Protein AF-A0A402CQ49-F1 (afdb_monomer_lite)

pLDDT: mean 82.31, std 13.9, range [22.12, 97.94]

InterPro domains:
  IPR001478 PDZ domain [PF00595] (1044-1106)
  IPR001478 PDZ domain [PS50106] (1025-1101)
  IPR021109 Aspartic peptidase domain superfamily [G3DSA:2.40.70.10] (259-385)
  IPR021109 Aspartic peptidase domain superfamily [G3DSA:2.40.70.10] (395-518)
  IPR021109 Aspartic peptidase domain superfamily [G3DSA:2.40.70.10] (766-894)
  IPR021109 Aspartic peptidase domain superfamily [G3DSA:2.40.70.10] (908-1029)
  IPR021109 Aspartic peptidase domain superfamily [SSF50630] (256-367)
  IPR021109 Aspartic peptidase domain superfamily [SSF50630] (773-873)
  IPR034122 Retropepsin-like domain, bacterial [cd05483] (776-872)
  IPR036034 PDZ superfamily [G3DSA:2.30.42.10] (1038-1128)
  IPR036034 PDZ superfamily [SSF50156] (1042-1124)

Sequence (1133 aa):
MLLFVSLAAPAAQAASSPSSETLTSVLAKHAKAVLVPGVKQPDGDQETVYTISAGGLFGTLQETNAKPRKFRVDMILGPLHEITADNGVTGWSQDSTGNVRVVRGAELTENRASASFSLESYDPIKDAKKGKVKLRAGRETGTGAFILDVAPTGGTAQTIYVNSKTYMIDKIVAHTGAVSGTVAIRSYKAVEGERLPAVLDISYAGLPFTVRAELKSSQHIAKADPALFQVPDSAKDYEFLAAAADKSVDVPFTFDQGEIVVAATINDHPVRLIVDSGAGTSFITGKASDAIGLKPQGDIAAVGYGGAAATGIATKATIDLPGLARIHGQLIYVIKDSKVAQALNDRAQVDGALGYDLFARFRVHIDYDKHILRLTDHSVPVSASAGATHWPIRLINKTPVAAAIIDGKHAGNFLVDTGDTGSVHLYTRFARKNGLLPTAATPGATSRTGVGIGGAISETQTDGHTLTIGKIGIRNISVSTIAGAGVSDLSELAGGIGGDVLKRFDVTFDYPNLTILLEPKIFDTGSSTSNPAPALTLDDILKRHLRAMGGEDALRAIRSTRIRGTIDTGGVIGQLTTAFAEPGKEYEEDQIGILNVKQGYDGASAWRRDSNGNTRLLSGDEIKDLRNQVFFDTNSYVFTDKVPGKRALRAAREPGTGNYIVDVTPDGGKPSTIYFDPISFLLVKEQHNDDDVVSTTTFSDFVRIGGVLYPRKQHITNGNERYDVNITAMKIENNVDLAGALFALPAVSKNYTFLKPGAHSATIPFVFDDGAIGFKARINGKPVVLLLDSGASGIAISQKAAKSLGLKQGGFLEARGYGGSTDLRPIEMDSLEIPGAVKLTKITAVAVNLPEELDSFLGHPVAGFVGYDLLSRFVVRVDFPNRTMTFTEPAAFHPSPSDGSPVPIALEDDIPNTTAQVDTLPPARFLIDTGDVAAVRLYGPYVQDKGLAKKYPKGMITSGGGIGGISEARQVRVKTVTLGGIALTGVPTDFSLDAKGGASQLNAGSIGSGLLSRFTVTFDYANNRIFLGRNTGSLKPFDTRTTGAGLSASTDVDGNSHYFIDSAMPSAPIAKADISPADELLKIDGQPVSKLGLAQARQVLSKYQGKSAAVLVFRTPHGRFKTVRAEFFDPLQ

Foldseek 3Di:
DDDFAADDDDPQDFDQDFDPDDPVRLLVLLVVLFFDPPFDFDDFWKKWKWWKAKQQWTDIWIWTGGPPQKIKIWDDTHLWTKIWIALPPWTWIATSLQAIATQDDLRVLQVSQVCVCDDPANDLSVQAPPPQKDWDRGARPPQRWTWIWGDGDSHFIKIWTAHPPSSYTQWIWGGGFFWIKIKGQDAWDDDSGGTHRAWIWIDIPQWPMTMIIGTPDMDGDNGDDSVSRDRDDGDPQKDWQDPVCPWKWKFFFDQALLWTWAWKDKVNHIFIATAKLPDLAWAFEPVLCVVVVFDFAGWGWDFDWQGIFTKGKGWQIWMGRPNTMIGTTDIYIYGHDVQVVVVCCVRPHHGIYGYLVQLSQFWWWADLVRRITMTGGPVDDDDDDPAKDKFFWDQRSSHTWGWKAKQNHQTFIATEIARDSFAWEFFPVSCVVVVNDDDPPRPQWDWDWDADSSGIWIKIKHWFMWMGGPPDIRTTGIYIYTPPTTRRHRGPGGTYGYSVNQNQFRWIRNVSVRIIMGHGDPDDPPPDDDDDDDDDDPVRLLQLQCVLQFHPVQLVPFFKKWFWWWKAWLNFIWIKIWIDGFLQKIKIWTGGPQWIKIWIALPDWIKIATSLQQIDTADDQRVQVSQVVSCVVSVCVSVCVSFNKDKDWDPDADGSQRWTWMWIGTDSHFIKIWTARPPSSHTAKIWGDDFPFIKIKGFDDWDADSSGIDGQWIWIDRPDPSGIMIIGTPDMDTPDDDPSVSRDGDDGDDQKDWPDPPDQKWKDFWDQFLLWTWAWKDFLNHIFIATEKLQDLFWEFELVLCVVVVWDWARWHWDFFAQGIDTKTKTWTQWIGRPRTMIGGGDIDIYAHFDLCVCWRALHDHGTYGHLHQLSQFWWWQDLVVRMIMGGGLVRDDDDVQLPDKFFWRQDSSWTKGWKDFDPDPTAIATETSPDSFQWEFEQVLCVVVVVCVVFVAFDWDWDTDHNGIWIWGWAFTQWMAGPNDIDGRGTYTYTPDPAGTSHRRGRTYRYSLNLSQFGWIRNVVRRIITGGHDPSVPDHRDQLCQQWDKIWHADPVSQIWIFRQDGHPPFQQVVKPGDRQWTWQDKQNHGCSVQDPRSVSVVSSVQAPHFWIWTWTAHPVRDIDIITGGTHRSHD

Radius of gyration: 38.43 Å; chains: 1; bounding box: 113×64×84 Å

Organism: NCBI:txid2219043

Structure (mmCIF, N/CA/C/O backbone):
data_AF-A0A402CQ49-F1
#
_entry.id   AF-A0A402CQ49-F1
#
loop_
_atom_site.group_PDB
_atom_site.id
_atom_site.type_symbol
_atom_site.label_atom_id
_atom_site.label_alt_id
_atom_site.label_comp_id
_atom_site.label_asym_id
_atom_site.label_entity_id
_atom_site.label_seq_id
_atom_site.pdbx_PDB_ins_code
_atom_site.Cartn_x
_atom_site.Cartn_y
_atom_site.Cartn_z
_atom_site.occupancy
_atom_site.B_iso_or_equiv
_atom_site.auth_seq_id
_atom_site.auth_comp_id
_atom_site.auth_asym_id
_atom_site.auth_atom_id
_atom_site.pdbx_PDB_model_num
ATOM 1 N N . MET A 1 1 ? 38.227 -18.025 15.694 1.00 26.89 1 MET A N 1
ATOM 2 C CA . MET A 1 1 ? 37.934 -16.818 14.875 1.00 26.89 1 MET A CA 1
ATOM 3 C C . MET A 1 1 ? 36.449 -16.473 14.912 1.00 26.89 1 MET A C 1
ATOM 5 O O . MET A 1 1 ? 35.660 -17.117 14.241 1.00 26.89 1 MET A O 1
ATOM 9 N N . LEU A 1 2 ? 36.066 -15.478 15.717 1.00 25.84 2 LEU A N 1
ATOM 10 C CA . LEU A 1 2 ? 34.693 -14.964 15.771 1.00 25.84 2 LEU A CA 1
ATOM 11 C C . LEU A 1 2 ? 34.597 -13.618 15.038 1.00 25.84 2 LEU A C 1
ATOM 13 O O . LEU A 1 2 ? 35.616 -12.963 14.827 1.00 25.84 2 LEU A O 1
ATOM 17 N N . LEU A 1 3 ? 33.376 -13.224 14.662 1.00 30.33 3 LEU A N 1
ATOM 18 C CA . LEU A 1 3 ? 33.059 -11.987 13.938 1.00 30.33 3 LEU A CA 1
ATOM 19 C C . LEU A 1 3 ? 33.800 -10.767 14.507 1.00 30.33 3 LEU A C 1
ATOM 21 O O . LEU A 1 3 ? 33.670 -10.451 15.690 1.00 30.33 3 LEU A O 1
ATOM 25 N N . PHE A 1 4 ? 34.511 -10.032 13.656 1.00 29.20 4 PHE A N 1
ATOM 26 C CA . PHE A 1 4 ? 35.116 -8.754 14.019 1.00 29.20 4 PHE A CA 1
ATOM 27 C C . PHE A 1 4 ? 34.484 -7.638 13.185 1.00 29.20 4 PHE A C 1
ATOM 29 O O . PHE A 1 4 ? 34.650 -7.556 11.975 1.00 29.20 4 PHE A O 1
ATOM 36 N N . VAL A 1 5 ? 33.677 -6.831 13.882 1.00 26.45 5 VAL A N 1
ATOM 37 C CA . VAL A 1 5 ? 32.754 -5.784 13.403 1.00 26.45 5 VAL A CA 1
ATOM 38 C C . VAL A 1 5 ? 32.944 -4.582 14.419 1.00 26.45 5 VAL A C 1
ATOM 40 O O . VAL A 1 5 ? 33.620 -4.777 15.429 1.00 26.45 5 VAL A O 1
ATOM 43 N N . SER A 1 6 ? 32.549 -3.309 14.191 1.00 22.12 6 SER A N 1
ATOM 44 C CA . SER A 1 6 ? 32.914 -2.088 14.997 1.00 22.12 6 SER A CA 1
ATOM 45 C C . SER A 1 6 ? 31.720 -1.212 15.301 1.00 22.12 6 SER A C 1
ATOM 47 O O . SER A 1 6 ? 30.851 -1.152 14.466 1.00 22.12 6 SER A O 1
ATOM 49 N N . LEU A 1 7 ? 31.782 -0.379 16.336 1.00 23.12 7 LEU A N 1
ATOM 50 C CA . LEU A 1 7 ? 32.302 0.994 16.184 1.00 23.12 7 LEU A CA 1
ATOM 51 C C . LEU A 1 7 ? 32.956 1.417 17.488 1.00 23.12 7 LEU A C 1
ATOM 53 O O . LEU A 1 7 ? 32.949 0.655 18.459 1.00 23.12 7 LEU A O 1
ATOM 57 N N . ALA A 1 8 ? 33.529 2.618 17.504 1.00 24.30 8 ALA A N 1
ATOM 58 C CA . ALA A 1 8 ? 33.978 3.257 18.729 1.00 24.30 8 ALA A CA 1
ATOM 59 C C . ALA A 1 8 ? 32.878 3.178 19.802 1.00 24.30 8 ALA A C 1
ATOM 61 O O . ALA A 1 8 ? 31.792 3.756 19.654 1.00 24.30 8 ALA A O 1
ATOM 62 N N . ALA A 1 9 ? 33.183 2.445 20.873 1.00 26.28 9 ALA A N 1
ATOM 63 C CA . ALA A 1 9 ? 32.341 2.352 22.056 1.00 26.28 9 ALA A CA 1
ATOM 64 C C . ALA A 1 9 ? 32.096 3.749 22.667 1.00 26.28 9 ALA A C 1
ATOM 66 O O . ALA A 1 9 ? 32.947 4.638 22.527 1.00 26.28 9 ALA A O 1
ATOM 67 N N . PRO A 1 10 ? 30.988 3.949 23.410 1.00 26.55 10 PRO A N 1
ATOM 68 C CA . PRO A 1 10 ? 30.863 5.101 24.294 1.00 26.55 10 PRO A CA 1
ATOM 69 C C . PRO A 1 10 ? 32.094 5.173 25.198 1.00 26.55 10 PRO A C 1
ATOM 71 O O . PRO A 1 10 ? 32.624 4.138 25.612 1.00 26.55 10 PRO A O 1
ATOM 74 N N . ALA A 1 11 ? 32.551 6.382 25.525 1.00 32.94 11 ALA A N 1
ATOM 75 C CA . ALA A 1 11 ? 33.621 6.537 26.496 1.00 32.94 11 ALA A CA 1
ATOM 76 C C . ALA A 1 11 ? 33.166 5.927 27.830 1.00 32.94 11 ALA A C 1
ATOM 78 O O . ALA A 1 11 ? 32.358 6.524 28.542 1.00 32.94 11 ALA A O 1
ATOM 79 N N . ALA A 1 12 ? 33.682 4.737 28.161 1.00 39.38 12 ALA A N 1
ATOM 80 C CA . ALA A 1 12 ? 33.571 4.182 29.500 1.00 39.38 12 ALA A CA 1
ATOM 81 C C . ALA A 1 12 ? 34.064 5.269 30.456 1.00 39.38 12 ALA A C 1
ATOM 83 O O . ALA A 1 12 ? 35.206 5.719 30.321 1.00 39.38 12 ALA A O 1
ATOM 84 N N . GLN A 1 13 ? 33.182 5.747 31.339 1.00 40.22 13 GLN A N 1
ATOM 85 C CA . GLN A 1 13 ? 33.497 6.857 32.231 1.00 40.22 13 GLN A CA 1
ATOM 86 C C . GLN A 1 13 ? 34.712 6.459 33.061 1.00 40.22 13 GLN A C 1
ATOM 88 O O . GLN A 1 13 ? 34.634 5.582 33.921 1.00 40.22 13 GLN A O 1
ATOM 93 N N . ALA A 1 14 ? 35.849 7.070 32.749 1.00 46.91 14 ALA A N 1
ATOM 94 C CA . ALA A 1 14 ? 37.074 6.858 33.483 1.00 46.91 14 ALA A CA 1
ATOM 95 C C . ALA A 1 14 ? 37.009 7.720 34.741 1.00 46.91 14 ALA A C 1
ATOM 97 O O . ALA A 1 14 ? 36.808 8.934 34.649 1.00 46.91 14 ALA A O 1
ATOM 98 N N . ALA A 1 15 ? 37.184 7.110 35.912 1.00 50.47 15 ALA A N 1
ATOM 99 C CA . ALA A 1 15 ? 37.315 7.876 37.143 1.00 50.47 15 ALA A CA 1
ATOM 100 C C . ALA A 1 15 ? 38.537 8.806 37.029 1.00 50.47 15 ALA A C 1
ATOM 102 O O . ALA A 1 15 ? 39.608 8.380 36.588 1.00 50.47 15 ALA A O 1
ATOM 103 N N . SER A 1 16 ? 38.386 10.072 37.426 1.00 44.84 16 SER A N 1
ATOM 104 C CA . SER A 1 16 ? 39.372 11.146 37.220 1.00 44.84 16 SER A CA 1
ATOM 105 C C . SER A 1 16 ? 40.587 11.082 38.163 1.00 44.84 16 SER A C 1
ATOM 107 O O . SER A 1 16 ? 41.139 12.111 38.548 1.00 44.84 16 SER A O 1
ATOM 109 N N . SER A 1 17 ? 40.999 9.880 38.566 1.00 50.50 17 SER A N 1
ATOM 110 C CA . SER A 1 17 ? 42.193 9.642 39.376 1.00 50.50 17 SER A CA 1
ATOM 111 C C . SER A 1 17 ? 43.375 9.312 38.455 1.00 50.50 17 SER A C 1
ATOM 113 O O . SER A 1 17 ? 43.353 8.249 37.827 1.00 50.50 17 SER A O 1
ATOM 115 N N . PRO A 1 18 ? 44.407 10.174 38.357 1.00 53.12 18 PRO A N 1
ATOM 116 C CA . PRO A 1 18 ? 45.545 9.930 37.475 1.00 53.12 18 PRO A CA 1
ATOM 117 C C . PRO A 1 18 ? 46.313 8.671 37.897 1.00 53.12 18 PRO A C 1
ATOM 119 O O . PRO A 1 18 ? 46.601 8.464 39.079 1.00 53.12 18 PRO A O 1
ATOM 122 N N . SER A 1 19 ? 46.671 7.818 36.935 1.00 57.72 19 SER A N 1
ATOM 123 C CA . SER A 1 19 ? 47.488 6.635 37.214 1.00 57.72 19 SER A CA 1
ATOM 124 C C . SER A 1 19 ? 48.929 7.021 37.564 1.00 57.72 19 SER A C 1
ATOM 126 O O . SER A 1 19 ? 49.643 7.577 36.734 1.00 57.72 19 SER A O 1
ATOM 128 N N . SER A 1 20 ? 49.396 6.640 38.755 1.00 65.75 20 SER A N 1
ATOM 129 C CA . SER A 1 20 ? 50.806 6.770 39.160 1.00 65.75 20 SER A CA 1
ATOM 130 C C . SER A 1 20 ? 51.763 5.829 38.412 1.00 65.75 20 SER A C 1
ATOM 132 O O . SER A 1 20 ? 52.978 5.975 38.524 1.00 65.75 20 SER A O 1
ATOM 134 N N . GLU A 1 21 ? 51.242 4.866 37.645 1.00 78.38 21 GLU A N 1
ATOM 135 C CA . GLU A 1 21 ? 52.045 3.963 36.819 1.00 78.38 21 GLU A CA 1
ATOM 136 C C . GLU A 1 21 ? 52.178 4.462 35.381 1.00 78.38 21 GLU A C 1
ATOM 138 O O . GLU A 1 21 ? 51.212 4.911 34.766 1.00 78.38 21 GLU A O 1
ATOM 143 N N . THR A 1 22 ? 53.380 4.325 34.824 1.00 87.81 22 THR A N 1
ATOM 144 C CA . THR A 1 22 ? 53.659 4.614 33.414 1.00 87.81 22 THR A CA 1
ATOM 145 C C . THR A 1 22 ? 53.314 3.417 32.529 1.00 87.81 22 THR A C 1
ATOM 147 O O . THR A 1 22 ? 53.341 2.271 32.981 1.00 87.81 22 THR A O 1
ATOM 150 N N . LEU A 1 23 ? 53.084 3.659 31.232 1.00 86.81 23 LEU A N 1
ATOM 151 C CA . LEU A 1 23 ? 52.886 2.588 30.246 1.00 86.81 23 LEU A CA 1
ATOM 152 C C . LEU A 1 23 ? 54.003 1.529 30.322 1.00 86.81 23 LEU A C 1
ATOM 154 O O . LEU A 1 23 ? 53.717 0.339 30.364 1.00 86.81 23 LEU A O 1
ATOM 158 N N . THR A 1 24 ? 55.267 1.950 30.422 1.00 85.31 24 THR A N 1
ATOM 159 C CA . THR A 1 24 ? 56.420 1.043 30.549 1.00 85.31 24 THR A CA 1
ATOM 160 C C . THR A 1 24 ? 56.331 0.138 31.786 1.00 85.31 24 THR A C 1
ATOM 162 O O . THR A 1 24 ? 56.670 -1.038 31.689 1.00 85.31 24 THR A O 1
ATOM 165 N N . SER A 1 25 ? 55.849 0.655 32.927 1.00 88.00 25 SER A N 1
ATOM 166 C CA . SER A 1 25 ? 55.623 -0.138 34.150 1.00 88.00 25 SER A CA 1
ATOM 167 C C . SER A 1 25 ? 54.551 -1.203 33.929 1.00 88.00 25 SER A C 1
ATOM 169 O O . SER A 1 25 ? 54.790 -2.381 34.194 1.00 88.00 25 SER A O 1
ATOM 171 N N . VAL A 1 26 ? 53.393 -0.804 33.391 1.00 88.25 26 VAL A N 1
ATOM 172 C CA . VAL A 1 26 ? 52.260 -1.712 33.151 1.00 88.25 26 VAL A CA 1
ATOM 173 C C . VAL A 1 26 ? 52.656 -2.828 32.179 1.00 88.25 26 VAL A C 1
ATOM 175 O O . VAL A 1 26 ? 52.423 -3.997 32.475 1.00 88.25 26 VAL A O 1
ATOM 178 N N . LEU A 1 27 ? 53.335 -2.492 31.075 1.00 87.50 27 LEU A N 1
ATOM 179 C CA . LEU A 1 27 ? 53.816 -3.461 30.083 1.00 87.50 27 LEU A CA 1
ATOM 180 C C . LEU A 1 27 ? 54.830 -4.458 30.668 1.00 87.50 27 LEU A C 1
ATOM 182 O O . LEU A 1 27 ? 54.705 -5.661 30.451 1.00 87.50 27 LEU A O 1
ATOM 186 N N . ALA A 1 28 ? 55.814 -3.984 31.439 1.00 85.50 28 ALA A N 1
ATOM 187 C CA . ALA A 1 28 ? 56.827 -4.855 32.038 1.00 85.50 28 ALA A CA 1
ATOM 188 C C . ALA A 1 28 ? 56.231 -5.812 33.087 1.00 85.50 28 ALA A C 1
ATOM 190 O O . ALA A 1 28 ? 56.638 -6.972 33.183 1.00 85.50 28 ALA A O 1
ATOM 191 N N . LYS A 1 29 ? 55.247 -5.343 33.865 1.00 91.00 29 LYS A N 1
ATOM 192 C CA . LYS A 1 29 ? 54.534 -6.176 34.840 1.00 91.00 29 LYS A CA 1
ATOM 193 C C . LYS A 1 29 ? 53.598 -7.178 34.164 1.00 91.00 29 LYS A C 1
ATOM 195 O O . LYS A 1 29 ? 53.574 -8.324 34.600 1.00 91.00 29 LYS A O 1
ATOM 200 N N . HIS A 1 30 ? 52.913 -6.788 33.086 1.00 89.81 30 HIS A N 1
ATOM 201 C CA . HIS A 1 30 ? 52.105 -7.696 32.267 1.00 89.81 30 HIS A CA 1
ATOM 202 C C . HIS A 1 30 ? 52.954 -8.833 31.681 1.00 89.81 30 HIS A C 1
ATOM 204 O O . HIS A 1 30 ? 52.671 -10.000 31.938 1.00 89.81 30 HIS A O 1
ATOM 210 N N . ALA A 1 31 ? 54.070 -8.506 31.018 1.00 84.31 31 ALA A N 1
ATOM 211 C CA . ALA A 1 31 ? 54.987 -9.502 30.459 1.00 84.31 31 ALA A CA 1
ATOM 212 C C . ALA A 1 31 ? 55.511 -10.493 31.520 1.00 84.31 31 ALA A C 1
ATOM 214 O O . ALA A 1 31 ? 55.663 -11.681 31.248 1.00 84.31 31 ALA A O 1
ATOM 215 N N . LYS A 1 32 ? 55.737 -10.039 32.762 1.00 86.38 32 LYS A N 1
ATOM 216 C CA . LYS A 1 32 ? 56.091 -10.924 33.885 1.00 86.38 32 LYS A CA 1
ATOM 217 C C . LYS A 1 32 ? 54.905 -11.758 34.395 1.00 86.38 32 LYS A C 1
ATOM 219 O O . LYS A 1 32 ? 55.117 -12.870 34.871 1.00 86.38 32 LYS A O 1
ATOM 224 N N . ALA A 1 33 ? 53.683 -11.231 34.337 1.00 87.75 33 ALA A N 1
ATOM 225 C CA . ALA A 1 33 ? 52.471 -11.896 34.814 1.00 87.75 33 ALA A CA 1
ATOM 226 C C . ALA A 1 33 ? 51.985 -13.014 33.876 1.00 87.75 33 ALA A C 1
ATOM 228 O O . ALA A 1 33 ? 51.452 -14.012 34.360 1.00 87.75 33 ALA A O 1
ATOM 229 N N . VAL A 1 34 ? 52.221 -12.908 32.565 1.00 85.31 34 VAL A N 1
ATOM 230 C CA . VAL A 1 34 ? 51.892 -13.975 31.600 1.00 85.31 34 VAL A CA 1
ATOM 231 C C . VAL A 1 34 ? 52.790 -15.210 31.785 1.00 85.31 34 VAL A C 1
ATOM 233 O O . VAL A 1 34 ? 52.330 -16.334 31.608 1.00 85.31 34 VAL A O 1
ATOM 236 N N . LEU A 1 35 ? 54.038 -15.040 32.236 1.00 85.00 35 LEU A N 1
ATOM 237 C CA . LEU A 1 35 ? 55.011 -16.132 32.389 1.00 85.00 35 LEU A CA 1
ATOM 238 C C . LEU A 1 35 ? 54.905 -16.881 33.730 1.00 85.00 35 LEU A C 1
ATOM 240 O O . LEU A 1 35 ? 54.739 -16.287 34.801 1.00 85.00 35 LEU A O 1
ATOM 244 N N . VAL A 1 36 ? 55.085 -18.203 33.702 1.00 80.44 36 VAL A N 1
ATOM 245 C CA . VAL A 1 36 ? 55.257 -19.043 34.897 1.00 80.44 36 VAL A CA 1
ATOM 246 C C . VAL A 1 36 ? 56.740 -19.031 35.307 1.00 80.44 36 VAL A C 1
ATOM 248 O O . VAL A 1 36 ? 57.586 -19.494 34.542 1.00 80.44 36 VAL A O 1
ATOM 251 N N . PRO A 1 37 ? 57.101 -18.518 36.502 1.00 76.00 37 PRO A N 1
ATOM 252 C CA . PRO A 1 37 ? 58.501 -18.414 36.909 1.00 76.00 37 PRO A CA 1
ATOM 253 C C . PRO A 1 37 ? 59.218 -19.770 36.934 1.00 76.00 37 PRO A C 1
ATOM 255 O O . PRO A 1 37 ? 58.718 -20.727 37.518 1.00 76.00 37 PRO A O 1
ATOM 258 N N . GLY A 1 38 ? 60.414 -19.829 36.343 1.00 69.81 38 GLY A N 1
ATOM 259 C CA . GLY A 1 38 ? 61.279 -21.016 36.359 1.00 69.81 38 GLY A CA 1
ATOM 260 C C . GLY A 1 38 ? 60.993 -22.062 35.275 1.00 69.81 38 GLY A C 1
ATOM 261 O O . GLY A 1 38 ? 61.770 -23.005 35.151 1.00 69.81 38 GLY A O 1
ATOM 262 N N . VAL A 1 39 ? 59.944 -21.895 34.464 1.00 74.75 39 VAL A N 1
ATOM 263 C CA . VAL A 1 39 ? 59.655 -22.777 33.322 1.00 74.75 39 VAL A CA 1
ATOM 264 C C . VAL A 1 39 ? 60.199 -22.141 32.042 1.00 74.75 39 VAL A C 1
ATOM 266 O O . VAL A 1 39 ? 59.918 -20.979 31.752 1.00 74.75 39 VAL A O 1
ATOM 269 N N . LYS A 1 40 ? 61.001 -22.888 31.276 1.00 70.81 40 LYS A N 1
ATOM 270 C CA . LYS A 1 40 ? 61.481 -22.451 29.959 1.00 70.81 40 LYS A CA 1
ATOM 271 C C . LYS A 1 40 ? 60.405 -22.757 28.917 1.00 70.81 40 LYS A C 1
ATOM 273 O O . LYS A 1 40 ? 59.974 -23.902 28.831 1.00 70.81 40 LYS A O 1
ATOM 278 N N . GLN A 1 41 ? 60.019 -21.757 28.127 1.00 65.88 41 GLN A N 1
ATOM 279 C CA . GLN A 1 41 ? 59.089 -21.948 27.011 1.00 65.88 41 GLN A CA 1
ATOM 280 C C . GLN A 1 41 ? 59.664 -22.948 25.991 1.00 65.88 41 GLN A C 1
ATOM 282 O O . GLN A 1 41 ? 60.866 -22.869 25.692 1.00 65.88 41 GLN A O 1
ATOM 287 N N . PRO A 1 42 ? 58.852 -23.883 25.466 1.00 68.69 42 PRO A N 1
ATOM 288 C CA . PRO A 1 42 ? 59.247 -24.714 24.337 1.00 68.69 42 PRO A CA 1
ATOM 289 C C . PRO A 1 42 ? 59.507 -23.862 23.086 1.00 68.69 42 PRO A C 1
ATOM 291 O O . PRO A 1 42 ? 59.011 -22.745 22.962 1.00 68.69 42 PRO A O 1
ATOM 294 N N . ASP A 1 43 ? 60.270 -24.404 22.140 1.00 68.12 43 ASP A N 1
ATOM 295 C CA . ASP A 1 43 ? 60.351 -23.861 20.783 1.00 68.12 43 ASP A CA 1
ATOM 296 C C . ASP A 1 43 ? 59.774 -24.896 19.816 1.00 68.12 43 ASP A C 1
ATOM 298 O O . ASP A 1 43 ? 60.097 -26.082 19.907 1.00 68.12 43 ASP A O 1
ATOM 302 N N . GLY A 1 44 ? 58.887 -24.452 18.931 1.00 75.69 44 GLY A N 1
ATOM 303 C CA . GLY A 1 44 ? 58.119 -25.302 18.032 1.00 75.69 44 GLY A CA 1
ATOM 304 C C . GLY A 1 44 ? 56.950 -24.554 17.400 1.00 75.69 44 GLY A C 1
ATOM 305 O O . GLY A 1 44 ? 56.838 -23.331 17.522 1.00 75.69 44 GLY A O 1
ATOM 306 N N . ASP A 1 45 ? 56.095 -25.321 16.737 1.00 87.00 45 ASP A N 1
ATOM 307 C CA . ASP A 1 45 ? 54.754 -24.913 16.322 1.00 87.00 45 ASP A CA 1
ATOM 308 C C . ASP A 1 45 ? 53.782 -25.159 17.500 1.00 87.00 45 ASP A C 1
ATOM 310 O O . ASP A 1 45 ? 54.146 -25.823 18.471 1.00 87.00 45 ASP A O 1
ATOM 314 N N . GLN A 1 46 ? 52.552 -24.646 17.459 1.00 84.94 46 GLN A N 1
ATOM 315 C CA . GLN A 1 46 ? 51.613 -24.756 18.588 1.00 84.94 46 GLN A CA 1
ATOM 316 C C . GLN A 1 46 ? 50.203 -25.127 18.126 1.00 84.94 46 GLN A C 1
ATOM 318 O O . GLN A 1 46 ? 49.701 -24.593 17.136 1.00 84.94 46 GLN A O 1
ATOM 323 N N . GLU A 1 47 ? 49.546 -25.998 18.888 1.00 88.50 47 GLU A N 1
ATOM 324 C CA . GLU A 1 47 ? 48.140 -26.354 18.719 1.00 88.50 47 GLU A CA 1
ATOM 325 C C . GLU A 1 47 ? 47.354 -26.065 20.002 1.00 88.50 47 GLU A C 1
ATOM 327 O O . GLU A 1 47 ? 47.705 -26.549 21.081 1.00 88.50 47 GLU A O 1
ATOM 332 N N . THR A 1 48 ? 46.270 -25.300 19.868 1.00 86.88 48 THR A N 1
ATOM 333 C CA . THR A 1 48 ? 45.354 -24.917 20.947 1.00 86.88 48 THR A CA 1
ATOM 334 C C . THR A 1 48 ? 43.933 -25.337 20.585 1.00 86.88 48 THR A C 1
ATOM 336 O O . THR A 1 48 ? 43.492 -25.151 19.455 1.00 86.88 48 THR A O 1
ATOM 339 N N . VAL A 1 49 ? 43.197 -25.906 21.542 1.00 90.44 49 VAL A N 1
ATOM 340 C CA . VAL A 1 49 ? 41.813 -26.361 21.359 1.00 90.44 49 VAL A CA 1
ATOM 341 C C . VAL A 1 49 ? 40.940 -25.840 22.494 1.00 90.44 49 VAL A C 1
ATOM 343 O O . VAL A 1 49 ? 41.171 -26.144 23.669 1.00 90.44 49 VAL A O 1
ATOM 346 N N . TYR A 1 50 ? 39.881 -25.123 22.132 1.00 89.75 50 TYR A N 1
ATOM 347 C CA . TYR A 1 50 ? 38.784 -24.751 23.018 1.00 89.75 50 TYR A CA 1
ATOM 348 C C . TYR A 1 50 ? 37.550 -25.606 22.717 1.00 89.75 50 TYR A C 1
ATOM 350 O O . TYR A 1 50 ? 37.246 -25.886 21.557 1.00 89.75 50 TYR A O 1
ATOM 358 N N . THR A 1 51 ? 36.784 -25.976 23.741 1.00 94.81 51 THR A N 1
ATOM 359 C CA . THR A 1 51 ? 35.362 -26.298 23.548 1.00 94.81 51 THR A CA 1
ATOM 360 C C . THR A 1 51 ? 34.580 -24.998 23.484 1.00 94.81 51 THR A C 1
ATOM 362 O O . THR A 1 51 ? 34.818 -24.114 24.306 1.00 94.81 51 THR A O 1
ATOM 365 N N . ILE A 1 52 ? 33.647 -24.878 22.542 1.00 90.44 52 ILE A N 1
ATOM 366 C CA . ILE A 1 52 ? 32.829 -23.675 22.361 1.00 90.44 52 ILE A CA 1
ATOM 367 C C . ILE A 1 52 ? 31.339 -23.989 22.474 1.00 90.44 52 ILE A C 1
ATOM 369 O O . ILE A 1 52 ? 30.891 -25.068 22.086 1.00 90.44 52 ILE A O 1
ATOM 373 N N . SER A 1 53 ? 30.566 -23.040 23.000 1.00 89.81 53 SER A N 1
ATOM 374 C CA . SER A 1 53 ? 29.104 -23.103 23.013 1.00 89.81 53 SER A CA 1
ATOM 375 C C . SER A 1 53 ? 28.467 -21.730 22.820 1.00 89.81 53 SER A C 1
ATOM 377 O O . SER A 1 53 ? 28.970 -20.723 23.322 1.00 89.81 53 SER A O 1
ATOM 379 N N . ALA A 1 54 ? 27.363 -21.689 22.076 1.00 85.25 54 ALA A N 1
ATOM 380 C CA . ALA A 1 54 ? 26.564 -20.490 21.837 1.00 85.25 54 ALA A CA 1
ATOM 381 C C . ALA A 1 54 ? 25.168 -20.887 21.355 1.00 85.25 54 ALA A C 1
ATOM 383 O O . ALA A 1 54 ? 25.047 -21.788 20.530 1.00 85.25 54 ALA A O 1
ATOM 384 N N . GLY A 1 55 ? 24.114 -20.224 21.840 1.00 81.81 55 GLY A N 1
ATOM 385 C CA . GLY A 1 55 ? 22.759 -20.449 21.322 1.00 81.81 55 GLY A CA 1
ATOM 386 C C . GLY A 1 55 ? 22.283 -21.905 21.405 1.00 81.81 55 GLY A C 1
ATOM 387 O O . GLY A 1 55 ? 21.654 -22.395 20.476 1.00 81.81 55 GLY A O 1
ATOM 388 N N . GLY A 1 56 ? 22.675 -22.651 22.442 1.00 86.81 56 GLY A N 1
ATOM 389 C CA . GLY A 1 56 ? 22.378 -24.088 22.559 1.00 86.81 56 GLY A CA 1
ATOM 390 C C . GLY A 1 56 ? 23.165 -25.010 21.612 1.00 86.81 56 GLY A C 1
ATOM 391 O O . GLY A 1 56 ? 23.009 -26.226 21.696 1.00 86.81 56 GLY A O 1
ATOM 392 N N . LEU A 1 57 ? 24.028 -24.469 20.746 1.00 89.00 57 LEU A N 1
ATOM 393 C CA . LEU A 1 57 ? 24.994 -25.231 19.955 1.00 89.00 57 LEU A CA 1
ATOM 394 C C . LEU A 1 57 ? 26.292 -25.434 20.743 1.00 89.00 57 LEU A C 1
ATOM 396 O O . LEU A 1 57 ? 26.692 -24.584 21.541 1.00 89.00 57 LEU A O 1
ATOM 400 N N . PHE A 1 58 ? 26.970 -26.547 20.466 1.00 93.31 58 PHE A N 1
ATOM 401 C CA . PHE A 1 58 ? 28.231 -26.948 21.089 1.00 93.31 58 PHE A CA 1
ATOM 402 C C . PHE A 1 58 ? 29.218 -27.426 20.022 1.00 93.31 58 PHE A C 1
ATOM 404 O O . PHE A 1 58 ? 28.812 -27.936 18.977 1.00 93.31 58 PHE A O 1
ATOM 411 N N . GLY A 1 59 ? 30.513 -27.300 20.295 1.00 94.44 59 GLY A N 1
ATOM 412 C CA . GLY A 1 59 ? 31.559 -27.844 19.438 1.00 94.44 59 GLY A CA 1
ATOM 413 C C . GLY A 1 59 ? 32.960 -27.449 19.892 1.00 94.44 59 GLY A C 1
ATOM 414 O O . GLY A 1 59 ? 33.233 -27.357 21.092 1.00 94.44 59 GLY A O 1
ATOM 415 N N . THR A 1 60 ? 33.859 -27.237 18.937 1.00 93.50 60 THR A N 1
ATOM 416 C CA . THR A 1 60 ? 35.284 -26.987 19.175 1.00 93.50 60 THR A CA 1
ATOM 417 C C . THR A 1 60 ? 35.824 -25.879 18.289 1.00 93.50 60 THR A C 1
ATOM 419 O O . THR A 1 60 ? 35.458 -25.769 17.124 1.00 93.50 60 THR A O 1
ATOM 422 N N . LEU A 1 61 ? 36.754 -25.104 18.834 1.00 90.06 61 LEU A N 1
ATOM 423 C CA . LEU A 1 61 ? 37.613 -24.196 18.089 1.00 90.06 61 LEU A CA 1
ATOM 424 C C . LEU A 1 61 ? 39.044 -24.724 18.218 1.00 90.06 61 LEU A C 1
ATOM 426 O O . LEU A 1 61 ? 39.583 -24.742 19.325 1.00 90.06 61 LEU A O 1
ATOM 430 N N . GLN A 1 62 ? 39.621 -25.199 17.118 1.00 90.75 62 GLN A N 1
ATOM 431 C CA . GLN A 1 62 ? 41.005 -25.663 17.044 1.00 90.75 62 GLN A CA 1
ATOM 432 C C . GLN A 1 62 ? 41.842 -24.654 16.266 1.00 90.75 62 GLN A C 1
ATOM 434 O O . GLN A 1 62 ? 41.431 -24.154 15.223 1.00 90.75 62 GLN A O 1
ATOM 439 N N . GLU A 1 63 ? 43.008 -24.326 16.806 1.00 87.44 63 GLU A N 1
ATOM 440 C CA . GLU A 1 63 ? 43.842 -23.222 16.358 1.00 87.44 63 GLU A CA 1
ATOM 441 C C . GLU A 1 63 ? 45.302 -23.704 16.304 1.00 87.44 63 GLU A C 1
ATOM 443 O O . GLU A 1 63 ? 45.918 -23.996 17.330 1.00 87.44 63 GLU A O 1
ATOM 448 N N . THR A 1 64 ? 45.849 -23.827 15.091 1.00 89.00 64 THR A N 1
ATOM 449 C CA . THR A 1 64 ? 47.193 -24.359 14.814 1.00 89.00 64 THR A CA 1
ATOM 450 C C . THR A 1 64 ? 48.072 -23.269 14.210 1.00 89.00 64 THR A C 1
ATOM 452 O O . THR A 1 64 ? 47.758 -22.711 13.159 1.00 89.00 64 THR A O 1
ATOM 455 N N . ASN A 1 65 ? 49.208 -22.986 14.844 1.00 84.00 65 ASN A N 1
ATOM 456 C CA . ASN A 1 65 ? 50.159 -21.952 14.438 1.00 84.00 65 ASN A CA 1
ATOM 457 C C . ASN A 1 65 ? 51.486 -22.604 14.078 1.00 84.00 65 ASN A C 1
ATOM 459 O O . ASN A 1 65 ? 51.994 -23.414 14.853 1.00 84.00 65 ASN A O 1
ATOM 463 N N . ALA A 1 66 ? 52.060 -22.236 12.933 1.00 85.62 66 ALA A N 1
ATOM 464 C CA . ALA A 1 66 ? 53.338 -22.779 12.494 1.00 85.62 66 ALA A CA 1
ATOM 465 C C . ALA A 1 66 ? 54.315 -21.706 12.000 1.00 85.62 66 ALA A C 1
ATOM 467 O O . ALA A 1 66 ? 53.949 -20.732 11.330 1.00 85.62 66 ALA A O 1
ATOM 468 N N . LYS A 1 67 ? 55.594 -21.876 12.334 1.00 79.00 67 LYS A N 1
ATOM 469 C CA . LYS A 1 67 ? 56.642 -20.901 12.026 1.00 79.00 67 LYS A CA 1
ATOM 470 C C . LYS A 1 67 ? 57.185 -21.107 10.594 1.00 79.00 67 LYS A C 1
ATOM 472 O O . LYS A 1 67 ? 57.395 -22.241 10.165 1.00 79.00 67 LYS A O 1
ATOM 477 N N . PRO A 1 68 ? 57.480 -20.031 9.837 1.00 77.50 68 PRO A N 1
ATOM 478 C CA . PRO A 1 68 ? 57.143 -18.633 10.097 1.00 77.50 68 PRO A CA 1
ATOM 479 C C . PRO A 1 68 ? 55.752 -18.260 9.543 1.00 77.50 68 PRO A C 1
ATOM 481 O O . PRO A 1 68 ? 55.482 -18.460 8.361 1.00 77.50 68 PRO A O 1
ATOM 484 N N . ARG A 1 69 ? 54.926 -17.593 10.365 1.00 75.38 69 ARG A N 1
ATOM 485 C CA . ARG A 1 69 ? 53.691 -16.884 9.952 1.00 75.38 69 ARG A CA 1
ATOM 486 C C . ARG A 1 69 ? 52.645 -17.728 9.205 1.00 75.38 69 ARG A C 1
ATOM 488 O O . ARG A 1 69 ? 51.991 -17.219 8.296 1.00 75.38 69 ARG A O 1
ATOM 495 N N . LYS A 1 70 ? 52.463 -18.985 9.598 1.00 86.06 70 LYS A N 1
ATOM 496 C CA . LYS A 1 70 ? 51.330 -19.807 9.164 1.00 86.06 70 LYS A CA 1
ATOM 497 C C . LYS A 1 70 ? 50.340 -19.961 10.304 1.00 86.06 70 LYS A C 1
ATOM 499 O O . LYS A 1 70 ? 50.752 -20.129 11.451 1.00 86.06 70 LYS A O 1
ATOM 504 N N . PHE A 1 71 ? 49.057 -19.955 9.983 1.00 86.62 71 PHE A N 1
ATOM 505 C CA . PHE A 1 71 ? 48.006 -20.265 10.945 1.00 86.62 71 PHE A CA 1
ATOM 506 C C . PHE A 1 71 ? 46.871 -21.021 10.261 1.00 86.62 71 PHE A C 1
ATOM 508 O O . PHE A 1 71 ? 46.689 -20.918 9.047 1.00 86.62 71 PHE A O 1
ATOM 515 N N . ARG A 1 72 ? 46.115 -21.773 11.051 1.00 89.81 72 ARG A N 1
ATOM 516 C CA . ARG A 1 72 ? 44.851 -22.399 10.681 1.00 89.81 72 ARG A CA 1
ATOM 517 C C . ARG A 1 72 ? 43.926 -22.350 11.888 1.00 89.81 72 ARG A C 1
ATOM 519 O O . ARG A 1 72 ? 44.369 -22.565 13.014 1.00 89.81 72 ARG A O 1
ATOM 526 N N . VAL A 1 73 ? 42.661 -22.054 11.638 1.00 88.75 73 VAL A N 1
ATOM 527 C CA . VAL A 1 73 ? 41.593 -22.034 12.629 1.00 88.75 73 VAL A CA 1
ATOM 528 C C . VAL A 1 73 ? 40.425 -22.837 12.081 1.00 88.75 73 VAL A C 1
ATOM 530 O O . VAL A 1 73 ? 39.848 -22.445 11.071 1.00 88.75 73 VAL A O 1
ATOM 533 N N . ASP A 1 74 ? 40.082 -23.929 12.753 1.00 91.94 74 ASP A N 1
ATOM 534 C CA . ASP A 1 74 ? 38.938 -24.790 12.466 1.00 91.94 74 ASP A CA 1
ATOM 535 C C . ASP A 1 74 ? 37.875 -24.554 13.547 1.00 91.94 74 ASP A C 1
ATOM 537 O O . ASP A 1 74 ? 38.081 -24.860 14.725 1.00 91.94 74 ASP A O 1
ATOM 541 N N . MET A 1 75 ? 36.732 -23.985 13.168 1.00 90.75 75 MET A N 1
ATOM 542 C CA . MET A 1 75 ? 35.592 -23.779 14.058 1.00 90.75 75 MET A CA 1
ATOM 543 C C . MET A 1 75 ? 34.472 -24.754 13.707 1.00 90.75 75 MET A C 1
ATOM 545 O O . MET A 1 75 ? 33.918 -24.692 12.614 1.00 90.75 75 MET A O 1
ATOM 549 N N . ILE A 1 76 ? 34.091 -25.598 14.663 1.00 92.38 76 ILE A N 1
ATOM 550 C CA . ILE A 1 76 ? 32.906 -26.456 14.605 1.00 92.38 76 ILE A CA 1
ATOM 551 C C . ILE A 1 76 ? 31.944 -26.000 15.704 1.00 92.38 76 ILE A C 1
ATOM 553 O O . ILE A 1 76 ? 32.312 -25.996 16.878 1.00 92.38 76 ILE A O 1
ATOM 557 N N . LEU A 1 77 ? 30.711 -25.634 15.353 1.00 88.81 77 LEU A N 1
ATOM 558 C CA . LEU A 1 77 ? 29.673 -25.219 16.301 1.00 88.81 77 LEU A CA 1
ATOM 559 C C . LEU A 1 77 ? 28.313 -25.770 15.858 1.00 88.81 77 LEU A C 1
ATOM 561 O O . LEU A 1 77 ? 27.616 -25.176 15.034 1.00 88.81 77 LEU A O 1
ATOM 565 N N . GLY A 1 78 ? 27.937 -26.930 16.401 1.00 90.69 78 GLY A N 1
ATOM 566 C CA . GLY A 1 78 ? 26.786 -27.694 15.925 1.00 90.69 78 GLY A CA 1
ATOM 567 C C . GLY A 1 78 ? 26.913 -28.004 14.424 1.00 90.69 78 GLY A C 1
ATOM 568 O O . GLY A 1 78 ? 27.878 -28.663 14.041 1.00 90.69 78 GLY A O 1
ATOM 569 N N . PRO A 1 79 ? 25.976 -27.550 13.569 1.00 89.56 79 PRO A N 1
ATOM 570 C CA . PRO A 1 79 ? 26.057 -27.733 12.119 1.00 89.56 79 PRO A CA 1
ATOM 571 C C . PRO A 1 79 ? 27.062 -26.813 11.405 1.00 89.56 79 PRO A C 1
ATOM 573 O O . PRO A 1 79 ? 27.352 -27.057 10.237 1.00 89.56 79 PRO A O 1
ATOM 576 N N . LEU A 1 80 ? 27.566 -25.755 12.055 1.00 88.50 80 LEU A N 1
ATOM 577 C CA . LEU A 1 80 ? 28.552 -24.861 11.447 1.00 88.50 80 LEU A CA 1
ATOM 578 C C . LEU A 1 80 ? 29.932 -25.508 11.458 1.00 88.50 80 LEU A C 1
ATOM 580 O O . LEU A 1 80 ? 30.405 -25.948 12.505 1.00 88.50 80 LEU A O 1
ATOM 584 N N . HIS A 1 81 ? 30.592 -25.465 10.309 1.00 90.25 81 HIS A N 1
ATOM 585 C CA . HIS A 1 81 ? 32.011 -25.734 10.137 1.00 90.25 81 HIS A CA 1
ATOM 586 C C . HIS A 1 81 ? 32.615 -24.588 9.316 1.00 90.25 81 HIS A C 1
ATOM 588 O O . HIS A 1 81 ? 32.172 -24.335 8.203 1.00 90.25 81 HIS A O 1
ATOM 594 N N . GLU A 1 82 ? 33.566 -23.845 9.864 1.00 88.94 82 GLU A N 1
ATOM 595 C CA . GLU A 1 82 ? 34.237 -22.737 9.173 1.00 88.94 82 GLU A CA 1
ATOM 596 C C . GLU A 1 82 ? 35.738 -22.857 9.433 1.00 88.94 82 GLU A C 1
ATOM 598 O O . GLU A 1 82 ? 36.172 -22.948 10.584 1.00 88.94 82 GLU A O 1
ATOM 603 N N . ILE A 1 83 ? 36.528 -22.854 8.364 1.00 90.94 83 ILE A N 1
ATOM 604 C CA . ILE A 1 83 ? 37.986 -22.953 8.409 1.00 90.94 83 ILE A CA 1
ATOM 605 C C . ILE A 1 83 ? 38.562 -21.651 7.864 1.00 90.94 83 ILE A C 1
ATOM 607 O O . ILE A 1 83 ? 38.108 -21.136 6.844 1.00 90.94 83 ILE A O 1
ATOM 611 N N . THR A 1 84 ? 39.589 -21.102 8.504 1.00 88.44 84 THR A N 1
ATOM 612 C CA . THR A 1 84 ? 40.401 -20.025 7.921 1.00 88.44 84 THR A CA 1
ATOM 613 C C . THR A 1 84 ? 41.873 -20.286 8.173 1.00 88.44 84 THR A C 1
ATOM 615 O O . THR A 1 84 ? 42.266 -20.593 9.296 1.00 88.44 84 THR A O 1
ATOM 618 N N . ALA A 1 85 ? 42.701 -20.155 7.141 1.00 89.62 85 ALA A N 1
ATOM 619 C CA . ALA A 1 85 ? 44.125 -20.436 7.229 1.00 89.62 85 ALA A CA 1
ATOM 620 C C . ALA A 1 85 ? 44.965 -19.508 6.346 1.00 89.62 85 ALA A C 1
ATOM 622 O O . ALA A 1 85 ? 44.470 -18.851 5.431 1.00 89.62 85 ALA A O 1
ATOM 623 N N . ASP A 1 86 ? 46.267 -19.485 6.613 1.00 87.31 86 ASP A N 1
ATOM 624 C CA . ASP A 1 86 ? 47.278 -18.806 5.812 1.00 87.31 86 ASP A CA 1
ATOM 625 C C . ASP A 1 86 ? 48.560 -19.635 5.798 1.00 87.31 86 ASP A C 1
ATOM 627 O O . ASP A 1 86 ? 49.058 -20.068 6.840 1.00 87.31 86 ASP A O 1
ATOM 631 N N . ASN A 1 87 ? 49.112 -19.852 4.606 1.00 88.44 87 ASN A N 1
ATOM 632 C CA . ASN A 1 87 ? 50.357 -20.597 4.421 1.00 88.44 87 ASN A CA 1
ATOM 633 C C . ASN A 1 87 ? 51.621 -19.717 4.455 1.00 88.44 87 ASN A C 1
ATOM 635 O O . ASN A 1 87 ? 52.717 -20.209 4.174 1.00 88.44 87 ASN A O 1
ATOM 639 N N . GLY A 1 88 ? 51.476 -18.437 4.804 1.00 82.19 88 GLY A N 1
ATOM 640 C CA . GLY A 1 88 ? 52.526 -17.418 4.822 1.00 82.19 88 GLY A CA 1
ATOM 641 C C . GLY A 1 88 ? 52.623 -16.619 3.516 1.00 82.19 88 GLY A C 1
ATOM 642 O O . GLY A 1 88 ? 53.281 -15.578 3.484 1.00 82.19 88 GLY A O 1
ATOM 643 N N . VAL A 1 89 ? 51.949 -17.071 2.452 1.00 83.25 89 VAL A N 1
ATOM 644 C CA . VAL A 1 89 ? 51.859 -16.396 1.145 1.00 83.25 89 VAL A CA 1
ATOM 645 C C . VAL A 1 89 ? 50.405 -16.051 0.836 1.00 83.25 89 VAL A C 1
ATOM 647 O O . VAL A 1 89 ? 50.085 -14.875 0.640 1.00 83.25 89 VAL A O 1
ATOM 650 N N . THR A 1 90 ? 49.521 -17.044 0.905 1.00 86.19 90 THR A N 1
ATOM 651 C CA . THR A 1 90 ? 48.103 -16.968 0.545 1.00 86.19 90 THR A CA 1
ATOM 652 C C . THR A 1 90 ? 47.236 -17.360 1.737 1.00 86.19 90 THR A C 1
ATOM 654 O O . THR A 1 90 ? 47.388 -18.459 2.272 1.00 86.19 90 THR A O 1
ATOM 657 N N . GLY A 1 91 ? 46.296 -16.485 2.102 1.00 88.12 91 GLY A N 1
ATOM 658 C CA . GLY A 1 91 ? 45.208 -16.821 3.017 1.00 88.12 91 GLY A CA 1
ATOM 659 C C . GLY A 1 91 ? 43.999 -17.381 2.273 1.00 88.12 91 GLY A C 1
ATOM 660 O O . GLY A 1 91 ? 43.752 -17.029 1.117 1.00 88.12 91 GLY A O 1
ATOM 661 N N . TRP A 1 92 ? 43.240 -18.245 2.931 1.00 90.31 92 TRP A N 1
ATOM 662 C CA . TRP A 1 92 ? 42.024 -18.852 2.402 1.00 90.31 92 TRP A CA 1
ATOM 663 C C . TRP A 1 92 ? 41.031 -19.164 3.525 1.00 90.31 92 TRP A C 1
ATOM 665 O O . TRP A 1 92 ? 41.410 -19.287 4.690 1.00 90.31 92 TRP A O 1
ATOM 675 N N . SER A 1 93 ? 39.758 -19.285 3.167 1.00 89.19 93 SER A N 1
ATOM 676 C CA . SER A 1 93 ? 38.679 -19.714 4.057 1.00 89.19 93 SER A CA 1
ATOM 677 C C . SER A 1 93 ? 37.836 -20.792 3.386 1.00 89.19 93 SER A C 1
ATOM 679 O O . SER A 1 93 ? 37.646 -20.732 2.171 1.00 89.19 93 SER A O 1
ATOM 681 N N . GLN A 1 94 ? 37.307 -21.733 4.162 1.00 89.75 94 GLN A N 1
ATOM 682 C CA . GLN A 1 94 ? 36.357 -22.745 3.704 1.00 89.75 94 GLN A CA 1
ATOM 683 C C . GLN A 1 94 ? 35.122 -22.727 4.605 1.00 89.75 94 GLN A C 1
ATOM 685 O O . GLN A 1 94 ? 35.262 -22.801 5.824 1.00 89.75 94 GLN A O 1
ATOM 690 N N . ASP A 1 95 ? 33.936 -22.622 4.009 1.00 87.00 95 ASP A N 1
ATOM 691 C CA . ASP A 1 95 ? 32.672 -22.595 4.752 1.00 87.00 95 ASP A CA 1
ATOM 692 C C . ASP A 1 95 ? 32.083 -23.999 4.994 1.00 87.00 95 ASP A C 1
ATOM 694 O O . ASP A 1 95 ? 32.652 -25.026 4.611 1.00 87.00 95 ASP A O 1
ATOM 698 N N . SER A 1 96 ? 30.903 -24.046 5.620 1.00 86.88 96 SER A N 1
ATOM 699 C CA . SER A 1 96 ? 30.257 -25.293 6.063 1.00 86.88 96 SER A CA 1
ATOM 700 C C . SER A 1 96 ? 29.774 -26.195 4.929 1.00 86.88 96 SER A C 1
ATOM 702 O O . SER A 1 96 ? 29.463 -27.360 5.172 1.00 86.88 96 SER A O 1
ATOM 704 N N . THR A 1 97 ? 29.725 -25.677 3.702 1.00 83.44 97 THR A N 1
ATOM 705 C CA . THR A 1 97 ? 29.399 -26.440 2.489 1.00 83.44 97 THR A CA 1
ATOM 706 C C . THR A 1 97 ? 30.649 -26.971 1.781 1.00 83.44 97 THR A C 1
ATOM 708 O O . THR A 1 97 ? 30.552 -27.727 0.819 1.00 83.44 97 THR A O 1
ATOM 711 N N . GLY A 1 98 ? 31.842 -26.612 2.271 1.00 86.00 98 GLY A N 1
ATOM 712 C CA . GLY A 1 98 ? 33.118 -26.965 1.659 1.00 86.00 98 GLY A CA 1
ATOM 713 C C . GLY A 1 98 ? 33.559 -26.005 0.553 1.00 86.00 98 GLY A C 1
ATOM 714 O O . GLY A 1 98 ? 34.571 -26.275 -0.099 1.00 86.00 98 GLY A O 1
ATOM 715 N N . ASN A 1 99 ? 32.856 -24.888 0.344 1.00 85.81 99 ASN A N 1
ATOM 716 C CA . ASN A 1 99 ? 33.232 -23.883 -0.644 1.00 85.81 99 ASN A CA 1
ATOM 717 C C . ASN A 1 99 ? 34.460 -23.090 -0.160 1.00 85.81 99 ASN A C 1
ATOM 719 O O . ASN A 1 99 ? 34.480 -22.577 0.961 1.00 85.81 99 ASN A O 1
ATOM 723 N N . VAL A 1 100 ? 35.499 -23.009 -0.995 1.00 88.69 100 VAL A N 1
ATOM 724 C CA . VAL A 1 100 ? 36.808 -22.427 -0.662 1.00 88.69 100 VAL A CA 1
ATOM 725 C C . VAL A 1 100 ? 36.994 -21.081 -1.354 1.00 88.69 100 VAL A C 1
ATOM 727 O O . VAL A 1 100 ? 36.954 -20.984 -2.581 1.00 88.69 100 VAL A O 1
ATOM 730 N N . ARG A 1 101 ? 37.301 -20.041 -0.571 1.00 86.50 101 ARG A N 1
ATOM 731 C CA . ARG A 1 101 ? 37.639 -18.701 -1.067 1.00 86.50 101 ARG A CA 1
ATOM 732 C C . ARG A 1 101 ? 39.084 -18.339 -0.744 1.00 86.50 101 ARG A C 1
ATOM 734 O O . ARG A 1 101 ? 39.529 -18.456 0.394 1.00 86.50 101 ARG A O 1
ATOM 741 N N . VAL A 1 102 ? 39.806 -17.813 -1.733 1.00 87.19 102 VAL A N 1
ATOM 742 C CA . VAL A 1 102 ? 41.124 -17.198 -1.518 1.00 87.19 102 VAL A CA 1
ATOM 743 C C . VAL A 1 102 ? 40.945 -15.775 -0.983 1.00 87.19 102 VAL A C 1
ATOM 745 O O . VAL A 1 102 ? 40.271 -14.951 -1.600 1.00 87.19 102 VAL A O 1
ATOM 748 N N . VAL A 1 103 ? 41.588 -15.465 0.141 1.00 81.38 103 VAL A N 1
ATOM 749 C CA . VAL A 1 103 ? 41.552 -14.149 0.793 1.00 81.38 103 VAL A CA 1
ATOM 750 C C . VAL A 1 103 ? 42.740 -13.308 0.315 1.00 81.38 103 VAL A C 1
ATOM 752 O O . VAL A 1 103 ? 43.875 -13.786 0.269 1.00 81.38 103 VAL A O 1
ATOM 755 N N . ARG A 1 104 ? 42.503 -12.045 -0.070 1.00 76.06 104 ARG A N 1
ATOM 756 C CA . ARG A 1 104 ? 43.510 -11.180 -0.722 1.00 76.06 104 ARG A CA 1
ATOM 757 C C . ARG A 1 104 ? 43.501 -9.740 -0.187 1.00 76.06 104 ARG A C 1
ATOM 759 O O . ARG A 1 104 ? 42.570 -9.300 0.480 1.00 76.06 104 ARG A O 1
ATOM 766 N N . GLY A 1 105 ? 44.559 -8.988 -0.499 1.00 71.50 105 GLY A N 1
ATOM 767 C CA . GLY A 1 105 ? 44.627 -7.536 -0.295 1.00 71.50 105 GLY A CA 1
ATOM 768 C C . GLY A 1 105 ? 44.486 -7.078 1.163 1.00 71.50 105 GLY A C 1
ATOM 769 O O . GLY A 1 105 ? 45.154 -7.593 2.063 1.00 71.50 105 GLY A O 1
ATOM 770 N N . ALA A 1 106 ? 43.636 -6.073 1.387 1.00 66.75 106 ALA A N 1
ATOM 771 C CA . ALA A 1 106 ? 43.400 -5.503 2.713 1.00 66.75 106 ALA A CA 1
ATOM 772 C C . ALA A 1 106 ? 42.740 -6.507 3.674 1.00 66.75 106 ALA A C 1
ATOM 774 O O . ALA A 1 106 ? 43.160 -6.585 4.821 1.00 66.75 106 ALA A O 1
ATOM 775 N N . GLU A 1 107 ? 41.818 -7.349 3.196 1.00 71.06 107 GLU A N 1
ATOM 776 C CA . GLU A 1 107 ? 41.214 -8.417 4.008 1.00 71.06 107 GLU A CA 1
ATOM 777 C C . GLU A 1 107 ? 42.260 -9.460 4.431 1.00 71.06 107 GLU A C 1
ATOM 779 O O . GLU A 1 107 ? 42.294 -9.866 5.584 1.00 71.06 107 GLU A O 1
ATOM 784 N N . LEU A 1 108 ? 43.196 -9.835 3.549 1.00 74.31 108 LEU A N 1
ATOM 785 C CA . LEU A 1 108 ? 44.316 -10.708 3.932 1.00 74.31 108 LEU A CA 1
ATOM 786 C C . LEU A 1 108 ? 45.226 -10.047 4.976 1.00 74.31 108 LEU A C 1
ATOM 788 O O . LEU A 1 108 ? 45.780 -10.723 5.838 1.00 74.31 108 LEU A O 1
ATOM 792 N N . THR A 1 109 ? 45.384 -8.726 4.912 1.00 70.75 109 THR A N 1
ATOM 793 C CA . THR A 1 109 ? 46.175 -7.960 5.886 1.00 70.75 109 THR A CA 1
ATOM 794 C C . THR A 1 109 ? 45.469 -7.903 7.244 1.00 70.75 109 THR A C 1
ATOM 796 O O . THR A 1 109 ? 46.102 -8.144 8.271 1.00 70.75 109 THR A O 1
ATOM 799 N N . GLU A 1 110 ? 44.155 -7.677 7.241 1.00 66.81 110 GLU A N 1
ATOM 800 C CA . GLU A 1 110 ? 43.284 -7.689 8.418 1.00 66.81 110 GLU A CA 1
ATOM 801 C C . GLU A 1 110 ? 43.190 -9.096 9.034 1.00 66.81 110 GLU A C 1
ATOM 803 O O . GLU A 1 110 ? 43.325 -9.226 10.248 1.00 66.81 110 GLU A O 1
ATOM 808 N N . ASN A 1 111 ? 43.067 -10.158 8.230 1.00 69.50 111 ASN A N 1
ATOM 809 C CA . ASN A 1 111 ? 43.097 -11.549 8.695 1.00 69.50 111 ASN A CA 1
ATOM 810 C C . ASN A 1 111 ? 44.465 -11.924 9.265 1.00 69.50 111 ASN A C 1
ATOM 812 O O . ASN A 1 111 ? 44.518 -12.532 10.325 1.00 69.50 111 ASN A O 1
ATOM 816 N N . ARG A 1 112 ? 45.574 -11.507 8.641 1.00 72.19 112 ARG A N 1
ATOM 817 C CA . ARG A 1 112 ? 46.928 -11.690 9.197 1.00 72.19 112 ARG A CA 1
ATOM 818 C C . ARG A 1 112 ? 47.135 -10.944 10.505 1.00 72.19 112 ARG A C 1
ATOM 820 O O . ARG A 1 112 ? 47.880 -11.421 11.352 1.00 72.19 112 ARG A O 1
ATOM 827 N N . ALA A 1 113 ? 46.500 -9.791 10.681 1.00 62.06 113 ALA A N 1
ATOM 828 C CA . ALA A 1 113 ? 46.609 -9.032 11.915 1.00 62.06 113 ALA A CA 1
ATOM 829 C C . ALA A 1 113 ? 45.668 -9.559 13.013 1.00 62.06 113 ALA A C 1
ATOM 831 O O . ALA A 1 113 ? 46.069 -9.623 14.172 1.00 62.06 113 ALA A O 1
ATOM 832 N N . SER A 1 114 ? 44.474 -10.028 12.650 1.00 57.53 114 SER A N 1
ATOM 833 C CA . SER A 1 114 ? 43.566 -10.762 13.539 1.00 57.53 114 SER A CA 1
ATOM 834 C C . SER A 1 114 ? 44.141 -12.121 13.948 1.00 57.53 114 SER A C 1
ATOM 836 O O . SER A 1 114 ? 43.999 -12.534 15.091 1.00 57.53 114 SER A O 1
ATOM 838 N N . ALA A 1 115 ? 44.866 -12.790 13.053 1.00 55.53 115 ALA A N 1
ATOM 839 C CA . ALA A 1 115 ? 45.642 -13.984 13.365 1.00 55.53 115 ALA A CA 1
ATOM 840 C C . ALA A 1 115 ? 46.971 -13.667 14.066 1.00 55.53 115 ALA A C 1
ATOM 842 O O . ALA A 1 115 ? 47.508 -14.543 14.724 1.00 55.53 115 ALA A O 1
ATOM 843 N N . SER A 1 116 ? 47.476 -12.424 14.008 1.00 44.94 116 SER A N 1
ATOM 844 C CA . SER A 1 116 ? 48.550 -11.949 14.900 1.00 44.94 116 SER A CA 1
ATOM 845 C C . SER A 1 116 ? 48.072 -11.660 16.326 1.00 44.94 116 SER A C 1
ATOM 847 O O . SER A 1 116 ? 48.881 -11.321 17.176 1.00 44.94 116 SER A O 1
ATOM 849 N N . PHE A 1 117 ? 46.795 -11.910 16.636 1.00 51.75 117 PHE A N 1
ATOM 850 C CA . PHE A 1 117 ? 46.394 -12.330 17.982 1.00 51.75 117 PHE A CA 1
ATOM 851 C C . PHE A 1 117 ? 46.716 -13.822 18.195 1.00 51.75 117 PHE A C 1
ATOM 853 O O . PHE A 1 117 ? 45.929 -14.545 18.807 1.00 51.75 117 PHE A O 1
ATOM 860 N N . SER A 1 118 ? 47.853 -14.302 17.668 1.00 43.62 118 SER A N 1
ATOM 861 C CA . SER A 1 118 ? 48.252 -15.709 17.672 1.00 43.62 118 SER A CA 1
ATOM 862 C C . SER A 1 118 ? 48.534 -16.162 19.100 1.00 43.62 118 SER A C 1
ATOM 864 O O . SER A 1 118 ? 49.652 -16.032 19.593 1.00 43.62 118 SER A O 1
ATOM 866 N N . LEU A 1 119 ? 47.484 -16.643 19.770 1.00 45.56 119 LEU A N 1
ATOM 867 C CA . LEU A 1 119 ? 47.256 -18.065 20.075 1.00 45.56 119 LEU A CA 1
ATOM 868 C C . LEU A 1 119 ? 48.290 -18.813 20.941 1.00 45.56 119 LEU A C 1
ATOM 870 O O . LEU A 1 119 ? 47.898 -19.753 21.633 1.00 45.56 119 LEU A O 1
ATOM 874 N N . GLU A 1 120 ? 49.524 -18.320 21.038 1.00 46.56 120 GLU A N 1
ATOM 875 C CA . GLU A 1 120 ? 50.442 -18.604 22.144 1.00 46.56 120 GLU A CA 1
ATOM 876 C C . GLU A 1 120 ? 49.884 -18.029 23.452 1.00 46.56 120 GLU A C 1
ATOM 878 O O . GLU A 1 120 ? 50.046 -18.645 24.487 1.00 46.56 120 GLU A O 1
ATOM 883 N N . SER A 1 121 ? 49.174 -16.887 23.444 1.00 50.00 121 SER A N 1
ATOM 884 C CA . SER A 1 121 ? 48.704 -16.266 24.707 1.00 50.00 121 SER A CA 1
ATOM 885 C C . SER A 1 121 ? 47.428 -15.415 24.655 1.00 50.00 121 SER A C 1
ATOM 887 O O . SER A 1 121 ? 46.960 -14.982 25.710 1.00 50.00 121 SER A O 1
ATOM 889 N N . TYR A 1 122 ? 46.835 -15.174 23.474 1.00 58.47 122 TYR A N 1
ATOM 890 C CA . TYR A 1 122 ? 45.714 -14.224 23.310 1.00 58.47 122 TYR A CA 1
ATOM 891 C C . TYR A 1 122 ? 46.066 -12.779 23.758 1.00 58.47 122 TYR A C 1
ATOM 893 O O . TYR A 1 122 ? 45.182 -12.003 24.128 1.00 58.47 122 TYR A O 1
ATOM 901 N N . ASP A 1 123 ? 47.356 -12.413 23.729 1.00 69.94 123 ASP A N 1
ATOM 902 C CA . ASP A 1 123 ? 47.865 -11.104 24.155 1.00 69.94 123 ASP A CA 1
ATOM 903 C C . ASP A 1 123 ? 48.110 -10.133 22.971 1.00 69.94 123 ASP A C 1
ATOM 905 O O . ASP A 1 123 ? 49.185 -10.152 22.367 1.00 69.94 123 ASP A O 1
ATOM 909 N N . PRO A 1 124 ? 47.174 -9.213 22.657 1.00 68.56 124 PRO A N 1
ATOM 910 C CA . PRO A 1 124 ? 47.379 -8.157 21.655 1.00 68.56 124 PRO A CA 1
ATOM 911 C C . PRO A 1 124 ? 48.490 -7.140 21.994 1.00 68.56 124 PRO A C 1
ATOM 913 O O . PRO A 1 124 ? 48.801 -6.280 21.166 1.00 68.56 124 PRO A O 1
ATOM 916 N N . ILE A 1 125 ? 49.079 -7.185 23.194 1.00 75.44 125 ILE A N 1
ATOM 917 C CA . ILE A 1 125 ? 50.175 -6.304 23.615 1.00 75.44 125 ILE A CA 1
ATOM 918 C C . ILE A 1 125 ? 51.528 -6.820 23.092 1.00 75.44 125 ILE A C 1
ATOM 920 O O . ILE A 1 125 ? 52.343 -6.001 22.655 1.00 75.44 125 ILE A O 1
ATOM 924 N N . LYS A 1 126 ? 51.752 -8.146 23.085 1.00 67.00 126 LYS A N 1
ATOM 925 C CA . LYS A 1 126 ? 52.988 -8.831 22.636 1.00 67.00 126 LYS A CA 1
ATOM 926 C C . LYS A 1 126 ? 53.433 -8.396 21.230 1.00 67.00 126 LYS A C 1
ATOM 928 O O . LYS A 1 126 ? 54.606 -8.084 21.024 1.00 67.00 126 LYS A O 1
ATOM 933 N N . ASP A 1 127 ? 52.488 -8.282 20.295 1.00 57.78 127 ASP A N 1
ATOM 934 C CA . ASP A 1 127 ? 52.742 -8.014 18.867 1.00 57.78 127 ASP A CA 1
ATOM 935 C C . ASP A 1 127 ? 52.600 -6.533 18.449 1.00 57.78 127 ASP A C 1
ATOM 937 O O . ASP A 1 127 ? 52.827 -6.144 17.292 1.00 57.78 127 ASP A O 1
ATOM 941 N N . ALA A 1 128 ? 52.262 -5.649 19.390 1.00 61.84 128 ALA A N 1
ATOM 942 C CA . ALA A 1 128 ? 52.116 -4.225 19.121 1.00 61.84 128 ALA A CA 1
ATOM 943 C C . ALA A 1 128 ? 53.480 -3.512 19.029 1.00 61.84 128 ALA A C 1
ATOM 945 O O . ALA A 1 128 ? 54.250 -3.435 19.988 1.00 61.84 128 ALA A O 1
ATOM 946 N N . LYS A 1 129 ? 53.777 -2.887 17.877 1.00 60.91 129 LYS A N 1
ATOM 947 C CA . LYS A 1 129 ? 55.005 -2.083 17.711 1.00 60.91 129 LYS A CA 1
ATOM 948 C C . LYS A 1 129 ? 55.087 -0.975 18.770 1.00 60.91 129 LYS A C 1
ATOM 950 O O . LYS A 1 129 ? 54.133 -0.221 18.966 1.00 60.91 129 LYS A O 1
ATOM 955 N N . LYS A 1 130 ? 56.269 -0.811 19.376 1.00 56.59 130 LYS A N 1
ATOM 956 C CA . LYS A 1 130 ? 56.587 0.265 20.332 1.00 56.59 130 LYS A CA 1
ATOM 957 C C . LYS A 1 130 ? 56.134 1.629 19.782 1.00 56.59 130 LYS A C 1
ATOM 959 O O . LYS A 1 130 ? 56.558 2.030 18.702 1.00 56.59 130 LYS A O 1
ATOM 964 N N . GLY A 1 131 ? 55.249 2.313 20.514 1.00 59.12 131 GLY A N 1
ATOM 965 C CA . GLY A 1 131 ? 54.603 3.570 20.094 1.00 59.12 131 GLY A CA 1
ATOM 966 C C . GLY A 1 131 ? 53.165 3.436 19.561 1.00 59.12 131 GLY A C 1
ATOM 967 O O . GLY A 1 131 ? 52.475 4.447 19.453 1.00 59.12 131 GLY A O 1
ATOM 968 N N . LYS A 1 132 ? 52.678 2.216 19.285 1.00 73.50 132 LYS A N 1
ATOM 969 C CA . LYS A 1 132 ? 51.273 1.938 18.918 1.00 73.50 132 LYS A CA 1
ATOM 970 C C . LYS A 1 132 ? 50.384 1.462 20.077 1.00 73.50 132 LYS A C 1
ATOM 972 O O . LYS A 1 132 ? 49.200 1.208 19.872 1.00 73.50 132 LYS A O 1
ATOM 977 N N . VAL A 1 133 ? 50.950 1.369 21.278 1.00 84.75 133 VAL A N 1
ATOM 978 C CA . VAL A 1 133 ? 50.232 1.156 22.541 1.00 84.75 133 VAL A CA 1
ATOM 979 C C . VAL A 1 133 ? 50.190 2.485 23.291 1.00 84.75 133 VAL A C 1
ATOM 981 O O . VAL A 1 133 ? 51.226 3.144 23.414 1.00 84.75 133 VAL A O 1
ATOM 984 N N . LYS A 1 134 ? 49.023 2.880 23.803 1.00 87.94 134 LYS A N 1
ATOM 985 C CA . LYS A 1 134 ? 48.837 4.091 24.616 1.00 87.94 134 LYS A CA 1
ATOM 986 C C . LYS A 1 134 ? 48.061 3.758 25.886 1.00 87.94 134 LYS A C 1
ATOM 988 O O . LYS A 1 134 ? 46.982 3.187 25.811 1.00 87.94 134 LYS A O 1
ATOM 993 N N . LEU A 1 135 ? 48.589 4.144 27.045 1.00 89.00 135 LEU A N 1
ATOM 994 C CA . LEU A 1 135 ? 47.869 4.079 28.320 1.00 89.00 135 LEU A CA 1
ATOM 995 C C . LEU A 1 135 ? 46.952 5.307 28.441 1.00 89.00 135 LEU A C 1
ATOM 997 O O . LEU A 1 135 ? 47.424 6.433 28.267 1.00 89.00 135 LEU A O 1
ATOM 1001 N N . ARG A 1 136 ? 45.662 5.113 28.742 1.00 91.19 136 ARG A N 1
ATOM 1002 C CA . ARG A 1 136 ? 44.752 6.221 29.077 1.00 91.19 136 ARG A CA 1
ATOM 1003 C C . ARG A 1 136 ? 45.025 6.722 30.499 1.00 91.19 136 ARG A C 1
ATOM 1005 O O . ARG A 1 136 ? 45.392 5.949 31.375 1.00 91.19 136 ARG A O 1
ATOM 1012 N N . ALA A 1 137 ? 44.811 8.018 30.735 1.00 79.81 137 ALA A N 1
ATOM 1013 C CA . ALA A 1 137 ? 45.134 8.663 32.014 1.00 79.81 137 ALA A CA 1
ATOM 1014 C C . ALA A 1 137 ? 44.249 8.223 33.201 1.00 79.81 137 ALA A C 1
ATOM 1016 O O . ALA A 1 137 ? 44.670 8.347 34.351 1.00 79.81 137 ALA A O 1
ATOM 1017 N N . GLY A 1 138 ? 43.034 7.738 32.924 1.00 80.62 138 GLY A N 1
ATOM 1018 C CA . GLY A 1 138 ? 42.087 7.234 33.921 1.00 80.62 138 GLY A CA 1
ATOM 1019 C C . GLY A 1 138 ? 41.897 5.716 33.844 1.00 80.62 138 GLY A C 1
ATOM 1020 O O . GLY A 1 138 ? 42.273 5.070 32.864 1.00 80.62 138 GLY A O 1
ATOM 1021 N N . ARG A 1 139 ? 41.296 5.153 34.895 1.00 84.38 139 ARG A N 1
ATOM 1022 C CA . ARG A 1 139 ? 41.040 3.711 35.058 1.00 84.38 139 ARG A CA 1
ATOM 1023 C C . ARG A 1 139 ? 39.594 3.350 34.732 1.00 84.38 139 ARG A C 1
ATOM 1025 O O . ARG A 1 139 ? 38.717 4.212 34.762 1.00 84.38 139 ARG A O 1
ATOM 1032 N N . GLU A 1 140 ? 39.338 2.069 34.483 1.00 88.31 140 GLU A N 1
ATOM 1033 C CA . GLU A 1 140 ? 37.970 1.563 34.360 1.00 88.31 140 GLU A CA 1
ATOM 1034 C C . GLU A 1 140 ? 37.204 1.696 35.686 1.00 88.31 140 GLU A C 1
ATOM 1036 O O . GLU A 1 140 ? 37.674 1.275 36.747 1.00 88.31 140 GLU A O 1
ATOM 1041 N N . THR A 1 141 ? 36.002 2.268 35.614 1.00 77.56 141 THR A N 1
ATOM 1042 C CA . THR A 1 141 ? 35.092 2.386 36.756 1.00 77.56 141 THR A CA 1
ATOM 1043 C C . THR A 1 141 ? 34.584 1.007 37.189 1.00 77.56 141 THR A C 1
ATOM 1045 O O . THR A 1 141 ? 34.176 0.191 36.368 1.00 77.56 141 THR A O 1
ATOM 1048 N N . GLY A 1 142 ? 34.623 0.740 38.496 1.00 82.00 142 GLY A N 1
ATOM 1049 C CA . GLY A 1 142 ? 34.261 -0.549 39.096 1.00 82.00 142 GLY A CA 1
ATOM 1050 C C . GLY A 1 142 ? 35.452 -1.497 39.276 1.00 82.00 142 GLY A C 1
ATOM 1051 O O . GLY A 1 142 ? 35.737 -1.898 40.401 1.00 82.00 142 GLY A O 1
ATOM 1052 N N . THR A 1 143 ? 36.182 -1.828 38.205 1.00 83.06 143 THR A N 1
ATOM 1053 C CA . THR A 1 143 ? 37.316 -2.782 38.259 1.00 83.06 143 THR A CA 1
ATOM 1054 C C . THR A 1 143 ? 38.641 -2.131 38.677 1.00 83.06 143 THR A C 1
ATOM 1056 O O . THR A 1 143 ? 39.517 -2.788 39.243 1.00 83.06 143 THR A O 1
ATOM 1059 N N . GLY A 1 144 ? 38.822 -0.839 38.382 1.00 87.12 144 GLY A N 1
ATOM 1060 C CA . GLY A 1 144 ? 40.095 -0.133 38.541 1.00 87.12 144 GLY A CA 1
ATOM 1061 C C . GLY A 1 144 ? 41.174 -0.543 37.528 1.00 87.12 144 GLY A C 1
ATOM 1062 O O . GLY A 1 144 ? 42.340 -0.173 37.715 1.00 87.12 144 GLY A O 1
ATOM 1063 N N . ALA A 1 145 ? 40.819 -1.307 36.487 1.00 90.81 145 ALA A N 1
ATOM 1064 C CA . ALA A 1 145 ? 41.739 -1.780 35.455 1.00 90.81 145 ALA A CA 1
ATOM 1065 C C . ALA A 1 145 ? 42.414 -0.621 34.696 1.00 90.81 145 ALA A C 1
ATOM 1067 O O . ALA A 1 145 ? 41.846 0.462 34.522 1.00 90.81 145 ALA A O 1
ATOM 1068 N N . PHE A 1 146 ? 43.647 -0.854 34.246 1.00 92.38 146 PHE A N 1
ATOM 1069 C CA . PHE A 1 146 ? 44.350 0.032 33.323 1.00 92.38 146 PHE A CA 1
ATOM 1070 C C . PHE A 1 146 ? 43.737 -0.105 31.927 1.00 92.38 146 PHE A C 1
ATOM 1072 O O . PHE A 1 146 ? 43.538 -1.222 31.456 1.00 92.38 146 PHE A O 1
ATOM 1079 N N . ILE A 1 147 ? 43.469 1.018 31.258 1.00 92.69 147 ILE A N 1
ATOM 1080 C CA . ILE A 1 147 ? 42.883 1.028 29.914 1.00 92.69 147 ILE A CA 1
ATOM 1081 C C . ILE A 1 147 ? 43.980 1.353 28.897 1.00 92.69 147 ILE A C 1
ATOM 1083 O O . ILE A 1 147 ? 44.561 2.442 28.938 1.00 92.69 147 ILE A O 1
ATOM 1087 N N . LEU A 1 148 ? 44.266 0.418 27.993 1.00 90.00 148 LEU A N 1
ATOM 1088 C CA . LEU A 1 148 ? 45.266 0.565 26.939 1.00 90.00 148 LEU A CA 1
ATOM 1089 C C . LEU A 1 148 ? 44.577 0.593 25.573 1.00 90.00 148 LEU A C 1
ATOM 1091 O O . LEU A 1 148 ? 43.826 -0.319 25.239 1.00 90.00 148 LEU A O 1
ATOM 1095 N N . ASP A 1 149 ? 44.868 1.606 24.762 1.00 86.44 149 ASP A N 1
ATOM 1096 C CA . ASP A 1 149 ? 44.514 1.616 23.343 1.00 86.44 149 ASP A CA 1
ATOM 1097 C C . ASP A 1 149 ? 45.669 1.040 22.528 1.00 86.44 149 ASP A C 1
ATOM 1099 O O . ASP A 1 149 ? 46.808 1.514 22.626 1.00 86.44 149 ASP A O 1
ATOM 1103 N N . VAL A 1 150 ? 45.376 0.023 21.721 1.00 80.69 150 VAL A N 1
ATOM 1104 C CA . VAL A 1 150 ? 46.364 -0.705 20.920 1.00 80.69 150 VAL A CA 1
ATOM 1105 C C . VAL A 1 150 ? 45.957 -0.708 19.459 1.00 80.69 150 VAL A C 1
ATOM 1107 O O . VAL A 1 150 ? 44.852 -1.111 19.109 1.00 80.69 150 VAL A O 1
ATOM 1110 N N . ALA A 1 151 ? 46.877 -0.274 18.601 1.00 73.06 151 ALA A N 1
ATOM 1111 C CA . ALA A 1 151 ? 46.757 -0.375 17.153 1.00 73.06 151 ALA A CA 1
ATOM 1112 C C . ALA A 1 151 ? 47.756 -1.430 16.629 1.00 73.06 151 ALA A C 1
ATOM 1114 O O . ALA A 1 151 ? 48.937 -1.110 16.454 1.00 73.06 151 ALA A O 1
ATOM 1115 N N . PRO A 1 152 ? 47.340 -2.687 16.386 1.00 61.06 152 PRO A N 1
ATOM 1116 C CA . PRO A 1 152 ? 48.224 -3.709 15.829 1.00 61.06 152 PRO A CA 1
ATOM 1117 C C . PRO A 1 152 ? 48.730 -3.321 14.426 1.00 61.06 152 PRO A C 1
ATOM 1119 O O . PRO A 1 152 ? 48.282 -2.361 13.789 1.00 61.06 152 PRO A O 1
ATOM 1122 N N . THR A 1 153 ? 49.756 -4.011 13.924 1.00 59.50 153 THR A N 1
ATOM 1123 C CA . THR A 1 153 ? 50.330 -3.672 12.610 1.00 59.50 153 THR A CA 1
ATOM 1124 C C . THR A 1 153 ? 49.575 -4.378 11.492 1.00 59.50 153 THR A C 1
ATOM 1126 O O . THR A 1 153 ? 49.792 -5.557 11.263 1.00 59.50 153 THR A O 1
ATOM 1129 N N . GLY A 1 154 ? 48.729 -3.625 10.782 1.00 55.69 154 GLY A N 1
ATOM 1130 C CA . GLY A 1 154 ? 47.885 -4.144 9.697 1.00 55.69 154 GLY A CA 1
ATOM 1131 C C . GLY A 1 154 ? 46.479 -4.554 10.141 1.00 55.69 154 GLY A C 1
ATOM 1132 O O . GLY A 1 154 ? 45.690 -4.970 9.305 1.00 55.69 154 GLY A O 1
ATOM 1133 N N . GLY A 1 155 ? 46.162 -4.412 11.430 1.00 61.47 155 GLY A N 1
ATOM 1134 C CA . GLY A 1 155 ? 44.856 -4.739 11.995 1.00 61.47 155 GLY A CA 1
ATOM 1135 C C . GLY A 1 155 ? 44.233 -3.568 12.730 1.00 61.47 155 GLY A C 1
ATOM 1136 O O . GLY A 1 155 ? 44.815 -2.486 12.849 1.00 61.47 155 GLY A O 1
ATOM 1137 N N . THR A 1 156 ? 43.039 -3.813 13.243 1.00 64.38 156 THR A N 1
ATOM 1138 C CA . THR A 1 156 ? 42.175 -2.756 13.752 1.00 64.38 156 THR A CA 1
ATOM 1139 C C . THR A 1 156 ? 42.439 -2.427 15.215 1.00 64.38 156 THR A C 1
ATOM 1141 O O . THR A 1 156 ? 42.864 -3.274 15.998 1.00 64.38 156 THR A O 1
ATOM 1144 N N . ALA A 1 157 ? 42.182 -1.171 15.582 1.00 72.44 157 ALA A N 1
ATOM 1145 C CA . ALA A 1 157 ? 42.360 -0.686 16.939 1.00 72.44 157 ALA A CA 1
ATOM 1146 C C . ALA A 1 157 ? 41.466 -1.430 17.947 1.00 72.44 157 ALA A C 1
ATOM 1148 O O . ALA A 1 157 ? 40.300 -1.731 17.681 1.00 72.44 157 ALA A O 1
ATOM 1149 N N . GLN A 1 158 ? 42.021 -1.674 19.130 1.00 77.69 158 GLN A N 1
ATOM 1150 C CA . GLN A 1 158 ? 41.361 -2.326 20.255 1.00 77.69 158 GLN A CA 1
ATOM 1151 C C . GLN A 1 158 ? 41.587 -1.529 21.539 1.00 77.69 158 GLN A C 1
ATOM 1153 O O . GLN A 1 158 ? 42.589 -0.824 21.683 1.00 77.69 158 GLN A O 1
ATOM 1158 N N . THR A 1 159 ? 40.671 -1.680 22.492 1.00 87.00 159 THR A N 1
ATOM 1159 C CA . THR A 1 159 ? 40.847 -1.200 23.864 1.00 87.00 159 THR A CA 1
ATOM 1160 C C . THR A 1 159 ? 40.951 -2.402 24.799 1.00 87.00 159 THR A C 1
ATOM 1162 O O . THR A 1 159 ? 40.019 -3.199 24.905 1.00 87.00 159 THR A O 1
ATOM 1165 N N . ILE A 1 160 ? 42.090 -2.529 25.474 1.00 87.88 160 ILE A N 1
ATOM 1166 C CA . ILE A 1 160 ? 42.427 -3.632 26.377 1.00 87.88 160 ILE A CA 1
ATOM 1167 C C . ILE A 1 160 ? 42.324 -3.136 27.815 1.00 87.88 160 ILE A C 1
ATOM 1169 O O . ILE A 1 160 ? 42.782 -2.039 28.141 1.00 87.88 160 ILE A O 1
ATOM 1173 N N . TYR A 1 161 ? 41.755 -3.967 28.679 1.00 92.06 161 TYR A N 1
ATOM 1174 C CA . TYR A 1 161 ? 41.591 -3.696 30.098 1.00 92.06 161 TYR A CA 1
ATOM 1175 C C . TYR A 1 161 ? 42.511 -4.641 30.871 1.00 92.06 161 TYR A C 1
ATOM 1177 O O . TYR A 1 161 ? 42.291 -5.851 30.878 1.00 92.06 161 TYR A O 1
ATOM 1185 N N . VAL A 1 162 ? 43.569 -4.098 31.477 1.00 92.25 162 VAL A N 1
ATOM 1186 C CA . VAL A 1 162 ? 44.576 -4.861 32.231 1.00 92.25 162 VAL A CA 1
ATOM 1187 C C . VAL A 1 162 ? 44.326 -4.707 33.727 1.00 92.25 162 VAL A C 1
ATOM 1189 O O . VAL A 1 162 ? 44.323 -3.595 34.264 1.00 92.25 162 VAL A O 1
ATOM 1192 N N . ASN A 1 163 ? 44.150 -5.832 34.407 1.00 93.00 163 ASN A N 1
ATOM 1193 C CA . ASN A 1 163 ? 43.849 -5.919 35.825 1.00 93.00 163 ASN A CA 1
ATOM 1194 C C . ASN A 1 163 ? 44.902 -5.194 36.669 1.00 93.00 163 ASN A C 1
ATOM 1196 O O . ASN A 1 163 ? 46.100 -5.467 36.574 1.00 93.00 163 ASN A O 1
ATOM 1200 N N . SER A 1 164 ? 44.470 -4.299 37.555 1.00 89.75 164 SER A N 1
ATOM 1201 C CA . SER A 1 164 ? 45.395 -3.463 38.331 1.00 89.75 164 SER A CA 1
ATOM 1202 C C . SER A 1 164 ? 46.165 -4.191 39.438 1.00 89.75 164 SER A C 1
ATOM 1204 O O . SER A 1 164 ? 47.104 -3.618 39.993 1.00 89.75 164 SER A O 1
ATOM 1206 N N . LYS A 1 165 ? 45.785 -5.434 39.766 1.00 90.56 165 LYS A N 1
ATOM 1207 C CA . LYS A 1 165 ? 46.419 -6.258 40.807 1.00 90.56 165 LYS A CA 1
ATOM 1208 C C . LYS A 1 165 ? 47.231 -7.407 40.218 1.00 90.56 165 LYS A C 1
ATOM 1210 O O . LYS A 1 165 ? 48.361 -7.627 40.644 1.00 90.56 165 LYS A O 1
ATOM 1215 N N . THR A 1 166 ? 46.662 -8.142 39.261 1.00 92.25 166 THR A N 1
ATOM 1216 C CA . THR A 1 166 ? 47.316 -9.315 38.652 1.00 92.25 166 THR A CA 1
ATOM 1217 C C . THR A 1 166 ? 48.150 -8.966 37.424 1.00 92.25 166 THR A C 1
ATOM 1219 O O . THR A 1 166 ? 49.001 -9.762 37.044 1.00 92.25 166 THR A O 1
ATOM 1222 N N . TYR A 1 167 ? 47.925 -7.796 36.813 1.00 92.00 167 TYR A N 1
ATOM 1223 C CA . TYR A 1 167 ? 48.483 -7.392 35.518 1.00 92.00 167 TYR A CA 1
ATOM 1224 C C . TYR A 1 167 ? 48.152 -8.354 34.366 1.00 92.00 167 TYR A C 1
ATOM 1226 O O . TYR A 1 167 ? 48.797 -8.289 33.329 1.00 92.00 167 TYR A O 1
ATOM 1234 N N . MET A 1 168 ? 47.136 -9.211 34.509 1.00 90.81 168 MET A N 1
ATOM 1235 C CA . MET A 1 168 ? 46.560 -9.996 33.408 1.00 90.81 168 MET A CA 1
ATOM 1236 C C . MET A 1 168 ? 45.491 -9.179 32.664 1.00 90.81 168 MET A C 1
ATOM 1238 O O . MET A 1 168 ? 45.045 -8.149 33.167 1.00 90.81 168 MET A O 1
ATOM 1242 N N . ILE A 1 169 ? 45.068 -9.612 31.477 1.00 90.56 169 ILE A N 1
ATOM 1243 C CA . ILE A 1 169 ? 43.987 -8.950 30.734 1.00 90.56 169 ILE A CA 1
ATOM 1244 C C . ILE A 1 169 ? 42.637 -9.421 31.304 1.00 90.56 169 ILE A C 1
ATOM 1246 O O . ILE A 1 169 ? 42.379 -10.615 31.384 1.00 90.56 169 ILE A O 1
ATOM 1250 N N . ASP A 1 170 ? 41.771 -8.487 31.699 1.00 88.62 170 ASP A N 1
ATOM 1251 C CA . ASP A 1 170 ? 40.400 -8.787 32.141 1.00 88.62 170 ASP A CA 1
ATOM 1252 C C . ASP A 1 170 ? 39.444 -8.878 30.935 1.00 88.62 170 ASP A C 1
ATOM 1254 O O . ASP A 1 170 ? 38.560 -9.735 30.881 1.00 88.62 170 ASP A O 1
ATOM 1258 N N . LYS A 1 171 ? 39.607 -7.989 29.943 1.00 89.06 171 LYS A N 1
ATOM 1259 C CA . LYS A 1 171 ? 38.839 -8.013 28.686 1.00 89.06 171 LYS A CA 1
ATOM 1260 C C . LYS A 1 171 ? 39.507 -7.237 27.550 1.00 89.06 171 LYS A C 1
ATOM 1262 O O . LYS A 1 171 ? 40.282 -6.306 27.778 1.00 89.06 171 LYS A O 1
ATOM 1267 N N . ILE A 1 172 ? 39.119 -7.579 26.327 1.00 85.50 172 ILE A N 1
ATOM 1268 C CA . ILE A 1 172 ? 39.493 -6.908 25.078 1.00 85.50 172 ILE A CA 1
ATOM 1269 C C . ILE A 1 172 ? 38.205 -6.436 24.396 1.00 85.50 172 ILE A C 1
ATOM 1271 O O . ILE A 1 172 ? 37.261 -7.211 24.247 1.00 85.50 172 ILE A O 1
ATOM 1275 N N . VAL A 1 173 ? 38.158 -5.170 23.980 1.00 82.12 173 VAL A N 1
ATOM 1276 C CA . VAL A 1 173 ? 37.058 -4.594 23.193 1.00 82.12 173 VAL A CA 1
ATOM 1277 C C . VAL A 1 173 ? 37.588 -4.234 21.809 1.00 82.12 173 VAL A C 1
ATOM 1279 O O . VAL A 1 173 ? 38.511 -3.424 21.692 1.00 82.12 173 VAL A O 1
ATOM 1282 N N . ALA A 1 174 ? 37.015 -4.842 20.771 1.00 69.94 174 ALA A N 1
ATOM 1283 C CA . ALA A 1 174 ? 37.414 -4.644 19.382 1.00 69.94 174 ALA A CA 1
ATOM 1284 C C . ALA A 1 174 ? 36.475 -3.675 18.649 1.00 69.94 174 ALA A C 1
ATOM 1286 O O . ALA A 1 174 ? 35.256 -3.697 18.837 1.00 69.94 174 ALA A O 1
ATOM 1287 N N . HIS A 1 175 ? 37.059 -2.841 17.784 1.00 60.28 175 HIS A N 1
ATOM 1288 C CA . HIS A 1 175 ? 36.363 -1.778 17.057 1.00 60.28 175 HIS A CA 1
ATOM 1289 C C . HIS A 1 175 ? 36.510 -1.987 15.520 1.00 60.28 175 HIS A C 1
ATOM 1291 O O . HIS A 1 175 ? 37.121 -1.164 14.854 1.00 60.28 175 HIS A O 1
ATOM 1297 N N . THR A 1 176 ? 35.937 -3.071 14.946 1.00 47.41 176 THR A N 1
ATOM 1298 C CA . THR A 1 176 ? 36.190 -3.689 13.588 1.00 47.41 176 THR A CA 1
ATOM 1299 C C . THR A 1 176 ? 35.173 -3.696 12.345 1.00 47.41 176 THR A C 1
ATOM 1301 O O . THR A 1 176 ? 35.218 -4.653 11.594 1.00 47.41 176 THR A O 1
ATOM 1304 N N . GLY A 1 177 ? 34.250 -2.749 12.021 1.00 49.19 177 GLY A N 1
ATOM 1305 C CA . GLY A 1 177 ? 33.086 -2.895 11.081 1.00 49.19 177 GLY A CA 1
ATOM 1306 C C . GLY A 1 177 ? 31.738 -2.184 11.469 1.00 49.19 177 GLY A C 1
ATOM 1307 O O . GLY A 1 177 ? 31.634 -0.969 11.338 1.00 49.19 177 GLY A O 1
ATOM 1308 N N . ALA A 1 178 ? 30.716 -2.931 11.950 1.00 44.44 178 ALA A N 1
ATOM 1309 C CA . ALA A 1 178 ? 29.346 -2.494 12.358 1.00 44.44 178 ALA A CA 1
ATOM 1310 C C . ALA A 1 178 ? 28.685 -2.989 13.701 1.00 44.44 178 ALA A C 1
ATOM 1312 O O . ALA A 1 178 ? 27.499 -2.753 13.892 1.00 44.44 178 ALA A O 1
ATOM 1313 N N . VAL A 1 179 ? 29.366 -3.691 14.626 1.00 51.03 179 VAL A N 1
ATOM 1314 C CA . VAL A 1 179 ? 28.895 -3.999 16.008 1.00 51.03 179 VAL A CA 1
ATOM 1315 C C . VAL A 1 179 ? 30.124 -4.199 16.904 1.00 51.03 179 VAL A C 1
ATOM 1317 O O . VAL A 1 179 ? 30.985 -4.996 16.549 1.00 51.03 179 VAL A O 1
ATOM 1320 N N . SER A 1 180 ? 30.240 -3.536 18.061 1.00 60.28 180 SER A N 1
ATOM 1321 C CA . SER A 1 180 ? 31.401 -3.721 18.959 1.00 60.28 180 SER A CA 1
ATOM 1322 C C . SER A 1 180 ? 31.394 -5.099 19.643 1.00 60.28 180 SER A C 1
ATOM 1324 O O . SER A 1 180 ? 30.426 -5.454 20.320 1.00 60.28 180 SER A O 1
ATOM 1326 N N . GLY A 1 181 ? 32.494 -5.849 19.516 1.00 69.12 181 GLY A N 1
ATOM 1327 C CA . GLY A 1 181 ? 32.705 -7.138 20.188 1.00 69.12 181 GLY A CA 1
ATOM 1328 C C . GLY A 1 181 ? 33.538 -7.007 21.468 1.00 69.12 181 GLY A C 1
ATOM 1329 O O . GLY A 1 181 ? 34.518 -6.260 21.503 1.00 69.12 181 GLY A O 1
ATOM 1330 N N . THR A 1 182 ? 33.167 -7.744 22.517 1.00 81.19 182 THR A N 1
ATOM 1331 C CA . THR A 1 182 ? 33.900 -7.842 23.789 1.00 81.19 182 THR A CA 1
ATOM 1332 C C . THR A 1 182 ? 34.296 -9.289 24.057 1.00 81.19 182 THR A C 1
ATOM 1334 O O . THR A 1 182 ? 33.434 -10.151 24.186 1.00 81.19 182 THR A O 1
ATOM 1337 N N . VAL A 1 183 ? 35.596 -9.539 24.210 1.00 85.25 183 VAL A N 1
ATOM 1338 C CA . VAL A 1 183 ? 36.146 -10.795 24.736 1.00 85.25 183 VAL A CA 1
ATOM 1339 C C . VAL A 1 183 ? 36.464 -10.571 26.211 1.00 85.25 183 VAL A C 1
ATOM 1341 O O . VAL A 1 183 ? 37.416 -9.862 26.534 1.00 85.25 183 VAL A O 1
ATOM 1344 N N . ALA A 1 184 ? 35.663 -11.131 27.115 1.00 88.00 184 ALA A N 1
ATOM 1345 C CA . ALA A 1 184 ? 35.909 -11.094 28.553 1.00 88.00 184 ALA A CA 1
ATOM 1346 C C . ALA A 1 184 ? 36.630 -12.370 29.001 1.00 88.00 184 ALA A C 1
ATOM 1348 O O . ALA A 1 184 ? 36.122 -13.478 28.820 1.00 88.00 184 ALA A O 1
ATOM 1349 N N . ILE A 1 185 ? 37.802 -12.215 29.615 1.00 89.94 185 ILE A N 1
ATOM 1350 C CA . ILE A 1 185 ? 38.614 -13.329 30.102 1.00 89.94 185 ILE A CA 1
ATOM 1351 C C . ILE A 1 185 ? 38.206 -13.608 31.548 1.00 89.94 185 ILE A C 1
ATOM 1353 O O . ILE A 1 185 ? 38.334 -12.756 32.424 1.00 89.94 185 ILE A O 1
ATOM 1357 N N . ARG A 1 186 ? 37.650 -14.794 31.804 1.00 92.19 186 ARG A N 1
ATOM 1358 C CA . ARG A 1 186 ? 37.092 -15.160 33.119 1.00 92.19 186 ARG A CA 1
ATOM 1359 C C . ARG A 1 186 ? 38.098 -15.861 34.019 1.00 92.19 186 ARG A C 1
ATOM 1361 O O . ARG A 1 186 ? 38.005 -15.753 35.239 1.00 92.19 186 ARG A O 1
ATOM 1368 N N . SER A 1 187 ? 39.042 -16.588 33.433 1.00 92.69 187 SER A N 1
ATOM 1369 C CA . SER A 1 187 ? 40.081 -17.312 34.162 1.00 92.69 187 SER A CA 1
ATOM 1370 C C . SER A 1 187 ? 41.290 -17.589 33.271 1.00 92.69 187 SER A C 1
ATOM 1372 O O . SER A 1 187 ? 41.216 -17.492 32.045 1.00 92.69 187 SER A O 1
ATOM 1374 N N . TYR A 1 188 ? 42.402 -17.956 33.904 1.00 91.12 188 TYR A N 1
ATOM 1375 C CA . TYR A 1 188 ? 43.652 -18.343 33.254 1.00 91.12 188 TYR A CA 1
ATOM 1376 C C . TYR A 1 188 ? 44.123 -19.705 33.776 1.00 91.12 188 TYR A C 1
ATOM 1378 O O . TYR A 1 188 ? 43.919 -20.024 34.949 1.00 91.12 188 TYR A O 1
ATOM 1386 N N . LYS A 1 189 ? 44.801 -20.484 32.930 1.00 89.38 189 LYS A N 1
ATOM 1387 C CA . LYS A 1 189 ? 45.388 -21.793 33.253 1.00 89.38 189 LYS A CA 1
ATOM 1388 C C . LYS A 1 189 ? 46.861 -21.792 32.858 1.00 89.38 189 LYS A C 1
ATOM 1390 O O . LYS A 1 189 ? 47.220 -21.299 31.794 1.00 89.38 189 LYS A O 1
ATOM 1395 N N . ALA A 1 190 ? 47.714 -22.326 33.728 1.00 87.69 190 ALA A N 1
ATOM 1396 C CA . ALA A 1 190 ? 49.128 -22.496 33.419 1.00 87.69 190 ALA A CA 1
ATOM 1397 C C . ALA A 1 190 ? 49.315 -23.688 32.467 1.00 87.69 190 ALA A C 1
ATOM 1399 O O . ALA A 1 190 ? 48.861 -24.791 32.776 1.00 87.69 190 ALA A O 1
ATOM 1400 N N . VAL A 1 191 ? 49.979 -23.463 31.334 1.00 83.19 191 VAL A N 1
ATOM 1401 C CA . VAL A 1 191 ? 50.295 -24.472 30.315 1.00 83.19 191 VAL A CA 1
ATOM 1402 C C . VAL A 1 191 ? 51.706 -24.190 29.796 1.00 83.19 191 VAL A C 1
ATOM 1404 O O . VAL A 1 191 ? 52.001 -23.062 29.426 1.00 83.19 191 VAL A O 1
ATOM 1407 N N . GLU A 1 192 ? 52.593 -25.189 29.842 1.00 81.00 192 GLU A N 1
ATOM 1408 C CA . GLU A 1 192 ? 53.953 -25.168 29.251 1.00 81.00 192 GLU A CA 1
ATOM 1409 C C . GLU A 1 192 ? 54.839 -23.931 29.544 1.00 81.00 192 GLU A C 1
ATOM 1411 O O . GLU A 1 192 ? 55.802 -23.651 28.838 1.00 81.00 192 GLU A O 1
ATOM 1416 N N . GLY A 1 193 ? 54.566 -23.216 30.638 1.00 80.19 193 GLY A N 1
ATOM 1417 C CA . GLY A 1 193 ? 55.329 -22.037 31.060 1.00 80.19 193 GLY A CA 1
ATOM 1418 C C . GLY A 1 193 ? 54.627 -20.694 30.850 1.00 80.19 193 GLY A C 1
ATOM 1419 O O . GLY A 1 193 ? 55.146 -19.675 31.302 1.00 80.19 193 GLY A O 1
ATOM 1420 N N . GLU A 1 194 ? 53.431 -20.675 30.263 1.00 81.69 194 GLU A N 1
ATOM 1421 C CA . GLU A 1 194 ? 52.593 -19.480 30.098 1.00 81.69 194 GLU A CA 1
ATOM 1422 C C . GLU A 1 194 ? 51.246 -19.614 30.828 1.00 81.69 194 GLU A C 1
ATOM 1424 O O . GLU A 1 194 ? 50.790 -20.709 31.162 1.00 81.69 194 GLU A O 1
ATOM 1429 N N . ARG A 1 195 ? 50.604 -18.478 31.121 1.00 86.62 195 ARG A N 1
ATOM 1430 C CA . ARG A 1 195 ? 49.227 -18.393 31.626 1.00 86.62 195 ARG A CA 1
ATOM 1431 C C . ARG A 1 195 ? 48.292 -18.067 30.469 1.00 86.62 195 ARG A C 1
ATOM 1433 O O . ARG A 1 195 ? 48.178 -16.909 30.076 1.00 86.62 195 ARG A O 1
ATOM 1440 N N . LEU A 1 196 ? 47.596 -19.083 29.975 1.00 84.81 196 LEU A N 1
ATOM 1441 C CA . LEU A 1 196 ? 46.669 -18.978 28.848 1.00 84.81 196 LEU A CA 1
ATOM 1442 C C . LEU A 1 196 ? 45.249 -18.666 29.333 1.00 84.81 196 LEU A C 1
ATOM 1444 O O . LEU A 1 196 ? 44.864 -19.181 30.391 1.00 84.81 196 LEU A O 1
ATOM 1448 N N . PRO A 1 197 ? 44.451 -17.867 28.603 1.00 87.19 197 PRO A N 1
ATOM 1449 C CA . PRO A 1 197 ? 43.031 -17.702 28.897 1.00 87.19 197 PRO A CA 1
ATOM 1450 C C . PRO A 1 197 ? 42.315 -19.054 28.889 1.00 87.19 197 PRO A C 1
ATOM 1452 O O . PRO A 1 197 ? 42.360 -19.794 27.913 1.00 87.19 197 PRO A O 1
ATOM 1455 N N . ALA A 1 198 ? 41.682 -19.398 30.006 1.00 89.69 198 ALA A N 1
ATOM 1456 C CA . ALA A 1 198 ? 41.094 -20.717 30.214 1.00 89.69 198 ALA A CA 1
ATOM 1457 C C . ALA A 1 198 ? 39.578 -20.736 30.019 1.00 89.69 198 ALA A C 1
ATOM 1459 O O . ALA A 1 198 ? 39.036 -21.758 29.614 1.00 89.69 198 ALA A O 1
ATOM 1460 N N . VAL A 1 199 ? 38.906 -19.617 30.293 1.00 91.12 199 VAL A N 1
ATOM 1461 C CA . VAL A 1 199 ? 37.479 -19.418 30.023 1.00 91.12 199 VAL A CA 1
ATOM 1462 C C . VAL A 1 199 ? 37.290 -18.015 29.454 1.00 91.12 199 VAL A C 1
ATOM 1464 O O . VAL A 1 199 ? 37.717 -17.028 30.060 1.00 91.12 199 VAL A O 1
ATOM 1467 N N . LEU A 1 200 ? 36.645 -17.940 28.295 1.00 88.62 200 LEU A N 1
ATOM 1468 C CA . LEU A 1 200 ? 36.353 -16.726 27.541 1.00 88.62 200 LEU A CA 1
ATOM 1469 C C . LEU A 1 200 ? 34.838 -16.597 27.366 1.00 88.62 200 LEU A C 1
ATOM 1471 O O . LEU A 1 200 ? 34.186 -17.545 26.935 1.00 88.62 200 LEU A O 1
ATOM 1475 N N . ASP A 1 201 ? 34.299 -15.412 27.641 1.00 86.25 201 ASP A N 1
ATOM 1476 C CA . ASP A 1 201 ? 32.949 -15.015 27.239 1.00 86.25 201 ASP A CA 1
ATOM 1477 C C . ASP A 1 201 ? 33.067 -13.976 26.122 1.00 86.25 201 ASP A C 1
ATOM 1479 O O . ASP A 1 201 ? 33.595 -12.885 26.349 1.00 86.25 201 ASP A O 1
ATOM 1483 N N . ILE A 1 202 ? 32.578 -14.296 24.926 1.00 82.94 202 ILE A N 1
ATOM 1484 C CA . ILE A 1 202 ? 32.622 -13.410 23.761 1.00 82.94 202 ILE A CA 1
ATOM 1485 C C . ILE A 1 202 ? 31.207 -12.933 23.449 1.00 82.94 202 ILE A C 1
ATOM 1487 O O . ILE A 1 202 ? 30.332 -13.727 23.106 1.00 82.94 202 ILE A O 1
ATOM 1491 N N . SER A 1 203 ? 30.976 -11.634 23.594 1.00 75.62 203 SER A N 1
ATOM 1492 C CA . SER A 1 203 ? 29.666 -11.003 23.443 1.00 75.62 203 SER A CA 1
ATOM 1493 C C . SER A 1 203 ? 29.725 -9.804 22.501 1.00 75.62 203 SER A C 1
ATOM 1495 O O . SER A 1 203 ? 30.773 -9.186 22.306 1.00 75.62 203 SER A O 1
ATOM 1497 N N . TYR A 1 204 ? 28.581 -9.468 21.913 1.00 69.81 204 TYR A N 1
ATOM 1498 C CA . TYR A 1 204 ? 28.444 -8.386 20.942 1.00 69.81 204 TYR A CA 1
ATOM 1499 C C . TYR A 1 204 ? 27.385 -7.398 21.417 1.00 69.81 204 TYR A C 1
ATOM 1501 O O . TYR A 1 204 ? 26.326 -7.797 21.903 1.00 69.81 204 TYR A O 1
ATOM 1509 N N . ALA A 1 205 ? 27.676 -6.103 21.299 1.00 62.50 205 ALA A N 1
ATOM 1510 C CA . ALA A 1 205 ? 26.773 -5.056 21.759 1.00 62.50 205 ALA A CA 1
ATOM 1511 C C . ALA A 1 205 ? 25.401 -5.164 21.065 1.00 62.50 205 ALA A C 1
ATOM 1513 O O . ALA A 1 205 ? 25.314 -5.102 19.843 1.00 62.50 205 ALA A O 1
ATOM 1514 N N . GLY A 1 206 ? 24.335 -5.320 21.854 1.00 56.97 206 GLY A N 1
ATOM 1515 C CA . GLY A 1 206 ? 22.962 -5.437 21.353 1.00 56.97 206 GLY A CA 1
ATOM 1516 C C . GLY A 1 206 ? 22.514 -6.846 20.942 1.00 56.97 206 GLY A C 1
ATOM 1517 O O . GLY A 1 206 ? 21.352 -6.996 20.578 1.00 56.97 206 GLY A O 1
ATOM 1518 N N . LEU A 1 207 ? 23.368 -7.878 21.022 1.00 61.28 207 LEU A N 1
ATOM 1519 C CA . LEU A 1 207 ? 22.965 -9.261 20.722 1.00 61.28 207 LEU A CA 1
ATOM 1520 C C . LEU A 1 207 ? 22.632 -10.046 22.007 1.00 61.28 207 LEU A C 1
ATOM 1522 O O . LEU A 1 207 ? 23.364 -9.936 22.992 1.00 61.28 207 LEU A O 1
ATOM 1526 N N . PRO A 1 208 ? 21.568 -10.875 22.019 1.00 62.31 208 PRO A N 1
ATOM 1527 C CA . PRO A 1 208 ? 21.082 -11.557 23.224 1.00 62.31 208 PRO A CA 1
ATOM 1528 C C . PRO A 1 208 ? 21.860 -12.837 23.589 1.00 62.31 208 PRO A C 1
ATOM 1530 O O . PRO A 1 208 ? 21.387 -13.626 24.404 1.00 62.31 208 PRO A O 1
ATOM 1533 N N . PHE A 1 209 ? 23.036 -13.076 23.000 1.00 66.50 209 PHE A N 1
ATOM 1534 C CA . PHE A 1 209 ? 23.830 -14.285 23.234 1.00 66.50 209 PHE A CA 1
ATOM 1535 C C . PHE A 1 209 ? 25.309 -13.977 23.500 1.00 66.50 209 PHE A C 1
ATOM 1537 O O . PHE A 1 209 ? 25.840 -12.924 23.153 1.00 66.50 209 PHE A O 1
ATOM 1544 N N . THR A 1 210 ? 25.982 -14.929 24.141 1.00 79.38 210 THR A N 1
ATOM 1545 C CA . THR A 1 210 ? 27.427 -14.930 24.393 1.00 79.38 210 THR A CA 1
ATOM 1546 C C . THR A 1 210 ? 27.975 -16.270 23.924 1.00 79.38 210 THR A C 1
ATOM 1548 O O . THR A 1 210 ? 27.384 -17.306 24.227 1.00 79.38 210 THR A O 1
ATOM 1551 N N . VAL A 1 211 ? 29.089 -16.260 23.194 1.00 83.12 211 VAL A N 1
ATOM 1552 C CA . VAL A 1 211 ? 29.852 -17.476 22.902 1.00 83.12 211 VAL A CA 1
ATOM 1553 C C . VAL A 1 211 ? 30.788 -17.732 24.075 1.00 83.12 211 VAL A C 1
ATOM 1555 O O . VAL A 1 211 ? 31.644 -16.897 24.369 1.00 83.12 211 VAL A O 1
ATOM 1558 N N . ARG A 1 212 ? 30.640 -18.874 24.745 1.00 89.50 212 ARG A N 1
ATOM 1559 C CA . ARG A 1 212 ? 31.584 -19.319 25.772 1.00 89.50 212 ARG A CA 1
ATOM 1560 C C . ARG A 1 212 ? 32.607 -20.259 25.155 1.00 89.50 212 ARG A C 1
ATOM 1562 O O . ARG A 1 212 ? 32.215 -21.238 24.523 1.00 89.50 212 ARG A O 1
ATOM 1569 N N . ALA A 1 213 ? 33.890 -19.983 25.368 1.00 88.75 213 ALA A N 1
ATOM 1570 C CA . ALA A 1 213 ? 34.993 -20.859 24.985 1.00 88.75 213 ALA A CA 1
ATOM 1571 C C . ALA A 1 213 ? 35.799 -21.281 26.223 1.00 88.75 213 ALA A C 1
ATOM 1573 O O . ALA A 1 213 ? 36.177 -20.435 27.032 1.00 88.75 213 ALA A O 1
ATOM 1574 N N . GLU A 1 214 ? 36.073 -22.577 26.368 1.00 92.38 214 GLU A N 1
ATOM 1575 C CA . GLU A 1 214 ? 36.809 -23.151 27.502 1.00 92.38 214 GLU A CA 1
ATOM 1576 C C . GLU A 1 214 ? 38.006 -23.975 27.010 1.00 92.38 214 GLU A C 1
ATOM 1578 O O . GLU A 1 214 ? 37.870 -24.817 26.122 1.00 92.38 214 GLU A O 1
ATOM 1583 N N . LEU A 1 215 ? 39.196 -23.703 27.551 1.00 90.69 215 LEU A N 1
ATOM 1584 C CA . LEU A 1 215 ? 40.465 -24.266 27.089 1.00 90.69 215 LEU A CA 1
ATOM 1585 C C . LEU A 1 215 ? 40.566 -25.756 27.439 1.00 90.69 215 LEU A C 1
ATOM 1587 O O . LEU A 1 215 ? 40.801 -26.130 28.595 1.00 90.69 215 LEU A O 1
ATOM 1591 N N . LYS A 1 216 ? 40.469 -26.604 26.414 1.00 92.25 216 LYS A N 1
ATOM 1592 C CA . LYS A 1 216 ? 40.603 -28.059 26.524 1.00 92.25 216 LYS A CA 1
ATOM 1593 C C . LYS A 1 216 ? 42.077 -28.458 26.602 1.00 92.25 216 LYS A C 1
ATOM 1595 O O . LYS A 1 216 ? 42.487 -29.125 27.553 1.00 92.25 216 LYS A O 1
ATOM 1600 N N . SER A 1 217 ? 42.877 -27.998 25.643 1.00 89.88 217 SER A N 1
ATOM 1601 C CA . SER A 1 217 ? 44.309 -28.294 25.530 1.00 89.88 217 SER A CA 1
ATOM 1602 C C . SER A 1 217 ? 45.058 -27.169 24.816 1.00 89.88 217 SER A C 1
ATOM 1604 O O . SER A 1 217 ? 44.502 -26.488 23.964 1.00 89.88 217 SER A O 1
ATOM 1606 N N . SER A 1 218 ? 46.332 -27.000 25.153 1.00 88.25 218 SER A N 1
ATOM 1607 C CA . SER A 1 218 ? 47.321 -26.271 24.356 1.00 88.25 218 SER A CA 1
ATOM 1608 C C . SER A 1 218 ? 48.644 -27.007 24.518 1.00 88.25 218 SER A C 1
ATOM 1610 O O . SER A 1 218 ? 48.953 -27.432 25.633 1.00 88.25 218 SER A O 1
ATOM 1612 N N . GLN A 1 219 ? 49.389 -27.176 23.433 1.00 87.75 219 GLN A N 1
ATOM 1613 C CA . GLN A 1 219 ? 50.680 -27.861 23.430 1.00 87.75 219 GLN A CA 1
ATOM 1614 C C . GLN A 1 219 ? 51.577 -27.335 22.307 1.00 87.75 219 GLN A C 1
ATOM 1616 O O . GLN A 1 219 ? 51.104 -27.061 21.199 1.00 87.75 219 GLN A O 1
ATOM 1621 N N . HIS A 1 220 ? 52.875 -27.239 22.574 1.00 86.69 220 HIS A N 1
ATOM 1622 C CA . HIS A 1 220 ? 53.879 -27.057 21.537 1.00 86.69 220 HIS A CA 1
ATOM 1623 C C . HIS A 1 220 ? 54.167 -28.399 20.861 1.00 86.69 220 HIS A C 1
ATOM 1625 O O . HIS A 1 220 ? 54.506 -29.393 21.504 1.00 86.69 220 HIS A O 1
ATOM 1631 N N . ILE A 1 221 ? 54.062 -28.415 19.538 1.00 86.19 221 ILE A N 1
ATOM 1632 C CA . ILE A 1 221 ? 54.374 -29.561 18.689 1.00 86.19 221 ILE A CA 1
ATOM 1633 C C . ILE A 1 221 ? 55.672 -29.282 17.930 1.00 86.19 221 ILE A C 1
ATOM 1635 O O . ILE A 1 221 ? 55.950 -28.156 17.520 1.00 86.19 221 ILE A O 1
ATOM 1639 N N . ALA A 1 222 ? 56.488 -30.316 17.716 1.00 83.75 222 ALA A N 1
ATOM 1640 C CA . ALA A 1 222 ? 57.787 -30.152 17.057 1.00 83.75 222 ALA A CA 1
ATOM 1641 C C . ALA A 1 222 ? 57.664 -29.556 15.641 1.00 83.75 222 ALA A C 1
ATOM 1643 O O . ALA A 1 222 ? 58.563 -28.845 15.192 1.00 83.75 222 ALA A O 1
ATOM 1644 N N . LYS A 1 223 ? 56.562 -29.867 14.943 1.00 89.06 223 LYS A N 1
ATOM 1645 C CA . LYS A 1 223 ? 56.175 -29.294 13.651 1.00 89.06 223 LYS A CA 1
ATOM 1646 C C . LYS A 1 223 ? 54.711 -29.620 13.340 1.00 89.06 223 LYS A C 1
ATOM 1648 O O . LYS A 1 223 ? 54.308 -30.768 13.521 1.00 89.06 223 LYS A O 1
ATOM 1653 N N . ALA A 1 224 ? 53.944 -28.659 12.839 1.00 88.12 224 ALA A N 1
ATOM 1654 C CA . ALA A 1 224 ? 52.602 -28.894 12.307 1.00 88.12 224 ALA A CA 1
ATOM 1655 C C . ALA A 1 224 ? 52.656 -29.603 10.941 1.00 88.12 224 ALA A C 1
ATOM 1657 O O . ALA A 1 224 ? 53.604 -29.416 10.170 1.00 88.12 224 ALA A O 1
ATOM 1658 N N . ASP A 1 225 ? 51.620 -30.381 10.612 1.00 90.50 225 ASP A N 1
ATOM 1659 C CA . ASP A 1 225 ? 51.490 -31.003 9.291 1.00 90.50 225 ASP A CA 1
ATOM 1660 C C . ASP A 1 225 ? 51.373 -29.916 8.196 1.00 90.50 225 ASP A C 1
ATOM 1662 O O . ASP A 1 225 ? 50.433 -29.114 8.220 1.00 90.50 225 ASP A O 1
ATOM 1666 N N . PRO A 1 226 ? 52.297 -29.859 7.212 1.00 87.81 226 PRO A N 1
ATOM 1667 C CA . PRO A 1 226 ? 52.220 -28.905 6.111 1.00 87.81 226 PRO A CA 1
ATOM 1668 C C . PRO A 1 226 ? 50.932 -28.989 5.281 1.00 87.81 226 PRO A C 1
ATOM 1670 O O . PRO A 1 226 ? 50.570 -27.982 4.667 1.00 87.81 226 PRO A O 1
ATOM 1673 N N . ALA A 1 227 ? 50.253 -30.143 5.248 1.00 89.75 227 ALA A N 1
ATOM 1674 C CA . ALA A 1 227 ? 49.002 -30.332 4.514 1.00 89.75 227 ALA A CA 1
ATOM 1675 C C . ALA A 1 227 ? 47.871 -29.437 5.047 1.00 89.75 227 ALA A C 1
ATOM 1677 O O . ALA A 1 227 ? 47.078 -28.929 4.257 1.00 89.75 227 ALA A O 1
ATOM 1678 N N . LEU A 1 228 ? 47.853 -29.145 6.355 1.00 88.94 228 LEU A N 1
ATOM 1679 C CA . LEU A 1 228 ? 46.837 -28.299 6.995 1.00 88.94 228 LEU A CA 1
ATOM 1680 C C . LEU A 1 228 ? 46.744 -26.892 6.385 1.00 88.94 228 LEU A C 1
ATOM 1682 O O . LEU A 1 228 ? 45.675 -26.287 6.408 1.00 88.94 228 LEU A O 1
ATOM 1686 N N . PHE A 1 229 ? 47.842 -26.368 5.837 1.00 90.81 229 PHE A N 1
ATOM 1687 C CA . PHE A 1 229 ? 47.910 -25.004 5.303 1.00 90.81 229 PHE A CA 1
ATOM 1688 C C . PHE A 1 229 ? 47.740 -24.935 3.777 1.00 90.81 229 PHE A C 1
ATOM 1690 O O . PHE A 1 229 ? 47.702 -23.837 3.215 1.00 90.81 229 PHE A O 1
ATOM 1697 N N . GLN A 1 230 ? 47.667 -26.075 3.081 1.00 91.00 230 GLN A N 1
ATOM 1698 C CA . GLN A 1 230 ? 47.407 -26.090 1.640 1.00 91.00 230 GLN A CA 1
ATOM 1699 C C . GLN A 1 230 ? 45.994 -25.569 1.363 1.00 91.00 230 GLN A C 1
ATOM 1701 O O . GLN A 1 230 ? 45.086 -25.824 2.145 1.00 91.00 230 GLN A O 1
ATOM 1706 N N . VAL A 1 231 ? 45.819 -24.821 0.269 1.00 91.25 231 VAL A N 1
ATOM 1707 C CA . VAL A 1 231 ? 44.486 -24.390 -0.178 1.00 91.25 231 VAL A CA 1
ATOM 1708 C C . VAL A 1 231 ? 43.777 -25.638 -0.718 1.00 91.25 231 VAL A C 1
ATOM 1710 O O . VAL A 1 231 ? 44.296 -26.210 -1.679 1.00 91.25 231 VAL A O 1
ATOM 1713 N N . PRO A 1 232 ? 42.658 -26.093 -0.127 1.00 91.12 232 PRO A N 1
ATOM 1714 C CA . PRO A 1 232 ? 41.914 -27.220 -0.670 1.00 91.12 232 PRO A CA 1
ATOM 1715 C C . PRO A 1 232 ? 41.150 -26.806 -1.934 1.00 91.12 232 PRO A C 1
ATOM 1717 O O . PRO A 1 232 ? 40.855 -25.626 -2.137 1.00 91.12 232 PRO A O 1
ATOM 1720 N N . ASP A 1 233 ? 40.801 -27.781 -2.773 1.00 86.81 233 ASP A N 1
ATOM 1721 C CA . ASP A 1 233 ? 39.856 -27.550 -3.866 1.00 86.81 233 ASP A CA 1
ATOM 1722 C C . ASP A 1 233 ? 38.479 -27.174 -3.300 1.00 86.81 233 ASP A C 1
ATOM 1724 O O . ASP A 1 233 ? 38.032 -27.725 -2.289 1.00 86.81 233 ASP A O 1
ATOM 1728 N N . SER A 1 234 ? 37.794 -26.235 -3.958 1.00 85.44 234 SER A N 1
ATOM 1729 C CA . SER A 1 234 ? 36.423 -25.877 -3.587 1.00 85.44 234 SER A CA 1
ATOM 1730 C C . SER A 1 234 ? 35.459 -27.016 -3.917 1.00 85.44 234 SER A C 1
ATOM 1732 O O . SER A 1 234 ? 35.556 -27.622 -4.990 1.00 85.44 234 SER A O 1
ATOM 1734 N N . ALA A 1 235 ? 34.517 -27.299 -3.015 1.00 83.44 235 ALA A N 1
ATOM 1735 C CA . ALA A 1 235 ? 33.483 -28.296 -3.252 1.00 83.44 235 ALA A CA 1
ATOM 1736 C C . ALA A 1 235 ? 32.663 -27.955 -4.510 1.00 83.44 235 ALA A C 1
ATOM 1738 O O . ALA A 1 235 ? 32.100 -26.868 -4.629 1.00 83.44 235 ALA A O 1
ATOM 1739 N N . LYS A 1 236 ? 32.567 -28.908 -5.444 1.00 80.88 236 LYS A N 1
ATOM 1740 C CA . LYS A 1 236 ? 31.591 -28.859 -6.539 1.00 80.88 236 LYS A CA 1
ATOM 1741 C C . LYS A 1 236 ? 30.274 -29.439 -6.050 1.00 80.88 236 LYS A C 1
ATOM 1743 O O . LYS A 1 236 ? 29.995 -30.617 -6.243 1.00 80.88 236 LYS A O 1
ATOM 1748 N N . ASP A 1 237 ? 29.507 -28.602 -5.371 1.00 86.31 237 ASP A N 1
ATOM 1749 C CA . ASP A 1 237 ? 28.221 -28.946 -4.772 1.00 86.31 237 ASP A CA 1
ATOM 1750 C C . ASP A 1 237 ? 27.025 -28.452 -5.597 1.00 86.31 237 ASP A C 1
ATOM 1752 O O . ASP A 1 237 ? 25.921 -28.341 -5.071 1.00 86.31 237 ASP A O 1
ATOM 1756 N N . TYR A 1 238 ? 27.219 -28.182 -6.889 1.00 87.81 238 TYR A N 1
ATOM 1757 C CA . TYR A 1 238 ? 26.151 -27.802 -7.806 1.00 87.81 238 TYR A CA 1
ATOM 1758 C C . TYR A 1 238 ? 26.270 -28.483 -9.173 1.00 87.81 238 TYR A C 1
ATOM 1760 O O . TYR A 1 238 ? 27.365 -28.830 -9.622 1.00 87.81 238 TYR A O 1
ATOM 1768 N N . GLU A 1 239 ? 25.130 -28.623 -9.847 1.00 86.19 239 GLU A N 1
ATOM 1769 C CA . GLU A 1 239 ? 25.007 -29.136 -11.214 1.00 86.19 239 GLU A CA 1
ATOM 1770 C C . GLU A 1 239 ? 24.060 -28.257 -12.049 1.00 86.19 239 GLU A C 1
ATOM 1772 O O . GLU A 1 239 ? 23.104 -27.679 -11.526 1.00 86.19 239 GLU A O 1
ATOM 1777 N N . PHE A 1 240 ? 24.314 -28.152 -13.358 1.00 83.50 240 PHE A N 1
ATOM 1778 C CA . PHE A 1 240 ? 23.366 -27.565 -14.308 1.00 83.50 240 PHE A CA 1
ATOM 1779 C C . PHE A 1 240 ? 22.443 -28.669 -14.837 1.00 83.50 240 PHE A C 1
ATOM 1781 O O . PHE A 1 240 ? 22.912 -29.705 -15.305 1.00 83.50 240 PHE A O 1
ATOM 1788 N N . LEU A 1 241 ? 21.127 -28.458 -14.763 1.00 73.88 241 LEU A N 1
ATOM 1789 C CA . LEU A 1 241 ? 20.130 -29.519 -14.986 1.00 73.88 241 LEU A CA 1
ATOM 1790 C C . LEU A 1 241 ? 19.730 -29.714 -16.464 1.00 73.88 241 LEU A C 1
ATOM 1792 O O . LEU A 1 241 ? 19.040 -30.679 -16.793 1.00 73.88 241 LEU A O 1
ATOM 1796 N N . ALA A 1 242 ? 20.144 -28.814 -17.363 1.00 65.06 242 ALA A N 1
ATOM 1797 C CA . ALA A 1 242 ? 19.764 -28.822 -18.777 1.00 65.06 242 ALA A CA 1
ATOM 1798 C C . ALA A 1 242 ? 20.920 -29.262 -19.697 1.00 65.06 242 ALA A C 1
ATOM 1800 O O . ALA A 1 242 ? 22.040 -28.772 -19.593 1.00 65.06 242 ALA A O 1
ATOM 1801 N N . ALA A 1 243 ? 20.631 -30.125 -20.677 1.00 50.81 243 ALA A N 1
ATOM 1802 C CA . ALA A 1 243 ? 21.632 -30.793 -21.525 1.00 50.81 243 ALA A CA 1
ATOM 1803 C C . ALA A 1 243 ? 22.408 -29.898 -22.528 1.00 50.81 243 ALA A C 1
ATOM 1805 O O . ALA A 1 243 ? 23.195 -30.418 -23.314 1.00 50.81 243 ALA A O 1
ATOM 1806 N N . ALA A 1 244 ? 22.184 -28.581 -22.518 1.00 47.22 244 ALA A N 1
ATOM 1807 C CA . ALA A 1 244 ? 22.925 -27.581 -23.301 1.00 47.22 244 ALA A CA 1
ATOM 1808 C C . ALA A 1 244 ? 23.545 -26.475 -22.416 1.00 47.22 244 ALA A C 1
ATOM 1810 O O . ALA A 1 244 ? 23.969 -25.435 -22.916 1.00 47.22 244 ALA A O 1
ATOM 1811 N N . ALA A 1 245 ? 23.541 -26.670 -21.093 1.00 56.78 245 ALA A N 1
ATOM 1812 C CA . ALA A 1 245 ? 24.072 -25.737 -20.108 1.00 56.78 245 ALA A CA 1
ATOM 1813 C C . ALA A 1 245 ? 25.467 -26.188 -19.650 1.00 56.78 245 ALA A C 1
ATOM 1815 O O . ALA A 1 245 ? 25.673 -26.504 -18.481 1.00 56.78 245 ALA A O 1
ATOM 1816 N N . ASP A 1 246 ? 26.437 -26.220 -20.571 1.00 62.81 246 ASP A N 1
ATOM 1817 C CA . ASP A 1 246 ? 27.810 -26.669 -20.300 1.00 62.81 246 ASP A CA 1
ATOM 1818 C C . ASP A 1 246 ? 28.407 -25.983 -19.060 1.00 62.81 246 ASP A C 1
ATOM 1820 O O . ASP A 1 246 ? 29.161 -26.606 -18.309 1.00 62.81 246 ASP A O 1
ATOM 1824 N N . LYS A 1 247 ? 28.104 -24.680 -18.891 1.00 80.44 247 LYS A N 1
ATOM 1825 C CA . LYS A 1 247 ? 28.654 -23.788 -17.854 1.00 80.44 247 LYS A CA 1
ATOM 1826 C C . LYS A 1 247 ? 27.806 -22.546 -17.501 1.00 80.44 247 LYS A C 1
ATOM 1828 O O . LYS A 1 247 ? 28.297 -21.678 -16.781 1.00 80.44 247 LYS A O 1
ATOM 1833 N N . SER A 1 248 ? 26.604 -22.362 -18.048 1.00 85.50 248 SER A N 1
ATOM 1834 C CA . SER A 1 248 ? 25.817 -21.126 -17.854 1.00 85.50 248 SER A CA 1
ATOM 1835 C C . SER A 1 248 ? 24.325 -21.371 -18.038 1.00 85.50 248 SER A C 1
ATOM 1837 O O . SER A 1 248 ? 23.953 -22.253 -18.814 1.00 85.50 248 SER A O 1
ATOM 1839 N N . VAL A 1 249 ? 23.479 -20.618 -17.328 1.00 86.12 249 VAL A N 1
ATOM 1840 C CA . VAL A 1 249 ? 22.032 -20.844 -17.328 1.00 86.12 249 VAL A CA 1
ATOM 1841 C C . VAL A 1 249 ? 21.203 -19.609 -16.924 1.00 86.12 249 VAL A C 1
ATOM 1843 O O . VAL A 1 249 ? 21.617 -18.846 -16.056 1.00 86.12 249 VAL A O 1
ATOM 1846 N N . ASP A 1 250 ? 20.025 -19.427 -17.533 1.00 87.44 250 ASP A N 1
ATOM 1847 C CA . ASP A 1 250 ? 19.201 -18.202 -17.463 1.00 87.44 250 ASP A CA 1
ATOM 1848 C C . ASP A 1 250 ? 17.941 -18.383 -16.597 1.00 87.44 250 ASP A C 1
ATOM 1850 O O . ASP A 1 250 ? 16.895 -18.799 -17.095 1.00 87.44 250 ASP A O 1
ATOM 1854 N N . VAL A 1 251 ? 18.017 -18.068 -15.301 1.00 87.62 251 VAL A N 1
ATOM 1855 C CA . VAL A 1 251 ? 16.893 -18.219 -14.360 1.00 87.62 251 VAL A CA 1
ATOM 1856 C C . VAL A 1 251 ? 15.940 -17.018 -14.473 1.00 87.62 251 VAL A C 1
ATOM 1858 O O . VAL A 1 251 ? 16.369 -15.892 -14.222 1.00 87.62 251 VAL A O 1
ATOM 1861 N N . PRO A 1 252 ? 14.653 -17.196 -14.826 1.00 86.88 252 PRO A N 1
ATOM 1862 C CA . PRO A 1 252 ? 13.702 -16.087 -14.859 1.00 86.88 252 PRO A CA 1
ATOM 1863 C C . PRO A 1 252 ? 13.355 -15.615 -13.440 1.00 86.88 252 PRO A C 1
ATOM 1865 O O . PRO A 1 252 ? 13.194 -16.431 -12.529 1.00 86.88 252 PRO A O 1
ATOM 1868 N N . PHE A 1 253 ? 13.182 -14.306 -13.260 1.00 89.81 253 PHE A N 1
ATOM 1869 C CA . PHE A 1 253 ? 12.725 -13.710 -12.002 1.00 89.81 253 PHE A CA 1
ATOM 1870 C C . PHE A 1 253 ? 11.467 -12.853 -12.185 1.00 89.81 253 PHE A C 1
ATOM 1872 O O . PHE A 1 253 ? 11.120 -12.436 -13.288 1.00 89.81 253 PHE A O 1
ATOM 1879 N N . THR A 1 254 ? 10.769 -12.576 -11.087 1.00 86.44 254 THR A N 1
ATOM 1880 C CA . THR A 1 254 ? 9.759 -11.514 -11.014 1.00 86.44 254 THR A CA 1
ATOM 1881 C C . THR A 1 254 ? 10.375 -10.301 -10.336 1.00 86.44 254 THR A C 1
ATOM 1883 O O . THR A 1 254 ? 10.924 -10.441 -9.244 1.00 86.44 254 THR A O 1
ATOM 1886 N N . PHE A 1 255 ? 10.278 -9.129 -10.965 1.00 80.94 255 PHE A N 1
ATOM 1887 C CA . PHE A 1 255 ? 10.660 -7.860 -10.350 1.00 80.94 255 PHE A CA 1
ATOM 1888 C C . PHE A 1 255 ? 9.408 -7.194 -9.777 1.00 80.94 255 PHE A C 1
ATOM 1890 O O . PHE A 1 255 ? 8.535 -6.766 -10.535 1.00 80.94 255 PHE A O 1
ATOM 1897 N N . ASP A 1 256 ? 9.289 -7.167 -8.452 1.00 62.47 256 ASP A N 1
ATOM 1898 C CA . ASP A 1 256 ? 8.109 -6.648 -7.754 1.00 62.47 256 ASP A CA 1
ATOM 1899 C C . ASP A 1 256 ? 8.537 -5.765 -6.582 1.00 62.47 256 ASP A C 1
ATOM 1901 O O . ASP A 1 256 ? 9.508 -6.076 -5.900 1.00 62.47 256 ASP A O 1
ATOM 1905 N N . GLN A 1 257 ? 7.891 -4.610 -6.413 1.00 66.31 257 GLN A N 1
ATOM 1906 C CA . GLN A 1 257 ? 8.264 -3.552 -5.449 1.00 66.31 257 GLN A CA 1
ATOM 1907 C C . GLN A 1 257 ? 9.756 -3.114 -5.436 1.00 66.31 257 GLN A C 1
ATOM 1909 O O . GLN A 1 257 ? 10.177 -2.364 -4.558 1.00 66.31 257 GLN A O 1
ATOM 1914 N N . GLY A 1 258 ? 10.550 -3.506 -6.442 1.00 74.12 258 GLY A N 1
ATOM 1915 C CA . GLY A 1 258 ? 11.995 -3.255 -6.531 1.00 74.12 258 GLY A CA 1
ATOM 1916 C C . GLY A 1 258 ? 12.885 -4.442 -6.134 1.00 74.12 258 GLY A C 1
ATOM 1917 O O . GLY A 1 258 ? 14.103 -4.329 -6.250 1.00 74.12 258 GLY A O 1
ATOM 1918 N N . GLU A 1 259 ? 12.303 -5.564 -5.704 1.00 82.56 259 GLU A N 1
ATOM 1919 C CA . GLU A 1 259 ? 12.999 -6.787 -5.286 1.00 82.56 259 GLU A CA 1
ATOM 1920 C C . GLU A 1 259 ? 13.105 -7.794 -6.451 1.00 82.56 259 GLU A C 1
ATOM 1922 O O . GLU A 1 259 ? 12.190 -7.940 -7.268 1.00 82.56 259 GLU A O 1
ATOM 1927 N N . ILE A 1 260 ? 14.228 -8.517 -6.534 1.00 90.62 260 ILE A N 1
ATOM 1928 C CA . ILE A 1 260 ? 14.440 -9.613 -7.495 1.00 90.62 260 ILE A CA 1
ATOM 1929 C C . ILE A 1 260 ? 13.994 -10.916 -6.834 1.00 90.62 260 ILE A C 1
ATOM 1931 O O . ILE A 1 260 ? 14.736 -11.470 -6.028 1.00 90.62 260 ILE A O 1
ATOM 1935 N N . VAL A 1 261 ? 12.813 -11.431 -7.181 1.00 90.44 261 VAL A N 1
ATOM 1936 C CA . VAL A 1 261 ? 12.284 -12.671 -6.591 1.00 90.44 261 VAL A CA 1
ATOM 1937 C C . VAL A 1 261 ? 12.345 -13.816 -7.599 1.00 90.44 261 VAL A C 1
ATOM 1939 O O . VAL A 1 261 ? 11.743 -13.744 -8.671 1.00 90.44 261 VAL A O 1
ATOM 1942 N N . VAL A 1 262 ? 13.034 -14.900 -7.243 1.00 90.44 262 VAL A N 1
ATOM 1943 C CA . VAL A 1 262 ? 13.056 -16.155 -8.008 1.00 90.44 262 VAL A CA 1
ATOM 1944 C C . VAL A 1 262 ? 12.143 -17.197 -7.365 1.00 90.44 262 VAL A C 1
ATOM 1946 O O . VAL A 1 262 ? 12.045 -17.304 -6.141 1.00 90.44 262 VAL A O 1
ATOM 1949 N N . ALA A 1 263 ? 11.479 -17.996 -8.200 1.00 88.81 263 ALA A N 1
ATOM 1950 C CA . ALA A 1 263 ? 10.904 -19.259 -7.755 1.00 88.81 263 ALA A CA 1
ATOM 1951 C C . ALA A 1 263 ? 12.031 -20.293 -7.621 1.00 88.81 263 ALA A C 1
ATOM 1953 O O . ALA A 1 263 ? 12.911 -20.357 -8.478 1.00 88.81 263 ALA A O 1
ATOM 1954 N N . ALA A 1 264 ? 11.993 -21.103 -6.569 1.00 90.12 264 ALA A N 1
ATOM 1955 C CA . ALA A 1 264 ? 12.936 -22.185 -6.312 1.00 90.12 264 ALA A CA 1
ATOM 1956 C C . ALA A 1 264 ? 12.206 -23.380 -5.679 1.00 90.12 264 ALA A C 1
ATOM 1958 O O . ALA A 1 264 ? 11.030 -23.278 -5.318 1.00 90.12 264 ALA A O 1
ATOM 1959 N N . THR A 1 265 ? 12.894 -24.505 -5.497 1.00 91.19 265 THR A N 1
ATOM 1960 C CA . THR A 1 265 ? 12.496 -25.501 -4.495 1.00 91.19 265 THR A CA 1
ATOM 1961 C C . THR A 1 265 ? 13.609 -25.705 -3.474 1.00 91.19 265 THR A C 1
ATOM 1963 O O . THR A 1 265 ? 14.789 -25.592 -3.798 1.00 91.19 265 THR A O 1
ATOM 1966 N N . ILE A 1 266 ? 13.236 -26.000 -2.230 1.00 92.25 266 ILE A N 1
ATOM 1967 C CA . ILE A 1 266 ? 14.144 -26.492 -1.194 1.00 92.25 266 ILE A CA 1
ATOM 1968 C C . ILE A 1 266 ? 13.674 -27.894 -0.816 1.00 92.25 266 ILE A C 1
ATOM 1970 O O . ILE A 1 266 ? 12.569 -28.054 -0.304 1.00 92.25 266 ILE A O 1
ATOM 1974 N N . ASN A 1 267 ? 14.509 -28.908 -1.059 1.00 90.44 267 ASN A N 1
ATOM 1975 C CA . ASN A 1 267 ? 14.163 -30.325 -0.876 1.00 90.44 267 ASN A CA 1
ATOM 1976 C C . ASN A 1 267 ? 12.833 -30.690 -1.567 1.00 90.44 267 ASN A C 1
ATOM 1978 O O . ASN A 1 267 ? 11.913 -31.185 -0.922 1.00 90.44 267 ASN A O 1
ATOM 1982 N N . ASP A 1 268 ? 12.718 -30.374 -2.860 1.00 87.62 268 ASP A N 1
ATOM 1983 C CA . ASP A 1 268 ? 11.521 -30.564 -3.701 1.00 87.62 268 ASP A CA 1
ATOM 1984 C C . ASP A 1 268 ? 10.267 -29.751 -3.297 1.00 87.62 268 ASP A C 1
ATOM 1986 O O . ASP A 1 268 ? 9.276 -29.746 -4.030 1.00 87.62 268 ASP A O 1
ATOM 1990 N N . HIS A 1 269 ? 10.295 -28.992 -2.194 1.00 89.75 269 HIS A N 1
ATOM 1991 C CA . HIS A 1 269 ? 9.198 -28.105 -1.798 1.00 89.75 269 HIS A CA 1
ATOM 1992 C C . HIS A 1 269 ? 9.342 -26.708 -2.423 1.00 89.75 269 HIS A C 1
ATOM 1994 O O . HIS A 1 269 ? 10.404 -26.101 -2.275 1.00 89.75 269 HIS A O 1
ATOM 2000 N N . PRO A 1 270 ? 8.308 -26.156 -3.088 1.00 90.19 270 PRO A N 1
ATOM 2001 C CA . PRO A 1 270 ? 8.386 -24.843 -3.723 1.00 90.19 270 PRO A CA 1
ATOM 2002 C C . PRO A 1 270 ? 8.523 -23.718 -2.694 1.00 90.19 270 PRO A C 1
ATOM 2004 O O . PRO A 1 270 ? 7.826 -23.713 -1.681 1.00 90.19 270 PRO A O 1
ATOM 2007 N N . VAL A 1 271 ? 9.390 -22.753 -2.999 1.00 91.19 271 VAL A N 1
ATOM 2008 C CA . VAL A 1 271 ? 9.607 -21.526 -2.224 1.00 91.19 271 VAL A CA 1
ATOM 2009 C C . VAL A 1 271 ? 9.850 -20.334 -3.154 1.00 91.19 271 VAL A C 1
ATOM 2011 O O . VAL A 1 271 ? 10.270 -20.498 -4.305 1.00 91.19 271 VAL A O 1
ATOM 2014 N N . ARG A 1 272 ? 9.630 -19.117 -2.656 1.00 90.50 272 ARG A N 1
ATOM 2015 C CA . ARG A 1 272 ? 9.991 -17.866 -3.340 1.00 90.50 272 ARG A CA 1
ATOM 2016 C C . ARG A 1 272 ? 11.068 -17.129 -2.560 1.00 90.50 272 ARG A C 1
ATOM 2018 O O . ARG A 1 272 ? 10.892 -16.857 -1.376 1.00 90.50 272 ARG A O 1
ATOM 2025 N N . LEU A 1 273 ? 12.179 -16.813 -3.221 1.00 91.06 273 LEU A N 1
ATOM 2026 C CA . LEU A 1 273 ? 13.369 -16.258 -2.577 1.00 91.06 273 LEU A CA 1
ATOM 2027 C C . LEU A 1 273 ? 13.800 -14.958 -3.261 1.00 91.06 273 LEU A C 1
ATOM 2029 O O . LEU A 1 273 ? 13.892 -14.908 -4.488 1.00 91.06 273 LEU A O 1
ATOM 2033 N N . ILE A 1 274 ? 14.099 -13.927 -2.471 1.00 92.12 274 ILE A N 1
ATOM 2034 C CA . ILE A 1 274 ? 14.770 -12.713 -2.958 1.00 92.12 274 ILE A CA 1
ATOM 2035 C C . ILE A 1 274 ? 16.227 -13.054 -3.302 1.00 92.12 274 ILE A C 1
ATOM 2037 O O . ILE A 1 274 ? 16.863 -13.838 -2.601 1.00 92.12 274 ILE A O 1
ATOM 2041 N N . VAL A 1 275 ? 16.781 -12.472 -4.362 1.00 93.94 275 VAL A N 1
ATOM 2042 C CA . VAL A 1 275 ? 18.218 -12.527 -4.665 1.00 93.94 275 VAL A CA 1
ATOM 2043 C C . VAL A 1 275 ? 18.900 -11.345 -3.976 1.00 93.94 275 VAL A C 1
ATOM 2045 O O . VAL A 1 275 ? 18.774 -10.206 -4.422 1.00 93.94 275 VAL A O 1
ATOM 2048 N N . ASP A 1 276 ? 19.619 -11.608 -2.887 1.00 93.62 276 ASP A N 1
ATOM 2049 C CA . ASP A 1 276 ? 20.079 -10.591 -1.935 1.00 93.62 276 ASP A CA 1
ATOM 2050 C C . ASP A 1 276 ? 21.612 -10.626 -1.777 1.00 93.62 276 ASP A C 1
ATOM 2052 O O . ASP A 1 276 ? 22.175 -11.461 -1.068 1.00 93.62 276 ASP A O 1
ATOM 2056 N N . SER A 1 277 ? 22.320 -9.704 -2.436 1.00 94.75 277 SER A N 1
ATOM 2057 C CA . SER A 1 277 ? 23.770 -9.541 -2.272 1.00 94.75 277 SER A CA 1
ATOM 2058 C C . SER A 1 277 ? 24.168 -8.937 -0.916 1.00 94.75 277 SER A C 1
ATOM 2060 O O . SER A 1 277 ? 25.320 -9.095 -0.501 1.00 94.75 277 SER A O 1
ATOM 2062 N N . GLY A 1 278 ? 23.240 -8.281 -0.209 1.00 89.44 278 GLY A N 1
ATOM 2063 C CA . GLY A 1 278 ? 23.393 -7.808 1.167 1.00 89.44 278 GLY A CA 1
ATOM 2064 C C . GLY A 1 278 ? 23.322 -8.929 2.213 1.00 89.44 278 GLY A C 1
ATOM 2065 O O . GLY A 1 278 ? 23.861 -8.778 3.314 1.00 89.44 278 GLY A O 1
ATOM 2066 N N . ALA A 1 279 ? 22.754 -10.089 1.876 1.00 88.50 279 ALA A N 1
ATOM 2067 C CA . ALA A 1 279 ? 22.708 -11.259 2.746 1.00 88.50 279 ALA A CA 1
ATOM 2068 C C . ALA A 1 279 ? 24.030 -12.053 2.738 1.00 88.50 279 ALA A C 1
ATOM 2070 O O . ALA A 1 279 ? 24.395 -12.733 1.777 1.00 88.50 279 ALA A O 1
ATOM 2071 N N . GLY A 1 280 ? 24.733 -12.061 3.877 1.00 83.50 280 GLY A N 1
ATOM 2072 C CA . GLY A 1 280 ? 25.970 -12.840 4.065 1.00 83.50 280 GLY A CA 1
ATOM 2073 C C . GLY A 1 280 ? 25.792 -14.371 4.061 1.00 83.50 280 GLY A C 1
ATOM 2074 O O . GLY A 1 280 ? 26.782 -15.096 4.150 1.00 83.50 280 GLY A O 1
ATOM 2075 N N . THR A 1 281 ? 24.552 -14.862 3.991 1.00 86.44 281 THR A N 1
ATOM 2076 C CA . THR A 1 281 ? 24.156 -16.275 3.864 1.00 86.44 281 THR A CA 1
ATOM 2077 C C . THR A 1 281 ? 22.672 -16.356 3.494 1.00 86.44 281 THR A C 1
ATOM 2079 O O . THR A 1 281 ? 21.916 -15.423 3.763 1.00 86.44 281 THR A O 1
ATOM 2082 N N . SER A 1 282 ? 22.252 -17.459 2.887 1.00 91.06 282 SER A N 1
ATOM 2083 C CA . SER A 1 282 ? 20.868 -17.710 2.483 1.00 91.06 282 SER A CA 1
ATOM 2084 C C . SER A 1 282 ? 19.990 -18.085 3.681 1.00 91.06 282 SER A C 1
ATOM 2086 O O . SER A 1 282 ? 20.400 -18.842 4.570 1.00 91.06 282 SER A O 1
ATOM 2088 N N . PHE A 1 283 ? 18.759 -17.577 3.707 1.00 91.75 283 PHE A N 1
ATOM 2089 C CA . PHE A 1 283 ? 17.831 -17.794 4.815 1.00 91.75 283 PHE A CA 1
ATOM 2090 C C . PHE A 1 283 ? 16.389 -18.004 4.354 1.00 91.75 283 PHE A C 1
ATOM 2092 O O . PHE A 1 283 ? 16.007 -17.590 3.264 1.00 91.75 283 PHE A O 1
ATOM 2099 N N . ILE A 1 284 ? 15.575 -18.598 5.226 1.00 92.75 284 ILE A N 1
ATOM 2100 C CA . ILE A 1 284 ? 14.114 -18.671 5.110 1.00 92.75 284 ILE A CA 1
ATOM 2101 C C . ILE A 1 284 ? 13.438 -18.254 6.420 1.00 92.75 284 ILE A C 1
ATOM 2103 O O . ILE A 1 284 ? 14.057 -18.205 7.485 1.00 92.75 284 ILE A O 1
ATOM 2107 N N . THR A 1 285 ? 12.147 -17.956 6.355 1.00 90.69 285 THR A N 1
ATOM 2108 C CA . THR A 1 285 ? 11.310 -17.690 7.530 1.00 90.69 285 THR A CA 1
ATOM 2109 C C . THR A 1 285 ? 11.018 -18.978 8.309 1.00 90.69 285 THR A C 1
ATOM 2111 O O . THR A 1 285 ? 10.981 -20.070 7.741 1.00 90.69 285 THR A O 1
ATOM 2114 N N . GLY A 1 286 ? 10.745 -18.865 9.613 1.00 89.19 286 GLY A N 1
ATOM 2115 C CA . GLY A 1 286 ? 10.290 -19.991 10.439 1.00 89.19 286 GLY A CA 1
ATOM 2116 C C . GLY A 1 286 ? 9.037 -20.662 9.871 1.00 89.19 286 GLY A C 1
ATOM 2117 O O . GLY A 1 286 ? 9.006 -21.879 9.741 1.00 89.19 286 GLY A O 1
ATOM 2118 N N . LYS A 1 287 ? 8.069 -19.859 9.405 1.00 86.19 287 LYS A N 1
ATOM 2119 C CA . LYS A 1 287 ? 6.853 -20.331 8.722 1.00 86.19 287 LYS A CA 1
ATOM 2120 C C . LYS A 1 287 ? 7.178 -21.203 7.501 1.00 86.19 287 LYS A C 1
ATOM 2122 O O . LYS A 1 287 ? 6.600 -22.278 7.362 1.00 86.19 287 LYS A O 1
ATOM 2127 N N . ALA A 1 288 ? 8.090 -20.755 6.636 1.00 89.19 288 ALA A N 1
ATOM 2128 C CA . ALA A 1 288 ? 8.519 -21.531 5.475 1.00 89.19 288 ALA A CA 1
ATOM 2129 C C . ALA A 1 288 ? 9.229 -22.822 5.908 1.00 89.19 288 ALA A C 1
ATOM 2131 O O . ALA A 1 288 ? 8.865 -23.897 5.444 1.00 89.19 288 ALA A O 1
ATOM 2132 N N . SER A 1 289 ? 10.169 -22.735 6.859 1.00 92.25 289 SER A N 1
ATOM 2133 C CA . SER A 1 289 ? 10.891 -23.892 7.410 1.00 92.25 289 SER A CA 1
ATOM 2134 C C . SER A 1 289 ? 9.951 -24.965 7.963 1.00 92.25 289 SER A C 1
ATOM 2136 O O . SER A 1 289 ? 10.139 -26.143 7.663 1.00 92.25 289 SER A O 1
ATOM 2138 N N . ASP A 1 290 ? 8.931 -24.564 8.725 1.00 89.38 290 ASP A N 1
ATOM 2139 C CA . ASP A 1 290 ? 7.917 -25.465 9.277 1.00 89.38 290 ASP A CA 1
ATOM 2140 C C . ASP A 1 290 ? 7.082 -26.120 8.164 1.00 89.38 290 ASP A C 1
ATOM 2142 O O . ASP A 1 290 ? 6.832 -27.326 8.209 1.00 89.38 290 ASP A O 1
ATOM 2146 N N . ALA A 1 291 ? 6.695 -25.354 7.135 1.00 86.12 291 ALA A N 1
ATOM 2147 C CA . ALA A 1 291 ? 5.910 -25.848 6.001 1.00 86.12 291 ALA A CA 1
ATOM 2148 C C . ALA A 1 291 ? 6.659 -26.889 5.147 1.00 86.12 291 ALA A C 1
ATOM 2150 O O . ALA A 1 291 ? 6.035 -27.826 4.647 1.00 86.12 291 ALA A O 1
ATOM 2151 N N . ILE A 1 292 ? 7.985 -26.756 5.014 1.00 88.50 292 ILE A N 1
ATOM 2152 C CA . ILE A 1 292 ? 8.845 -27.686 4.257 1.00 88.50 292 ILE A CA 1
ATOM 2153 C C . ILE A 1 292 ? 9.566 -28.715 5.149 1.00 88.50 292 ILE A C 1
ATOM 2155 O O . ILE A 1 292 ? 10.451 -29.441 4.698 1.00 88.50 292 ILE A O 1
ATOM 2159 N N . GLY A 1 293 ? 9.216 -28.780 6.439 1.00 88.06 293 GLY A N 1
ATOM 2160 C CA . GLY A 1 293 ? 9.751 -29.760 7.389 1.00 88.06 293 GLY A CA 1
ATOM 2161 C C . GLY A 1 293 ? 11.237 -29.603 7.745 1.00 88.06 293 GLY A C 1
ATOM 2162 O O . GLY A 1 293 ? 11.816 -30.525 8.333 1.00 88.06 293 GLY A O 1
ATOM 2163 N N . LEU A 1 294 ? 11.865 -28.465 7.429 1.00 89.94 294 LEU A N 1
ATOM 2164 C CA . LEU A 1 294 ? 13.234 -28.172 7.850 1.00 89.94 294 LEU A CA 1
ATOM 2165 C C . LEU A 1 294 ? 13.277 -27.905 9.358 1.00 89.94 294 LEU A C 1
ATOM 2167 O O . LEU A 1 294 ? 12.513 -27.105 9.896 1.00 89.94 294 LEU A O 1
ATOM 2171 N N . LYS A 1 295 ? 14.204 -28.579 10.047 1.00 89.81 295 LYS A N 1
ATOM 2172 C CA . LYS A 1 295 ? 14.349 -28.527 11.509 1.00 89.81 295 LYS A CA 1
ATOM 2173 C C . LYS A 1 295 ? 15.606 -27.744 11.893 1.00 89.81 295 LYS A C 1
ATOM 2175 O O . LYS A 1 295 ? 16.693 -28.329 11.882 1.00 89.81 295 LYS A O 1
ATOM 2180 N N . PRO A 1 296 ? 15.490 -26.445 12.217 1.00 92.38 296 PRO A N 1
ATOM 2181 C CA . PRO A 1 296 ? 16.639 -25.639 12.594 1.00 92.38 296 PRO A CA 1
ATOM 2182 C C . PRO A 1 296 ? 17.198 -26.036 13.964 1.00 92.38 296 PRO A C 1
ATOM 2184 O O . PRO A 1 296 ? 16.458 -26.285 14.914 1.00 92.38 296 PRO A O 1
ATOM 2187 N N . GLN A 1 297 ? 18.524 -26.042 14.074 1.00 92.06 297 GLN A N 1
ATOM 2188 C CA . GLN A 1 297 ? 19.263 -26.292 15.309 1.00 92.06 297 GLN A CA 1
ATOM 2189 C C . GLN A 1 297 ? 19.807 -24.980 15.881 1.00 92.06 297 GLN A C 1
ATOM 2191 O O . GLN A 1 297 ? 20.342 -24.152 15.143 1.00 92.06 297 GLN A O 1
ATOM 2196 N N . GLY A 1 298 ? 19.713 -24.823 17.202 1.00 87.12 298 GLY A N 1
ATOM 2197 C CA . GLY A 1 298 ? 20.251 -23.673 17.930 1.00 87.12 298 GLY A CA 1
ATOM 2198 C C . GLY A 1 298 ? 19.452 -22.372 17.805 1.00 87.12 298 GLY A C 1
ATOM 2199 O O . GLY A 1 298 ? 18.451 -22.290 17.090 1.00 87.12 298 GLY A O 1
ATOM 2200 N N . ASP A 1 299 ? 19.933 -21.371 18.540 1.00 82.75 299 ASP A N 1
ATOM 2201 C CA . ASP A 1 299 ? 19.398 -20.018 18.718 1.00 82.75 299 ASP A CA 1
ATOM 2202 C C . ASP A 1 299 ? 20.553 -19.000 18.712 1.00 82.75 299 ASP A C 1
ATOM 2204 O O . ASP A 1 299 ? 21.013 -18.521 19.752 1.00 82.75 299 ASP A O 1
ATOM 2208 N N . ILE A 1 300 ? 21.065 -18.701 17.522 1.00 78.38 300 ILE A N 1
ATOM 2209 C CA . ILE A 1 300 ? 22.055 -17.641 17.273 1.00 78.38 300 ILE A CA 1
ATOM 2210 C C . ILE A 1 300 ? 21.335 -16.393 16.736 1.00 78.38 300 ILE A C 1
ATOM 2212 O O . ILE A 1 300 ? 20.163 -16.475 16.387 1.00 78.38 300 ILE A O 1
ATOM 2216 N N . ALA A 1 301 ? 21.972 -15.218 16.693 1.00 73.31 301 ALA A N 1
ATOM 2217 C CA . ALA A 1 301 ? 21.322 -14.028 16.121 1.00 73.31 301 ALA A CA 1
ATOM 2218 C C . ALA A 1 301 ? 21.835 -13.710 14.712 1.00 73.31 301 ALA A C 1
ATOM 2220 O O . ALA A 1 301 ? 23.046 -13.652 14.493 1.00 73.31 301 ALA A O 1
ATOM 2221 N N . ALA A 1 302 ? 20.913 -13.426 13.790 1.00 73.94 302 ALA A N 1
ATOM 2222 C CA . ALA A 1 302 ? 21.206 -12.652 12.584 1.00 73.94 302 ALA A CA 1
ATOM 2223 C C . ALA A 1 302 ? 21.042 -11.157 12.888 1.00 73.94 302 ALA A C 1
ATOM 2225 O O . ALA A 1 302 ? 20.264 -10.784 13.767 1.00 73.94 302 ALA A O 1
ATOM 2226 N N . VAL A 1 303 ? 21.771 -10.300 12.173 1.00 70.62 303 VAL A N 1
ATOM 2227 C CA . VAL A 1 303 ? 21.800 -8.847 12.403 1.00 70.62 303 VAL A CA 1
ATOM 2228 C C . VAL A 1 303 ? 21.733 -8.130 11.060 1.00 70.62 303 VAL A C 1
ATOM 2230 O O . VAL A 1 303 ? 22.477 -8.483 10.150 1.00 70.62 303 VAL A O 1
ATOM 2233 N N . GLY A 1 304 ? 20.878 -7.118 10.947 1.00 71.88 304 GLY A N 1
ATOM 2234 C CA . GLY A 1 304 ? 20.725 -6.317 9.733 1.00 71.88 304 GLY A CA 1
ATOM 2235 C C . GLY A 1 304 ? 20.076 -4.965 10.017 1.00 71.88 304 GLY A C 1
ATOM 2236 O O . GLY A 1 304 ? 20.158 -4.428 11.129 1.00 71.88 304 GLY A O 1
ATOM 2237 N N . TYR A 1 305 ? 19.399 -4.416 9.012 1.00 70.38 305 TYR A N 1
ATOM 2238 C CA . TYR A 1 305 ? 18.489 -3.292 9.211 1.00 70.38 305 TYR A CA 1
ATOM 2239 C C . TYR A 1 305 ? 17.390 -3.651 10.229 1.00 70.38 305 TYR A C 1
ATOM 2241 O O . TYR A 1 305 ? 16.997 -4.811 10.366 1.00 70.38 305 TYR A O 1
ATOM 2249 N N . GLY A 1 306 ? 16.925 -2.670 11.002 1.00 66.38 306 GLY A N 1
ATOM 2250 C CA . GLY A 1 306 ? 15.910 -2.867 12.049 1.00 66.38 306 GLY A CA 1
ATOM 2251 C C . GLY A 1 306 ? 16.427 -3.486 13.351 1.00 66.38 306 GLY A C 1
ATOM 2252 O O . GLY A 1 306 ? 15.800 -3.297 14.387 1.00 66.38 306 GLY A O 1
ATOM 2253 N N . GLY A 1 307 ? 17.572 -4.180 13.349 1.00 69.81 307 GLY A N 1
ATOM 2254 C CA . GLY A 1 307 ? 18.130 -4.809 14.551 1.00 69.81 307 GLY A CA 1
ATOM 2255 C C . GLY A 1 307 ? 18.608 -6.242 14.330 1.00 69.81 307 GLY A C 1
ATOM 2256 O O . GLY A 1 307 ? 19.198 -6.562 13.298 1.00 69.81 307 GLY A O 1
ATOM 2257 N N . ALA A 1 308 ? 18.380 -7.092 15.332 1.00 72.50 308 ALA A N 1
ATOM 2258 C CA . ALA A 1 308 ? 18.777 -8.495 15.329 1.00 72.50 308 ALA A CA 1
ATOM 2259 C C . ALA A 1 308 ? 17.570 -9.409 15.571 1.00 72.50 308 ALA A C 1
ATOM 2261 O O . ALA A 1 308 ? 16.704 -9.077 16.379 1.00 72.50 308 ALA A O 1
ATOM 2262 N N . ALA A 1 309 ? 17.556 -10.574 14.924 1.00 73.88 309 ALA A N 1
ATOM 2263 C CA . ALA A 1 309 ? 16.525 -11.597 15.082 1.00 73.88 309 ALA A CA 1
ATOM 2264 C C . ALA A 1 309 ? 17.136 -12.938 15.499 1.00 73.88 309 ALA A C 1
ATOM 2266 O O . ALA A 1 309 ? 18.261 -13.267 15.114 1.00 73.88 309 ALA A O 1
ATOM 2267 N N . ALA A 1 310 ? 16.378 -13.725 16.265 1.00 80.19 310 ALA A N 1
ATOM 2268 C CA . ALA A 1 310 ? 16.757 -15.091 16.605 1.00 80.19 310 ALA A CA 1
ATOM 2269 C C . ALA A 1 310 ? 16.668 -15.993 15.366 1.00 80.19 310 ALA A C 1
ATOM 2271 O O . ALA A 1 310 ? 15.657 -16.009 14.656 1.00 80.19 310 ALA A O 1
ATOM 2272 N N . THR A 1 311 ? 17.724 -16.761 15.121 1.00 83.62 311 THR A N 1
ATOM 2273 C CA . THR A 1 311 ? 17.838 -17.696 14.008 1.00 83.62 311 THR A CA 1
ATOM 2274 C C . THR A 1 311 ? 18.343 -19.053 14.481 1.00 83.62 311 THR A C 1
ATOM 2276 O O . THR A 1 311 ? 19.091 -19.172 15.451 1.00 83.62 311 THR A O 1
ATOM 2279 N N . GLY A 1 312 ? 17.908 -20.106 13.799 1.00 89.00 312 GLY A N 1
ATOM 2280 C CA . GLY A 1 312 ? 18.495 -21.438 13.932 1.00 89.00 312 GLY A CA 1
ATOM 2281 C C . GLY A 1 312 ? 18.962 -21.945 12.574 1.00 89.00 312 GLY A C 1
ATOM 2282 O O . GLY A 1 312 ? 18.692 -21.320 11.553 1.00 89.00 312 GLY A O 1
ATOM 2283 N N . ILE A 1 313 ? 19.669 -23.070 12.551 1.00 90.38 313 ILE A N 1
ATOM 2284 C CA . ILE A 1 313 ? 20.344 -23.553 11.342 1.00 90.38 313 ILE A CA 1
ATOM 2285 C C . ILE A 1 313 ? 19.765 -24.887 10.882 1.00 90.38 313 ILE A C 1
ATOM 2287 O O . ILE A 1 313 ? 19.863 -25.889 11.595 1.00 90.38 313 ILE A O 1
ATOM 2291 N N . ALA A 1 314 ? 19.209 -24.913 9.675 1.00 91.25 314 ALA A N 1
ATOM 2292 C CA . ALA A 1 314 ? 18.867 -26.135 8.961 1.00 91.25 314 ALA A CA 1
ATOM 2293 C C . ALA A 1 314 ? 20.042 -26.583 8.070 1.00 91.25 314 ALA A C 1
ATOM 2295 O O . ALA A 1 314 ? 20.829 -25.765 7.595 1.00 91.25 314 ALA A O 1
ATOM 2296 N N . THR A 1 315 ? 20.171 -27.890 7.835 1.00 88.25 315 THR A N 1
ATOM 2297 C CA . THR A 1 315 ? 21.240 -28.481 7.009 1.00 88.25 315 THR A CA 1
ATOM 2298 C C . THR A 1 315 ? 20.683 -29.469 5.997 1.00 88.25 315 THR A C 1
ATOM 2300 O O . THR A 1 315 ? 19.545 -29.923 6.126 1.00 88.25 315 THR A O 1
ATOM 2303 N N . LYS A 1 316 ? 21.519 -29.844 5.018 1.00 82.38 316 LYS A N 1
ATOM 2304 C CA . LYS A 1 316 ? 21.176 -30.785 3.939 1.00 82.38 316 LYS A CA 1
ATOM 2305 C C . LYS A 1 316 ? 20.010 -30.291 3.077 1.00 82.38 316 LYS A C 1
ATOM 2307 O O . LYS A 1 316 ? 19.226 -31.096 2.583 1.00 82.38 316 LYS A O 1
ATOM 2312 N N . ALA A 1 317 ? 19.902 -28.977 2.905 1.00 89.31 317 ALA A N 1
ATOM 2313 C CA . ALA A 1 317 ? 18.996 -28.398 1.931 1.00 89.31 317 ALA A CA 1
ATOM 2314 C C . ALA A 1 317 ? 19.563 -28.605 0.519 1.00 89.31 317 ALA A C 1
ATOM 2316 O O . ALA A 1 317 ? 20.734 -28.332 0.267 1.00 89.31 317 ALA A O 1
ATOM 2317 N N . THR A 1 318 ? 18.740 -29.084 -0.403 1.00 91.06 318 THR A N 1
ATOM 2318 C CA . THR A 1 318 ? 19.019 -29.038 -1.840 1.00 91.06 318 THR A CA 1
ATOM 2319 C C . THR A 1 318 ? 18.163 -27.926 -2.421 1.00 91.06 318 THR A C 1
ATOM 2321 O O . THR A 1 318 ? 16.948 -27.959 -2.236 1.00 91.06 318 THR A O 1
ATOM 2324 N N . ILE A 1 319 ? 18.791 -26.926 -3.036 1.00 91.81 319 ILE A N 1
ATOM 2325 C CA . ILE A 1 319 ? 18.121 -25.766 -3.627 1.00 91.81 319 ILE A CA 1
ATOM 2326 C C . ILE A 1 319 ? 18.101 -25.950 -5.142 1.00 91.81 319 ILE A C 1
ATOM 2328 O O . ILE A 1 319 ? 19.164 -25.938 -5.764 1.00 91.81 319 ILE A O 1
ATOM 2332 N N . ASP A 1 320 ? 16.914 -26.064 -5.733 1.00 89.12 320 ASP A N 1
ATOM 2333 C CA . ASP A 1 320 ? 16.756 -26.124 -7.186 1.00 89.12 320 ASP A CA 1
ATOM 2334 C C . ASP A 1 320 ? 16.202 -24.806 -7.717 1.00 89.12 320 ASP A C 1
ATOM 2336 O O . ASP A 1 320 ? 15.172 -24.306 -7.260 1.00 89.12 320 ASP A O 1
ATOM 2340 N N . LEU A 1 321 ? 16.864 -24.269 -8.736 1.00 85.69 321 LEU A N 1
ATOM 2341 C CA . LEU A 1 321 ? 16.386 -23.150 -9.534 1.00 85.69 321 LEU A CA 1
ATOM 2342 C C . LEU A 1 321 ? 15.742 -23.724 -10.814 1.00 85.69 321 LEU A C 1
ATOM 2344 O O . LEU A 1 321 ? 16.424 -24.449 -11.554 1.00 85.69 321 LEU A O 1
ATOM 2348 N N . PRO A 1 322 ? 14.438 -23.471 -11.068 1.00 66.94 322 PRO A N 1
ATOM 2349 C CA . PRO A 1 322 ? 13.608 -24.261 -11.974 1.00 66.94 322 PRO A CA 1
ATOM 2350 C C . PRO A 1 322 ? 14.226 -24.522 -13.345 1.00 66.94 322 PRO A C 1
ATOM 2352 O O . PRO A 1 322 ? 14.416 -23.603 -14.133 1.00 66.94 322 PRO A O 1
ATOM 2355 N N . GLY A 1 323 ? 14.484 -25.803 -13.629 1.00 57.56 323 GLY A N 1
ATOM 2356 C CA . GLY A 1 323 ? 14.929 -26.319 -14.929 1.00 57.56 323 GLY A CA 1
ATOM 2357 C C . GLY A 1 323 ? 16.416 -26.150 -15.254 1.00 57.56 323 GLY A C 1
ATOM 2358 O O . GLY A 1 323 ? 16.816 -26.505 -16.360 1.00 57.56 323 GLY A O 1
ATOM 2359 N N . LEU A 1 324 ? 17.219 -25.574 -14.350 1.00 65.50 324 LEU A N 1
ATOM 2360 C CA . LEU A 1 324 ? 18.435 -24.872 -14.770 1.00 65.50 324 LEU A CA 1
ATOM 2361 C C . LEU A 1 324 ? 19.667 -25.136 -13.891 1.00 65.50 324 LEU A C 1
ATOM 2363 O O . LEU A 1 324 ? 20.709 -25.504 -14.435 1.00 65.50 324 LEU A O 1
ATOM 2367 N N . ALA A 1 325 ? 19.568 -25.024 -12.564 1.00 78.50 325 ALA A N 1
ATOM 2368 C CA . ALA A 1 325 ? 20.677 -25.327 -11.653 1.00 78.50 325 ALA A CA 1
ATOM 2369 C C . ALA A 1 325 ? 20.183 -25.932 -10.334 1.00 78.50 325 ALA A C 1
ATOM 2371 O O . ALA A 1 325 ? 19.131 -25.544 -9.830 1.00 78.50 325 ALA A O 1
ATOM 2372 N N . ARG A 1 326 ? 20.969 -26.843 -9.761 1.00 88.56 326 ARG A N 1
ATOM 2373 C CA . ARG A 1 326 ? 20.750 -27.455 -8.445 1.00 88.56 326 ARG A CA 1
ATOM 2374 C C . ARG A 1 326 ? 21.974 -27.243 -7.569 1.00 88.56 326 ARG A C 1
ATOM 2376 O O . ARG A 1 326 ? 23.090 -27.420 -8.045 1.00 88.56 326 ARG A O 1
ATOM 2383 N N . ILE A 1 327 ? 21.765 -26.899 -6.300 1.00 89.44 327 ILE A N 1
ATOM 2384 C CA . ILE A 1 327 ? 22.813 -26.712 -5.290 1.00 89.44 327 ILE A CA 1
ATOM 2385 C C . ILE A 1 327 ? 22.544 -27.666 -4.120 1.00 89.44 327 ILE A C 1
ATOM 2387 O O . ILE A 1 327 ? 21.524 -27.565 -3.442 1.00 89.44 327 ILE A O 1
ATOM 2391 N N . HIS A 1 328 ? 23.444 -28.612 -3.881 1.00 89.25 328 HIS A N 1
ATOM 2392 C CA . HIS A 1 328 ? 23.284 -29.714 -2.935 1.00 89.25 328 HIS A CA 1
ATOM 2393 C C . HIS A 1 328 ? 23.829 -29.380 -1.542 1.00 89.25 328 HIS A C 1
ATOM 2395 O O . HIS A 1 328 ? 24.782 -28.623 -1.396 1.00 89.25 328 HIS A O 1
ATOM 2401 N N . GLY A 1 329 ? 23.294 -30.024 -0.500 1.00 87.00 329 GLY A N 1
ATOM 2402 C CA . GLY A 1 329 ? 23.945 -30.077 0.819 1.00 87.00 329 GLY A CA 1
ATOM 2403 C C . GLY A 1 329 ? 24.040 -28.745 1.576 1.00 87.00 329 GLY A C 1
ATOM 2404 O O . GLY A 1 329 ? 24.797 -28.654 2.540 1.00 87.00 329 GLY A O 1
ATOM 2405 N N . GLN A 1 330 ? 23.270 -27.737 1.171 1.00 88.75 330 GLN A N 1
ATOM 2406 C CA . GLN A 1 330 ? 23.323 -26.384 1.706 1.00 88.75 330 GLN A CA 1
ATOM 2407 C C . GLN A 1 330 ? 22.902 -26.306 3.178 1.00 88.75 330 GLN A C 1
ATOM 2409 O O . GLN A 1 330 ? 22.144 -27.132 3.711 1.00 88.75 330 GLN A O 1
ATOM 2414 N N . LEU A 1 331 ? 23.409 -25.259 3.821 1.00 89.69 331 LEU A N 1
ATOM 2415 C CA . LEU A 1 331 ? 23.064 -24.824 5.163 1.00 89.69 331 LEU A CA 1
ATOM 2416 C C . LEU A 1 331 ? 22.190 -23.574 5.021 1.00 89.69 331 LEU A C 1
ATOM 2418 O O . LEU A 1 331 ? 22.592 -22.622 4.362 1.00 89.69 331 LEU A O 1
ATOM 2422 N N . ILE A 1 332 ? 20.989 -23.595 5.600 1.00 90.75 332 ILE A N 1
ATOM 2423 C CA . ILE A 1 332 ? 20.016 -22.499 5.489 1.00 90.75 332 ILE A CA 1
ATOM 2424 C C . ILE A 1 332 ? 19.704 -21.969 6.883 1.00 90.75 332 ILE A C 1
ATOM 2426 O O . ILE A 1 332 ? 19.368 -22.728 7.799 1.00 90.75 332 ILE A O 1
ATOM 2430 N N . TYR A 1 333 ? 19.797 -20.652 7.039 1.00 91.25 333 TYR A N 1
ATOM 2431 C CA . TYR A 1 333 ? 19.406 -19.976 8.268 1.00 91.25 333 TYR A CA 1
ATOM 2432 C C . TYR A 1 333 ? 17.883 -19.836 8.323 1.00 91.25 333 TYR A C 1
ATOM 2434 O O . TYR A 1 333 ? 17.241 -19.468 7.347 1.00 91.25 333 TYR A O 1
ATOM 2442 N N . VAL A 1 334 ? 17.285 -20.116 9.474 1.00 92.19 334 VAL A N 1
ATOM 2443 C CA . VAL A 1 334 ? 15.840 -20.014 9.687 1.00 92.19 334 VAL A CA 1
ATOM 2444 C C . VAL A 1 334 ? 15.575 -18.868 10.647 1.00 92.19 334 VAL A C 1
ATOM 2446 O O . VAL A 1 334 ? 15.893 -18.977 11.833 1.00 92.19 334 VAL A O 1
ATOM 2449 N N . ILE A 1 335 ? 15.006 -17.769 10.146 1.00 88.38 335 ILE A N 1
ATOM 2450 C CA . ILE A 1 335 ? 14.629 -16.609 10.959 1.00 88.38 335 ILE A CA 1
ATOM 2451 C C . ILE A 1 335 ? 13.344 -16.930 11.718 1.00 88.38 335 ILE A C 1
ATOM 2453 O O . ILE A 1 335 ? 12.276 -17.076 11.124 1.00 88.38 335 ILE A O 1
ATOM 2457 N N . LYS A 1 336 ? 13.451 -17.043 13.046 1.00 83.69 336 LYS A N 1
ATOM 2458 C CA . LYS A 1 336 ? 12.351 -17.466 13.926 1.00 83.69 336 LYS A CA 1
ATOM 2459 C C . LYS A 1 336 ? 11.391 -16.329 14.293 1.00 83.69 336 LYS A C 1
ATOM 2461 O O . LYS A 1 336 ? 10.323 -16.599 14.833 1.00 83.69 336 LYS A O 1
ATOM 2466 N N . ASP A 1 337 ? 11.760 -15.072 14.033 1.00 76.12 337 ASP A N 1
ATOM 2467 C CA . ASP A 1 337 ? 10.923 -13.915 14.364 1.00 76.12 337 ASP A CA 1
ATOM 2468 C C . ASP A 1 337 ? 9.717 -13.804 13.413 1.00 76.12 337 ASP A C 1
ATOM 2470 O O . ASP A 1 337 ? 9.854 -13.662 12.193 1.00 76.12 337 ASP A O 1
ATOM 2474 N N . SER A 1 338 ? 8.518 -13.847 13.995 1.00 67.62 338 SER A N 1
ATOM 2475 C CA . SER A 1 338 ? 7.252 -13.767 13.272 1.00 67.62 338 SER A CA 1
ATOM 2476 C C . SER A 1 338 ? 7.033 -12.430 12.564 1.00 67.62 338 SER A C 1
ATOM 2478 O O . SER A 1 338 ? 6.288 -12.406 11.591 1.00 67.62 338 SER A O 1
ATOM 2480 N N . LYS A 1 339 ? 7.683 -11.336 12.982 1.00 73.12 339 LYS A N 1
ATOM 2481 C CA . LYS A 1 339 ? 7.566 -10.019 12.331 1.00 73.12 339 LYS A CA 1
ATOM 2482 C C . LYS A 1 339 ? 8.285 -9.974 10.989 1.00 73.12 339 LYS A C 1
ATOM 2484 O O . LYS A 1 339 ? 7.765 -9.392 10.045 1.00 73.12 339 LYS A O 1
ATOM 2489 N N . VAL A 1 340 ? 9.456 -10.610 10.898 1.00 70.56 340 VAL A N 1
ATOM 2490 C CA . VAL A 1 340 ? 10.191 -10.751 9.629 1.00 70.56 340 VAL A CA 1
ATOM 2491 C C . VAL A 1 340 ? 9.398 -11.650 8.686 1.00 70.56 340 VAL A C 1
ATOM 2493 O O . VAL A 1 340 ? 9.204 -11.312 7.523 1.00 70.56 340 VAL A O 1
ATOM 2496 N N . ALA A 1 341 ? 8.863 -12.758 9.212 1.00 69.38 341 ALA A N 1
ATOM 2497 C CA . ALA A 1 341 ? 7.992 -13.638 8.445 1.00 69.38 341 ALA A CA 1
ATOM 2498 C C . ALA A 1 341 ? 6.716 -12.928 7.966 1.00 69.38 341 ALA A C 1
ATOM 2500 O O . ALA A 1 341 ? 6.329 -13.107 6.817 1.00 69.38 341 ALA A O 1
ATOM 2501 N N . GLN A 1 342 ? 6.083 -12.111 8.810 1.00 67.94 342 GLN A N 1
ATOM 2502 C CA . GLN A 1 342 ? 4.913 -11.319 8.439 1.00 67.94 342 GLN A CA 1
ATOM 2503 C C . GLN A 1 342 ? 5.255 -10.322 7.326 1.00 67.94 342 GLN A C 1
ATOM 2505 O O . GLN A 1 342 ? 4.636 -10.375 6.272 1.00 67.94 342 GLN A O 1
ATOM 2510 N N . ALA A 1 343 ? 6.293 -9.502 7.496 1.00 69.00 343 ALA A N 1
ATOM 2511 C CA . ALA A 1 343 ? 6.665 -8.494 6.506 1.00 69.00 343 ALA A CA 1
ATOM 2512 C C . ALA A 1 343 ? 7.034 -9.073 5.127 1.00 69.00 343 ALA A C 1
ATOM 2514 O O . ALA A 1 343 ? 6.674 -8.488 4.109 1.00 69.00 343 ALA A O 1
ATOM 2515 N N . LEU A 1 344 ? 7.707 -10.229 5.079 1.00 70.69 344 LEU A N 1
ATOM 2516 C CA . LEU A 1 344 ? 7.991 -10.937 3.821 1.00 70.69 344 LEU A CA 1
ATOM 2517 C C . LEU A 1 344 ? 6.740 -11.610 3.220 1.00 70.69 344 LEU A C 1
ATOM 2519 O O . LEU A 1 344 ? 6.656 -11.791 2.008 1.00 70.69 344 LEU A O 1
ATOM 2523 N N . ASN A 1 345 ? 5.742 -11.963 4.038 1.00 65.69 345 ASN A N 1
ATOM 2524 C CA . ASN A 1 345 ? 4.463 -12.474 3.537 1.00 65.69 345 ASN A CA 1
ATOM 2525 C C . ASN A 1 345 ? 3.574 -11.360 2.972 1.00 65.69 345 ASN A C 1
ATOM 2527 O O . ASN A 1 345 ? 2.992 -11.548 1.904 1.00 65.69 345 ASN A O 1
ATOM 2531 N N . ASP A 1 346 ? 3.504 -10.221 3.663 1.00 65.00 346 ASP A N 1
ATOM 2532 C CA . ASP A 1 346 ? 2.724 -9.045 3.262 1.00 65.00 346 ASP A CA 1
ATOM 2533 C C . ASP A 1 346 ? 3.249 -8.467 1.924 1.00 65.00 346 ASP A C 1
ATOM 2535 O O . ASP A 1 346 ? 2.474 -7.985 1.100 1.00 65.00 346 ASP A O 1
ATOM 2539 N N . ARG A 1 347 ? 4.554 -8.618 1.648 1.00 57.41 347 ARG A N 1
ATOM 2540 C CA . ARG A 1 347 ? 5.220 -8.280 0.374 1.00 57.41 347 ARG A CA 1
ATOM 2541 C C . ARG A 1 347 ? 5.204 -9.440 -0.628 1.00 57.41 347 ARG A C 1
ATOM 2543 O O . ARG A 1 347 ? 6.236 -9.978 -1.016 1.00 57.41 347 ARG A O 1
ATOM 2550 N N . ALA A 1 348 ? 4.004 -9.833 -1.045 1.00 51.97 348 ALA A N 1
ATOM 2551 C CA . ALA A 1 348 ? 3.778 -10.837 -2.088 1.00 51.97 348 ALA A CA 1
ATOM 2552 C C . ALA A 1 348 ? 4.298 -12.263 -1.783 1.00 51.97 348 ALA A C 1
ATOM 2554 O O . ALA A 1 348 ? 4.737 -12.950 -2.701 1.00 51.97 348 ALA A O 1
ATOM 2555 N N . GLN A 1 349 ? 4.168 -12.763 -0.547 1.00 68.25 349 GLN A N 1
ATOM 2556 C CA . GLN A 1 349 ? 4.465 -14.164 -0.172 1.00 68.25 349 GLN A CA 1
ATOM 2557 C C . GLN A 1 349 ? 5.890 -14.632 -0.532 1.00 68.25 349 GLN A C 1
ATOM 2559 O O . GLN A 1 349 ? 6.075 -15.591 -1.286 1.00 68.25 349 GLN A O 1
ATOM 2564 N N . VAL A 1 350 ? 6.895 -13.951 0.018 1.00 83.25 350 VAL A N 1
ATOM 2565 C CA . VAL A 1 350 ? 8.299 -14.381 -0.016 1.00 83.25 350 VAL A CA 1
ATOM 2566 C C . VAL A 1 350 ? 8.613 -15.273 1.193 1.00 83.25 350 VAL A C 1
ATOM 2568 O O . VAL A 1 350 ? 8.236 -14.979 2.330 1.00 83.25 350 VAL A O 1
ATOM 2571 N N . ASP A 1 351 ? 9.342 -16.364 0.954 1.00 89.69 351 ASP A N 1
ATOM 2572 C CA . ASP A 1 351 ? 9.720 -17.353 1.968 1.00 89.69 351 ASP A CA 1
ATOM 2573 C C . ASP A 1 351 ? 11.097 -17.094 2.591 1.00 89.69 351 ASP A C 1
ATOM 2575 O O . ASP A 1 351 ? 11.370 -17.598 3.685 1.00 89.69 351 ASP A O 1
ATOM 2579 N N . GLY A 1 352 ? 11.966 -16.330 1.919 1.00 90.75 352 GLY A N 1
ATOM 2580 C CA . GLY A 1 352 ? 13.359 -16.112 2.313 1.00 90.75 352 GLY A CA 1
ATOM 2581 C C . GLY A 1 352 ? 14.203 -15.362 1.276 1.00 90.75 352 GLY A C 1
ATOM 2582 O O . GLY A 1 352 ? 13.666 -14.703 0.387 1.00 90.75 352 GLY A O 1
ATOM 2583 N N . ALA A 1 353 ? 15.527 -15.497 1.367 1.00 91.62 353 ALA A N 1
ATOM 2584 C CA . ALA A 1 353 ? 16.478 -14.921 0.417 1.00 91.62 353 ALA A CA 1
ATOM 2585 C C . ALA A 1 353 ? 17.680 -15.841 0.126 1.00 91.62 353 ALA A C 1
ATOM 2587 O O . ALA A 1 353 ? 18.150 -16.585 0.992 1.00 91.62 353 ALA A O 1
ATOM 2588 N N . LEU A 1 354 ? 18.194 -15.751 -1.101 1.00 93.00 354 LEU A N 1
ATOM 2589 C CA . LEU A 1 354 ? 19.448 -16.336 -1.572 1.00 93.00 354 LEU A CA 1
ATOM 2590 C C . LEU A 1 354 ? 20.572 -15.313 -1.397 1.00 93.00 354 LEU A C 1
ATOM 2592 O O . LEU A 1 354 ? 20.587 -14.286 -2.076 1.00 93.00 354 LEU A O 1
ATOM 2596 N N . GLY A 1 355 ? 21.498 -15.614 -0.487 1.00 92.25 355 GLY A N 1
ATOM 2597 C CA . GLY A 1 355 ? 22.610 -14.737 -0.127 1.00 92.25 355 GLY A CA 1
ATOM 2598 C C . GLY A 1 355 ? 23.926 -15.107 -0.808 1.00 92.25 355 GLY A C 1
ATOM 2599 O O . GLY A 1 355 ? 23.955 -15.700 -1.890 1.00 92.25 355 GLY A O 1
ATOM 2600 N N . TYR A 1 356 ? 25.036 -14.806 -0.123 1.00 89.50 356 TYR A N 1
ATOM 2601 C CA . TYR A 1 356 ? 26.418 -15.130 -0.514 1.00 89.50 356 TYR A CA 1
ATOM 2602 C C . TYR A 1 356 ? 26.598 -16.499 -1.183 1.00 89.50 356 TYR A C 1
ATOM 2604 O O . TYR A 1 356 ? 27.373 -16.615 -2.130 1.00 89.50 356 TYR A O 1
ATOM 2612 N N . ASP A 1 357 ? 25.892 -17.526 -0.711 1.00 86.69 357 ASP A N 1
ATOM 2613 C CA . ASP A 1 357 ? 26.014 -18.904 -1.189 1.00 86.69 357 ASP A CA 1
ATOM 2614 C C . ASP A 1 357 ? 25.763 -19.029 -2.705 1.00 86.69 357 ASP A C 1
ATOM 2616 O O . ASP A 1 357 ? 26.429 -19.823 -3.373 1.00 86.69 357 ASP A O 1
ATOM 2620 N N . LEU A 1 358 ? 24.872 -18.205 -3.269 1.00 91.12 358 LEU A N 1
ATOM 2621 C CA . LEU A 1 358 ? 24.629 -18.121 -4.710 1.00 91.12 358 LEU A CA 1
ATOM 2622 C C . LEU A 1 358 ? 25.803 -17.433 -5.433 1.00 91.12 358 LEU A C 1
ATOM 2624 O O . LEU A 1 358 ? 26.417 -18.004 -6.337 1.00 91.12 358 LEU A O 1
ATOM 2628 N N . PHE A 1 359 ? 26.146 -16.218 -4.999 1.00 91.94 359 PHE A N 1
ATOM 2629 C CA . PHE A 1 359 ? 27.169 -15.360 -5.615 1.00 91.94 359 PHE A CA 1
ATOM 2630 C C . PHE A 1 359 ? 28.604 -15.900 -5.484 1.00 91.94 359 PHE A C 1
ATOM 2632 O O . PHE A 1 359 ? 29.492 -15.534 -6.254 1.00 91.94 359 PHE A O 1
ATOM 2639 N N . ALA A 1 360 ? 28.860 -16.773 -4.510 1.00 88.00 360 ALA A N 1
ATOM 2640 C CA . ALA A 1 360 ? 30.137 -17.457 -4.363 1.00 88.00 360 ALA A CA 1
ATOM 2641 C C . ALA A 1 360 ? 30.299 -18.601 -5.381 1.00 88.00 360 ALA A C 1
ATOM 2643 O O . ALA A 1 360 ? 31.411 -18.844 -5.852 1.00 88.00 360 ALA A O 1
ATOM 2644 N N . ARG A 1 361 ? 29.207 -19.286 -5.750 1.00 88.12 361 ARG A N 1
ATOM 2645 C CA . ARG A 1 361 ? 29.210 -20.440 -6.672 1.00 88.12 361 ARG A CA 1
ATOM 2646 C C . ARG A 1 361 ? 29.165 -20.045 -8.139 1.00 88.12 361 ARG A C 1
ATOM 2648 O O . ARG A 1 361 ? 29.839 -20.673 -8.954 1.00 88.12 361 ARG A O 1
ATOM 2655 N N . PHE A 1 362 ? 28.422 -18.988 -8.446 1.00 90.00 362 PHE A N 1
ATOM 2656 C CA . PHE A 1 362 ? 28.199 -18.508 -9.803 1.00 90.00 362 PHE A CA 1
ATOM 2657 C C . PHE A 1 362 ? 28.653 -17.063 -9.954 1.00 90.00 362 PHE A C 1
ATOM 2659 O O . PHE A 1 362 ? 28.496 -16.247 -9.048 1.00 90.00 362 PHE A O 1
ATOM 2666 N N . ARG A 1 363 ? 29.136 -16.710 -11.144 1.00 92.50 363 ARG A N 1
ATOM 2667 C CA . ARG A 1 363 ? 29.061 -15.331 -11.613 1.00 92.50 363 ARG A CA 1
ATOM 2668 C C . ARG A 1 363 ? 27.596 -15.039 -11.920 1.00 92.50 363 ARG A C 1
ATOM 2670 O O . ARG A 1 363 ? 26.989 -15.745 -12.728 1.00 92.50 363 ARG A O 1
ATOM 2677 N N . VAL A 1 364 ? 27.043 -14.026 -11.262 1.00 95.19 364 VAL A N 1
ATOM 2678 C CA . VAL A 1 364 ? 25.611 -13.702 -11.303 1.00 95.19 364 VAL A CA 1
ATOM 2679 C C . VAL A 1 364 ? 25.410 -12.453 -12.149 1.00 95.19 364 VAL A C 1
ATOM 2681 O O . VAL A 1 364 ? 25.794 -11.361 -11.735 1.00 95.19 364 VAL A O 1
ATOM 2684 N N . HIS A 1 365 ? 24.835 -12.616 -13.338 1.00 94.25 365 HIS A N 1
ATOM 2685 C CA . HIS A 1 365 ? 24.461 -11.524 -14.234 1.00 94.25 365 HIS A CA 1
ATOM 2686 C C . HIS A 1 365 ? 22.953 -11.261 -14.143 1.00 94.25 365 HIS A C 1
ATOM 2688 O O . HIS A 1 365 ? 22.157 -12.192 -14.240 1.00 94.25 365 HIS A O 1
ATOM 2694 N N . ILE A 1 366 ? 22.569 -10.001 -13.955 1.00 94.62 366 ILE A N 1
ATOM 2695 C CA . ILE A 1 366 ? 21.189 -9.553 -13.773 1.00 94.62 366 ILE A CA 1
ATOM 2696 C C . ILE A 1 366 ? 20.805 -8.671 -14.961 1.00 94.62 366 ILE A C 1
ATOM 2698 O O . ILE A 1 366 ? 21.277 -7.539 -15.087 1.00 94.62 366 ILE A O 1
ATOM 2702 N N . ASP A 1 367 ? 19.920 -9.198 -15.802 1.00 90.38 367 ASP A N 1
ATOM 2703 C CA . ASP A 1 367 ? 19.269 -8.490 -16.899 1.00 90.38 367 ASP A CA 1
ATOM 2704 C C . ASP A 1 367 ? 17.870 -8.072 -16.432 1.00 90.38 367 ASP A C 1
ATOM 2706 O O . ASP A 1 367 ? 16.912 -8.854 -16.462 1.00 90.38 367 ASP A O 1
ATOM 2710 N N . TYR A 1 368 ? 17.763 -6.835 -15.941 1.00 85.25 368 TYR A N 1
ATOM 2711 C CA . TYR A 1 368 ? 16.500 -6.299 -15.423 1.00 85.25 368 TYR A CA 1
ATOM 2712 C C . TYR A 1 368 ? 15.450 -6.054 -16.518 1.00 85.25 368 TYR A C 1
ATOM 2714 O O . TYR A 1 368 ? 14.273 -5.979 -16.187 1.00 85.25 368 TYR A O 1
ATOM 2722 N N . ASP A 1 369 ? 15.834 -5.946 -17.796 1.00 83.00 369 ASP A N 1
ATOM 2723 C CA . ASP A 1 369 ? 14.878 -5.658 -18.879 1.00 83.00 369 ASP A CA 1
ATOM 2724 C C . ASP A 1 369 ? 14.212 -6.940 -19.397 1.00 83.00 369 ASP A C 1
ATOM 2726 O O . ASP A 1 369 ? 13.048 -6.927 -19.798 1.00 83.00 369 ASP A O 1
ATOM 2730 N N . LYS A 1 370 ? 14.938 -8.066 -19.376 1.00 84.50 370 LYS A N 1
ATOM 2731 C CA . LYS A 1 370 ? 14.400 -9.398 -19.700 1.00 84.50 370 LYS A CA 1
ATOM 2732 C C . LYS A 1 370 ? 13.884 -10.153 -18.471 1.00 84.50 370 LYS A C 1
ATOM 2734 O O . LYS A 1 370 ? 13.284 -11.211 -18.638 1.00 84.50 370 LYS A O 1
ATOM 2739 N N . HIS A 1 371 ? 14.124 -9.628 -17.267 1.00 89.50 371 HIS A N 1
ATOM 2740 C CA . HIS A 1 371 ? 13.935 -10.309 -15.983 1.00 89.50 371 HIS A CA 1
ATOM 2741 C C . HIS A 1 371 ? 14.644 -11.677 -15.924 1.00 89.50 371 HIS A C 1
ATOM 2743 O O . HIS A 1 371 ? 14.053 -12.695 -15.555 1.00 89.50 371 HIS A O 1
ATOM 2749 N N . ILE A 1 372 ? 15.923 -11.705 -16.319 1.00 89.56 372 ILE A N 1
ATOM 2750 C CA . ILE A 1 372 ? 16.756 -12.916 -16.345 1.00 89.56 372 ILE A CA 1
ATOM 2751 C C . ILE A 1 372 ? 17.958 -12.769 -15.410 1.00 89.56 372 ILE A C 1
ATOM 2753 O O . ILE A 1 372 ? 18.736 -11.820 -15.494 1.00 89.56 372 ILE A O 1
ATOM 2757 N N . LEU A 1 373 ? 18.133 -13.768 -14.551 1.00 91.62 373 LEU A N 1
ATOM 2758 C CA . LEU A 1 373 ? 19.289 -13.990 -13.697 1.00 91.62 373 LEU A CA 1
ATOM 2759 C C . LEU A 1 373 ? 20.172 -15.072 -14.338 1.00 91.62 373 LEU A C 1
ATOM 2761 O O . LEU A 1 373 ? 19.931 -16.269 -14.173 1.00 91.62 373 LEU A O 1
ATOM 2765 N N . ARG A 1 374 ? 21.198 -14.666 -15.088 1.00 90.94 374 ARG A N 1
ATOM 2766 C CA . ARG A 1 374 ? 22.145 -15.598 -15.711 1.00 90.94 374 ARG A CA 1
ATOM 2767 C C . ARG A 1 374 ? 23.222 -16.014 -14.712 1.00 90.94 374 ARG A C 1
ATOM 2769 O O . ARG A 1 374 ? 24.082 -15.217 -14.336 1.00 90.94 374 ARG A O 1
ATOM 2776 N N . LEU A 1 375 ? 23.203 -17.284 -14.323 1.00 91.44 375 LEU A N 1
ATOM 2777 C CA . LEU A 1 375 ? 24.181 -17.919 -13.443 1.00 91.44 375 LEU A CA 1
ATOM 2778 C C . LEU A 1 375 ? 25.240 -18.625 -14.288 1.00 91.44 375 LEU A C 1
ATOM 2780 O O . LEU A 1 375 ? 24.911 -19.445 -15.140 1.00 91.44 375 LEU A O 1
ATOM 2784 N N . THR A 1 376 ? 26.517 -18.306 -14.080 1.00 90.06 376 THR A N 1
ATOM 2785 C CA . THR A 1 376 ? 27.623 -18.826 -14.901 1.00 90.06 376 THR A CA 1
ATOM 2786 C C . THR A 1 376 ? 28.750 -19.385 -14.033 1.00 90.06 376 THR A C 1
ATOM 2788 O O . THR A 1 376 ? 29.174 -18.735 -13.083 1.00 90.06 376 THR A O 1
ATOM 2791 N N . ASP A 1 377 ? 29.258 -20.573 -14.365 1.00 88.19 377 ASP A N 1
ATOM 2792 C CA . ASP A 1 377 ? 30.440 -21.176 -13.734 1.00 88.19 377 ASP A CA 1
ATOM 2793 C C . ASP A 1 377 ? 31.677 -20.287 -13.966 1.00 88.19 377 ASP A C 1
ATOM 2795 O O . ASP A 1 377 ? 31.932 -19.788 -15.069 1.00 88.19 377 ASP A O 1
ATOM 2799 N N . HIS A 1 378 ? 32.470 -20.086 -12.911 1.00 86.62 378 HIS A N 1
ATOM 2800 C CA . HIS A 1 378 ? 33.602 -19.151 -12.900 1.00 86.62 378 HIS A CA 1
ATOM 2801 C C . HIS A 1 378 ? 34.710 -19.468 -13.919 1.00 86.62 378 HIS A C 1
ATOM 2803 O O . HIS A 1 378 ? 35.521 -18.594 -14.226 1.00 86.62 378 HIS A O 1
ATOM 2809 N N . SER A 1 379 ? 34.753 -20.687 -14.469 1.00 83.31 379 SER A N 1
ATOM 2810 C CA . SER A 1 379 ? 35.686 -21.085 -15.531 1.00 83.31 379 SER A CA 1
ATOM 2811 C C . SER A 1 379 ? 35.299 -20.583 -16.929 1.00 83.31 379 SER A C 1
ATOM 2813 O O . SER A 1 379 ? 36.073 -20.766 -17.872 1.00 83.31 379 SER A O 1
ATOM 2815 N N . VAL A 1 380 ? 34.137 -19.941 -17.091 1.00 85.06 380 VAL A N 1
ATOM 2816 C CA . VAL A 1 380 ? 33.806 -19.159 -18.294 1.00 85.06 380 VAL A CA 1
ATOM 2817 C C . VAL A 1 380 ? 34.439 -17.765 -18.172 1.00 85.06 380 VAL A C 1
ATOM 2819 O O . VAL A 1 380 ? 34.232 -17.098 -17.154 1.00 85.06 380 VAL A O 1
ATOM 2822 N N . PRO A 1 381 ? 35.185 -17.269 -19.175 1.00 79.38 381 PRO A N 1
ATOM 2823 C CA . PRO A 1 381 ? 35.681 -15.891 -19.177 1.00 79.38 381 PRO A CA 1
ATOM 2824 C C . PRO A 1 381 ? 34.550 -14.850 -19.174 1.00 79.38 381 PRO A C 1
ATOM 2826 O O . PRO A 1 381 ? 33.485 -15.079 -19.743 1.00 79.38 381 PRO A O 1
ATOM 2829 N N . VAL A 1 382 ? 34.791 -13.677 -18.582 1.00 76.69 382 VAL A N 1
ATOM 2830 C CA . VAL A 1 382 ? 33.892 -12.519 -18.737 1.00 76.69 382 VAL A CA 1
ATOM 2831 C C . VAL A 1 382 ? 34.030 -11.972 -20.158 1.00 76.69 382 VAL A C 1
ATOM 2833 O O . VAL A 1 382 ? 35.134 -11.623 -20.577 1.00 76.69 382 VAL A O 1
ATOM 2836 N N . SER A 1 383 ? 32.917 -11.851 -20.880 1.00 69.56 383 SER A N 1
ATOM 2837 C CA . SER A 1 383 ? 32.819 -10.968 -22.045 1.00 69.56 383 SER A CA 1
ATOM 2838 C C . SER A 1 383 ? 32.225 -9.645 -21.572 1.00 69.56 383 SER A C 1
ATOM 2840 O O . SER A 1 383 ? 31.175 -9.654 -20.940 1.00 69.56 383 SER A O 1
ATOM 2842 N N . ALA A 1 384 ? 32.919 -8.536 -21.823 1.00 71.88 384 ALA A N 1
ATOM 2843 C CA . ALA A 1 384 ? 32.492 -7.198 -21.430 1.00 71.88 384 ALA A CA 1
ATOM 2844 C C . ALA A 1 384 ? 32.365 -6.313 -22.675 1.00 71.88 384 ALA A C 1
ATOM 2846 O O . ALA A 1 384 ? 33.239 -6.328 -23.548 1.00 71.88 384 ALA A O 1
ATOM 2847 N N . SER A 1 385 ? 31.286 -5.542 -22.757 1.00 71.00 385 SER A N 1
ATOM 2848 C CA . SER A 1 385 ? 31.041 -4.597 -23.846 1.00 71.00 385 SER A CA 1
ATOM 2849 C C . SER A 1 385 ? 32.026 -3.419 -23.839 1.00 71.00 385 SER A C 1
ATOM 2851 O O . SER A 1 385 ? 32.635 -3.073 -22.821 1.00 71.00 385 SER A O 1
ATOM 2853 N N . ALA A 1 386 ? 32.166 -2.755 -24.991 1.00 58.09 386 ALA A N 1
ATOM 2854 C CA . ALA A 1 386 ? 32.982 -1.549 -25.156 1.00 58.09 386 ALA A CA 1
ATOM 2855 C C . ALA A 1 386 ? 32.318 -0.321 -24.492 1.00 58.09 386 ALA A C 1
ATOM 2857 O O . ALA A 1 386 ? 31.838 0.590 -25.161 1.00 58.09 386 ALA A O 1
ATOM 2858 N N . GLY A 1 387 ? 32.277 -0.328 -23.160 1.00 68.31 387 GLY A N 1
ATOM 2859 C CA . GLY A 1 387 ? 31.567 0.640 -22.317 1.00 68.31 387 GLY A CA 1
ATOM 2860 C C . GLY A 1 387 ? 31.382 0.164 -20.871 1.00 68.31 387 GLY A C 1
ATOM 2861 O O . GLY A 1 387 ? 31.140 0.982 -19.983 1.00 68.31 387 GLY A O 1
ATOM 2862 N N . ALA A 1 388 ? 31.555 -1.136 -20.617 1.00 80.94 388 ALA A N 1
ATOM 2863 C CA . ALA A 1 388 ? 31.466 -1.725 -19.291 1.00 80.94 388 ALA A CA 1
ATOM 2864 C C . ALA A 1 388 ? 32.487 -1.131 -18.301 1.00 80.94 388 ALA A C 1
ATOM 2866 O O . ALA A 1 388 ? 33.667 -0.947 -18.612 1.00 80.94 388 ALA A O 1
ATOM 2867 N N . THR A 1 389 ? 32.039 -0.864 -17.074 1.00 88.75 389 THR A N 1
ATOM 2868 C CA . THR A 1 389 ? 32.882 -0.388 -15.972 1.00 88.75 389 THR A CA 1
ATOM 2869 C C . THR A 1 389 ? 33.063 -1.489 -14.937 1.00 88.75 389 THR A C 1
ATOM 2871 O O . THR A 1 389 ? 32.101 -1.938 -14.322 1.00 88.75 389 THR A O 1
ATOM 2874 N N . HIS A 1 390 ? 34.313 -1.883 -14.694 1.00 91.19 390 HIS A N 1
ATOM 2875 C CA . HIS A 1 390 ? 34.662 -2.689 -13.528 1.00 91.19 390 HIS A CA 1
ATOM 2876 C C . HIS A 1 390 ? 34.625 -1.821 -12.269 1.00 91.19 390 HIS A C 1
ATOM 2878 O O . HIS A 1 390 ? 35.419 -0.889 -12.122 1.00 91.19 390 HIS A O 1
ATOM 2884 N N . TRP A 1 391 ? 33.730 -2.157 -11.348 1.00 93.69 391 TRP A N 1
ATOM 2885 C CA . TRP A 1 391 ? 33.667 -1.608 -10.001 1.00 93.69 391 TRP A CA 1
ATOM 2886 C C . TRP A 1 391 ? 34.378 -2.590 -9.053 1.00 93.69 391 TRP A C 1
ATOM 2888 O O . TRP A 1 391 ? 33.916 -3.725 -8.892 1.00 93.69 391 TRP A O 1
ATOM 2898 N N . PRO A 1 392 ? 35.544 -2.240 -8.478 1.00 92.94 392 PRO A N 1
ATOM 2899 C CA . PRO A 1 392 ? 36.242 -3.121 -7.546 1.00 92.94 392 PRO A CA 1
ATOM 2900 C C . PRO A 1 392 ? 35.502 -3.185 -6.209 1.00 92.94 392 PRO A C 1
ATOM 2902 O O . PRO A 1 392 ? 35.132 -2.144 -5.661 1.00 92.94 392 PRO A O 1
ATOM 2905 N N . ILE A 1 393 ? 35.345 -4.391 -5.665 1.00 91.00 393 ILE A N 1
ATOM 2906 C CA . ILE A 1 393 ? 34.688 -4.622 -4.375 1.00 91.00 393 ILE A CA 1
ATOM 2907 C C . ILE A 1 393 ? 35.646 -5.245 -3.354 1.00 91.00 393 ILE A C 1
ATOM 2909 O O . ILE A 1 393 ? 36.677 -5.830 -3.685 1.00 91.00 393 ILE A O 1
ATOM 2913 N N . ARG A 1 394 ? 35.282 -5.143 -2.080 1.00 85.38 394 ARG A N 1
ATOM 2914 C CA . ARG A 1 394 ? 35.789 -5.981 -0.989 1.00 85.38 394 ARG A CA 1
ATOM 2915 C C . ARG A 1 394 ? 34.631 -6.820 -0.471 1.00 85.38 394 ARG A C 1
ATOM 2917 O O . ARG A 1 394 ? 33.529 -6.299 -0.361 1.00 85.38 394 ARG A O 1
ATOM 2924 N N . LEU A 1 395 ? 34.877 -8.070 -0.092 1.00 81.38 395 LEU A N 1
ATOM 2925 C CA . LEU A 1 395 ? 33.898 -8.828 0.684 1.00 81.38 395 LEU A CA 1
ATOM 2926 C C . LEU A 1 395 ? 34.134 -8.546 2.173 1.00 81.38 395 LEU A C 1
ATOM 2928 O O . LEU A 1 395 ? 35.239 -8.754 2.668 1.00 81.38 395 LEU A O 1
ATOM 2932 N N . ILE A 1 396 ? 33.120 -8.047 2.878 1.00 75.69 396 ILE A N 1
ATOM 2933 C CA . ILE A 1 396 ? 33.135 -7.838 4.333 1.00 75.69 396 ILE A CA 1
ATOM 2934 C C . ILE A 1 396 ? 31.981 -8.659 4.900 1.00 75.69 396 ILE A C 1
ATOM 2936 O O . ILE A 1 396 ? 30.847 -8.477 4.485 1.00 75.69 396 ILE A O 1
ATOM 2940 N N . ASN A 1 397 ? 32.253 -9.599 5.810 1.00 72.88 397 ASN A N 1
ATOM 2941 C CA . ASN A 1 397 ? 31.247 -10.552 6.311 1.00 72.88 397 ASN A CA 1
ATOM 2942 C C . ASN A 1 397 ? 30.440 -11.234 5.185 1.00 72.88 397 ASN A C 1
ATOM 2944 O O . ASN A 1 397 ? 29.224 -11.357 5.280 1.00 72.88 397 ASN A O 1
ATOM 2948 N N . LYS A 1 398 ? 31.132 -11.664 4.119 1.00 82.62 398 LYS A N 1
ATOM 2949 C CA . LYS A 1 398 ? 30.550 -12.299 2.920 1.00 82.62 398 LYS A CA 1
ATOM 2950 C C . LYS A 1 398 ? 29.688 -11.370 2.024 1.00 82.62 398 LYS A C 1
ATOM 2952 O O . LYS A 1 398 ? 29.235 -11.828 0.983 1.00 82.62 398 LYS A O 1
ATOM 2957 N N . THR A 1 399 ? 29.549 -10.072 2.324 1.00 86.50 399 THR A N 1
ATOM 2958 C CA . THR A 1 399 ? 28.774 -9.106 1.509 1.00 86.50 399 THR A CA 1
ATOM 2959 C C . THR A 1 399 ? 29.672 -8.131 0.723 1.00 86.50 399 THR A C 1
ATOM 2961 O O . THR A 1 399 ? 30.795 -7.854 1.162 1.00 86.50 399 THR A O 1
ATOM 2964 N N . PRO A 1 400 ? 29.250 -7.613 -0.450 1.00 92.12 400 PRO A N 1
ATOM 2965 C CA . PRO A 1 400 ? 30.090 -6.806 -1.327 1.00 92.12 400 PRO A CA 1
ATOM 2966 C C . PRO A 1 400 ? 30.055 -5.325 -0.933 1.00 92.12 400 PRO A C 1
ATOM 2968 O O . PRO A 1 400 ? 29.008 -4.685 -0.889 1.00 92.12 400 PRO A O 1
ATOM 2971 N N . VAL A 1 401 ? 31.232 -4.758 -0.684 1.00 90.38 401 VAL A N 1
ATOM 2972 C CA . VAL A 1 401 ? 31.422 -3.358 -0.299 1.00 90.38 401 VAL A CA 1
ATOM 2973 C C . VAL A 1 401 ? 32.295 -2.648 -1.328 1.00 90.38 401 VAL A C 1
ATOM 2975 O O . VAL A 1 401 ? 33.398 -3.103 -1.636 1.00 90.38 401 VAL A O 1
ATOM 2978 N N . ALA A 1 402 ? 31.822 -1.514 -1.836 1.00 92.88 402 ALA A N 1
ATOM 2979 C CA . ALA A 1 402 ? 32.413 -0.796 -2.959 1.00 92.88 402 ALA A CA 1
ATOM 2980 C C . ALA A 1 402 ? 32.518 0.715 -2.686 1.00 92.88 402 ALA A C 1
ATOM 2982 O O . ALA A 1 402 ? 31.731 1.281 -1.930 1.00 92.88 402 ALA A O 1
ATOM 2983 N N . ALA A 1 403 ? 33.493 1.392 -3.296 1.00 94.19 403 ALA A N 1
ATOM 2984 C CA . ALA A 1 403 ? 33.667 2.835 -3.121 1.00 94.19 403 ALA A CA 1
ATOM 2985 C C . ALA A 1 403 ? 32.773 3.637 -4.086 1.00 94.19 403 ALA A C 1
ATOM 2987 O O . ALA A 1 403 ? 32.753 3.350 -5.285 1.00 94.19 403 ALA A O 1
ATOM 2988 N N . ALA A 1 404 ? 32.097 4.671 -3.579 1.00 95.75 404 ALA A N 1
ATOM 2989 C CA . ALA A 1 404 ? 31.315 5.627 -4.368 1.00 95.75 404 ALA A CA 1
ATOM 2990 C C . ALA A 1 404 ? 31.371 7.043 -3.761 1.00 95.75 404 ALA A C 1
ATOM 2992 O O . ALA A 1 404 ? 31.867 7.239 -2.647 1.00 95.75 404 ALA A O 1
ATOM 2993 N N . ILE A 1 405 ? 30.887 8.049 -4.498 1.00 95.50 405 ILE A N 1
ATOM 2994 C CA . ILE A 1 405 ? 30.876 9.456 -4.062 1.00 95.50 405 ILE A CA 1
ATOM 2995 C C . ILE A 1 405 ? 29.483 10.053 -4.259 1.00 95.50 405 ILE A C 1
ATOM 2997 O O . ILE A 1 405 ? 28.987 10.072 -5.381 1.00 95.50 405 ILE A O 1
ATOM 3001 N N . ILE A 1 406 ? 28.884 10.597 -3.199 1.00 93.06 406 ILE A N 1
ATOM 3002 C CA . ILE A 1 406 ? 27.602 11.315 -3.275 1.00 93.06 406 ILE A CA 1
ATOM 3003 C C . ILE A 1 406 ? 27.849 12.818 -3.448 1.00 93.06 406 ILE A C 1
ATOM 3005 O O . ILE A 1 406 ? 28.755 13.389 -2.830 1.00 93.06 406 ILE A O 1
ATOM 3009 N N . ASP A 1 407 ? 27.055 13.462 -4.302 1.00 88.12 407 ASP A N 1
ATOM 3010 C CA . ASP A 1 407 ? 27.079 14.905 -4.592 1.00 88.12 407 ASP A CA 1
ATOM 3011 C C . ASP A 1 407 ? 28.466 15.451 -4.956 1.00 88.12 407 ASP A C 1
ATOM 3013 O O . ASP A 1 407 ? 28.823 16.582 -4.620 1.00 88.12 407 ASP A O 1
ATOM 3017 N N . GLY A 1 408 ? 29.285 14.604 -5.590 1.00 88.19 408 GLY A N 1
ATOM 3018 C CA . GLY A 1 408 ? 30.672 14.890 -5.968 1.00 88.19 408 GLY A CA 1
ATOM 3019 C C . GLY A 1 408 ? 31.630 15.172 -4.800 1.00 88.19 408 GLY A C 1
ATOM 3020 O O . GLY A 1 408 ? 32.794 15.479 -5.047 1.00 88.19 408 GLY A O 1
ATOM 3021 N N . LYS A 1 409 ? 31.171 15.082 -3.543 1.00 91.25 409 LYS A N 1
ATOM 3022 C CA . LYS A 1 409 ? 31.891 15.583 -2.355 1.00 91.25 409 LYS A CA 1
ATOM 3023 C C . LYS A 1 409 ? 31.961 14.595 -1.184 1.00 91.25 409 LYS A C 1
ATOM 3025 O O . LYS A 1 409 ? 32.900 14.656 -0.394 1.00 91.25 409 LYS A O 1
ATOM 3030 N N . HIS A 1 410 ? 31.011 13.668 -1.075 1.00 93.25 410 HIS A N 1
ATOM 3031 C CA . HIS A 1 410 ? 30.903 12.723 0.038 1.00 93.25 410 HIS A CA 1
ATOM 3032 C C . HIS A 1 410 ? 31.355 11.324 -0.391 1.00 93.25 410 HIS A C 1
ATOM 3034 O O . HIS A 1 410 ? 30.540 10.470 -0.737 1.00 93.25 410 HIS A O 1
ATOM 3040 N N . ALA A 1 411 ? 32.670 11.102 -0.395 1.00 94.38 411 ALA A N 1
ATOM 3041 C CA . ALA A 1 411 ? 33.256 9.799 -0.698 1.00 94.38 411 ALA A CA 1
ATOM 3042 C C . ALA A 1 411 ? 33.063 8.809 0.464 1.00 94.38 411 ALA A C 1
ATOM 3044 O O . ALA A 1 411 ? 33.277 9.160 1.629 1.00 94.38 411 ALA A O 1
ATOM 3045 N N . GLY A 1 412 ? 32.700 7.567 0.147 1.00 91.38 412 GLY A N 1
ATOM 3046 C CA . GLY A 1 412 ? 32.416 6.527 1.130 1.00 91.38 412 GLY A CA 1
ATOM 3047 C C . GLY A 1 412 ? 32.511 5.112 0.561 1.00 91.38 412 GLY A C 1
ATOM 3048 O O . GLY A 1 412 ? 32.541 4.918 -0.653 1.00 91.38 412 GLY A O 1
ATOM 3049 N N . ASN A 1 413 ? 32.557 4.125 1.458 1.00 90.62 413 ASN A N 1
ATOM 3050 C CA . ASN A 1 413 ? 32.418 2.710 1.117 1.00 90.62 413 ASN A CA 1
ATOM 3051 C C . ASN A 1 413 ? 30.982 2.282 1.422 1.00 90.62 413 ASN A C 1
ATOM 3053 O O . ASN A 1 413 ? 30.528 2.472 2.550 1.00 90.62 413 ASN A O 1
ATOM 3057 N N . PHE A 1 414 ? 30.295 1.710 0.444 1.00 92.75 414 PHE A N 1
ATOM 3058 C CA . PHE A 1 414 ? 28.888 1.338 0.514 1.00 92.75 414 PHE A CA 1
ATOM 3059 C C . PHE A 1 414 ? 28.732 -0.169 0.342 1.00 92.75 414 PHE A C 1
ATOM 3061 O O . PHE A 1 414 ? 29.456 -0.770 -0.450 1.00 92.75 414 PHE A O 1
ATOM 3068 N N . LEU A 1 415 ? 27.788 -0.765 1.065 1.00 91.88 415 LEU A N 1
ATOM 3069 C CA . LEU A 1 415 ? 27.256 -2.086 0.734 1.00 91.88 415 LEU A CA 1
ATOM 3070 C C . LEU A 1 415 ? 26.571 -2.006 -0.640 1.00 91.88 415 LEU A C 1
ATOM 3072 O O . LEU A 1 415 ? 25.887 -1.021 -0.912 1.00 91.88 415 LEU A O 1
ATOM 3076 N N . VAL A 1 416 ? 26.757 -3.005 -1.500 1.00 94.94 416 VAL A N 1
ATOM 3077 C CA . VAL A 1 416 ? 26.025 -3.119 -2.772 1.00 94.94 416 VAL A CA 1
ATOM 3078 C C . VAL A 1 416 ? 24.968 -4.202 -2.613 1.00 94.94 416 VAL A C 1
ATOM 3080 O O . VAL A 1 416 ? 25.297 -5.376 -2.441 1.00 94.94 416 VAL A O 1
ATOM 3083 N N . ASP A 1 417 ? 23.707 -3.796 -2.615 1.00 92.94 417 ASP A N 1
ATOM 3084 C CA . ASP A 1 417 ? 22.612 -4.576 -2.052 1.00 92.94 417 ASP A CA 1
ATOM 3085 C C . ASP A 1 417 ? 21.481 -4.730 -3.080 1.00 92.94 417 ASP A C 1
ATOM 3087 O O . ASP A 1 417 ? 20.911 -3.746 -3.547 1.00 92.94 417 ASP A O 1
ATOM 3091 N N . THR A 1 418 ? 21.186 -5.967 -3.486 1.00 93.69 418 THR A N 1
ATOM 3092 C CA . THR A 1 418 ? 20.054 -6.285 -4.373 1.00 93.69 418 THR A CA 1
ATOM 3093 C C . THR A 1 418 ? 18.760 -6.606 -3.621 1.00 93.69 418 THR A C 1
ATOM 3095 O O . THR A 1 418 ? 17.717 -6.694 -4.268 1.00 93.69 418 THR A O 1
ATOM 3098 N N . GLY A 1 419 ? 18.810 -6.763 -2.291 1.00 87.69 419 GLY A N 1
ATOM 3099 C CA . GLY A 1 419 ? 17.636 -6.839 -1.416 1.00 87.69 419 GLY A CA 1
ATOM 3100 C C . GLY A 1 419 ? 17.145 -5.461 -0.947 1.00 87.69 419 GLY A C 1
ATOM 3101 O O . GLY A 1 419 ? 15.978 -5.307 -0.595 1.00 87.69 419 GLY A O 1
ATOM 3102 N N . ASP A 1 420 ? 18.001 -4.437 -0.985 1.00 85.94 420 ASP A N 1
ATOM 3103 C CA . ASP A 1 420 ? 17.614 -3.041 -0.752 1.00 85.94 420 ASP A CA 1
ATOM 3104 C C . ASP A 1 420 ? 16.870 -2.467 -1.974 1.00 85.94 420 ASP A C 1
ATOM 3106 O O . ASP A 1 420 ? 17.445 -2.310 -3.051 1.00 85.94 420 ASP A O 1
ATOM 3110 N N . THR A 1 421 ? 15.591 -2.116 -1.823 1.00 82.62 421 THR A N 1
ATOM 3111 C CA . THR A 1 421 ? 14.765 -1.540 -2.904 1.00 82.62 421 THR A CA 1
ATOM 3112 C C . THR A 1 421 ? 15.030 -0.052 -3.163 1.00 82.62 421 THR A C 1
ATOM 3114 O O . THR A 1 421 ? 14.549 0.501 -4.158 1.00 82.62 421 THR A O 1
ATOM 3117 N N . GLY A 1 422 ? 15.794 0.609 -2.289 1.00 82.62 422 GLY A N 1
ATOM 3118 C CA . GLY A 1 422 ? 16.127 2.025 -2.372 1.00 82.62 422 GLY A CA 1
ATOM 3119 C C . GLY A 1 422 ? 17.171 2.374 -3.435 1.00 82.62 422 GLY A C 1
ATOM 3120 O O . GLY A 1 422 ? 17.640 1.544 -4.217 1.00 82.62 422 GLY A O 1
ATOM 3121 N N . SER A 1 423 ? 17.544 3.657 -3.463 1.00 89.81 423 SER A N 1
ATOM 3122 C CA . SER A 1 423 ? 18.621 4.173 -4.319 1.00 89.81 423 SER A CA 1
ATOM 3123 C C . SER A 1 423 ? 19.938 4.194 -3.530 1.00 89.81 423 SER A C 1
ATOM 3125 O O . SER A 1 423 ? 20.850 3.421 -3.829 1.00 89.81 423 SER A O 1
ATOM 3127 N N . VAL A 1 424 ? 20.027 5.010 -2.470 1.00 92.06 424 VAL A N 1
ATOM 3128 C CA . VAL A 1 424 ? 21.162 5.026 -1.530 1.00 92.06 424 VAL A CA 1
ATOM 3129 C C . VAL A 1 424 ? 20.681 5.239 -0.096 1.00 92.06 424 VAL A C 1
ATOM 3131 O O . VAL A 1 424 ? 20.045 6.247 0.205 1.00 92.06 424 VAL A O 1
ATOM 3134 N N . HIS A 1 425 ? 21.042 4.337 0.815 1.00 88.81 425 HIS A N 1
ATOM 3135 C CA . HIS A 1 425 ? 20.638 4.378 2.223 1.00 88.81 425 HIS A CA 1
ATOM 3136 C C . HIS A 1 425 ? 21.821 4.684 3.134 1.00 88.81 425 HIS A C 1
ATOM 3138 O O . HIS A 1 425 ? 22.658 3.826 3.395 1.00 88.81 425 HIS A O 1
ATOM 3144 N N . LEU A 1 426 ? 21.910 5.917 3.630 1.00 88.94 426 LEU A N 1
ATOM 3145 C CA . LEU A 1 426 ? 23.008 6.370 4.476 1.00 88.94 426 LEU A CA 1
ATOM 3146 C C . LEU A 1 426 ? 22.894 5.891 5.916 1.00 88.94 426 LEU A C 1
ATOM 3148 O O . LEU A 1 426 ? 21.867 6.028 6.584 1.00 88.94 426 LEU A O 1
ATOM 3152 N N . TYR A 1 427 ? 24.034 5.449 6.432 1.00 84.00 427 TYR A N 1
ATOM 3153 C CA . TYR A 1 427 ? 24.200 5.079 7.828 1.00 84.00 427 TYR A CA 1
ATOM 3154 C C . TYR A 1 427 ? 24.367 6.327 8.700 1.00 84.00 427 TYR A C 1
ATOM 3156 O O . TYR A 1 427 ? 25.061 7.286 8.336 1.00 84.00 427 TYR A O 1
ATOM 3164 N N . THR A 1 428 ? 23.736 6.324 9.879 1.00 77.75 428 THR A N 1
ATOM 3165 C CA . THR A 1 428 ? 23.534 7.509 10.732 1.00 77.75 428 THR A CA 1
ATOM 3166 C C . THR A 1 428 ? 24.827 8.259 11.030 1.00 77.75 428 THR A C 1
ATOM 3168 O O . THR A 1 428 ? 24.838 9.490 11.099 1.00 77.75 428 THR A O 1
ATOM 3171 N N . ARG A 1 429 ? 25.943 7.540 11.206 1.00 77.00 429 ARG A N 1
ATOM 3172 C CA . ARG A 1 429 ? 27.247 8.149 11.505 1.00 77.00 429 ARG A CA 1
ATOM 3173 C C . ARG A 1 429 ? 27.848 8.865 10.305 1.00 77.00 429 ARG A C 1
ATOM 3175 O O . ARG A 1 429 ? 28.325 9.989 10.466 1.00 77.00 429 ARG A O 1
ATOM 3182 N N . PHE A 1 430 ? 27.791 8.263 9.118 1.00 85.62 430 PHE A N 1
ATOM 3183 C CA . PHE A 1 430 ? 28.258 8.903 7.892 1.00 85.62 430 PHE A CA 1
ATOM 3184 C C . PHE A 1 430 ? 27.383 10.105 7.539 1.00 85.62 430 PHE A C 1
ATOM 3186 O O . PHE A 1 430 ? 27.924 11.185 7.289 1.00 85.62 430 PHE A O 1
ATOM 3193 N N . ALA A 1 431 ? 26.056 9.958 7.608 1.00 87.19 431 ALA A N 1
ATOM 3194 C CA . ALA A 1 431 ? 25.125 11.058 7.380 1.00 87.19 431 ALA A CA 1
ATOM 3195 C C . ALA A 1 431 ? 25.400 12.230 8.339 1.00 87.19 431 ALA A C 1
ATOM 3197 O O . ALA A 1 431 ? 25.578 13.367 7.903 1.00 87.19 431 ALA A O 1
ATOM 3198 N N . ARG A 1 432 ? 25.551 11.955 9.644 1.00 84.62 432 ARG A N 1
ATOM 3199 C CA . ARG A 1 432 ? 25.851 12.978 10.661 1.00 84.62 432 ARG A CA 1
ATOM 3200 C C . ARG A 1 432 ? 27.187 13.675 10.421 1.00 84.62 432 ARG A C 1
ATOM 3202 O O . ARG A 1 432 ? 27.249 14.899 10.475 1.00 84.62 432 ARG A O 1
ATOM 3209 N N . LYS A 1 433 ? 28.248 12.908 10.150 1.00 84.88 433 LYS A N 1
ATOM 3210 C CA . LYS A 1 433 ? 29.604 13.425 9.901 1.00 84.88 433 LYS A CA 1
ATOM 3211 C C . LYS A 1 433 ? 29.660 14.353 8.684 1.00 84.88 433 LYS A C 1
ATOM 3213 O O . LYS A 1 433 ? 30.453 15.289 8.677 1.00 84.88 433 LYS A O 1
ATOM 3218 N N . ASN A 1 434 ? 28.834 14.085 7.676 1.00 87.06 434 ASN A N 1
ATOM 3219 C CA . ASN A 1 434 ? 28.807 14.810 6.409 1.00 87.06 434 ASN A CA 1
ATOM 3220 C C . ASN A 1 434 ? 27.707 15.885 6.319 1.00 87.06 434 ASN A C 1
ATOM 3222 O O . ASN A 1 434 ? 27.615 16.554 5.295 1.00 87.06 434 ASN A O 1
ATOM 3226 N N . GLY A 1 435 ? 26.888 16.072 7.362 1.00 84.69 435 GLY A N 1
ATOM 3227 C CA . GLY A 1 435 ? 25.788 17.046 7.352 1.00 84.69 435 GLY A CA 1
ATOM 3228 C C . GLY A 1 435 ? 24.590 16.642 6.482 1.00 84.69 435 GLY A C 1
ATOM 3229 O O . GLY A 1 435 ? 23.848 17.510 6.039 1.00 84.69 435 GLY A O 1
ATOM 3230 N N . LEU A 1 436 ? 24.408 15.340 6.241 1.00 82.69 436 LEU A N 1
ATOM 3231 C CA . LEU A 1 436 ? 23.349 14.752 5.408 1.00 82.69 436 LEU A CA 1
ATOM 3232 C C . LEU A 1 436 ? 22.173 14.183 6.222 1.00 82.69 436 LEU A C 1
ATOM 3234 O O . LEU A 1 436 ? 21.332 13.491 5.664 1.00 82.69 436 LEU A O 1
ATOM 3238 N N . LEU A 1 437 ? 22.110 14.421 7.539 1.00 78.56 437 LEU A N 1
ATOM 3239 C CA . LEU A 1 437 ? 20.919 14.064 8.317 1.00 78.56 437 LEU A CA 1
ATOM 3240 C C . LEU A 1 437 ? 19.791 15.071 8.029 1.00 78.56 437 LEU A C 1
ATOM 3242 O O . LEU A 1 437 ? 19.968 16.254 8.337 1.00 78.56 437 LEU A O 1
ATOM 3246 N N . PRO A 1 438 ? 18.636 14.638 7.493 1.00 66.88 438 PRO A N 1
ATOM 3247 C CA . PRO A 1 438 ? 17.489 15.508 7.307 1.00 66.88 438 PRO A CA 1
ATOM 3248 C C . PRO A 1 438 ? 16.929 15.954 8.663 1.00 66.88 438 PRO A C 1
ATOM 3250 O O . PRO A 1 438 ? 16.921 15.220 9.652 1.00 66.88 438 PRO A O 1
ATOM 3253 N N . THR A 1 439 ? 16.444 17.189 8.695 1.00 61.47 439 THR A N 1
ATOM 3254 C CA . THR A 1 439 ? 15.735 17.781 9.83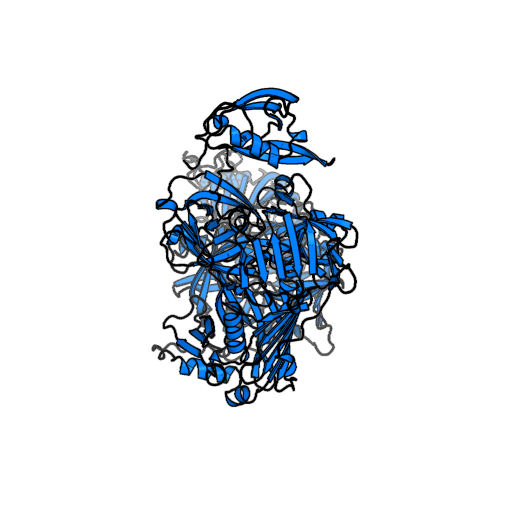2 1.00 61.47 439 THR A CA 1
ATOM 3255 C C . THR A 1 439 ? 14.255 17.903 9.485 1.00 61.47 439 THR A C 1
ATOM 3257 O O . THR A 1 439 ? 13.897 17.913 8.310 1.00 61.47 439 THR A O 1
ATOM 3260 N N . ALA A 1 440 ? 13.388 18.103 10.479 1.00 52.50 440 ALA A N 1
ATOM 3261 C CA . ALA A 1 440 ? 11.960 18.358 10.247 1.00 52.50 440 ALA A CA 1
ATOM 3262 C C . ALA A 1 440 ? 11.664 19.628 9.408 1.00 52.50 440 ALA A C 1
ATOM 3264 O O . ALA A 1 440 ? 10.519 19.860 9.035 1.00 52.50 440 ALA A O 1
ATOM 3265 N N . ALA A 1 441 ? 12.679 20.452 9.117 1.00 54.03 441 ALA A N 1
ATOM 3266 C CA . ALA A 1 441 ? 12.590 21.636 8.264 1.00 54.03 441 ALA A CA 1
ATOM 3267 C C . ALA A 1 441 ? 13.214 21.440 6.864 1.00 54.03 441 ALA A C 1
ATOM 3269 O O . ALA A 1 441 ? 13.304 22.404 6.107 1.00 54.03 441 ALA A O 1
ATOM 3270 N N . THR A 1 442 ? 13.684 20.235 6.514 1.00 64.94 442 THR A N 1
ATOM 3271 C CA . THR A 1 442 ? 14.336 19.960 5.223 1.00 64.94 442 THR A CA 1
ATOM 3272 C C . THR A 1 442 ? 13.298 19.942 4.087 1.00 64.94 442 THR A C 1
ATOM 3274 O O . THR A 1 442 ? 12.455 19.044 4.062 1.00 64.94 442 THR A O 1
ATOM 3277 N N . PRO A 1 443 ? 13.328 20.893 3.129 1.00 54.81 443 PRO A N 1
ATOM 3278 C CA . PRO A 1 443 ? 12.328 20.950 2.064 1.00 54.81 443 PRO A CA 1
ATOM 3279 C C . PRO A 1 443 ? 12.423 19.728 1.145 1.00 54.81 443 PRO A C 1
ATOM 3281 O O . PRO A 1 443 ? 13.513 19.369 0.709 1.00 54.81 443 PRO A O 1
ATOM 3284 N N . GLY A 1 444 ? 11.283 19.105 0.840 1.00 64.31 444 GLY A N 1
ATOM 3285 C CA . GLY A 1 444 ? 11.222 17.910 -0.010 1.00 64.31 444 GLY A CA 1
ATOM 3286 C C . GLY A 1 444 ? 11.629 16.600 0.675 1.00 64.31 444 GLY A C 1
ATOM 3287 O O . GLY A 1 444 ? 11.667 15.574 0.005 1.00 64.31 444 GLY A O 1
ATOM 3288 N N . ALA A 1 445 ? 11.908 16.603 1.984 1.00 72.62 445 ALA A N 1
ATOM 3289 C CA . ALA A 1 445 ? 12.090 15.363 2.730 1.00 72.62 445 ALA A CA 1
ATOM 3290 C C . ALA A 1 445 ? 10.756 14.606 2.864 1.00 72.62 445 ALA A C 1
ATOM 3292 O O . ALA A 1 445 ? 9.745 15.189 3.260 1.00 72.62 445 ALA A O 1
ATOM 3293 N N . THR A 1 446 ? 10.761 13.305 2.571 1.00 74.44 446 THR A N 1
ATOM 3294 C CA . THR A 1 446 ? 9.613 12.405 2.780 1.00 74.44 446 THR A CA 1
ATOM 3295 C C . THR A 1 446 ? 9.970 11.328 3.796 1.00 74.44 446 THR A C 1
ATOM 3297 O O . THR A 1 446 ? 11.123 10.908 3.870 1.00 74.44 446 THR A O 1
ATOM 3300 N N . SER A 1 447 ? 9.000 10.883 4.596 1.00 73.38 447 SER A N 1
ATOM 3301 C CA . SER A 1 447 ? 9.192 9.756 5.514 1.00 73.38 447 SER A CA 1
ATOM 3302 C C . SER A 1 447 ? 8.596 8.484 4.927 1.00 73.38 447 SER A C 1
ATOM 3304 O O . SER A 1 447 ? 7.500 8.512 4.370 1.00 73.38 447 SER A O 1
ATOM 3306 N N . ARG A 1 448 ? 9.321 7.374 5.065 1.00 70.25 448 ARG A N 1
ATOM 3307 C CA . ARG A 1 448 ? 8.919 6.035 4.621 1.00 70.25 448 ARG A CA 1
ATOM 3308 C C . ARG A 1 448 ? 9.130 5.021 5.743 1.00 70.25 448 ARG A C 1
ATOM 3310 O O . ARG A 1 448 ? 9.889 5.269 6.683 1.00 70.25 448 ARG A O 1
ATOM 3317 N N . THR A 1 449 ? 8.468 3.875 5.621 1.00 69.19 449 THR A N 1
ATOM 3318 C CA . THR A 1 449 ? 8.651 2.735 6.523 1.00 69.19 449 THR A CA 1
ATOM 3319 C C . THR A 1 449 ? 9.179 1.553 5.722 1.00 69.19 449 THR A C 1
ATOM 3321 O O . THR A 1 449 ? 8.451 0.956 4.933 1.00 69.19 449 THR A O 1
ATOM 3324 N N . GLY A 1 450 ? 10.454 1.224 5.909 1.00 69.06 450 GLY A N 1
ATOM 3325 C CA . GLY A 1 450 ? 11.046 -0.011 5.402 1.00 69.06 450 GLY A CA 1
ATOM 3326 C C . GLY A 1 450 ? 10.847 -1.169 6.385 1.00 69.06 450 GLY A C 1
ATOM 3327 O O . GLY A 1 450 ? 10.300 -1.001 7.479 1.00 69.06 450 GLY A O 1
ATOM 3328 N N . VAL A 1 451 ? 11.370 -2.346 6.041 1.00 71.44 451 VAL A N 1
ATOM 3329 C CA . VAL A 1 451 ? 11.516 -3.471 6.977 1.00 71.44 451 VAL A CA 1
ATOM 3330 C C . VAL A 1 451 ? 12.880 -4.118 6.769 1.00 71.44 451 VAL A C 1
ATOM 3332 O O . VAL A 1 451 ? 13.297 -4.318 5.635 1.00 71.44 451 VAL A O 1
ATOM 3335 N N . GLY A 1 452 ? 13.557 -4.456 7.866 1.00 72.62 452 GLY A N 1
ATOM 3336 C CA . GLY A 1 452 ? 14.773 -5.264 7.865 1.00 72.62 452 GLY A CA 1
ATOM 3337 C C . GLY A 1 452 ? 14.681 -6.470 8.802 1.00 72.62 452 GLY A C 1
ATOM 3338 O O . GLY A 1 452 ? 13.633 -6.755 9.381 1.00 72.62 452 GLY A O 1
ATOM 3339 N N . ILE A 1 453 ? 15.811 -7.156 9.001 1.00 68.12 453 ILE A N 1
ATOM 3340 C CA . ILE A 1 453 ? 15.938 -8.353 9.855 1.00 68.12 453 ILE A CA 1
ATOM 3341 C C . ILE A 1 453 ? 15.430 -8.129 11.293 1.00 68.12 453 ILE A C 1
ATOM 3343 O O . ILE A 1 453 ? 14.924 -9.064 11.898 1.00 68.12 453 ILE A O 1
ATOM 3347 N N . GLY A 1 454 ? 15.527 -6.921 11.859 1.00 65.50 454 GLY A N 1
ATOM 3348 C CA . GLY A 1 454 ? 14.968 -6.620 13.191 1.00 65.50 454 GLY A CA 1
ATOM 3349 C C . GLY A 1 454 ? 13.528 -6.084 13.203 1.00 65.50 454 GLY A C 1
ATOM 3350 O O . GLY A 1 454 ? 13.033 -5.710 14.265 1.00 65.50 454 GLY A O 1
ATOM 3351 N N . GLY A 1 455 ? 12.854 -6.023 12.051 1.00 67.62 455 GLY A N 1
ATOM 3352 C CA . GLY A 1 455 ? 11.512 -5.462 11.892 1.00 67.62 455 GLY A CA 1
ATOM 3353 C C . GLY A 1 455 ? 11.493 -4.097 11.197 1.00 67.62 455 GLY A C 1
ATOM 3354 O O . GLY A 1 455 ? 12.413 -3.745 10.457 1.00 67.62 455 GLY A O 1
ATOM 3355 N N . ALA A 1 456 ? 10.401 -3.354 11.393 1.00 69.69 456 ALA A N 1
ATOM 3356 C CA . ALA A 1 456 ? 10.145 -2.089 10.706 1.00 69.69 456 ALA A CA 1
ATOM 3357 C C . ALA A 1 456 ? 11.214 -1.024 11.005 1.00 69.69 456 ALA A C 1
ATOM 3359 O O . ALA A 1 456 ? 11.644 -0.857 12.148 1.00 69.69 456 ALA A O 1
ATOM 3360 N N . ILE A 1 457 ? 11.597 -0.276 9.972 1.00 71.62 457 ILE A N 1
ATOM 3361 C CA . ILE A 1 457 ? 12.560 0.827 10.036 1.00 71.62 457 ILE A CA 1
ATOM 3362 C C . ILE A 1 457 ? 11.905 2.113 9.550 1.00 71.62 457 ILE A C 1
ATOM 3364 O O . ILE A 1 457 ? 11.182 2.105 8.558 1.00 71.62 457 ILE A O 1
ATOM 3368 N N . SER A 1 458 ? 12.155 3.221 10.248 1.00 74.38 458 SER A N 1
ATOM 3369 C CA . SER A 1 458 ? 11.703 4.538 9.799 1.00 74.38 458 SER A CA 1
ATOM 3370 C C . SER A 1 458 ? 12.830 5.244 9.063 1.00 74.38 458 SER A C 1
ATOM 3372 O O . SER A 1 458 ? 13.951 5.366 9.568 1.00 74.38 458 SER A O 1
ATOM 3374 N N . GLU A 1 459 ? 12.508 5.711 7.866 1.00 77.69 459 GLU A N 1
ATOM 3375 C CA . GLU A 1 459 ? 13.450 6.331 6.953 1.00 77.69 459 GLU A CA 1
ATOM 3376 C C . GLU A 1 459 ? 12.984 7.735 6.596 1.00 77.69 459 GLU A C 1
ATOM 3378 O O . GLU A 1 459 ? 11.789 7.984 6.427 1.00 77.69 459 GLU A O 1
ATOM 3383 N N . THR A 1 460 ? 13.938 8.645 6.431 1.00 81.38 460 THR A N 1
ATOM 3384 C CA . THR A 1 460 ? 13.682 9.965 5.852 1.00 81.38 460 THR A CA 1
ATOM 3385 C C . THR A 1 460 ? 14.514 10.109 4.588 1.00 81.38 460 THR A C 1
ATOM 3387 O O . THR A 1 460 ? 15.739 10.016 4.649 1.00 81.38 460 THR A O 1
ATOM 3390 N N . GLN A 1 461 ? 13.844 10.324 3.460 1.00 85.19 461 GLN A N 1
ATOM 3391 C CA . GLN A 1 461 ? 14.404 10.369 2.114 1.00 85.19 461 GLN A CA 1
ATOM 3392 C C . GLN A 1 461 ? 14.443 11.803 1.581 1.00 85.19 461 GLN A C 1
ATOM 3394 O O . GLN A 1 461 ? 13.462 12.538 1.704 1.00 85.19 461 GLN A O 1
ATOM 3399 N N . THR A 1 462 ? 15.551 12.179 0.942 1.00 83.69 462 THR A N 1
ATOM 3400 C CA . THR A 1 462 ? 15.680 13.387 0.114 1.00 83.69 462 THR A CA 1
ATOM 3401 C C . THR A 1 462 ? 16.077 13.019 -1.314 1.00 83.69 462 THR A C 1
ATOM 3403 O O . THR A 1 462 ? 16.852 12.090 -1.533 1.00 83.69 462 THR A O 1
ATOM 3406 N N . ASP A 1 463 ? 15.556 13.755 -2.294 1.00 82.88 463 ASP A N 1
ATOM 3407 C CA . ASP A 1 463 ? 15.730 13.458 -3.720 1.00 82.88 463 ASP A CA 1
ATOM 3408 C C . ASP A 1 463 ? 16.602 14.495 -4.445 1.00 82.88 463 ASP A C 1
ATOM 3410 O O . ASP A 1 463 ? 16.836 15.600 -3.956 1.00 82.88 463 ASP A O 1
ATOM 3414 N N . GLY A 1 464 ? 17.044 14.153 -5.660 1.00 75.88 464 GLY A N 1
ATOM 3415 C CA . GLY A 1 464 ? 17.806 15.057 -6.531 1.00 75.88 464 GLY A CA 1
ATOM 3416 C C . GLY A 1 464 ? 19.321 15.008 -6.319 1.00 75.88 464 GLY A C 1
ATOM 3417 O O . GLY A 1 464 ? 20.040 15.870 -6.826 1.00 75.88 464 GLY A O 1
ATOM 3418 N N . HIS A 1 465 ? 19.810 13.995 -5.606 1.00 85.19 465 HIS A N 1
ATOM 3419 C CA . HIS A 1 465 ? 21.235 13.771 -5.394 1.00 85.19 465 HIS A CA 1
ATOM 3420 C C . HIS A 1 465 ? 21.910 13.165 -6.632 1.00 85.19 465 HIS A C 1
ATOM 3422 O O . HIS A 1 465 ? 21.270 12.714 -7.592 1.00 85.19 465 HIS A O 1
ATOM 3428 N N . THR A 1 466 ? 23.240 13.132 -6.588 1.00 87.19 466 THR A N 1
ATOM 3429 C CA . THR A 1 466 ? 24.081 12.466 -7.593 1.00 87.19 466 THR A CA 1
ATOM 3430 C C . THR A 1 466 ? 24.993 11.426 -6.948 1.00 87.19 466 THR A C 1
ATOM 3432 O O . THR A 1 466 ? 25.460 11.621 -5.826 1.00 87.19 466 THR A O 1
ATOM 3435 N N . LEU A 1 467 ? 25.268 10.337 -7.666 1.00 91.81 467 LEU A N 1
ATOM 3436 C CA . LEU A 1 467 ? 26.141 9.245 -7.235 1.00 91.81 467 LEU A CA 1
ATOM 3437 C C . LEU A 1 467 ? 27.199 8.975 -8.305 1.00 91.81 467 LEU A C 1
ATOM 3439 O O . LEU A 1 467 ? 26.866 8.703 -9.455 1.00 91.81 467 LEU A O 1
ATOM 3443 N N . THR A 1 468 ? 28.472 9.004 -7.925 1.00 93.50 468 THR A N 1
ATOM 3444 C CA . THR A 1 468 ? 29.591 8.695 -8.821 1.00 93.50 468 THR A CA 1
ATOM 3445 C C . THR A 1 468 ? 30.183 7.332 -8.481 1.00 93.50 468 THR A C 1
ATOM 3447 O O . THR A 1 468 ? 30.656 7.119 -7.361 1.00 93.50 468 THR A O 1
ATOM 3450 N N . ILE A 1 469 ? 30.205 6.435 -9.468 1.00 90.19 469 ILE A N 1
ATOM 3451 C CA . ILE A 1 469 ? 30.792 5.091 -9.404 1.00 90.19 469 ILE A CA 1
ATOM 3452 C C . ILE A 1 469 ? 31.929 5.018 -10.428 1.00 90.19 469 ILE A C 1
ATOM 3454 O O . ILE A 1 469 ? 31.707 4.930 -11.636 1.00 90.19 469 ILE A O 1
ATOM 3458 N N . GLY A 1 470 ? 33.177 5.090 -9.959 1.00 83.44 470 GLY A N 1
ATOM 3459 C CA . GLY A 1 470 ? 34.350 5.128 -10.837 1.00 83.44 470 GLY A CA 1
ATOM 3460 C C . GLY A 1 470 ? 34.325 6.338 -11.780 1.00 83.44 470 GLY A C 1
ATOM 3461 O O . GLY A 1 470 ? 34.606 7.456 -11.355 1.00 83.44 470 GLY A O 1
ATOM 3462 N N . LYS A 1 471 ? 34.005 6.107 -13.061 1.00 80.12 471 LYS A N 1
ATOM 3463 C CA . LYS A 1 471 ? 33.824 7.154 -14.089 1.00 80.12 471 LYS A CA 1
ATOM 3464 C C . LYS A 1 471 ? 32.354 7.458 -14.415 1.00 80.12 471 LYS A C 1
ATOM 3466 O O . LYS A 1 471 ? 32.094 8.411 -15.142 1.00 80.12 471 LYS A O 1
ATOM 3471 N N . ILE A 1 472 ? 31.414 6.656 -13.917 1.00 84.31 472 ILE A N 1
ATOM 3472 C CA . ILE A 1 472 ? 29.978 6.802 -14.171 1.00 84.31 472 ILE A CA 1
ATOM 3473 C C . ILE A 1 472 ? 29.410 7.824 -13.183 1.00 84.31 472 ILE A C 1
ATOM 3475 O O . ILE A 1 472 ? 29.621 7.693 -11.978 1.00 84.31 472 ILE A O 1
ATOM 3479 N N . GLY A 1 473 ? 28.685 8.827 -13.682 1.00 81.75 473 GLY A N 1
ATOM 3480 C CA . GLY A 1 473 ? 27.967 9.806 -12.865 1.00 81.75 473 GLY A CA 1
ATOM 3481 C C . GLY A 1 473 ? 26.459 9.641 -13.017 1.00 81.75 473 GLY A C 1
ATOM 3482 O O . GLY A 1 473 ? 25.903 10.006 -14.045 1.00 81.75 473 GLY A O 1
ATOM 3483 N N . ILE A 1 474 ? 25.797 9.129 -11.985 1.00 82.25 474 ILE A N 1
ATOM 3484 C CA . ILE A 1 474 ? 24.353 8.897 -11.939 1.00 82.25 474 ILE A CA 1
ATOM 3485 C C . ILE A 1 474 ? 23.681 10.123 -11.316 1.00 82.25 474 ILE A C 1
ATOM 3487 O O . ILE A 1 474 ? 24.138 10.647 -10.298 1.00 82.25 474 ILE A O 1
ATOM 3491 N N . ARG A 1 475 ? 22.589 10.595 -11.922 1.00 82.56 475 ARG A N 1
ATOM 3492 C CA . ARG A 1 475 ? 21.798 11.739 -11.442 1.00 82.56 475 ARG A CA 1
ATOM 3493 C C . ARG A 1 475 ? 20.401 11.304 -11.023 1.00 82.56 475 ARG A C 1
ATOM 3495 O O . ARG A 1 475 ? 19.943 10.232 -11.423 1.00 82.56 475 ARG A O 1
ATOM 3502 N N . ASN A 1 476 ? 19.728 12.166 -10.263 1.00 77.44 476 ASN A N 1
ATOM 3503 C CA . ASN A 1 476 ? 18.377 11.938 -9.754 1.00 77.44 476 ASN A CA 1
ATOM 3504 C C . ASN A 1 476 ? 18.300 10.578 -9.040 1.00 77.44 476 ASN A C 1
ATOM 3506 O O . ASN A 1 476 ? 17.537 9.687 -9.417 1.00 77.44 476 ASN A O 1
ATOM 3510 N N . ILE A 1 477 ? 19.183 10.403 -8.059 1.00 85.94 477 ILE A N 1
ATOM 3511 C CA . ILE A 1 477 ? 19.057 9.343 -7.060 1.00 85.94 477 ILE A CA 1
ATOM 3512 C C . ILE A 1 477 ? 18.413 9.924 -5.800 1.00 85.94 477 ILE A C 1
ATOM 3514 O O . ILE A 1 477 ? 18.541 11.124 -5.520 1.00 85.94 477 ILE A O 1
ATOM 3518 N N . SER A 1 478 ? 17.732 9.068 -5.048 1.00 88.12 478 SER A N 1
ATOM 3519 C CA . SER A 1 478 ? 17.294 9.391 -3.696 1.00 88.12 478 SER A CA 1
ATOM 3520 C C . SER A 1 478 ? 18.358 9.004 -2.671 1.00 88.12 478 SER A C 1
ATOM 3522 O O . SER A 1 478 ? 19.171 8.103 -2.887 1.00 88.12 478 SER A O 1
ATOM 3524 N N . VAL A 1 479 ? 18.371 9.717 -1.552 1.00 89.75 479 VAL A N 1
ATOM 3525 C CA . VAL A 1 479 ? 19.248 9.455 -0.415 1.00 89.75 479 VAL A CA 1
ATOM 3526 C C . VAL A 1 479 ? 18.376 9.378 0.830 1.00 89.75 479 VAL A C 1
ATOM 3528 O O . VAL A 1 479 ? 17.807 10.382 1.256 1.00 89.75 479 VAL A O 1
ATOM 3531 N N . SER A 1 480 ? 18.268 8.188 1.415 1.00 87.56 480 SER A N 1
ATOM 3532 C CA . SER A 1 480 ? 17.539 7.966 2.667 1.00 87.56 480 SER A CA 1
ATOM 3533 C C . SER A 1 480 ? 18.498 7.936 3.850 1.00 87.56 480 SER A C 1
ATOM 3535 O O . SER A 1 480 ? 19.636 7.487 3.733 1.00 87.56 480 SER A O 1
ATOM 3537 N N . THR A 1 481 ? 18.038 8.367 5.021 1.00 83.38 481 THR A N 1
ATOM 3538 C CA . THR A 1 481 ? 18.716 8.122 6.301 1.00 83.38 481 THR A CA 1
ATOM 3539 C C . THR A 1 481 ? 17.808 7.314 7.213 1.00 83.38 481 THR A C 1
ATOM 3541 O O . THR A 1 481 ? 16.660 7.707 7.430 1.00 83.38 481 THR A O 1
ATOM 3544 N N . ILE A 1 482 ? 18.339 6.234 7.782 1.00 70.25 482 ILE A N 1
ATOM 3545 C CA . ILE A 1 482 ? 17.605 5.325 8.668 1.00 70.25 482 ILE A CA 1
ATOM 3546 C C . ILE A 1 482 ? 18.012 5.623 10.112 1.00 70.25 482 ILE A C 1
ATOM 3548 O O . ILE A 1 482 ? 19.161 5.384 10.483 1.00 70.25 482 ILE A O 1
ATOM 3552 N N . ALA A 1 483 ? 17.094 6.133 10.933 1.00 60.38 483 ALA A N 1
ATOM 3553 C CA . ALA A 1 483 ? 17.394 6.526 12.311 1.00 60.38 483 ALA A CA 1
ATOM 3554 C C . ALA A 1 483 ? 17.056 5.413 13.320 1.00 60.38 483 ALA A C 1
ATOM 3556 O O . ALA A 1 483 ? 15.922 4.943 13.362 1.00 60.38 483 ALA A O 1
ATOM 3557 N N . GLY A 1 484 ? 18.000 5.048 14.199 1.00 54.12 484 GLY A N 1
ATOM 3558 C CA . GLY A 1 484 ? 17.703 4.230 15.385 1.00 54.12 484 GLY A CA 1
ATOM 3559 C C . GLY A 1 484 ? 17.729 2.706 15.193 1.00 54.12 484 GLY A C 1
ATOM 3560 O O . GLY A 1 484 ? 17.212 1.999 16.059 1.00 54.12 484 GLY A O 1
ATOM 3561 N N . ALA A 1 485 ? 18.253 2.181 14.076 1.00 55.53 485 ALA A N 1
ATOM 3562 C CA . ALA A 1 485 ? 17.937 0.827 13.603 1.00 55.53 485 ALA A CA 1
ATOM 3563 C C . ALA A 1 485 ? 19.154 -0.083 13.318 1.00 55.53 485 ALA A C 1
ATOM 3565 O O . ALA A 1 485 ? 19.632 -0.199 12.188 1.00 55.53 485 ALA A O 1
ATOM 3566 N N . GLY A 1 486 ? 19.592 -0.845 14.325 1.00 61.84 486 GLY A N 1
ATOM 3567 C CA . GLY A 1 486 ? 20.491 -1.991 14.129 1.00 61.84 486 GLY A CA 1
ATOM 3568 C C . GLY A 1 486 ? 21.858 -1.633 13.532 1.00 61.84 486 GLY A C 1
ATOM 3569 O O . GLY A 1 486 ? 22.604 -0.832 14.097 1.00 61.84 486 GLY A O 1
ATOM 3570 N N . VAL A 1 487 ? 22.203 -2.255 12.399 1.00 59.16 487 VAL A N 1
ATOM 3571 C CA . VAL A 1 487 ? 23.510 -2.093 11.729 1.00 59.16 487 VAL A CA 1
ATOM 3572 C C . VAL A 1 487 ? 23.781 -0.640 11.293 1.00 59.16 487 VAL A C 1
ATOM 3574 O O . VAL A 1 487 ? 24.938 -0.215 11.312 1.00 59.16 487 VAL A O 1
ATOM 3577 N N . SER A 1 488 ? 22.757 0.158 10.957 1.00 59.19 488 SER A N 1
ATOM 3578 C CA . SER A 1 488 ? 22.941 1.508 10.382 1.00 59.19 488 SER A CA 1
ATOM 3579 C C . SER A 1 488 ? 23.466 2.559 11.376 1.00 59.19 488 SER A C 1
ATOM 3581 O O . SER A 1 488 ? 24.170 3.490 10.982 1.00 59.19 488 SER A O 1
ATOM 3583 N N . ASP A 1 489 ? 23.186 2.412 12.674 1.00 57.66 489 ASP A N 1
ATOM 3584 C CA . ASP A 1 489 ? 23.728 3.290 13.728 1.00 57.66 489 ASP A CA 1
ATOM 3585 C C . ASP A 1 489 ? 25.137 2.885 14.173 1.00 57.66 489 ASP A C 1
ATOM 3587 O O . ASP A 1 489 ? 25.893 3.673 14.764 1.00 57.66 489 ASP A O 1
ATOM 3591 N N . LEU A 1 490 ? 25.483 1.627 13.922 1.00 53.62 490 LEU A N 1
ATOM 3592 C CA . LEU A 1 490 ? 26.681 0.993 14.432 1.00 53.62 490 LEU A CA 1
ATOM 3593 C C . LEU A 1 490 ? 27.770 0.833 13.366 1.00 53.62 490 LEU A C 1
ATOM 3595 O O . LEU A 1 490 ? 28.871 0.498 13.753 1.00 53.62 490 LEU A O 1
ATOM 3599 N N . SER A 1 491 ? 27.536 1.111 12.079 1.00 64.44 491 SER A N 1
ATOM 3600 C CA . SER A 1 491 ? 28.502 0.873 10.986 1.00 64.44 491 SER A CA 1
ATOM 3601 C C . SER A 1 491 ? 29.373 2.072 10.571 1.00 64.44 491 SER A C 1
ATOM 3603 O O . SER A 1 491 ? 28.918 3.216 10.560 1.00 64.44 491 SER A O 1
ATOM 3605 N N . GLU A 1 492 ? 30.637 1.791 10.207 1.00 67.31 492 GLU A N 1
ATOM 3606 C CA . GLU A 1 492 ? 31.588 2.739 9.580 1.00 67.31 492 GLU A CA 1
ATOM 3607 C C . GLU A 1 492 ? 31.402 2.857 8.057 1.00 67.31 492 GLU A C 1
ATOM 3609 O O . GLU A 1 492 ? 32.016 3.720 7.420 1.00 67.31 492 GLU A O 1
ATOM 3614 N N . LEU A 1 493 ? 30.595 1.981 7.445 1.00 80.06 493 LEU A N 1
ATOM 3615 C CA . LEU A 1 493 ? 30.229 2.142 6.039 1.00 80.06 493 LEU A CA 1
ATOM 3616 C C . LEU A 1 493 ? 29.417 3.430 5.861 1.00 80.06 493 LEU A C 1
ATOM 3618 O O . LEU A 1 493 ? 28.760 3.921 6.780 1.00 80.06 493 LEU A O 1
ATOM 3622 N N . ALA A 1 494 ? 29.461 3.984 4.656 1.00 87.94 494 ALA A N 1
ATOM 3623 C CA . ALA A 1 494 ? 28.699 5.173 4.322 1.00 87.94 494 ALA A CA 1
ATOM 3624 C C . ALA A 1 494 ? 27.196 4.886 4.207 1.00 87.94 494 ALA A C 1
ATOM 3626 O O . ALA A 1 494 ? 26.381 5.735 4.572 1.00 87.94 494 ALA A O 1
ATOM 3627 N N . GLY A 1 495 ? 26.843 3.684 3.748 1.00 89.38 495 GLY A N 1
ATOM 3628 C CA . GLY A 1 495 ? 25.469 3.263 3.522 1.00 89.38 495 GLY A CA 1
ATOM 3629 C C . GLY A 1 495 ? 25.352 1.971 2.713 1.00 89.38 495 GLY A C 1
ATOM 3630 O O . GLY A 1 495 ? 26.353 1.280 2.507 1.00 89.38 495 GLY A O 1
ATOM 3631 N N . GLY A 1 496 ? 24.147 1.700 2.215 1.00 90.69 496 GLY A N 1
ATOM 3632 C CA . GLY A 1 496 ? 23.858 0.776 1.115 1.00 90.69 496 GLY A CA 1
ATOM 3633 C C . GLY A 1 496 ? 23.590 1.510 -0.207 1.00 90.69 496 GLY A C 1
ATOM 3634 O O . GLY A 1 496 ? 23.219 2.685 -0.204 1.00 90.69 496 GLY A O 1
ATOM 3635 N N . ILE A 1 497 ? 23.807 0.826 -1.331 1.00 93.81 497 ILE A N 1
ATOM 3636 C CA . ILE A 1 497 ? 23.396 1.216 -2.688 1.00 93.81 497 ILE A CA 1
ATOM 3637 C C . ILE A 1 497 ? 22.475 0.108 -3.201 1.00 93.81 497 ILE A C 1
ATOM 3639 O O . ILE A 1 497 ? 22.924 -1.034 -3.321 1.00 93.81 497 ILE A O 1
ATOM 3643 N N . GLY A 1 498 ? 21.219 0.465 -3.475 1.00 91.62 498 GLY A N 1
ATOM 3644 C CA . GLY A 1 498 ? 20.126 -0.475 -3.716 1.00 91.62 498 GLY A CA 1
ATOM 3645 C C . GLY A 1 498 ? 19.719 -0.660 -5.182 1.00 91.62 498 GLY A C 1
ATOM 3646 O O . GLY A 1 498 ? 20.291 -0.087 -6.121 1.00 91.62 498 GLY A O 1
ATOM 3647 N N . GLY A 1 499 ? 18.667 -1.454 -5.374 1.00 87.25 499 GLY A N 1
ATOM 3648 C CA . GLY A 1 499 ? 18.079 -1.841 -6.651 1.00 87.25 499 GLY A CA 1
ATOM 3649 C C . GLY A 1 499 ? 17.667 -0.678 -7.558 1.00 87.25 499 GLY A C 1
ATOM 3650 O O . GLY A 1 499 ? 17.747 -0.819 -8.780 1.00 87.25 499 GLY A O 1
ATOM 3651 N N . ASP A 1 500 ? 17.295 0.494 -7.023 1.00 86.06 500 ASP A N 1
ATOM 3652 C CA . ASP A 1 500 ? 16.958 1.662 -7.853 1.00 86.06 500 ASP A CA 1
ATOM 3653 C C . ASP A 1 500 ? 18.174 2.248 -8.597 1.00 86.06 500 ASP A C 1
ATOM 3655 O O . ASP A 1 500 ? 18.028 2.803 -9.693 1.00 86.06 500 ASP A O 1
ATOM 3659 N N . VAL A 1 501 ? 19.379 2.069 -8.049 1.00 90.50 501 VAL A N 1
ATOM 3660 C CA . VAL A 1 501 ? 20.637 2.359 -8.749 1.00 90.50 501 VAL A CA 1
ATOM 3661 C C . VAL A 1 501 ? 21.018 1.198 -9.666 1.00 90.50 501 VAL A C 1
ATOM 3663 O O . VAL A 1 501 ? 21.356 1.432 -10.827 1.00 90.50 501 VAL A O 1
ATOM 3666 N N . LEU A 1 502 ? 20.953 -0.043 -9.175 1.00 92.50 502 LEU A N 1
ATOM 3667 C CA . LEU A 1 502 ? 21.457 -1.217 -9.899 1.00 92.50 502 LEU A CA 1
ATOM 3668 C C . LEU A 1 502 ? 20.674 -1.518 -11.188 1.00 92.50 502 LEU A C 1
ATOM 3670 O O . LEU A 1 502 ? 21.297 -1.792 -12.212 1.00 92.50 502 LEU A O 1
ATOM 3674 N N . LYS A 1 503 ? 19.342 -1.353 -11.199 1.00 88.44 503 LYS A N 1
ATOM 3675 C CA . LYS A 1 503 ? 18.486 -1.603 -12.383 1.00 88.44 503 LYS A CA 1
ATOM 3676 C C . LYS A 1 503 ? 18.798 -0.737 -13.613 1.00 88.44 503 LYS A C 1
ATOM 3678 O O . LYS A 1 503 ? 18.338 -1.036 -14.718 1.00 88.44 503 LYS A O 1
ATOM 3683 N N . ARG A 1 504 ? 19.570 0.344 -13.423 1.00 86.88 504 ARG A N 1
ATOM 3684 C CA . ARG A 1 504 ? 20.024 1.278 -14.473 1.00 86.88 504 ARG A CA 1
ATOM 3685 C C . ARG A 1 504 ? 21.150 0.690 -15.345 1.00 86.88 504 ARG A C 1
ATOM 3687 O O . ARG A 1 504 ? 21.514 1.292 -16.353 1.00 86.88 504 ARG A O 1
ATOM 3694 N N . PHE A 1 505 ? 21.672 -0.480 -14.978 1.00 88.25 505 PHE A N 1
ATOM 3695 C CA . PHE A 1 505 ? 22.727 -1.216 -15.674 1.00 88.25 505 PHE A CA 1
ATOM 3696 C C . PHE A 1 505 ? 22.278 -2.652 -15.955 1.00 88.25 505 PHE A C 1
ATOM 3698 O O . PHE A 1 505 ? 21.351 -3.152 -15.316 1.00 88.25 505 PHE A O 1
ATOM 3705 N N . ASP A 1 506 ? 22.987 -3.329 -16.854 1.00 88.81 506 ASP A N 1
ATOM 3706 C CA . ASP A 1 506 ? 23.104 -4.784 -16.781 1.00 88.81 506 ASP A CA 1
ATOM 3707 C C . ASP A 1 506 ? 24.284 -5.088 -15.842 1.00 88.81 506 ASP A C 1
ATOM 3709 O O . ASP A 1 506 ? 25.403 -4.593 -16.028 1.00 88.81 506 ASP A O 1
ATOM 3713 N N . VAL A 1 507 ? 24.015 -5.814 -14.753 1.00 94.00 507 VAL A N 1
ATOM 3714 C CA . VAL A 1 507 ? 24.926 -5.921 -13.597 1.00 94.00 507 VAL A CA 1
ATOM 3715 C C . VAL A 1 507 ? 25.477 -7.331 -13.500 1.00 94.00 507 VAL A C 1
ATOM 3717 O O . VAL A 1 507 ? 24.709 -8.284 -13.480 1.00 94.00 507 VAL A O 1
ATOM 3720 N N . THR A 1 508 ? 26.797 -7.489 -13.377 1.00 95.56 508 THR A N 1
ATOM 3721 C CA . THR A 1 508 ? 27.418 -8.810 -13.184 1.00 95.56 508 THR A CA 1
ATOM 3722 C C . THR A 1 508 ? 28.285 -8.852 -11.933 1.00 95.56 508 THR A C 1
ATOM 3724 O O . THR A 1 508 ? 29.340 -8.225 -11.887 1.00 95.56 508 THR A O 1
ATOM 3727 N N . PHE A 1 509 ? 27.881 -9.632 -10.933 1.00 96.31 509 PHE A N 1
ATOM 3728 C CA . PHE A 1 509 ? 28.657 -9.887 -9.722 1.00 96.31 509 PHE A CA 1
ATOM 3729 C C . PHE A 1 509 ? 29.649 -11.040 -9.952 1.00 96.31 509 PHE A C 1
ATOM 3731 O O . PHE A 1 509 ? 29.245 -12.158 -10.276 1.00 96.31 509 PHE A O 1
ATOM 3738 N N . ASP A 1 510 ? 30.946 -10.784 -9.754 1.00 93.19 510 ASP A N 1
ATOM 3739 C CA . ASP A 1 510 ? 32.022 -11.783 -9.788 1.00 93.19 510 ASP A CA 1
ATOM 3740 C C . ASP A 1 510 ? 32.817 -11.723 -8.469 1.00 93.19 510 ASP A C 1
ATOM 3742 O O . ASP A 1 510 ? 33.787 -10.972 -8.310 1.00 93.19 510 ASP A O 1
ATOM 3746 N N . TYR A 1 511 ? 32.355 -12.495 -7.479 1.00 90.56 511 TYR A N 1
ATOM 3747 C CA . TYR A 1 511 ? 32.952 -12.528 -6.140 1.00 90.56 511 TYR A CA 1
ATOM 3748 C C . TYR A 1 511 ? 34.386 -13.092 -6.122 1.00 90.56 511 TYR A C 1
ATOM 3750 O O . TYR A 1 511 ? 35.225 -12.485 -5.450 1.00 90.56 511 TYR A O 1
ATOM 3758 N N . PRO A 1 512 ? 34.743 -14.174 -6.849 1.00 85.06 512 PRO A N 1
ATOM 3759 C CA . PRO A 1 512 ? 36.126 -14.663 -6.888 1.00 85.06 512 PRO A CA 1
ATOM 3760 C C . PRO A 1 512 ? 37.133 -13.655 -7.455 1.00 85.06 512 PRO A C 1
ATOM 3762 O O . PRO A 1 512 ? 38.275 -13.607 -6.988 1.00 85.06 512 PRO A O 1
ATOM 3765 N N . ASN A 1 513 ? 36.723 -12.829 -8.425 1.00 87.19 513 ASN A N 1
ATOM 3766 C CA . ASN A 1 513 ? 37.556 -11.755 -8.973 1.00 87.19 513 ASN A CA 1
ATOM 3767 C C . ASN A 1 513 ? 37.392 -10.408 -8.245 1.00 87.19 513 ASN A C 1
ATOM 3769 O O . ASN A 1 513 ? 38.057 -9.440 -8.614 1.00 87.19 513 ASN A O 1
ATOM 3773 N N . LEU A 1 514 ? 36.569 -10.350 -7.188 1.00 90.00 514 LEU A N 1
ATOM 3774 C CA . LEU A 1 514 ? 36.315 -9.161 -6.366 1.00 90.00 514 LEU A CA 1
ATOM 3775 C C . LEU A 1 514 ? 35.909 -7.932 -7.203 1.00 90.00 514 LEU A C 1
ATOM 3777 O O . LEU A 1 514 ? 36.387 -6.814 -6.983 1.00 90.00 514 LEU A O 1
ATOM 3781 N N . THR A 1 515 ? 35.000 -8.126 -8.162 1.00 92.69 515 THR A N 1
ATOM 3782 C CA . THR A 1 515 ? 34.483 -7.039 -9.003 1.00 92.69 515 THR A CA 1
ATOM 3783 C C . THR A 1 515 ? 32.993 -7.191 -9.302 1.00 92.69 515 THR A C 1
ATOM 3785 O O . THR A 1 515 ? 32.464 -8.297 -9.391 1.00 92.69 515 THR A O 1
ATOM 3788 N N . ILE A 1 516 ? 32.323 -6.056 -9.481 1.00 95.31 516 ILE A N 1
ATOM 3789 C CA . ILE A 1 516 ? 31.021 -5.965 -10.138 1.00 95.31 516 ILE A CA 1
ATOM 3790 C C . ILE A 1 516 ? 31.255 -5.298 -11.494 1.00 95.31 516 ILE A C 1
ATOM 3792 O O . ILE A 1 516 ? 31.856 -4.225 -11.557 1.00 95.31 516 ILE A O 1
ATOM 3796 N N . LEU A 1 517 ? 30.809 -5.923 -12.579 1.00 93.50 517 LEU A N 1
ATOM 3797 C CA . LEU A 1 517 ? 30.756 -5.293 -13.894 1.00 93.50 517 LEU A CA 1
ATOM 3798 C C . LEU A 1 517 ? 29.435 -4.532 -14.018 1.00 93.50 517 LEU A C 1
ATOM 3800 O O . LEU A 1 517 ? 28.370 -5.113 -13.811 1.00 93.50 517 LEU A O 1
ATOM 3804 N N . LEU A 1 518 ? 29.515 -3.250 -14.360 1.00 92.06 518 LEU A N 1
ATOM 3805 C CA . LEU A 1 518 ? 28.366 -2.410 -14.682 1.00 92.06 518 LEU A CA 1
ATOM 3806 C C . LEU A 1 518 ? 28.391 -2.101 -16.175 1.00 92.06 518 LEU A C 1
ATOM 3808 O O . LEU A 1 518 ? 29.270 -1.367 -16.638 1.00 92.06 518 LEU A O 1
ATOM 3812 N N . GLU A 1 519 ? 27.443 -2.647 -16.927 1.00 87.12 519 GLU A N 1
ATOM 3813 C CA . GLU A 1 519 ? 27.259 -2.326 -18.340 1.00 87.12 519 GLU A CA 1
ATOM 3814 C C . GLU A 1 519 ? 26.137 -1.2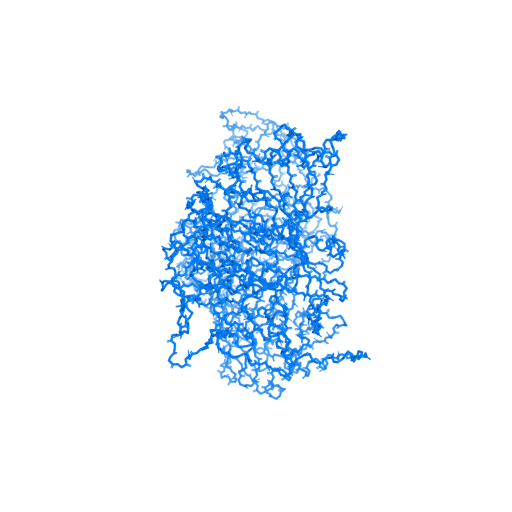84 -18.466 1.00 87.12 519 GLU A C 1
ATOM 3816 O O . GLU A 1 519 ? 25.005 -1.551 -18.054 1.00 87.12 519 GLU A O 1
ATOM 3821 N N . PRO A 1 520 ? 26.416 -0.064 -18.966 1.00 73.69 520 PRO A N 1
ATOM 3822 C CA . PRO A 1 520 ? 25.375 0.937 -19.145 1.00 73.69 520 PRO A CA 1
ATOM 3823 C C . PRO A 1 520 ? 24.366 0.472 -20.194 1.00 73.69 520 PRO A C 1
ATOM 3825 O O . PRO A 1 520 ? 24.713 0.301 -21.366 1.00 73.69 520 PRO A O 1
ATOM 3828 N N . LYS A 1 521 ? 23.095 0.367 -19.800 1.00 70.81 521 LYS A N 1
ATOM 3829 C CA . LYS A 1 521 ? 21.986 0.386 -20.761 1.00 70.81 521 LYS A CA 1
ATOM 3830 C C . LYS A 1 521 ? 22.081 1.688 -21.562 1.00 70.81 521 LYS A C 1
ATOM 3832 O O . LYS A 1 521 ? 22.542 2.693 -21.021 1.00 70.81 521 LYS A O 1
ATOM 3837 N N . ILE A 1 522 ? 21.710 1.675 -22.848 1.00 45.75 522 ILE A N 1
ATOM 3838 C CA . ILE A 1 522 ? 22.066 2.718 -23.842 1.00 45.75 522 ILE A CA 1
ATOM 3839 C C . ILE A 1 522 ? 21.380 4.076 -23.560 1.00 45.75 522 ILE A C 1
ATOM 3841 O O . ILE A 1 522 ? 20.500 4.499 -24.303 1.00 45.75 522 ILE A O 1
ATOM 3845 N N . PHE A 1 523 ? 21.794 4.769 -22.494 1.00 41.19 523 PHE A N 1
ATOM 3846 C CA . PHE A 1 523 ? 21.286 6.074 -22.060 1.00 41.19 523 PHE A CA 1
ATOM 3847 C C . PHE A 1 523 ? 22.277 6.920 -21.236 1.00 41.19 523 PHE A C 1
ATOM 3849 O O . PHE A 1 523 ? 21.853 7.934 -20.688 1.00 41.19 523 PHE A O 1
ATOM 3856 N N . ASP A 1 524 ? 23.585 6.617 -21.187 1.00 36.00 524 ASP A N 1
ATOM 3857 C CA . ASP A 1 524 ? 24.552 7.658 -20.789 1.00 36.00 524 ASP A CA 1
ATOM 3858 C C . ASP A 1 524 ? 25.969 7.509 -21.380 1.00 36.00 524 ASP A C 1
ATOM 3860 O O . ASP A 1 524 ? 26.848 6.840 -20.840 1.00 36.00 524 ASP A O 1
ATOM 3864 N N . THR A 1 525 ? 26.218 8.228 -22.478 1.00 33.38 525 THR A N 1
ATOM 3865 C CA . THR A 1 525 ? 27.554 8.772 -22.780 1.00 33.38 525 THR A CA 1
ATOM 3866 C C . THR A 1 525 ? 27.468 10.292 -22.911 1.00 33.38 525 THR A C 1
ATOM 3868 O O . THR A 1 525 ? 27.910 10.881 -23.902 1.00 33.38 525 THR A O 1
ATOM 3871 N N . GLY A 1 526 ? 26.865 10.937 -21.910 1.00 35.09 526 GLY A N 1
ATOM 3872 C CA . GLY A 1 526 ? 26.886 12.378 -21.704 1.00 35.09 526 GLY A CA 1
ATOM 3873 C C . GLY A 1 526 ? 28.301 12.866 -21.404 1.00 35.09 526 GLY A C 1
ATOM 3874 O O . GLY A 1 526 ? 28.660 13.113 -20.253 1.00 35.09 526 GLY A O 1
ATOM 3875 N N . SER A 1 527 ? 29.105 13.008 -22.462 1.00 31.14 527 SER A N 1
ATOM 3876 C CA . SER A 1 527 ? 30.417 13.656 -22.426 1.00 31.14 527 SER A CA 1
ATOM 3877 C C . SER A 1 527 ? 30.353 14.974 -21.651 1.00 31.14 527 SER A C 1
ATOM 3879 O O . SER A 1 527 ? 29.404 15.749 -21.783 1.00 31.14 527 SER A O 1
ATOM 3881 N N . SER A 1 528 ? 31.377 15.237 -20.843 1.00 39.34 528 SER A N 1
ATOM 3882 C CA . SER A 1 528 ? 31.454 16.406 -19.974 1.00 39.34 528 SER A CA 1
ATOM 3883 C C . SER A 1 528 ? 31.662 17.706 -20.765 1.00 39.34 528 SER A C 1
ATOM 3885 O O . SER A 1 528 ? 32.781 18.215 -20.840 1.00 39.34 528 SER A O 1
ATOM 3887 N N . THR A 1 529 ? 30.590 18.285 -21.307 1.00 30.67 529 THR A N 1
ATOM 3888 C CA . THR A 1 529 ? 30.555 19.680 -21.774 1.00 30.67 529 THR A CA 1
ATOM 3889 C C . THR A 1 529 ? 29.216 20.350 -21.471 1.00 30.67 529 THR A C 1
ATOM 3891 O O . THR A 1 529 ? 28.144 19.750 -21.495 1.00 30.67 529 THR A O 1
ATOM 3894 N N . SER A 1 530 ? 29.291 21.6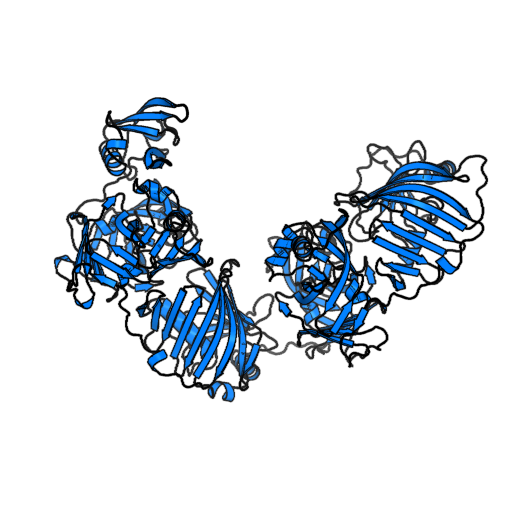32 -21.128 1.00 41.97 530 SER A N 1
ATOM 3895 C CA . SER A 1 530 ? 28.188 22.440 -20.616 1.00 41.97 530 SER A CA 1
ATOM 3896 C C . SER A 1 530 ? 27.324 23.064 -21.718 1.00 41.97 530 SER A C 1
ATOM 3898 O O . SER A 1 530 ? 27.786 23.972 -22.408 1.00 41.97 530 SER A O 1
ATOM 3900 N N . ASN A 1 531 ? 26.050 22.672 -21.799 1.00 28.20 531 ASN A N 1
ATOM 3901 C CA . ASN A 1 531 ? 24.919 23.594 -21.998 1.00 28.20 531 ASN A CA 1
ATOM 3902 C C . ASN A 1 531 ? 23.578 22.864 -21.774 1.00 28.20 531 ASN A C 1
ATOM 3904 O O . ASN A 1 531 ? 23.451 21.712 -22.189 1.00 28.20 531 ASN A O 1
ATOM 3908 N N . PRO A 1 532 ? 22.566 23.487 -21.139 1.00 33.62 532 PRO A N 1
ATOM 3909 C CA . PRO A 1 532 ? 21.248 22.878 -21.001 1.00 33.62 532 PRO A CA 1
ATOM 3910 C C . PRO A 1 532 ? 20.499 22.887 -22.342 1.00 33.62 532 PRO A C 1
ATOM 3912 O O . PRO A 1 532 ? 20.414 23.915 -23.015 1.00 33.62 532 PRO A O 1
ATOM 3915 N N . ALA A 1 533 ? 19.919 21.746 -22.715 1.00 37.62 533 ALA A N 1
ATOM 3916 C CA . ALA A 1 533 ? 18.965 21.673 -23.820 1.00 37.62 533 ALA A CA 1
ATOM 3917 C C . ALA A 1 533 ? 17.686 22.479 -23.486 1.00 37.62 533 ALA A C 1
ATOM 3919 O O . ALA A 1 533 ? 17.321 22.570 -22.309 1.00 37.62 533 ALA A O 1
ATOM 3920 N N . PRO A 1 534 ? 16.988 23.053 -24.486 1.00 49.41 534 PRO A N 1
ATOM 3921 C CA . PRO A 1 534 ? 15.751 23.795 -24.249 1.00 49.41 534 PRO A CA 1
ATOM 3922 C C . PRO A 1 534 ? 14.659 22.906 -23.634 1.00 49.41 534 PRO A C 1
ATOM 3924 O O . PRO A 1 534 ? 14.573 21.709 -23.917 1.00 49.41 534 PRO A O 1
ATOM 3927 N N . ALA A 1 535 ? 13.808 23.505 -22.798 1.00 67.38 535 ALA A N 1
ATOM 3928 C CA . ALA A 1 535 ? 12.670 22.816 -22.196 1.00 67.38 535 ALA A CA 1
ATOM 3929 C C . ALA A 1 535 ? 11.661 22.377 -23.273 1.00 67.38 535 ALA A C 1
ATOM 3931 O O . ALA A 1 535 ? 11.331 23.151 -24.171 1.00 67.38 535 ALA A O 1
ATOM 3932 N N . LEU A 1 536 ? 11.173 21.136 -23.174 1.00 83.12 536 LEU A N 1
ATOM 3933 C CA . LEU A 1 536 ? 10.182 20.591 -24.105 1.00 83.12 536 LEU A CA 1
ATOM 3934 C C . LEU A 1 536 ? 8.814 21.254 -23.916 1.00 83.12 536 LEU A C 1
ATOM 3936 O O . LEU A 1 536 ? 8.393 21.511 -22.788 1.00 83.12 536 LEU A O 1
ATOM 3940 N N . THR A 1 537 ? 8.101 21.471 -25.020 1.00 93.62 537 THR A N 1
ATOM 3941 C CA . THR A 1 537 ? 6.704 21.921 -24.998 1.00 93.62 537 THR A CA 1
ATOM 3942 C C . THR A 1 537 ? 5.742 20.755 -24.740 1.00 93.62 537 THR A C 1
ATOM 3944 O O . THR A 1 537 ? 6.114 19.585 -24.857 1.00 93.62 537 THR A O 1
ATOM 3947 N N . LEU A 1 538 ? 4.472 21.060 -24.439 1.00 93.88 538 LEU A N 1
ATOM 3948 C CA . LEU A 1 538 ? 3.413 20.046 -24.326 1.00 93.88 538 LEU A CA 1
ATOM 3949 C C . LEU A 1 538 ? 3.307 19.196 -25.603 1.00 93.88 538 LEU A C 1
ATOM 3951 O O . LEU A 1 538 ? 3.242 17.971 -25.538 1.00 93.88 538 LEU A O 1
ATOM 3955 N N . ASP A 1 539 ? 3.366 19.849 -26.762 1.00 93.50 539 ASP A N 1
ATOM 3956 C CA . ASP A 1 539 ? 3.352 19.208 -28.075 1.00 93.50 539 ASP A CA 1
ATOM 3957 C C . ASP A 1 539 ? 4.535 18.253 -28.281 1.00 93.50 539 ASP A C 1
ATOM 3959 O O . ASP A 1 539 ? 4.361 17.178 -28.853 1.00 93.50 539 ASP A O 1
ATOM 3963 N N . ASP A 1 540 ? 5.737 18.615 -27.821 1.00 90.38 540 ASP A N 1
ATOM 3964 C CA . ASP A 1 540 ? 6.914 17.743 -27.913 1.00 90.38 540 ASP A CA 1
ATOM 3965 C C . ASP A 1 540 ? 6.749 16.480 -27.067 1.00 90.38 540 ASP A C 1
ATOM 3967 O O . ASP A 1 540 ? 7.107 15.388 -27.516 1.00 90.38 540 ASP A O 1
ATOM 3971 N N . ILE A 1 541 ? 6.202 16.627 -25.857 1.00 92.44 541 ILE A N 1
ATOM 3972 C CA . ILE A 1 541 ? 5.942 15.522 -24.928 1.00 92.44 541 ILE A CA 1
ATOM 3973 C C . ILE A 1 541 ? 4.898 14.582 -25.536 1.00 92.44 541 ILE A C 1
ATOM 3975 O O . ILE A 1 541 ? 5.180 13.397 -25.696 1.00 92.44 541 ILE A O 1
ATOM 3979 N N . LEU A 1 542 ? 3.752 15.105 -25.989 1.00 94.75 542 LEU A N 1
ATOM 3980 C CA . LEU A 1 542 ? 2.685 14.300 -26.594 1.00 94.75 542 LEU A CA 1
ATOM 3981 C C . LEU A 1 542 ? 3.129 13.618 -27.902 1.00 94.75 542 LEU A C 1
ATOM 3983 O O . LEU A 1 542 ? 2.847 12.439 -28.107 1.00 94.75 542 LEU A O 1
ATOM 3987 N N . LYS A 1 543 ? 3.909 14.291 -28.763 1.00 90.44 543 LYS A N 1
ATOM 3988 C CA . LYS A 1 543 ? 4.479 13.677 -29.983 1.00 90.44 543 LYS A CA 1
ATOM 3989 C C . LYS A 1 543 ? 5.506 12.585 -29.671 1.00 90.44 543 LYS A C 1
ATOM 3991 O O . LYS A 1 543 ? 5.691 11.663 -30.467 1.00 90.44 543 LYS A O 1
ATOM 3996 N N . ARG A 1 544 ? 6.250 12.682 -28.565 1.00 87.12 544 ARG A N 1
ATOM 3997 C CA . ARG A 1 544 ? 7.170 11.617 -28.116 1.00 87.12 544 ARG A CA 1
ATOM 3998 C C . ARG A 1 544 ? 6.400 10.451 -27.498 1.00 87.12 544 ARG A C 1
ATOM 4000 O O . ARG A 1 544 ? 6.662 9.317 -27.880 1.00 87.12 544 ARG A O 1
ATOM 4007 N N . HIS A 1 545 ? 5.400 10.742 -26.673 1.00 92.88 545 HIS A N 1
ATOM 4008 C CA . HIS A 1 545 ? 4.488 9.762 -26.094 1.00 92.88 545 HIS A CA 1
ATOM 4009 C C . HIS A 1 545 ? 3.769 8.928 -27.169 1.00 92.88 545 HIS A C 1
ATOM 4011 O O . HIS A 1 545 ? 3.849 7.701 -27.146 1.00 92.88 545 HIS A O 1
ATOM 4017 N N . LEU A 1 546 ? 3.191 9.570 -28.195 1.00 92.38 546 LEU A N 1
ATOM 4018 C CA . LEU A 1 546 ? 2.603 8.879 -29.352 1.00 92.38 546 LEU A CA 1
ATOM 4019 C C . LEU A 1 546 ? 3.580 7.907 -30.018 1.00 92.38 546 LEU A C 1
ATOM 4021 O O . LEU A 1 546 ? 3.222 6.765 -30.298 1.00 92.38 546 LEU A O 1
ATOM 4025 N N . ARG A 1 547 ? 4.826 8.337 -30.256 1.00 85.12 547 ARG A N 1
ATOM 4026 C CA . ARG A 1 547 ? 5.865 7.482 -30.855 1.00 85.12 547 ARG A CA 1
ATOM 4027 C C . ARG A 1 547 ? 6.238 6.302 -29.956 1.00 85.12 547 ARG A C 1
ATOM 4029 O O . ARG A 1 547 ? 6.391 5.204 -30.476 1.00 85.12 547 ARG A O 1
ATOM 4036 N N . ALA A 1 548 ? 6.333 6.502 -28.642 1.00 77.88 548 ALA A N 1
ATOM 4037 C CA . ALA A 1 548 ? 6.590 5.425 -27.686 1.00 77.88 548 ALA A CA 1
ATOM 4038 C C . ALA A 1 548 ? 5.451 4.386 -27.675 1.00 77.88 548 ALA A C 1
ATOM 4040 O O . ALA A 1 548 ? 5.701 3.174 -27.742 1.00 77.88 548 ALA A O 1
ATOM 4041 N N . MET A 1 549 ? 4.198 4.858 -27.687 1.00 89.38 549 MET A N 1
ATOM 4042 C CA . MET A 1 549 ? 3.023 3.990 -27.740 1.00 89.38 549 MET A CA 1
ATOM 4043 C C . MET A 1 549 ? 2.912 3.207 -29.053 1.00 89.38 549 MET A C 1
ATOM 4045 O O . MET A 1 549 ? 2.522 2.049 -29.017 1.00 89.38 549 MET A O 1
ATOM 4049 N N . GLY A 1 550 ? 3.319 3.751 -30.201 1.00 85.56 550 GLY A N 1
ATOM 4050 C CA . GLY A 1 550 ? 3.301 3.016 -31.481 1.00 85.56 550 GLY A CA 1
ATOM 4051 C C . GLY A 1 550 ? 3.064 3.864 -32.732 1.00 85.56 550 GLY A C 1
ATOM 4052 O O . GLY A 1 550 ? 3.060 3.328 -33.836 1.00 85.56 550 GLY A O 1
ATOM 4053 N N . GLY A 1 551 ? 2.898 5.178 -32.577 1.00 89.94 551 GLY A N 1
ATOM 4054 C CA . GLY A 1 551 ? 2.613 6.122 -33.655 1.00 89.94 551 GLY A CA 1
ATOM 4055 C C . GLY A 1 551 ? 1.128 6.470 -33.764 1.00 89.94 551 GLY A C 1
ATOM 4056 O O . GLY A 1 551 ? 0.253 5.684 -33.410 1.00 89.94 551 GLY A O 1
ATOM 4057 N N . GLU A 1 552 ? 0.848 7.675 -34.263 1.00 92.50 552 GLU A N 1
ATOM 4058 C CA . GLU A 1 552 ? -0.514 8.207 -34.387 1.00 92.50 552 GLU A CA 1
ATOM 4059 C C . GLU A 1 552 ? -1.421 7.316 -35.249 1.00 92.50 552 GLU A C 1
ATOM 4061 O O . GLU A 1 552 ? -2.524 6.988 -34.817 1.00 92.50 552 GLU A O 1
ATOM 4066 N N . ASP A 1 553 ? -0.937 6.849 -36.404 1.00 92.00 553 ASP A N 1
ATOM 4067 C CA . ASP A 1 553 ? -1.711 5.995 -37.315 1.00 92.00 553 ASP A CA 1
ATOM 4068 C C . ASP A 1 553 ? -2.164 4.687 -36.649 1.00 92.00 553 ASP A C 1
ATOM 4070 O O . ASP A 1 553 ? -3.318 4.281 -36.791 1.00 92.00 553 ASP A O 1
ATOM 4074 N N . ALA A 1 554 ? -1.282 4.049 -35.870 1.00 91.56 554 ALA A N 1
ATOM 4075 C CA . ALA A 1 554 ? -1.581 2.797 -35.180 1.00 91.56 554 ALA A CA 1
ATOM 4076 C C . ALA A 1 554 ? -2.663 2.981 -34.102 1.00 91.56 554 ALA A C 1
ATOM 4078 O O . ALA A 1 554 ? -3.563 2.149 -33.989 1.00 91.56 554 ALA A O 1
ATOM 4079 N N . LEU A 1 555 ? -2.627 4.091 -33.354 1.00 90.69 555 LEU A N 1
ATOM 4080 C CA . LEU A 1 555 ? -3.651 4.395 -32.351 1.00 90.69 555 LEU A CA 1
ATOM 4081 C C . LEU A 1 555 ? -4.969 4.907 -32.957 1.00 90.69 555 LEU A C 1
ATOM 4083 O O . LEU A 1 555 ? -6.042 4.637 -32.414 1.00 90.69 555 LEU A O 1
ATOM 4087 N N . ARG A 1 556 ? -4.926 5.626 -34.085 1.00 90.69 556 ARG A N 1
ATOM 4088 C CA . ARG A 1 556 ? -6.129 6.066 -34.818 1.00 90.69 556 ARG A CA 1
ATOM 4089 C C . ARG A 1 556 ? -6.798 4.939 -35.614 1.00 90.69 556 ARG A C 1
ATOM 4091 O O . ARG A 1 556 ? -7.972 5.061 -35.961 1.00 90.69 556 ARG A O 1
ATOM 4098 N N . ALA A 1 557 ? -6.088 3.842 -35.880 1.00 91.81 557 ALA A N 1
ATOM 4099 C CA . ALA A 1 557 ? -6.640 2.633 -36.489 1.00 91.81 557 ALA A CA 1
ATOM 4100 C C . ALA A 1 557 ? -7.457 1.760 -35.513 1.00 91.81 557 ALA A C 1
ATOM 4102 O O . ALA A 1 557 ? -8.138 0.834 -35.960 1.00 91.81 557 ALA A O 1
ATOM 4103 N N . ILE A 1 558 ? -7.409 2.033 -34.203 1.00 91.38 558 ILE A N 1
ATOM 4104 C CA . ILE A 1 558 ? -8.204 1.326 -33.191 1.00 91.38 558 ILE A CA 1
ATOM 4105 C C . ILE A 1 558 ? -9.562 2.019 -33.040 1.00 91.38 558 ILE A C 1
ATOM 4107 O O . ILE A 1 558 ? -9.639 3.163 -32.597 1.00 91.38 558 ILE A O 1
ATOM 4111 N N . ARG A 1 559 ? -10.632 1.305 -33.401 1.00 90.81 559 ARG A N 1
ATOM 4112 C CA . ARG A 1 559 ? -12.038 1.741 -33.306 1.00 90.81 559 ARG A CA 1
ATOM 4113 C C . ARG A 1 559 ? -12.788 1.112 -32.135 1.00 90.81 559 ARG A C 1
ATOM 4115 O O . ARG A 1 559 ? -13.809 1.644 -31.708 1.00 90.81 559 ARG A O 1
ATOM 4122 N N . SER A 1 560 ? -12.288 -0.006 -31.623 1.00 93.38 560 SER A N 1
ATOM 4123 C CA . SER A 1 560 ? -12.795 -0.679 -30.430 1.00 93.38 560 SER A CA 1
ATOM 4124 C C . SER A 1 560 ? -11.686 -1.465 -29.740 1.00 93.38 560 SER A C 1
ATOM 4126 O O . SER A 1 560 ? -10.743 -1.919 -30.391 1.00 93.38 560 SER A O 1
ATOM 4128 N N . THR A 1 561 ? -11.824 -1.669 -28.435 1.00 94.44 561 THR A N 1
ATOM 4129 C CA . THR A 1 561 ? -10.938 -2.519 -27.636 1.00 94.44 561 THR A CA 1
ATOM 4130 C C . THR A 1 561 ? -11.771 -3.301 -26.633 1.00 94.44 561 THR A C 1
ATOM 4132 O O . THR A 1 561 ? -12.743 -2.779 -26.090 1.00 94.44 561 THR A O 1
ATOM 4135 N N . ARG A 1 562 ? -11.374 -4.540 -26.343 1.00 96.69 562 ARG A N 1
ATOM 4136 C CA . ARG A 1 562 ? -11.811 -5.274 -25.152 1.00 96.69 562 ARG A CA 1
ATOM 4137 C C . ARG A 1 562 ? -10.599 -5.718 -24.351 1.00 96.69 562 ARG A C 1
ATOM 4139 O O . ARG A 1 562 ? -9.717 -6.392 -24.882 1.00 96.69 562 ARG A O 1
ATOM 4146 N N . ILE A 1 563 ? -10.595 -5.378 -23.072 1.00 96.44 563 ILE A N 1
ATOM 4147 C CA . ILE A 1 563 ? -9.611 -5.796 -22.084 1.00 96.44 563 ILE A CA 1
ATOM 4148 C C . ILE A 1 563 ? -10.293 -6.803 -21.157 1.00 96.44 563 ILE A C 1
ATOM 4150 O O . ILE A 1 563 ? -11.429 -6.611 -20.731 1.00 96.44 563 ILE A O 1
ATOM 4154 N N . ARG A 1 564 ? -9.613 -7.910 -20.860 1.00 97.69 564 ARG A N 1
ATOM 4155 C CA . ARG A 1 564 ? -9.982 -8.821 -19.771 1.00 97.69 564 ARG A CA 1
ATOM 4156 C C . ARG A 1 564 ? -8.806 -8.962 -18.830 1.00 97.69 564 ARG A C 1
ATOM 4158 O O . ARG A 1 564 ? -7.676 -9.129 -19.295 1.00 97.69 564 ARG A O 1
ATOM 4165 N N . GLY A 1 565 ? -9.062 -8.933 -17.533 1.00 96.00 565 GLY A N 1
ATOM 4166 C CA . GLY A 1 565 ? -8.018 -8.946 -16.519 1.00 96.00 565 GLY A CA 1
ATOM 4167 C C . GLY A 1 565 ? -8.479 -9.487 -15.178 1.00 96.00 565 GLY A C 1
ATOM 4168 O O . GLY A 1 565 ? -9.625 -9.899 -15.006 1.00 96.00 565 GLY A O 1
ATOM 4169 N N . THR A 1 566 ? -7.558 -9.473 -14.227 1.00 94.12 566 THR A N 1
ATOM 4170 C CA . THR A 1 566 ? -7.845 -9.637 -12.802 1.00 94.12 566 THR A CA 1
ATOM 4171 C C . THR A 1 566 ? -7.916 -8.266 -12.149 1.00 94.12 566 THR A C 1
ATOM 4173 O O . THR A 1 566 ? -7.114 -7.392 -12.477 1.00 94.12 566 THR A O 1
ATOM 4176 N N . ILE A 1 567 ? -8.822 -8.115 -11.194 1.00 91.38 567 ILE A N 1
ATOM 4177 C CA . ILE A 1 567 ? -8.874 -6.991 -10.258 1.00 91.38 567 ILE A CA 1
ATOM 4178 C C . ILE A 1 567 ? -8.701 -7.566 -8.851 1.00 91.38 567 ILE A C 1
ATOM 4180 O O . ILE A 1 567 ? -9.287 -8.600 -8.550 1.00 91.38 567 ILE A O 1
ATOM 4184 N N . ASP A 1 568 ? -7.870 -6.960 -8.015 1.00 87.06 568 ASP A N 1
ATOM 4185 C CA . ASP A 1 568 ? -7.671 -7.346 -6.617 1.00 87.06 568 ASP A CA 1
ATOM 4186 C C . ASP A 1 568 ? -7.830 -6.107 -5.739 1.00 87.06 568 ASP A C 1
ATOM 4188 O O . ASP A 1 568 ? -7.174 -5.093 -5.967 1.00 87.06 568 ASP A O 1
ATOM 4192 N N . THR A 1 569 ? -8.723 -6.186 -4.758 1.00 80.56 569 THR A N 1
ATOM 4193 C CA . THR A 1 569 ? -8.974 -5.136 -3.771 1.00 80.56 569 THR A CA 1
ATOM 4194 C C . THR A 1 569 ? -9.160 -5.788 -2.405 1.00 80.56 569 THR A C 1
ATOM 4196 O O . THR A 1 569 ? -9.907 -6.759 -2.267 1.00 80.56 569 THR A O 1
ATOM 4199 N N . GLY A 1 570 ? -8.413 -5.329 -1.397 1.00 68.50 570 GLY A N 1
ATOM 4200 C CA . GLY A 1 570 ? -8.431 -5.927 -0.054 1.00 68.50 570 GLY A CA 1
ATOM 4201 C C . GLY A 1 570 ? -8.027 -7.413 0.005 1.00 68.50 570 GLY A C 1
ATOM 4202 O O . GLY A 1 570 ? -8.391 -8.106 0.959 1.00 68.50 570 GLY A O 1
ATOM 4203 N N . GLY A 1 571 ? -7.318 -7.928 -1.009 1.00 71.19 571 GLY A N 1
ATOM 4204 C CA . GLY A 1 571 ? -6.983 -9.350 -1.159 1.00 71.19 571 GLY A CA 1
ATOM 4205 C C . GLY A 1 571 ? -8.115 -10.209 -1.743 1.00 71.19 571 GLY A C 1
ATOM 4206 O O . GLY A 1 571 ? -8.069 -11.440 -1.648 1.00 71.19 571 GLY A O 1
ATOM 4207 N N . VAL A 1 572 ? -9.162 -9.591 -2.302 1.00 77.19 572 VAL A N 1
ATOM 4208 C CA . VAL A 1 572 ? -10.275 -10.273 -2.973 1.00 77.19 572 VAL A CA 1
ATOM 4209 C C . VAL A 1 572 ? -10.085 -10.196 -4.482 1.00 77.19 572 VAL A C 1
ATOM 4211 O O . VAL A 1 572 ? -10.484 -9.235 -5.136 1.00 77.19 572 VAL A O 1
ATOM 4214 N N . ILE A 1 573 ? -9.515 -11.263 -5.042 1.00 84.06 573 ILE A N 1
ATOM 4215 C CA . ILE A 1 573 ? -9.278 -11.375 -6.482 1.00 84.06 573 ILE A CA 1
ATOM 4216 C C . ILE A 1 573 ? -10.594 -11.653 -7.223 1.00 84.06 573 ILE A C 1
ATOM 4218 O O . ILE A 1 573 ? -11.311 -12.619 -6.942 1.00 84.06 573 ILE A O 1
ATOM 4222 N N . GLY A 1 574 ? -10.877 -10.810 -8.209 1.00 88.38 574 GLY A N 1
ATOM 4223 C CA . GLY A 1 574 ? -11.988 -10.884 -9.143 1.00 88.38 574 GLY A CA 1
ATOM 4224 C C . GLY A 1 574 ? -11.553 -10.955 -10.608 1.00 88.38 574 GLY A C 1
ATOM 4225 O O . GLY A 1 574 ? -10.377 -11.126 -10.944 1.00 88.38 574 GLY A O 1
ATOM 4226 N N . GLN A 1 575 ? -12.530 -10.833 -11.503 1.00 94.94 575 GLN A N 1
ATOM 4227 C CA . GLN A 1 575 ? -12.333 -10.678 -12.945 1.00 94.94 575 GLN A CA 1
ATOM 4228 C C . GLN A 1 575 ? -12.869 -9.321 -13.394 1.00 94.94 575 GLN A C 1
ATOM 4230 O O . GLN A 1 575 ? -13.971 -8.946 -13.007 1.00 94.94 575 GLN A O 1
ATOM 4235 N N . LEU A 1 576 ? -12.106 -8.642 -14.246 1.00 95.12 576 LEU A N 1
ATOM 4236 C CA . LEU A 1 576 ? -12.466 -7.384 -14.894 1.00 95.12 576 LEU A CA 1
ATOM 4237 C C . LEU A 1 576 ? -12.700 -7.631 -16.389 1.00 95.12 576 LEU A C 1
ATOM 4239 O O . LEU A 1 576 ? -11.915 -8.330 -17.043 1.00 95.12 576 LEU A O 1
ATOM 4243 N N . THR A 1 577 ? -13.744 -7.030 -16.958 1.00 96.88 577 THR A N 1
ATOM 4244 C CA . THR A 1 577 ? -13.893 -6.861 -18.412 1.00 96.88 577 THR A CA 1
ATOM 4245 C C . THR A 1 577 ? -14.256 -5.421 -18.752 1.00 96.88 577 THR A C 1
ATOM 4247 O O . THR A 1 577 ? -15.413 -5.037 -18.617 1.00 96.88 577 THR A O 1
ATOM 4250 N N . THR A 1 578 ? -13.293 -4.672 -19.285 1.00 95.69 578 THR A N 1
ATOM 4251 C CA . THR A 1 578 ? -13.490 -3.321 -19.834 1.00 95.69 578 THR A CA 1
ATOM 4252 C C . THR A 1 578 ? -13.593 -3.406 -21.356 1.00 95.69 578 THR A C 1
ATOM 4254 O O . THR A 1 578 ? -12.887 -4.187 -22.004 1.00 95.69 578 THR A O 1
ATOM 4257 N N . ALA A 1 579 ? -14.475 -2.629 -21.970 1.00 95.56 579 ALA A N 1
ATOM 4258 C CA . ALA A 1 579 ? -14.607 -2.558 -23.416 1.00 95.56 579 ALA A CA 1
ATOM 4259 C C . ALA A 1 579 ? -15.008 -1.151 -23.855 1.00 95.56 579 ALA A C 1
ATOM 4261 O O . ALA A 1 579 ? -16.019 -0.628 -23.403 1.00 95.56 579 ALA A O 1
ATOM 4262 N N . PHE A 1 580 ? -14.265 -0.571 -24.793 1.00 91.88 580 PHE A N 1
ATOM 4263 C CA . PHE A 1 580 ? -14.543 0.761 -25.325 1.00 91.88 580 PHE A CA 1
ATOM 4264 C C . PHE A 1 580 ? -14.648 0.751 -26.849 1.00 91.88 580 PHE A C 1
ATOM 4266 O O . PHE A 1 580 ? -14.039 -0.079 -27.529 1.00 91.88 580 PHE A O 1
ATOM 4273 N N . ALA A 1 581 ? -15.452 1.661 -27.397 1.00 90.81 581 ALA A N 1
ATOM 4274 C CA . ALA A 1 581 ? -15.692 1.794 -28.831 1.00 90.81 581 ALA A CA 1
ATOM 4275 C C . ALA A 1 581 ? -15.890 3.257 -29.239 1.00 90.81 581 ALA A C 1
ATOM 4277 O O . ALA A 1 581 ? -16.416 4.072 -28.484 1.00 90.81 581 ALA A O 1
ATOM 4278 N N . GLU A 1 582 ? -15.486 3.605 -30.456 1.00 83.88 582 GLU A N 1
ATOM 4279 C CA . GLU A 1 582 ? -15.642 4.967 -30.959 1.00 83.88 582 GLU A CA 1
ATOM 4280 C C . GLU A 1 582 ? -17.078 5.280 -31.437 1.00 83.88 582 GLU A C 1
ATOM 4282 O O . GLU A 1 582 ? -17.755 4.410 -31.994 1.00 83.88 582 GLU A O 1
ATOM 4287 N N . PRO A 1 583 ? -17.536 6.541 -31.300 1.00 80.81 583 PRO A N 1
ATOM 4288 C CA . PRO A 1 583 ? -16.927 7.616 -30.516 1.00 80.81 583 PRO A CA 1
ATOM 4289 C C . PRO A 1 583 ? -17.331 7.516 -29.033 1.00 80.81 583 PRO A C 1
ATOM 4291 O O . PRO A 1 583 ? -18.518 7.539 -28.717 1.00 80.81 583 PRO A O 1
ATOM 4294 N N . GLY A 1 584 ? -16.343 7.448 -28.134 1.00 80.50 584 GLY A N 1
ATOM 4295 C CA . GLY A 1 584 ? -16.532 7.665 -26.693 1.00 80.50 584 GLY A CA 1
ATOM 4296 C C . GLY A 1 584 ? -17.559 6.770 -25.991 1.00 80.50 584 GLY A C 1
ATOM 4297 O O . GLY A 1 584 ? -18.273 7.274 -25.132 1.00 80.50 584 GLY A O 1
ATOM 4298 N N . LYS A 1 585 ? -17.669 5.487 -26.353 1.00 90.56 585 LYS A N 1
ATOM 4299 C CA . LYS A 1 585 ? -18.503 4.494 -25.653 1.00 90.56 585 LYS A CA 1
ATOM 4300 C C . LYS A 1 585 ? -17.655 3.594 -24.776 1.00 90.56 585 LYS A C 1
ATOM 4302 O O . LYS A 1 585 ? -16.556 3.221 -25.183 1.00 90.56 585 LYS A O 1
ATOM 4307 N N . GLU A 1 586 ? -18.208 3.173 -23.647 1.00 93.50 586 GLU A N 1
ATOM 4308 C CA . GLU A 1 586 ? -17.523 2.315 -22.679 1.00 93.50 586 GLU A CA 1
ATOM 4309 C C . GLU A 1 586 ? -18.487 1.349 -21.980 1.00 93.50 586 GLU A C 1
ATOM 4311 O O . GLU A 1 586 ? -19.668 1.643 -21.806 1.00 93.50 586 GLU A O 1
ATOM 4316 N N . TYR A 1 587 ? -17.987 0.176 -21.614 1.00 95.62 587 TYR A N 1
ATOM 4317 C CA . TYR A 1 587 ? -18.629 -0.826 -20.776 1.00 95.62 587 TYR A CA 1
ATOM 4318 C C . TYR A 1 587 ? -17.583 -1.412 -19.837 1.00 95.62 587 TYR A C 1
ATOM 4320 O O . TYR A 1 587 ? -16.473 -1.723 -20.269 1.00 95.62 587 TYR A O 1
ATOM 4328 N N . GLU A 1 588 ? -17.974 -1.663 -18.598 1.00 95.56 588 GLU A N 1
ATOM 4329 C CA . GLU A 1 588 ? -17.147 -2.334 -17.608 1.00 95.56 588 GLU A CA 1
ATOM 4330 C C . GLU A 1 588 ? -17.972 -3.345 -16.809 1.00 95.56 588 GLU A C 1
ATOM 4332 O O . GLU A 1 588 ? -19.159 -3.140 -16.538 1.00 95.56 588 GLU A O 1
ATOM 4337 N N . GLU A 1 589 ? -17.341 -4.461 -16.456 1.00 96.19 589 GLU A N 1
ATOM 4338 C CA . GLU A 1 589 ? -17.888 -5.484 -15.572 1.00 96.19 589 GLU A CA 1
ATOM 4339 C C . GLU A 1 589 ? -16.825 -5.977 -14.596 1.00 96.19 589 GLU A C 1
ATOM 4341 O O . GLU A 1 589 ? -15.854 -6.622 -15.003 1.00 96.19 589 GLU A O 1
ATOM 4346 N N . ASP A 1 590 ? -17.087 -5.731 -13.315 1.00 93.50 590 ASP A N 1
ATOM 4347 C CA . ASP A 1 590 ? -16.309 -6.199 -12.178 1.00 93.50 590 ASP A CA 1
ATOM 4348 C C . ASP A 1 590 ? -17.007 -7.376 -11.514 1.00 93.50 590 ASP A C 1
ATOM 4350 O O . ASP A 1 590 ? -18.098 -7.239 -10.954 1.00 93.50 590 ASP A O 1
ATOM 4354 N N . GLN A 1 591 ? -16.359 -8.537 -11.521 1.00 92.06 591 GLN A N 1
ATOM 4355 C CA . GLN A 1 591 ? -16.802 -9.717 -10.789 1.00 92.06 591 GLN A CA 1
ATOM 4356 C C . GLN A 1 591 ? -15.832 -10.020 -9.640 1.00 92.06 591 GLN A C 1
ATOM 4358 O O . GLN A 1 591 ? -14.874 -10.774 -9.811 1.00 92.06 591 GLN A O 1
ATOM 4363 N N . ILE A 1 592 ? -16.089 -9.443 -8.463 1.00 85.75 592 ILE A N 1
ATOM 4364 C CA . ILE A 1 592 ? -15.226 -9.515 -7.273 1.00 85.75 592 ILE A CA 1
ATOM 4365 C C . ILE A 1 592 ? -15.863 -10.452 -6.239 1.00 85.75 592 ILE A C 1
ATOM 4367 O O . ILE A 1 592 ? -16.781 -10.089 -5.498 1.00 85.75 592 ILE A O 1
ATOM 4371 N N . GLY A 1 593 ? -15.402 -11.705 -6.203 1.00 82.25 593 GLY A N 1
ATOM 4372 C CA . GLY A 1 593 ? -16.010 -12.753 -5.380 1.00 82.25 593 GLY A CA 1
ATOM 4373 C C . GLY A 1 593 ? -17.463 -13.033 -5.789 1.00 82.25 593 GLY A C 1
ATOM 4374 O O . GLY A 1 593 ? -17.711 -13.581 -6.861 1.00 82.25 593 GLY A O 1
ATOM 4375 N N . ILE A 1 594 ? -18.418 -12.673 -4.922 1.00 82.50 594 ILE A N 1
ATOM 4376 C CA . ILE A 1 594 ? -19.868 -12.758 -5.201 1.00 82.50 594 ILE A CA 1
ATOM 4377 C C . ILE A 1 594 ? -20.473 -11.435 -5.699 1.00 82.50 594 ILE A C 1
ATOM 4379 O O . ILE A 1 594 ? -21.653 -11.395 -6.046 1.00 82.50 594 ILE A O 1
ATOM 4383 N N . LEU A 1 595 ? -19.701 -10.344 -5.696 1.00 86.56 595 LEU A N 1
ATOM 4384 C CA . LEU A 1 595 ? -20.136 -9.088 -6.292 1.00 86.56 595 LEU A CA 1
ATOM 4385 C C . LEU A 1 595 ? -20.018 -9.201 -7.813 1.00 86.56 595 LEU A C 1
ATOM 4387 O O . LEU A 1 595 ? -19.032 -9.715 -8.336 1.00 86.56 595 LEU A O 1
ATOM 4391 N N . ASN A 1 596 ? -21.027 -8.698 -8.511 1.00 90.44 596 ASN A N 1
ATOM 4392 C CA . ASN A 1 596 ? -20.971 -8.384 -9.932 1.00 90.44 596 ASN A CA 1
ATOM 4393 C C . ASN A 1 596 ? -21.523 -6.964 -10.092 1.00 90.44 596 ASN A C 1
ATOM 4395 O O . ASN A 1 596 ? -22.674 -6.716 -9.730 1.00 90.44 596 ASN A O 1
ATOM 4399 N N . VAL A 1 597 ? -20.703 -6.028 -10.551 1.00 91.25 597 VAL A N 1
ATOM 4400 C CA . VAL A 1 597 ? -21.119 -4.656 -10.859 1.00 91.25 597 VAL A CA 1
ATOM 4401 C C . VAL A 1 597 ? -20.838 -4.423 -12.332 1.00 91.25 597 VAL A C 1
ATOM 4403 O O . VAL A 1 597 ? -19.798 -4.830 -12.842 1.00 91.25 597 VAL A O 1
ATOM 4406 N N . LYS A 1 598 ? -21.784 -3.796 -13.029 1.00 94.25 598 LYS A N 1
ATOM 4407 C CA . LYS A 1 598 ? -21.625 -3.421 -14.436 1.00 94.25 598 LYS A CA 1
ATOM 4408 C C . LYS A 1 598 ? -21.881 -1.938 -14.587 1.00 94.25 598 LYS A C 1
ATOM 4410 O O . LYS A 1 598 ? -22.828 -1.426 -13.988 1.00 94.25 598 LYS A O 1
ATOM 4415 N N . GLN A 1 599 ? -21.121 -1.277 -15.438 1.00 94.62 599 GLN A N 1
ATOM 4416 C CA . GLN A 1 599 ? -21.408 0.088 -15.854 1.00 94.62 599 GLN A CA 1
ATOM 4417 C C . GLN A 1 599 ? -21.219 0.253 -17.357 1.00 94.62 599 GLN A C 1
ATOM 4419 O O . GLN A 1 599 ? -20.594 -0.577 -18.017 1.00 94.62 599 GLN A O 1
ATOM 4424 N N . GLY A 1 600 ? -21.806 1.306 -17.913 1.00 93.19 600 GLY A N 1
ATOM 4425 C CA . GLY A 1 600 ? -21.650 1.605 -19.324 1.00 93.19 600 GLY A CA 1
ATOM 4426 C C . GLY A 1 600 ? -22.058 3.018 -19.701 1.00 93.19 600 GLY A C 1
ATOM 4427 O O . GLY A 1 600 ? -22.829 3.683 -19.009 1.00 93.19 600 GLY A O 1
ATOM 4428 N N . TYR A 1 601 ? -21.527 3.460 -20.833 1.00 92.88 601 TYR A N 1
ATOM 4429 C CA . TYR A 1 601 ? -21.748 4.760 -21.438 1.00 92.88 601 TYR A CA 1
ATOM 4430 C C . TYR A 1 601 ? -21.979 4.585 -22.939 1.00 92.88 601 TYR A C 1
ATOM 4432 O O . TYR A 1 601 ? -21.118 4.080 -23.662 1.00 92.88 601 TYR A O 1
ATOM 4440 N N . ASP A 1 602 ? -23.142 5.018 -23.428 1.00 90.19 602 ASP A N 1
ATOM 4441 C CA . ASP A 1 602 ? -23.513 4.904 -24.847 1.00 90.19 602 ASP A CA 1
ATOM 4442 C C . ASP A 1 602 ? -23.020 6.076 -25.722 1.00 90.19 602 ASP A C 1
ATOM 4444 O O . ASP A 1 602 ? -23.280 6.098 -26.930 1.00 90.19 602 ASP A O 1
ATOM 4448 N N . GLY A 1 603 ? -22.287 7.020 -25.120 1.00 85.88 603 GLY A N 1
ATOM 4449 C CA . GLY A 1 603 ? -21.855 8.288 -25.713 1.00 85.88 603 GLY A CA 1
ATOM 4450 C C . GLY A 1 603 ? -22.718 9.494 -25.308 1.00 85.88 603 GLY A C 1
ATOM 4451 O O . GLY A 1 603 ? -22.325 10.630 -25.571 1.00 85.88 603 GLY A O 1
ATOM 4452 N N . ALA A 1 604 ? -23.865 9.275 -24.655 1.00 85.69 604 ALA A N 1
ATOM 4453 C CA . ALA A 1 604 ? -24.757 10.325 -24.155 1.00 85.69 604 ALA A CA 1
ATOM 4454 C C . ALA A 1 604 ? -25.232 10.079 -22.710 1.00 85.69 604 ALA A C 1
ATOM 4456 O O . ALA A 1 604 ? -25.246 11.008 -21.901 1.00 85.69 604 ALA A O 1
ATOM 4457 N N . SER A 1 605 ? -25.602 8.839 -22.385 1.00 88.62 605 SER A N 1
ATOM 4458 C CA . SER A 1 605 ? -26.127 8.411 -21.087 1.00 88.62 605 SER A CA 1
ATOM 4459 C C . SER A 1 605 ? -25.203 7.386 -20.440 1.00 88.62 605 SER A C 1
ATOM 4461 O O . SER A 1 605 ? -24.782 6.420 -21.076 1.00 88.62 605 SER A O 1
ATOM 4463 N N . ALA A 1 606 ? -24.918 7.592 -19.157 1.00 91.69 606 ALA A N 1
ATOM 4464 C CA . ALA A 1 606 ? -24.155 6.678 -18.318 1.00 91.69 606 ALA A CA 1
ATOM 4465 C C . ALA A 1 606 ? -25.098 5.878 -17.415 1.00 91.69 606 ALA A C 1
ATOM 4467 O O . ALA A 1 606 ? -26.082 6.430 -16.915 1.00 91.69 606 ALA A O 1
ATOM 4468 N N . TRP A 1 607 ? -24.805 4.604 -17.180 1.00 92.75 607 TRP A N 1
ATOM 4469 C CA . TRP A 1 607 ? -25.604 3.728 -16.326 1.00 92.75 607 TRP A CA 1
ATOM 4470 C C . TRP A 1 607 ? -24.739 2.794 -15.485 1.00 92.75 607 TRP A C 1
ATOM 4472 O O . TRP A 1 607 ? -23.633 2.431 -15.875 1.00 92.75 607 TRP A O 1
ATOM 4482 N N . ARG A 1 608 ? -25.289 2.370 -14.345 1.00 92.12 608 ARG A N 1
ATOM 4483 C CA . ARG A 1 608 ? -24.706 1.368 -13.445 1.00 92.12 608 ARG A CA 1
ATOM 4484 C C . ARG A 1 608 ? -25.759 0.334 -13.077 1.00 92.12 608 ARG A C 1
ATOM 4486 O O . ARG A 1 608 ? -26.943 0.656 -12.929 1.00 92.12 608 ARG A O 1
ATOM 4493 N N . ARG A 1 609 ? -25.323 -0.916 -12.953 1.00 91.12 609 ARG A N 1
ATOM 4494 C CA . ARG A 1 609 ? -26.116 -2.060 -12.519 1.00 91.12 609 ARG A CA 1
ATOM 4495 C C . ARG A 1 609 ? -25.419 -2.762 -11.361 1.00 91.12 609 ARG A C 1
ATOM 4497 O O . ARG A 1 609 ? -24.270 -3.179 -11.494 1.00 91.12 609 ARG A O 1
ATOM 4504 N N . ASP A 1 610 ? -26.131 -2.888 -10.248 1.00 88.94 610 ASP A N 1
ATOM 4505 C CA . ASP A 1 610 ? -25.627 -3.530 -9.033 1.00 88.94 610 ASP A CA 1
ATOM 4506 C C . ASP A 1 610 ? -25.710 -5.067 -9.094 1.00 88.94 610 ASP A C 1
ATOM 4508 O O . ASP A 1 610 ? -26.319 -5.659 -9.995 1.00 88.94 610 ASP A O 1
ATOM 4512 N N . SER A 1 611 ? -25.134 -5.723 -8.082 1.00 89.38 611 SER A N 1
ATOM 4513 C CA . SER A 1 611 ? -25.128 -7.189 -7.953 1.00 89.38 611 SER A CA 1
ATOM 4514 C C . SER A 1 611 ? -26.510 -7.797 -7.714 1.00 89.38 611 SER A C 1
ATOM 4516 O O . SER A 1 611 ? -26.705 -8.988 -7.947 1.00 89.38 611 SER A O 1
ATOM 4518 N N . ASN A 1 612 ? -27.488 -6.983 -7.312 1.00 89.56 612 ASN A N 1
ATOM 4519 C CA . ASN A 1 612 ? -28.882 -7.383 -7.138 1.00 89.56 612 ASN A CA 1
ATOM 4520 C C . ASN A 1 612 ? -29.725 -7.123 -8.400 1.00 89.56 612 ASN A C 1
ATOM 4522 O O . ASN A 1 612 ? -30.932 -7.385 -8.426 1.00 89.56 612 ASN A O 1
ATOM 4526 N N . GLY A 1 613 ? -29.091 -6.649 -9.473 1.00 87.06 613 GLY A N 1
ATOM 4527 C CA . GLY A 1 613 ? -29.676 -6.441 -10.783 1.00 87.06 613 GLY A CA 1
ATOM 4528 C C . GLY A 1 613 ? -30.494 -5.159 -10.943 1.00 87.06 613 GLY A C 1
ATOM 4529 O O . GLY A 1 613 ? -31.106 -5.021 -12.009 1.00 87.06 613 GLY A O 1
ATOM 4530 N N . ASN A 1 614 ? -30.503 -4.240 -9.968 1.00 87.31 614 ASN A N 1
ATOM 4531 C CA . ASN A 1 614 ? -31.086 -2.908 -10.162 1.00 87.31 614 ASN A CA 1
ATOM 4532 C C . ASN A 1 614 ? -30.224 -2.133 -11.154 1.00 87.31 614 ASN A C 1
ATOM 4534 O O . ASN A 1 614 ? -29.009 -2.284 -11.164 1.00 87.31 614 ASN A O 1
ATOM 4538 N N . THR A 1 615 ? -30.833 -1.310 -12.002 1.00 88.38 615 THR A N 1
ATOM 4539 C CA . THR A 1 615 ? -30.113 -0.492 -12.987 1.00 88.38 615 THR A CA 1
ATOM 4540 C C . THR A 1 615 ? -30.604 0.941 -12.888 1.00 88.38 615 THR A C 1
ATOM 4542 O O . THR A 1 615 ? -31.815 1.165 -12.876 1.00 88.38 615 THR A O 1
ATOM 4545 N N . ARG A 1 616 ? -29.677 1.900 -12.843 1.00 88.44 616 ARG A N 1
ATOM 4546 C CA . ARG A 1 616 ? -29.978 3.336 -12.862 1.00 88.44 616 ARG A CA 1
ATOM 4547 C C . ARG A 1 616 ? -29.044 4.089 -13.799 1.00 88.44 616 ARG A C 1
ATOM 4549 O O . ARG A 1 616 ? -27.992 3.580 -14.183 1.00 88.44 616 ARG A O 1
ATOM 4556 N N . LEU A 1 617 ? -29.428 5.318 -14.127 1.00 90.12 617 LEU A N 1
ATOM 4557 C CA . LEU A 1 617 ? -28.532 6.281 -14.757 1.00 90.12 617 LEU A CA 1
ATOM 4558 C C . LEU A 1 617 ? -27.571 6.865 -13.709 1.00 90.12 617 LEU A C 1
ATOM 4560 O O . LEU A 1 617 ? -27.964 7.084 -12.559 1.00 90.12 617 LEU A O 1
ATOM 4564 N N . LEU A 1 618 ? -26.330 7.121 -14.118 1.00 89.44 618 LEU A N 1
ATOM 4565 C CA . LEU A 1 618 ? -25.358 7.878 -13.328 1.00 89.44 618 LEU A CA 1
ATOM 4566 C C . LEU A 1 618 ? -25.599 9.380 -13.503 1.00 89.44 618 LEU A C 1
ATOM 4568 O O . LEU A 1 618 ? -26.053 9.839 -14.555 1.00 89.44 618 LEU A O 1
ATOM 4572 N N . SER A 1 619 ? -25.308 10.155 -12.461 1.00 84.44 619 SER A N 1
ATOM 4573 C CA . SER A 1 619 ? -25.523 11.605 -12.445 1.00 84.44 619 SER A CA 1
ATOM 4574 C C . SER A 1 619 ? -24.482 12.299 -11.561 1.00 84.44 619 SER A C 1
ATOM 4576 O O . SER A 1 619 ? -23.534 11.656 -11.125 1.00 84.44 619 SER A O 1
ATOM 4578 N N . GLY A 1 620 ? -24.621 13.608 -11.325 1.00 81.69 620 GLY A N 1
ATOM 4579 C CA . GLY A 1 620 ? -23.761 14.320 -10.373 1.00 81.69 620 GLY A CA 1
ATOM 4580 C C . GLY A 1 620 ? -22.277 14.248 -10.739 1.00 81.69 620 GLY A C 1
ATOM 4581 O O . GLY A 1 620 ? -21.901 14.638 -11.849 1.00 81.69 620 GLY A O 1
ATOM 4582 N N . ASP A 1 621 ? -21.454 13.778 -9.803 1.00 80.75 621 ASP A N 1
ATOM 4583 C CA . ASP A 1 621 ? -20.024 13.533 -10.011 1.00 80.75 621 ASP A CA 1
ATOM 4584 C C . ASP A 1 621 ? -19.716 12.157 -10.636 1.00 80.75 621 ASP A C 1
ATOM 4586 O O . ASP A 1 621 ? -18.815 12.085 -11.465 1.00 80.75 621 ASP A O 1
ATOM 4590 N N . GLU A 1 622 ? -20.531 11.117 -10.414 1.00 84.62 622 GLU A N 1
ATOM 4591 C CA . GLU A 1 622 ? -20.304 9.764 -10.974 1.00 84.62 622 GLU A CA 1
ATOM 4592 C C . GLU A 1 622 ? -20.216 9.755 -12.513 1.00 84.62 622 GLU A C 1
ATOM 4594 O O . GLU A 1 622 ? -19.401 9.057 -13.113 1.00 84.62 622 GLU A O 1
ATOM 4599 N N . ILE A 1 623 ? -21.049 10.559 -13.188 1.00 87.31 623 ILE A N 1
ATOM 4600 C CA . ILE A 1 623 ? -20.992 10.696 -14.655 1.00 87.31 623 ILE A CA 1
ATOM 4601 C C . ILE A 1 623 ? -19.775 11.510 -15.126 1.00 87.31 623 ILE A C 1
ATOM 4603 O O . ILE A 1 623 ? -19.389 11.418 -16.292 1.00 87.31 623 ILE A O 1
ATOM 4607 N N . LYS A 1 624 ? -19.160 12.317 -14.252 1.00 88.88 624 LYS A N 1
ATOM 4608 C CA . LYS A 1 624 ? -17.895 13.007 -14.547 1.00 88.88 624 LYS A CA 1
ATOM 4609 C C . LYS A 1 624 ? -16.725 12.037 -14.425 1.00 88.88 624 LYS A C 1
ATOM 4611 O O . LYS A 1 624 ? -15.851 12.075 -15.282 1.00 88.88 624 LYS A O 1
ATOM 4616 N N . ASP A 1 625 ? -16.759 11.150 -13.435 1.00 86.94 625 ASP A N 1
ATOM 4617 C CA . ASP A 1 625 ? -15.752 10.104 -13.239 1.00 86.94 625 ASP A CA 1
ATOM 4618 C C . ASP A 1 625 ? -15.725 9.126 -14.405 1.00 86.94 625 ASP A C 1
ATOM 4620 O O . ASP A 1 625 ? -14.680 8.943 -15.030 1.00 86.94 625 ASP A O 1
ATOM 4624 N N . LEU A 1 626 ? -16.894 8.635 -14.826 1.00 88.94 626 LEU A N 1
ATOM 4625 C CA . LEU A 1 626 ? -16.975 7.797 -16.021 1.00 88.94 626 LEU A CA 1
ATOM 4626 C C . LEU A 1 626 ? -16.485 8.539 -17.280 1.00 88.94 626 LEU A C 1
ATOM 4628 O O . LEU A 1 626 ? -15.864 7.942 -18.149 1.00 88.94 626 LEU A O 1
ATOM 4632 N N . ARG A 1 627 ? -16.687 9.860 -17.395 1.00 89.69 627 ARG A N 1
ATOM 4633 C CA . ARG A 1 627 ? -16.120 10.644 -18.513 1.00 89.69 627 ARG A CA 1
ATOM 4634 C C . ARG A 1 627 ? -14.604 10.793 -18.442 1.00 89.69 627 ARG A C 1
ATOM 4636 O O . ARG A 1 627 ? -13.979 10.875 -19.500 1.00 89.69 627 ARG A O 1
ATOM 4643 N N . ASN A 1 628 ? -14.015 10.831 -17.249 1.00 90.31 628 ASN A N 1
ATOM 4644 C CA . ASN A 1 628 ? -12.564 10.778 -17.086 1.00 90.31 628 ASN A CA 1
ATOM 4645 C C . ASN A 1 628 ? -12.031 9.419 -17.545 1.00 90.31 628 ASN A C 1
ATOM 4647 O O . ASN A 1 628 ? -11.119 9.388 -18.369 1.00 90.31 628 ASN A O 1
ATOM 4651 N N . GLN A 1 629 ? -12.667 8.328 -17.118 1.00 89.62 629 GLN A N 1
ATOM 4652 C CA . GLN A 1 629 ? -12.344 6.968 -17.547 1.00 89.62 629 GLN A CA 1
ATOM 4653 C C . GLN A 1 629 ? -12.384 6.829 -19.082 1.00 89.62 629 GLN A C 1
ATOM 4655 O O . GLN A 1 629 ? -11.344 6.581 -19.699 1.00 89.62 629 GLN A O 1
ATOM 4660 N N . VAL A 1 630 ? -13.511 7.183 -19.723 1.00 90.06 630 VAL A N 1
ATOM 4661 C CA . VAL A 1 630 ? -13.657 7.199 -21.194 1.00 90.06 630 VAL A CA 1
ATOM 4662 C C . VAL A 1 630 ? -12.545 8.024 -21.859 1.00 90.06 630 VAL A C 1
ATOM 4664 O O . VAL A 1 630 ? -12.019 7.641 -22.908 1.00 90.06 630 VAL A O 1
ATOM 4667 N N . PHE A 1 631 ? -12.178 9.178 -21.292 1.00 91.06 631 PHE A N 1
ATOM 4668 C CA . PHE A 1 631 ? -11.160 10.073 -21.851 1.00 91.06 631 PHE A CA 1
ATOM 4669 C C . PHE A 1 631 ? -9.745 9.472 -21.815 1.00 91.06 631 PHE A C 1
ATOM 4671 O O . PHE A 1 631 ? -8.970 9.695 -22.754 1.00 91.06 631 PHE A O 1
ATOM 4678 N N . PHE A 1 632 ? -9.408 8.690 -20.788 1.00 90.50 632 PHE A N 1
ATOM 4679 C CA . PHE A 1 632 ? -8.122 7.996 -20.705 1.00 90.50 632 PHE A CA 1
ATOM 4680 C C . PHE A 1 632 ? -8.088 6.731 -21.565 1.00 90.50 632 PHE A C 1
ATOM 4682 O O . PHE A 1 632 ? -7.200 6.621 -22.416 1.00 90.50 632 PHE A O 1
ATOM 4689 N N . ASP A 1 633 ? -9.090 5.858 -21.460 1.00 87.88 633 ASP A N 1
ATOM 4690 C CA . ASP A 1 633 ? -9.152 4.587 -22.196 1.00 87.88 633 ASP A CA 1
ATOM 4691 C C . ASP A 1 633 ? -9.170 4.786 -23.723 1.00 87.88 633 ASP A C 1
ATOM 4693 O O . ASP A 1 633 ? -8.482 4.094 -24.482 1.00 87.88 633 ASP A O 1
ATOM 4697 N N . THR A 1 634 ? -9.856 5.827 -24.205 1.00 85.62 634 THR A N 1
ATOM 4698 C CA . THR A 1 634 ? -9.865 6.185 -25.638 1.00 85.62 634 THR A CA 1
ATOM 4699 C C . THR A 1 634 ? -8.609 6.932 -26.117 1.00 85.62 634 THR A C 1
ATOM 4701 O O . THR A 1 634 ? -8.498 7.245 -27.309 1.00 85.62 634 THR A O 1
ATOM 4704 N N . ASN A 1 635 ? -7.642 7.191 -25.228 1.00 89.50 635 ASN A N 1
ATOM 4705 C CA . ASN A 1 635 ? -6.456 8.033 -25.441 1.00 89.50 635 ASN A CA 1
ATOM 4706 C C . ASN A 1 635 ? -6.780 9.490 -25.839 1.00 89.50 635 ASN A C 1
ATOM 4708 O O . ASN A 1 635 ? -6.001 10.159 -26.528 1.00 89.50 635 ASN A O 1
ATOM 4712 N N . SER A 1 636 ? -7.925 10.013 -25.398 1.00 90.44 636 SER A N 1
ATOM 4713 C CA . SER A 1 636 ? -8.394 11.362 -25.746 1.00 90.44 636 SER A CA 1
ATOM 4714 C C . SER A 1 636 ? -7.594 12.488 -25.081 1.00 90.44 636 SER A C 1
ATOM 4716 O O . SER A 1 636 ? -7.567 13.604 -25.597 1.00 90.44 636 SER A O 1
ATOM 4718 N N . TYR A 1 637 ? -6.821 12.188 -24.029 1.00 91.38 637 TYR A N 1
ATOM 4719 C CA . TYR A 1 637 ? -5.783 13.089 -23.500 1.00 91.38 637 TYR A CA 1
ATOM 4720 C C . TYR A 1 637 ? -4.715 13.467 -24.544 1.00 91.38 637 TYR A C 1
ATOM 4722 O O . TYR A 1 637 ? -4.094 14.529 -24.439 1.00 91.38 637 TYR A O 1
ATOM 4730 N N . VAL A 1 638 ? -4.551 12.645 -25.588 1.00 91.00 638 VAL A N 1
ATOM 4731 C CA . VAL A 1 638 ? -3.799 12.984 -26.803 1.00 91.00 638 VAL A CA 1
ATOM 4732 C C . VAL A 1 638 ? -4.741 13.394 -27.939 1.00 91.00 638 VAL A C 1
ATOM 4734 O O . VAL A 1 638 ? -4.544 14.437 -28.565 1.00 91.00 638 VAL A O 1
ATOM 4737 N N . PHE A 1 639 ? -5.778 12.593 -28.191 1.00 90.12 639 PHE A N 1
ATOM 4738 C CA . PHE A 1 639 ? -6.725 12.765 -29.293 1.00 90.12 639 PHE A CA 1
ATOM 4739 C C . PHE A 1 639 ? -8.002 13.485 -28.850 1.00 90.12 639 PHE A C 1
ATOM 4741 O O . PHE A 1 639 ? -9.085 12.902 -28.825 1.00 90.12 639 PHE A O 1
ATOM 4748 N N . THR A 1 640 ? -7.898 14.777 -28.532 1.00 85.00 640 THR A N 1
ATOM 4749 C CA . THR A 1 640 ? -9.059 15.588 -28.105 1.00 85.00 640 THR A CA 1
ATOM 4750 C C . THR A 1 640 ? -10.123 15.790 -29.196 1.00 85.00 640 THR A C 1
ATOM 4752 O O . THR A 1 640 ? -11.136 16.435 -28.953 1.00 85.00 640 THR A O 1
ATOM 4755 N N . ASP A 1 641 ? -9.903 15.265 -30.405 1.00 85.62 641 ASP A N 1
ATOM 4756 C CA . ASP A 1 641 ? -10.917 15.123 -31.452 1.00 85.62 641 ASP A CA 1
ATOM 4757 C C . ASP A 1 641 ? -11.856 13.913 -31.249 1.00 85.62 641 ASP A C 1
ATOM 4759 O O . ASP A 1 641 ? -12.944 13.903 -31.821 1.00 85.62 641 ASP A O 1
ATOM 4763 N N . LYS A 1 642 ? -11.479 12.927 -30.417 1.00 84.31 642 LYS A N 1
ATOM 4764 C CA . LYS A 1 642 ? -12.329 11.783 -30.037 1.00 84.31 642 LYS A CA 1
ATOM 4765 C C . LYS A 1 642 ? -13.272 12.139 -28.885 1.00 84.31 642 LYS A C 1
ATOM 4767 O O . LYS A 1 642 ? -14.487 12.017 -29.025 1.00 84.31 642 LYS A O 1
ATOM 4772 N N . VAL A 1 643 ? -12.711 12.600 -27.765 1.00 87.69 643 VAL A N 1
ATOM 4773 C CA . VAL A 1 643 ? -13.442 13.183 -26.630 1.00 87.69 643 VAL A CA 1
ATOM 4774 C C . VAL A 1 643 ? -12.802 14.538 -26.302 1.00 87.69 643 VAL A C 1
ATOM 4776 O O . VAL A 1 643 ? -11.613 14.578 -25.977 1.00 87.69 643 VAL A O 1
ATOM 4779 N N . PRO A 1 644 ? -13.542 15.657 -26.405 1.00 91.00 644 PRO A N 1
ATOM 4780 C CA . PRO A 1 644 ? -13.008 16.983 -26.114 1.00 91.00 644 PRO A CA 1
ATOM 4781 C C . PRO A 1 644 ? -12.502 17.140 -24.676 1.00 91.00 644 PRO A C 1
ATOM 4783 O O . PRO A 1 644 ? -13.027 16.550 -23.732 1.00 91.00 644 PRO A O 1
ATOM 4786 N N . GLY A 1 645 ? -11.478 17.974 -24.509 1.00 93.38 645 GLY A N 1
ATOM 4787 C CA . GLY A 1 645 ? -10.915 18.304 -23.206 1.00 93.38 645 GLY A CA 1
ATOM 4788 C C . GLY A 1 645 ? -9.775 19.314 -23.298 1.00 93.38 645 GLY A C 1
ATOM 4789 O O . GLY A 1 645 ? -9.202 19.561 -24.364 1.00 93.38 645 GLY A O 1
ATOM 4790 N N . LYS A 1 646 ? -9.436 19.911 -22.157 1.00 95.62 646 LYS A N 1
ATOM 4791 C CA . LYS A 1 646 ? -8.342 20.878 -22.000 1.00 95.62 646 LYS A CA 1
ATOM 4792 C C . LYS A 1 646 ? -7.080 20.177 -21.509 1.00 95.62 646 LYS A C 1
ATOM 4794 O O . LYS A 1 646 ? -7.162 19.183 -20.793 1.00 95.62 646 LYS A O 1
ATOM 4799 N N . ARG A 1 647 ? -5.915 20.720 -21.877 1.00 96.12 647 ARG A N 1
ATOM 4800 C CA . ARG A 1 647 ? -4.592 20.230 -21.463 1.00 96.12 647 ARG A CA 1
ATOM 4801 C C . ARG A 1 647 ? -3.610 21.382 -21.241 1.00 96.12 647 ARG A C 1
ATOM 4803 O O . ARG A 1 647 ? -3.582 22.312 -22.046 1.00 96.12 647 ARG A O 1
ATOM 4810 N N . ALA A 1 648 ? -2.799 21.317 -20.188 1.00 96.25 648 ALA A N 1
ATOM 4811 C CA . ALA A 1 648 ? -1.776 22.312 -19.867 1.00 96.25 648 ALA A CA 1
ATOM 4812 C C . ALA A 1 648 ? -0.535 21.658 -19.235 1.00 96.25 648 ALA A C 1
ATOM 4814 O O . ALA A 1 648 ? -0.638 20.932 -18.255 1.00 96.25 648 ALA A O 1
ATOM 4815 N N . LEU A 1 649 ? 0.654 21.930 -19.776 1.00 95.94 649 LEU A N 1
ATOM 4816 C CA . LEU A 1 649 ? 1.924 21.504 -19.176 1.00 95.94 649 LEU A CA 1
ATOM 4817 C C . LEU A 1 649 ? 2.267 22.419 -17.992 1.00 95.94 649 LEU A C 1
ATOM 4819 O O . LEU A 1 649 ? 2.338 23.638 -18.167 1.00 95.94 649 LEU A O 1
ATOM 4823 N N . ARG A 1 650 ? 2.546 21.851 -16.814 1.00 94.25 650 ARG A N 1
ATOM 4824 C CA . ARG A 1 650 ? 3.103 22.621 -15.694 1.00 94.25 650 ARG A CA 1
ATOM 4825 C C . ARG A 1 650 ? 4.583 22.919 -15.944 1.00 94.25 650 ARG A C 1
ATOM 4827 O O . ARG A 1 650 ? 5.327 22.086 -16.452 1.00 94.25 650 ARG A O 1
ATOM 4834 N N . ALA A 1 651 ? 5.033 24.105 -15.530 1.00 83.88 651 ALA A N 1
ATOM 4835 C CA . ALA A 1 651 ? 6.449 24.481 -15.604 1.00 83.88 651 ALA A CA 1
ATOM 4836 C C . ALA A 1 651 ? 7.335 23.665 -14.638 1.00 83.88 651 ALA A C 1
ATOM 4838 O O . ALA A 1 651 ? 8.524 23.474 -14.895 1.00 83.88 651 ALA A O 1
ATOM 4839 N N . ALA A 1 652 ? 6.760 23.188 -13.530 1.00 79.62 652 ALA A N 1
ATOM 4840 C CA . ALA A 1 652 ? 7.420 22.287 -12.595 1.00 79.62 652 ALA A CA 1
ATOM 4841 C C . ALA A 1 652 ? 7.309 20.826 -13.063 1.00 79.62 652 ALA A C 1
ATOM 4843 O O . ALA A 1 652 ? 6.253 20.388 -13.521 1.00 79.62 652 ALA A O 1
ATOM 4844 N N . ARG A 1 653 ? 8.397 20.071 -12.890 1.00 82.38 653 ARG A N 1
ATOM 4845 C CA . ARG A 1 653 ? 8.408 18.604 -12.981 1.00 82.38 653 ARG A CA 1
ATOM 4846 C C . ARG A 1 653 ? 8.004 17.987 -11.647 1.00 82.38 653 ARG A C 1
ATOM 4848 O O . ARG A 1 653 ? 8.061 18.653 -10.613 1.00 82.38 653 ARG A O 1
ATOM 4855 N N . GLU A 1 654 ? 7.645 16.711 -11.670 1.00 79.94 654 GLU A N 1
ATOM 4856 C CA . GLU A 1 654 ? 7.395 15.950 -10.449 1.00 79.94 654 GLU A CA 1
ATOM 4857 C C . GLU A 1 654 ? 8.681 15.836 -9.601 1.00 79.94 654 GLU A C 1
ATOM 4859 O O . GLU A 1 654 ? 9.726 15.449 -10.138 1.00 79.94 654 GLU A O 1
ATOM 4864 N N . PRO A 1 655 ? 8.641 16.182 -8.298 1.00 63.81 655 PRO A N 1
ATOM 4865 C CA . PRO A 1 655 ? 9.748 15.932 -7.376 1.00 63.81 655 PRO A CA 1
ATOM 4866 C C . PRO A 1 655 ? 10.108 14.440 -7.310 1.00 63.81 655 PRO A C 1
ATOM 4868 O O . PRO A 1 655 ? 9.238 13.580 -7.408 1.00 63.81 655 PRO A O 1
ATOM 4871 N N . GLY A 1 656 ? 11.394 14.125 -7.158 1.00 64.50 656 GLY A N 1
ATOM 4872 C CA . GLY A 1 656 ? 11.884 12.743 -7.173 1.00 64.50 656 GLY A CA 1
ATOM 4873 C C . GLY A 1 656 ? 12.037 12.176 -8.585 1.00 64.50 656 GLY A C 1
ATOM 4874 O O . GLY A 1 656 ? 13.159 12.025 -9.066 1.00 64.50 656 GLY A O 1
ATOM 4875 N N . THR A 1 657 ? 10.925 11.900 -9.269 1.00 63.16 657 THR A N 1
ATOM 4876 C CA . THR A 1 657 ? 10.911 11.215 -10.580 1.00 63.16 657 THR A CA 1
ATOM 4877 C C . THR A 1 657 ? 11.384 12.098 -11.740 1.00 63.16 657 THR A C 1
ATOM 4879 O O . THR A 1 657 ? 11.967 11.612 -12.707 1.00 63.16 657 THR A O 1
ATOM 4882 N N . GLY A 1 658 ? 11.138 13.411 -11.676 1.00 70.00 658 GLY A N 1
ATOM 4883 C CA . GLY A 1 658 ? 11.373 14.331 -12.790 1.00 70.00 658 GLY A CA 1
ATOM 4884 C C . GLY A 1 658 ? 10.340 14.238 -13.923 1.00 70.00 658 GLY A C 1
ATOM 4885 O O . GLY A 1 658 ? 10.567 14.836 -14.985 1.00 70.00 658 GLY A O 1
ATOM 4886 N N . ASN A 1 659 ? 9.220 13.534 -13.714 1.00 79.69 659 ASN A N 1
ATOM 4887 C CA . ASN A 1 659 ? 8.147 13.368 -14.698 1.00 79.69 659 ASN A CA 1
ATOM 4888 C C . ASN A 1 659 ? 7.589 14.714 -15.184 1.00 79.69 659 ASN A C 1
ATOM 4890 O O . ASN A 1 659 ? 7.521 15.698 -14.437 1.00 79.69 659 ASN A O 1
ATOM 4894 N N . TYR A 1 660 ? 7.172 14.762 -16.450 1.00 89.19 660 TYR A N 1
ATOM 4895 C CA . TYR A 1 660 ? 6.440 15.903 -16.996 1.00 89.19 660 TYR A CA 1
ATOM 4896 C C . TYR A 1 660 ? 5.005 15.882 -16.476 1.00 89.19 660 TYR A C 1
ATOM 4898 O O . TYR A 1 660 ? 4.284 14.921 -16.734 1.00 89.19 660 TYR A O 1
ATOM 4906 N N . ILE A 1 661 ? 4.593 16.945 -15.783 1.00 96.69 661 ILE A N 1
ATOM 4907 C CA . ILE A 1 661 ? 3.246 17.063 -15.222 1.00 96.69 661 ILE A CA 1
ATOM 4908 C C . ILE A 1 661 ? 2.342 17.806 -16.209 1.00 96.69 661 ILE A C 1
ATOM 4910 O O . ILE A 1 661 ? 2.609 18.963 -16.542 1.00 96.69 661 ILE A O 1
ATOM 4914 N N . VAL A 1 662 ? 1.259 17.171 -16.648 1.00 97.31 662 VAL A N 1
ATOM 4915 C CA . VAL A 1 662 ? 0.245 17.779 -17.515 1.00 97.31 662 VAL A CA 1
ATOM 4916 C C . VAL A 1 662 ? -1.103 17.748 -16.804 1.00 97.31 662 VAL A C 1
ATOM 4918 O O . VAL A 1 662 ? -1.614 16.685 -16.469 1.00 97.31 662 VAL A O 1
ATOM 4921 N N . ASP A 1 663 ? -1.692 18.919 -16.600 1.00 97.12 663 ASP A N 1
ATOM 4922 C CA . ASP A 1 663 ? -3.076 19.051 -16.158 1.00 97.12 663 ASP A CA 1
ATOM 4923 C C . ASP A 1 663 ? -4.004 18.776 -17.335 1.00 97.12 663 ASP A C 1
ATOM 4925 O O . ASP A 1 663 ? -3.827 19.353 -18.413 1.00 97.12 663 ASP A O 1
ATOM 4929 N N . VAL A 1 664 ? -5.001 17.919 -17.134 1.00 96.25 664 VAL A N 1
ATOM 4930 C CA . VAL A 1 664 ? -6.036 17.607 -18.121 1.00 96.25 664 VAL A CA 1
ATOM 4931 C C . VAL A 1 664 ? -7.424 17.780 -17.514 1.00 96.25 664 VAL A C 1
ATOM 4933 O O . VAL A 1 664 ? -7.636 17.649 -16.310 1.00 96.25 664 VAL A O 1
ATOM 4936 N N . THR A 1 665 ? -8.402 18.139 -18.334 1.00 95.00 665 THR A N 1
ATOM 4937 C CA . THR A 1 665 ? -9.799 18.253 -17.897 1.00 95.00 665 THR A CA 1
ATOM 4938 C C . THR A 1 665 ? -10.700 17.885 -19.071 1.00 95.00 665 THR A C 1
ATOM 4940 O O . THR A 1 665 ? -10.800 18.690 -20.003 1.00 95.00 665 THR A O 1
ATOM 4943 N N . PRO A 1 666 ? -11.320 16.693 -19.071 1.00 92.69 666 PRO A N 1
ATOM 4944 C CA . PRO A 1 666 ? -12.294 16.301 -20.085 1.00 92.69 666 PRO A CA 1
ATOM 4945 C C . PRO A 1 666 ? -13.501 17.241 -20.059 1.00 92.69 666 PRO A C 1
ATOM 4947 O O . PRO A 1 666 ? -13.897 17.730 -18.995 1.00 92.69 666 PRO A O 1
ATOM 4950 N N . ASP A 1 667 ? -14.117 17.495 -21.211 1.00 91.50 667 ASP A N 1
ATOM 4951 C CA . ASP A 1 667 ? -15.310 18.340 -21.263 1.00 91.50 667 ASP A CA 1
ATOM 4952 C C . ASP A 1 667 ? -16.480 17.645 -20.544 1.00 91.50 667 ASP A C 1
ATOM 4954 O O . ASP A 1 667 ? -16.989 16.604 -20.959 1.00 91.50 667 ASP A O 1
ATOM 4958 N N . GLY A 1 668 ? -16.902 18.232 -19.421 1.00 88.75 668 GLY A N 1
ATOM 4959 C CA . GLY A 1 668 ? -17.916 17.648 -18.544 1.00 88.75 668 GLY A CA 1
ATOM 4960 C C . GLY A 1 668 ? -17.416 16.514 -17.639 1.00 88.75 668 GLY A C 1
ATOM 4961 O O . GLY A 1 668 ? -18.268 15.812 -17.093 1.00 88.75 668 GLY A O 1
ATOM 4962 N N . GLY A 1 669 ? -16.094 16.344 -17.496 1.00 90.75 669 GLY A N 1
ATOM 4963 C CA . GLY A 1 669 ? -15.422 15.489 -16.506 1.00 90.75 669 GLY A CA 1
ATOM 4964 C C . GLY A 1 669 ? -14.839 16.275 -15.315 1.00 90.75 669 GLY A C 1
ATOM 4965 O O . GLY A 1 669 ? -15.099 17.475 -15.163 1.00 90.75 669 GLY A O 1
ATOM 4966 N N . LYS A 1 670 ? -14.043 15.608 -14.467 1.00 90.75 670 LYS A N 1
ATOM 4967 C CA . LYS A 1 670 ? -13.245 16.215 -13.380 1.00 90.75 670 LYS A CA 1
ATOM 4968 C C . LYS A 1 670 ? -11.834 16.611 -13.876 1.00 90.75 670 LYS A C 1
ATOM 4970 O O . LYS A 1 670 ? -11.329 16.014 -14.827 1.00 90.75 670 LYS A O 1
ATOM 4975 N N . PRO A 1 671 ? -11.144 17.586 -13.255 1.00 93.56 671 PRO A N 1
ATOM 4976 C CA . PRO A 1 671 ? -9.720 17.814 -13.510 1.00 93.56 671 PRO A CA 1
ATOM 4977 C C . PRO A 1 671 ? -8.854 16.649 -12.998 1.00 93.56 671 PRO A C 1
ATOM 4979 O O . PRO A 1 671 ? -8.942 16.298 -11.823 1.00 93.56 671 PRO A O 1
ATOM 4982 N N . SER A 1 672 ? -7.973 16.122 -13.851 1.00 95.19 672 SER A N 1
ATOM 4983 C CA . SER A 1 672 ? -6.921 15.156 -13.492 1.00 95.19 672 SER A CA 1
ATOM 4984 C C . SER A 1 672 ? -5.535 15.749 -13.778 1.00 95.19 672 SER A C 1
ATOM 4986 O O . SER A 1 672 ? -5.370 16.640 -14.611 1.00 95.19 672 SER A O 1
ATOM 4988 N N . THR A 1 673 ? -4.507 15.225 -13.121 1.00 96.50 673 THR A N 1
ATOM 4989 C CA . THR A 1 673 ? -3.094 15.511 -13.391 1.00 96.50 673 THR A CA 1
ATOM 4990 C C . THR A 1 673 ? -2.409 14.229 -13.861 1.00 96.50 673 THR A C 1
ATOM 4992 O O . THR A 1 673 ? -2.394 13.241 -13.132 1.00 96.50 673 THR A O 1
ATOM 4995 N N . ILE A 1 674 ? -1.819 14.233 -15.057 1.00 97.19 674 ILE A N 1
ATOM 4996 C CA . ILE A 1 674 ? -1.085 13.089 -15.617 1.00 97.19 674 ILE A CA 1
ATOM 4997 C C . ILE A 1 674 ? 0.420 13.334 -15.695 1.00 97.19 674 ILE A C 1
ATOM 4999 O O . ILE A 1 674 ? 0.887 14.468 -15.823 1.00 97.19 674 ILE A O 1
ATOM 5003 N N . TYR A 1 675 ? 1.179 12.243 -15.625 1.00 96.62 675 TYR A N 1
ATOM 5004 C CA . TYR A 1 675 ? 2.628 12.251 -15.469 1.00 96.62 675 TYR A CA 1
ATOM 5005 C C . TYR A 1 675 ? 3.283 11.396 -16.553 1.00 96.62 675 TYR A C 1
ATOM 5007 O O . TYR A 1 675 ? 3.063 10.184 -16.619 1.00 96.62 675 TYR A O 1
ATOM 5015 N N . PHE A 1 676 ? 4.117 12.027 -17.382 1.00 89.44 676 PHE A N 1
ATOM 5016 C CA . PHE A 1 676 ? 4.903 11.332 -18.402 1.00 89.44 676 PHE A CA 1
ATOM 5017 C C . PHE A 1 676 ? 6.347 11.141 -17.945 1.00 89.44 676 PHE A C 1
ATOM 5019 O O . PHE A 1 676 ? 7.024 12.118 -17.601 1.00 89.44 676 PHE A O 1
ATOM 5026 N N . ASP A 1 677 ? 6.825 9.899 -17.995 1.00 81.94 677 ASP A N 1
ATOM 5027 C CA . ASP A 1 677 ? 8.211 9.551 -17.678 1.00 81.94 677 ASP A CA 1
ATOM 5028 C C . ASP A 1 677 ? 9.192 10.284 -18.618 1.00 81.94 677 ASP A C 1
ATOM 5030 O O . ASP A 1 677 ? 8.965 10.334 -19.834 1.00 81.94 677 ASP A O 1
ATOM 5034 N N . PRO A 1 678 ? 10.280 10.893 -18.107 1.00 67.44 678 PRO A N 1
ATOM 5035 C CA . PRO A 1 678 ? 11.095 11.797 -18.906 1.00 67.44 678 PRO A CA 1
ATOM 5036 C C . PRO A 1 678 ? 12.003 11.108 -19.936 1.00 67.44 678 PRO A C 1
ATOM 5038 O O . PRO A 1 678 ? 12.601 11.816 -20.752 1.00 67.44 678 PRO A O 1
ATOM 5041 N N . ILE A 1 679 ? 12.114 9.774 -19.898 1.00 65.88 679 ILE A N 1
ATOM 5042 C CA . ILE A 1 679 ? 13.007 8.964 -20.738 1.00 65.88 679 ILE A CA 1
ATOM 5043 C C . ILE A 1 679 ? 12.199 8.243 -21.826 1.00 65.88 679 ILE A C 1
ATOM 5045 O O . ILE A 1 679 ? 12.429 8.444 -23.019 1.00 65.88 679 ILE A O 1
ATOM 5049 N N . SER A 1 680 ? 11.227 7.435 -21.408 1.00 67.44 680 SER A N 1
ATOM 5050 C CA . SER A 1 680 ? 10.332 6.635 -22.249 1.00 67.44 680 SER A CA 1
ATOM 5051 C C . SER A 1 680 ? 9.166 7.434 -22.836 1.00 67.44 680 SER A C 1
ATOM 5053 O O . SER A 1 680 ? 8.599 7.023 -23.847 1.00 67.44 680 SER A O 1
ATOM 5055 N N . PHE A 1 681 ? 8.809 8.573 -22.229 1.00 83.50 681 PHE A N 1
ATOM 5056 C CA . PHE A 1 681 ? 7.611 9.359 -22.547 1.00 83.50 681 PHE A CA 1
ATOM 5057 C C . PHE A 1 681 ? 6.296 8.578 -22.395 1.00 83.50 681 PHE A C 1
ATOM 5059 O O . PHE A 1 681 ? 5.288 8.967 -22.978 1.00 83.50 681 PHE A O 1
ATOM 5066 N N . LEU A 1 682 ? 6.263 7.493 -21.617 1.00 89.44 682 LEU A N 1
ATOM 5067 C CA . LEU A 1 682 ? 5.024 6.780 -21.294 1.00 89.44 682 LEU A CA 1
ATOM 5068 C C . LEU A 1 682 ? 4.241 7.498 -20.188 1.00 89.44 682 LEU A C 1
ATOM 5070 O O . LEU A 1 682 ? 4.828 8.159 -19.332 1.00 89.44 682 LEU A O 1
ATOM 5074 N N . LEU A 1 683 ? 2.913 7.370 -20.225 1.00 94.50 683 LEU A N 1
ATOM 5075 C CA . LEU A 1 683 ? 2.023 7.807 -19.151 1.00 94.50 683 LEU A CA 1
ATOM 5076 C C . LEU A 1 683 ? 2.184 6.832 -17.982 1.00 94.50 683 LEU A C 1
ATOM 5078 O O . LEU A 1 683 ? 1.737 5.697 -18.086 1.00 94.50 683 LEU A O 1
ATOM 5082 N N . VAL A 1 684 ? 2.844 7.251 -16.902 1.00 91.12 684 VAL A N 1
ATOM 5083 C CA . VAL A 1 684 ? 3.185 6.371 -15.765 1.00 91.12 684 VAL A CA 1
ATOM 5084 C C . VAL A 1 684 ? 2.327 6.610 -14.526 1.00 91.12 684 VAL A C 1
ATOM 5086 O O . VAL A 1 684 ? 2.291 5.759 -13.640 1.00 91.12 684 VAL A O 1
ATOM 5089 N N . LYS A 1 685 ? 1.618 7.743 -14.451 1.00 95.00 685 LYS A N 1
ATOM 5090 C CA . LYS A 1 685 ? 0.714 8.052 -13.337 1.00 95.00 685 LYS A CA 1
ATOM 5091 C C . LYS A 1 685 ? -0.404 9.014 -13.749 1.00 95.00 685 LYS A C 1
ATOM 5093 O O . LYS A 1 685 ? -0.159 9.950 -14.511 1.00 95.00 685 LYS A O 1
ATOM 5098 N N . GLU A 1 686 ? -1.589 8.822 -13.186 1.00 95.62 686 GLU A N 1
ATOM 5099 C CA . GLU A 1 686 ? -2.698 9.779 -13.129 1.00 95.62 686 GLU A CA 1
ATOM 5100 C C . GLU A 1 686 ? -3.015 10.087 -11.656 1.00 95.62 686 GLU A C 1
ATOM 5102 O O . GLU A 1 686 ? -2.865 9.227 -10.788 1.00 95.62 686 GLU A O 1
ATOM 5107 N N . GLN A 1 687 ? -3.437 11.316 -11.363 1.00 94.56 687 GLN A N 1
ATOM 5108 C CA . GLN A 1 687 ? -4.015 11.704 -10.080 1.00 94.56 687 GLN A CA 1
ATOM 5109 C C . GLN A 1 687 ? -5.265 12.559 -10.298 1.00 94.56 687 GLN A C 1
ATOM 5111 O O . GLN A 1 687 ? -5.230 13.499 -11.094 1.00 94.56 687 GLN A O 1
ATOM 5116 N N . HIS A 1 688 ? -6.330 12.291 -9.552 1.00 89.06 688 HIS A N 1
ATOM 5117 C CA . HIS A 1 688 ? -7.521 13.139 -9.472 1.00 89.06 688 HIS A CA 1
ATOM 5118 C C . HIS A 1 688 ? -8.029 13.206 -8.028 1.00 89.06 688 HIS A C 1
ATOM 5120 O O . HIS A 1 688 ? -7.606 12.432 -7.169 1.00 89.06 688 HIS A O 1
ATOM 5126 N N . ASN A 1 689 ? -8.902 14.172 -7.747 1.00 80.50 689 ASN A N 1
ATOM 5127 C CA . ASN A 1 689 ? -9.502 14.318 -6.425 1.00 80.50 689 ASN A CA 1
ATOM 5128 C C . ASN A 1 689 ? -10.866 13.621 -6.392 1.00 80.50 689 ASN A C 1
ATOM 5130 O O . ASN A 1 689 ? -11.783 14.029 -7.111 1.00 80.50 689 ASN A O 1
ATOM 5134 N N . ASP A 1 690 ? -10.992 12.645 -5.500 1.00 70.25 690 ASP A N 1
ATOM 5135 C CA . ASP A 1 690 ? -12.265 12.084 -5.063 1.00 70.25 690 ASP A CA 1
ATOM 5136 C C . ASP A 1 690 ? -12.602 12.692 -3.706 1.00 70.25 690 ASP A C 1
ATOM 5138 O O . ASP A 1 690 ? -11.957 12.420 -2.689 1.00 70.25 690 ASP A O 1
ATOM 5142 N N . ASP A 1 691 ? -13.576 13.600 -3.713 1.00 69.50 691 ASP A N 1
ATOM 5143 C CA . ASP A 1 691 ? -13.827 14.562 -2.643 1.00 69.50 691 ASP A CA 1
ATOM 5144 C C . ASP A 1 691 ? -12.533 15.324 -2.262 1.00 69.50 691 ASP A C 1
ATOM 5146 O O . ASP A 1 691 ? -11.985 16.067 -3.080 1.00 69.50 691 ASP A O 1
ATOM 5150 N N . ASP A 1 692 ? -12.025 15.128 -1.040 1.00 61.94 692 ASP A N 1
ATOM 5151 C CA . ASP A 1 692 ? -10.756 15.690 -0.545 1.00 61.94 692 ASP A CA 1
ATOM 5152 C C . ASP A 1 692 ? -9.609 14.654 -0.509 1.00 61.94 692 ASP A C 1
ATOM 5154 O O . ASP A 1 692 ? -8.570 14.889 0.116 1.00 61.94 692 ASP A O 1
ATOM 5158 N N . VAL A 1 693 ? -9.782 13.484 -1.132 1.00 70.56 693 VAL A N 1
ATOM 5159 C CA . VAL A 1 693 ? -8.768 12.422 -1.187 1.00 70.56 693 VAL A CA 1
ATOM 5160 C C . VAL A 1 693 ? -8.158 12.366 -2.584 1.00 70.56 693 VAL A C 1
ATOM 5162 O O . VAL A 1 693 ? -8.864 12.327 -3.588 1.00 70.56 693 VAL A O 1
ATOM 5165 N N . VAL A 1 694 ? -6.826 12.362 -2.665 1.00 83.06 694 VAL A N 1
ATOM 5166 C CA . VAL A 1 694 ? -6.121 12.234 -3.947 1.00 83.06 694 VAL A CA 1
ATOM 5167 C C . VAL A 1 694 ? -6.072 10.760 -4.334 1.00 83.06 694 VAL A C 1
ATOM 5169 O O . VAL A 1 694 ? -5.250 10.004 -3.813 1.00 83.06 694 VAL A O 1
ATOM 5172 N N . SER A 1 695 ? -6.936 10.368 -5.263 1.00 87.50 695 SER A N 1
ATOM 5173 C CA . SER A 1 695 ? -6.841 9.086 -5.952 1.00 87.50 695 SER A CA 1
ATOM 5174 C C . SER A 1 695 ? -5.633 9.117 -6.887 1.00 87.50 695 SER A C 1
ATOM 5176 O O . SER A 1 695 ? -5.388 10.107 -7.583 1.00 87.50 695 SER A O 1
ATOM 5178 N N . THR A 1 696 ? -4.812 8.071 -6.844 1.00 92.62 696 THR A N 1
ATOM 5179 C CA . THR A 1 696 ? -3.571 7.958 -7.614 1.00 92.62 696 THR A CA 1
ATOM 5180 C C . THR A 1 696 ? -3.519 6.613 -8.315 1.00 92.62 696 THR A C 1
ATOM 5182 O O . THR A 1 696 ? -3.360 5.589 -7.657 1.00 92.62 696 THR A O 1
ATOM 5185 N N . THR A 1 697 ? -3.564 6.632 -9.645 1.00 94.56 697 THR A N 1
ATOM 5186 C CA . THR A 1 697 ? -3.374 5.449 -10.491 1.00 94.56 697 THR A CA 1
ATOM 5187 C C . THR A 1 697 ? -1.955 5.456 -11.039 1.00 94.56 697 THR A C 1
ATOM 5189 O O . THR A 1 697 ? -1.557 6.400 -11.720 1.00 94.56 697 THR A O 1
ATOM 5192 N N . THR A 1 698 ? -1.174 4.412 -10.773 1.00 93.62 698 THR A N 1
ATOM 5193 C CA . THR A 1 698 ? 0.140 4.193 -11.394 1.00 93.62 698 THR A CA 1
ATOM 5194 C C . THR A 1 698 ? 0.052 3.114 -12.468 1.00 93.62 698 THR A C 1
ATOM 5196 O O . THR A 1 698 ? -0.617 2.098 -12.291 1.00 93.62 698 THR A O 1
ATOM 5199 N N . PHE A 1 699 ? 0.731 3.334 -13.593 1.00 91.00 699 PHE A N 1
ATOM 5200 C CA . PHE A 1 699 ? 0.704 2.463 -14.768 1.00 91.00 699 PHE A CA 1
ATOM 5201 C C . PHE A 1 699 ? 2.075 1.825 -14.981 1.00 91.00 699 PHE A C 1
ATOM 5203 O O . PHE A 1 699 ? 3.096 2.515 -15.005 1.00 91.00 699 PHE A O 1
ATOM 5210 N N . SER A 1 700 ? 2.115 0.506 -15.158 1.00 83.25 700 SER A N 1
ATOM 5211 C CA . SER A 1 700 ? 3.370 -0.233 -15.323 1.00 83.25 700 SER A CA 1
ATOM 5212 C C . SER A 1 700 ? 3.223 -1.452 -16.241 1.00 83.25 700 SER A C 1
ATOM 5214 O O . SER A 1 700 ? 2.145 -1.732 -16.776 1.00 83.25 700 SER A O 1
ATOM 5216 N N . ASP A 1 701 ? 4.333 -2.182 -16.427 1.00 82.38 701 ASP A N 1
ATOM 5217 C CA . ASP A 1 701 ? 4.341 -3.493 -17.092 1.00 82.38 701 ASP A CA 1
ATOM 5218 C C . ASP A 1 701 ? 3.850 -3.406 -18.554 1.00 82.38 701 ASP A C 1
ATOM 5220 O O . ASP A 1 701 ? 2.954 -4.114 -19.000 1.00 82.38 701 ASP A O 1
ATOM 5224 N N . PHE A 1 702 ? 4.377 -2.437 -19.304 1.00 84.88 702 PHE A N 1
ATOM 5225 C CA . PHE A 1 702 ? 3.857 -2.084 -20.623 1.00 84.88 702 PHE A CA 1
ATOM 5226 C C . PHE A 1 702 ? 4.101 -3.175 -21.680 1.00 84.88 702 PHE A C 1
ATOM 5228 O O . PHE A 1 702 ? 5.240 -3.555 -21.947 1.00 84.88 702 PHE A O 1
ATOM 5235 N N . VAL A 1 703 ? 3.036 -3.621 -22.353 1.00 83.62 703 VAL A N 1
ATOM 5236 C CA . VAL A 1 703 ? 3.057 -4.693 -23.363 1.00 83.62 703 VAL A CA 1
ATOM 5237 C C . VAL A 1 703 ? 2.610 -4.186 -24.736 1.00 83.62 703 VAL A C 1
ATOM 5239 O O . VAL A 1 703 ? 1.700 -3.364 -24.842 1.00 83.62 703 VAL A O 1
ATOM 5242 N N . ARG A 1 704 ? 3.245 -4.666 -25.818 1.00 86.25 704 ARG A N 1
ATOM 5243 C CA . ARG A 1 704 ? 2.919 -4.260 -27.197 1.00 86.25 704 ARG A CA 1
ATOM 5244 C C . ARG A 1 704 ? 1.955 -5.250 -27.858 1.00 86.25 704 ARG A C 1
ATOM 5246 O O . ARG A 1 704 ? 2.322 -6.392 -28.117 1.00 86.25 704 ARG A O 1
ATOM 5253 N N . ILE A 1 705 ? 0.750 -4.789 -28.182 1.00 83.06 705 ILE A N 1
ATOM 5254 C CA . ILE A 1 705 ? -0.343 -5.550 -28.800 1.00 83.06 705 ILE A CA 1
ATOM 5255 C C . ILE A 1 705 ? -0.758 -4.852 -30.100 1.00 83.06 705 ILE A C 1
ATOM 5257 O O . ILE A 1 705 ? -1.092 -3.671 -30.107 1.00 83.06 705 ILE A O 1
ATOM 5261 N N . GLY A 1 706 ? -0.702 -5.562 -31.232 1.00 80.50 706 GLY A N 1
ATOM 5262 C CA . GLY A 1 706 ? -1.076 -4.994 -32.537 1.00 80.50 706 GLY A CA 1
ATOM 5263 C C . GLY A 1 706 ? -0.242 -3.773 -32.961 1.00 80.50 706 GLY A C 1
ATOM 5264 O O . GLY A 1 706 ? -0.730 -2.924 -33.697 1.00 80.50 706 GLY A O 1
ATOM 5265 N N . GLY A 1 707 ? 0.994 -3.654 -32.463 1.00 81.38 707 GLY A N 1
ATOM 5266 C CA . GLY A 1 707 ? 1.865 -2.494 -32.681 1.00 81.38 707 GLY A CA 1
ATOM 5267 C C . GLY A 1 707 ? 1.709 -1.370 -31.650 1.00 81.38 707 GLY A C 1
ATOM 5268 O O . GLY A 1 707 ? 2.645 -0.588 -31.501 1.00 81.38 707 GLY A O 1
ATOM 5269 N N . VAL A 1 708 ? 0.618 -1.335 -30.878 1.00 90.69 708 VAL A N 1
ATOM 5270 C CA . VAL A 1 708 ? 0.344 -0.321 -29.844 1.00 90.69 708 VAL A CA 1
ATOM 5271 C C . VAL A 1 708 ? 0.737 -0.830 -28.454 1.00 90.69 708 VAL A C 1
ATOM 5273 O O . VAL A 1 708 ? 0.629 -2.019 -28.167 1.00 90.69 708 VAL A O 1
ATOM 5276 N N . LEU A 1 709 ? 1.253 0.051 -27.602 1.00 87.56 709 LEU A N 1
ATOM 5277 C CA . LEU A 1 709 ? 1.696 -0.245 -26.245 1.00 87.56 709 LEU A CA 1
ATOM 5278 C C . LEU A 1 709 ? 0.582 0.055 -25.234 1.00 87.56 709 LEU A C 1
ATOM 5280 O O . LEU A 1 709 ? 0.005 1.137 -25.268 1.00 87.56 709 LEU A O 1
ATOM 5284 N N . TYR A 1 710 ? 0.331 -0.878 -24.319 1.00 89.62 710 TYR A N 1
ATOM 5285 C CA . TYR A 1 710 ? -0.680 -0.777 -23.264 1.00 89.62 710 TYR A CA 1
ATOM 5286 C C . TYR A 1 710 ? -0.047 -1.029 -21.896 1.00 89.62 710 TYR A C 1
ATOM 5288 O O . TYR A 1 710 ? 0.810 -1.913 -21.807 1.00 89.62 710 TYR A O 1
ATOM 5296 N N . PRO A 1 711 ? -0.465 -0.337 -20.823 1.00 89.69 711 PRO A N 1
ATOM 5297 C CA . PRO A 1 711 ? -0.114 -0.746 -19.468 1.00 89.69 711 PRO A CA 1
ATOM 5298 C C . PRO A 1 711 ? -0.774 -2.095 -19.158 1.00 89.69 711 PRO A C 1
ATOM 5300 O O . PRO A 1 711 ? -1.983 -2.253 -19.337 1.00 89.69 711 PRO A O 1
ATOM 5303 N N . ARG A 1 712 ? 0.005 -3.088 -18.709 1.00 91.06 712 ARG A N 1
ATOM 5304 C CA . ARG A 1 712 ? -0.551 -4.381 -18.278 1.00 91.06 712 ARG A CA 1
ATOM 5305 C C . ARG A 1 712 ? -0.973 -4.358 -16.817 1.00 91.06 712 ARG A C 1
ATOM 5307 O O . ARG A 1 712 ? -1.880 -5.102 -16.460 1.00 91.06 712 ARG A O 1
ATOM 5314 N N . LYS A 1 713 ? -0.340 -3.523 -15.992 1.00 91.62 713 LYS A N 1
ATOM 5315 C CA . LYS A 1 713 ? -0.658 -3.350 -14.573 1.00 91.62 713 LYS A CA 1
ATOM 5316 C C . LYS A 1 713 ? -1.093 -1.919 -14.283 1.00 91.62 713 LYS A C 1
ATOM 5318 O O . LYS A 1 713 ? -0.457 -0.972 -14.753 1.00 91.62 713 LYS A O 1
ATOM 5323 N N . GLN A 1 714 ? -2.124 -1.789 -13.457 1.00 95.00 714 GLN A N 1
ATOM 5324 C CA . GLN A 1 714 ? -2.505 -0.546 -12.798 1.00 95.00 714 GLN A CA 1
ATOM 5325 C C . GLN A 1 714 ? -2.564 -0.783 -11.287 1.00 95.00 714 GLN A C 1
ATOM 5327 O O . GLN A 1 714 ? -3.072 -1.815 -10.847 1.00 95.00 714 GLN A O 1
ATOM 5332 N N . HIS A 1 715 ? -2.061 0.166 -10.505 1.00 93.00 715 HIS A N 1
ATOM 5333 C CA . HIS A 1 715 ? -2.214 0.194 -9.049 1.00 93.00 715 HIS A CA 1
ATOM 5334 C C . HIS A 1 715 ? -2.857 1.522 -8.664 1.00 93.00 715 HIS A C 1
ATOM 5336 O O . HIS A 1 715 ? -2.309 2.583 -8.968 1.00 93.00 715 HIS A O 1
ATOM 5342 N N . ILE A 1 716 ? -4.041 1.444 -8.063 1.00 91.69 716 ILE A N 1
ATOM 5343 C CA . ILE A 1 716 ? -4.867 2.580 -7.658 1.00 91.69 716 ILE A CA 1
ATOM 5344 C C . ILE A 1 716 ? -4.819 2.661 -6.135 1.00 91.69 716 ILE A C 1
ATOM 5346 O O . ILE A 1 716 ? -5.193 1.709 -5.448 1.00 91.69 716 ILE A O 1
ATOM 5350 N N . THR A 1 717 ? -4.377 3.798 -5.608 1.00 86.88 717 THR A N 1
ATOM 5351 C CA . THR A 1 717 ? -4.311 4.054 -4.167 1.00 86.88 717 THR A CA 1
ATOM 5352 C C . THR A 1 717 ? -4.907 5.407 -3.807 1.00 86.88 717 THR A C 1
ATOM 5354 O O . THR A 1 717 ? -4.788 6.387 -4.541 1.00 86.88 717 THR A O 1
ATOM 5357 N N . ASN A 1 718 ? -5.515 5.460 -2.625 1.00 80.12 718 ASN A N 1
ATOM 5358 C CA . ASN A 1 718 ? -5.980 6.681 -1.970 1.00 80.12 718 ASN A CA 1
ATOM 5359 C C . ASN A 1 718 ? -5.089 7.078 -0.768 1.00 80.12 718 ASN A C 1
ATOM 5361 O O . ASN A 1 718 ? -5.446 7.958 0.017 1.00 80.12 718 ASN A O 1
ATOM 5365 N N . GLY A 1 719 ? -3.931 6.419 -0.616 1.00 78.44 719 GLY A N 1
ATOM 5366 C CA . GLY A 1 719 ? -3.006 6.581 0.509 1.00 78.44 719 GLY A CA 1
ATOM 5367 C C . GLY A 1 719 ? -3.217 5.595 1.666 1.00 78.44 719 GLY A C 1
ATOM 5368 O O . GLY A 1 719 ? -2.545 5.724 2.689 1.00 78.44 719 GLY A O 1
ATOM 5369 N N . ASN A 1 720 ? -4.124 4.622 1.532 1.00 76.25 720 ASN A N 1
ATOM 5370 C CA . ASN A 1 720 ? -4.333 3.544 2.499 1.00 76.25 720 ASN A CA 1
ATOM 5371 C C . ASN A 1 720 ? -4.168 2.168 1.835 1.00 76.25 720 ASN A C 1
ATOM 5373 O O . ASN A 1 720 ? -5.135 1.602 1.327 1.00 76.25 720 ASN A O 1
ATOM 5377 N N . GLU A 1 721 ? -2.953 1.620 1.933 1.00 78.12 721 GLU A N 1
ATOM 5378 C CA . GLU A 1 721 ? -2.503 0.366 1.298 1.00 78.12 721 GLU A CA 1
ATOM 5379 C C . GLU A 1 721 ? -3.460 -0.827 1.494 1.00 78.12 721 GLU A C 1
ATOM 5381 O O . GLU A 1 721 ? -3.571 -1.693 0.629 1.00 78.12 721 GLU A O 1
ATOM 5386 N N . ARG A 1 722 ? -4.209 -0.863 2.607 1.00 75.38 722 ARG A N 1
ATOM 5387 C CA . ARG A 1 722 ? -5.205 -1.911 2.908 1.00 75.38 722 ARG A CA 1
ATOM 5388 C C . ARG A 1 722 ? -6.313 -2.019 1.851 1.00 75.38 722 ARG A C 1
ATOM 5390 O O . ARG A 1 722 ? -6.900 -3.090 1.700 1.00 75.38 722 ARG A O 1
ATOM 5397 N N . TYR A 1 723 ? -6.633 -0.915 1.183 1.00 75.88 723 TYR A N 1
ATOM 5398 C CA . TYR A 1 723 ? -7.759 -0.794 0.253 1.00 75.88 723 TYR A CA 1
ATOM 5399 C C . TYR A 1 723 ? -7.316 -0.423 -1.166 1.00 75.88 723 TYR A C 1
ATOM 5401 O O . TYR A 1 723 ? -8.148 -0.033 -1.985 1.00 75.88 723 TYR A O 1
ATOM 5409 N N . ASP A 1 724 ? -6.023 -0.555 -1.460 1.00 86.38 724 ASP A N 1
ATOM 5410 C CA . ASP A 1 724 ? -5.502 -0.374 -2.809 1.00 86.38 724 ASP A CA 1
ATOM 5411 C C . ASP A 1 724 ? -6.135 -1.378 -3.783 1.00 86.38 724 ASP A C 1
ATOM 5413 O O . ASP A 1 724 ? -6.469 -2.514 -3.423 1.00 86.38 724 ASP A O 1
ATOM 5417 N N . VAL A 1 725 ? -6.283 -0.949 -5.036 1.00 88.19 725 VAL A N 1
ATOM 5418 C CA . VAL A 1 725 ? -6.831 -1.764 -6.122 1.00 88.19 725 VAL A CA 1
ATOM 5419 C C . VAL A 1 725 ? -5.727 -2.061 -7.129 1.00 88.19 725 VAL A C 1
ATOM 5421 O O . VAL A 1 725 ? -5.125 -1.154 -7.700 1.00 88.19 725 VAL A O 1
ATOM 5424 N N . ASN A 1 726 ? -5.470 -3.342 -7.369 1.00 92.38 726 ASN A N 1
ATOM 5425 C CA . ASN A 1 726 ? -4.505 -3.817 -8.351 1.00 92.38 726 ASN A CA 1
ATOM 5426 C C . ASN A 1 726 ? -5.246 -4.427 -9.542 1.00 92.38 726 ASN A C 1
ATOM 5428 O O . ASN A 1 726 ? -5.912 -5.453 -9.412 1.00 92.38 726 ASN A O 1
ATOM 5432 N N . ILE A 1 727 ? -5.102 -3.826 -10.720 1.00 93.44 727 ILE A N 1
ATOM 5433 C CA . ILE A 1 727 ? -5.672 -4.330 -11.972 1.00 93.44 727 ILE A CA 1
ATOM 5434 C C . ILE A 1 727 ? -4.539 -4.902 -12.821 1.00 93.44 727 ILE A C 1
ATOM 5436 O O . ILE A 1 727 ? -3.526 -4.243 -13.044 1.00 93.44 727 ILE A O 1
ATOM 5440 N N . THR A 1 728 ? -4.700 -6.126 -13.329 1.00 95.06 728 THR A N 1
ATOM 5441 C CA . THR A 1 728 ? -3.767 -6.711 -14.304 1.00 95.06 728 THR A CA 1
ATOM 5442 C C . THR A 1 728 ? -4.504 -7.210 -15.542 1.00 95.06 728 THR A C 1
ATOM 5444 O O . THR A 1 728 ? -5.265 -8.177 -15.486 1.00 95.06 728 THR A O 1
ATOM 5447 N N . ALA A 1 729 ? -4.241 -6.588 -16.690 1.00 92.19 729 ALA A N 1
ATOM 5448 C CA . ALA A 1 729 ? -4.750 -7.020 -17.984 1.00 92.19 729 ALA A CA 1
ATOM 5449 C C . ALA A 1 729 ? -4.132 -8.374 -18.383 1.00 92.19 729 ALA A C 1
ATOM 5451 O O . ALA A 1 729 ? -2.919 -8.517 -18.526 1.00 92.19 729 ALA A O 1
ATOM 5452 N N . MET A 1 730 ? -4.982 -9.379 -18.590 1.00 91.00 730 MET A N 1
ATOM 5453 C CA . MET A 1 730 ? -4.599 -10.718 -19.058 1.00 91.00 730 MET A CA 1
ATOM 5454 C C . MET A 1 730 ? -4.716 -10.843 -20.581 1.00 91.00 730 MET A C 1
ATOM 5456 O O . MET A 1 730 ? -3.952 -11.572 -21.211 1.00 91.00 730 MET A O 1
ATOM 5460 N N . LYS A 1 731 ? -5.681 -10.142 -21.189 1.00 95.50 731 LYS A N 1
ATOM 5461 C CA . LYS A 1 731 ? -5.910 -10.142 -22.637 1.00 95.50 731 LYS A CA 1
ATOM 5462 C C . LYS A 1 731 ? -6.393 -8.774 -23.107 1.00 95.50 731 LYS A C 1
ATOM 5464 O O . LYS A 1 731 ? -7.318 -8.225 -22.519 1.00 95.50 731 LYS A O 1
ATOM 5469 N N . ILE A 1 732 ? -5.814 -8.277 -24.196 1.00 95.50 732 ILE A N 1
ATOM 5470 C CA . ILE A 1 732 ? -6.208 -7.035 -24.871 1.00 95.50 732 ILE A CA 1
ATOM 5471 C C . ILE A 1 732 ? -6.530 -7.387 -26.328 1.00 95.50 732 ILE A C 1
ATOM 5473 O O . ILE A 1 732 ? -5.744 -8.062 -26.995 1.00 95.50 732 ILE A O 1
ATOM 5477 N N . GLU A 1 733 ? -7.710 -6.996 -26.803 1.00 95.94 733 GLU A N 1
ATOM 5478 C CA . GLU A 1 733 ? -8.249 -7.341 -28.122 1.00 95.94 733 GLU A CA 1
ATOM 5479 C C . GLU A 1 733 ? -8.703 -6.066 -28.849 1.00 95.94 733 GLU A C 1
ATOM 5481 O O . GLU A 1 733 ? -9.739 -5.498 -28.508 1.00 95.94 733 GLU A O 1
ATOM 5486 N N . ASN A 1 734 ? -7.943 -5.628 -29.857 1.00 94.81 734 ASN A N 1
ATOM 5487 C CA . ASN A 1 734 ? -8.241 -4.428 -30.651 1.00 94.81 734 ASN A CA 1
ATOM 5488 C C . ASN A 1 734 ? -9.137 -4.745 -31.854 1.00 94.81 734 ASN A C 1
ATOM 5490 O O . ASN A 1 734 ? -9.039 -5.825 -32.437 1.00 94.81 734 ASN A O 1
ATOM 5494 N N . ASN A 1 735 ? -9.950 -3.770 -32.267 1.00 93.88 735 ASN A N 1
ATOM 5495 C CA . ASN A 1 735 ? -10.879 -3.841 -33.400 1.00 93.88 735 ASN A CA 1
ATOM 5496 C C . ASN A 1 735 ? -11.821 -5.056 -33.342 1.00 93.88 735 ASN A C 1
ATOM 5498 O O . ASN A 1 735 ? -12.159 -5.668 -34.354 1.00 93.88 735 ASN A O 1
ATOM 5502 N N . VAL A 1 736 ? -12.240 -5.404 -32.124 1.00 93.81 736 VAL A N 1
ATOM 5503 C CA . VAL A 1 736 ? -13.222 -6.452 -31.849 1.00 93.81 736 VAL A CA 1
ATOM 5504 C C . VAL A 1 736 ? -14.640 -5.944 -32.118 1.00 93.81 736 VAL A C 1
ATOM 5506 O O . VAL A 1 736 ? -14.984 -4.818 -31.757 1.00 93.81 736 VAL A O 1
ATOM 5509 N N . ASP A 1 737 ? -15.476 -6.775 -32.739 1.00 93.06 737 ASP A N 1
ATOM 5510 C CA . ASP A 1 737 ? -16.892 -6.462 -32.939 1.00 93.06 737 ASP A CA 1
ATOM 5511 C C . ASP A 1 737 ? -17.626 -6.457 -31.584 1.00 93.06 737 ASP A C 1
ATOM 5513 O O . ASP A 1 737 ? -17.652 -7.462 -30.864 1.00 93.06 737 ASP A O 1
ATOM 5517 N N . LEU A 1 738 ? -18.168 -5.295 -31.214 1.00 92.94 738 LEU A N 1
ATOM 5518 C CA . LEU A 1 738 ? -18.883 -5.057 -29.962 1.00 92.94 738 LEU A CA 1
ATOM 5519 C C . LEU A 1 738 ? -20.315 -4.643 -30.294 1.00 92.94 738 LEU A C 1
ATOM 5521 O O . LEU A 1 738 ? -20.564 -3.549 -30.803 1.00 92.94 738 LEU A O 1
ATOM 5525 N N . ALA A 1 739 ? -21.269 -5.516 -29.972 1.00 89.56 739 ALA A N 1
ATOM 5526 C CA . ALA A 1 739 ? -22.682 -5.247 -30.190 1.00 89.56 739 ALA A CA 1
ATOM 5527 C C . ALA A 1 739 ? -23.109 -3.965 -29.458 1.00 89.56 739 ALA A C 1
ATOM 5529 O O . ALA A 1 739 ? -22.903 -3.839 -28.253 1.00 89.56 739 ALA A O 1
ATOM 5530 N N . GLY A 1 740 ? -23.773 -3.038 -30.157 1.00 85.19 740 GLY A N 1
ATOM 5531 C CA . GLY A 1 740 ? -24.176 -1.743 -29.586 1.00 85.19 740 GLY A CA 1
ATOM 5532 C C . GLY A 1 740 ? -25.051 -1.839 -28.325 1.00 85.19 740 GLY A C 1
ATOM 5533 O O . GLY A 1 740 ? -25.030 -0.934 -27.497 1.00 85.19 740 GLY A O 1
ATOM 5534 N N . ALA A 1 741 ? -25.759 -2.959 -28.147 1.00 88.38 741 ALA A N 1
ATOM 5535 C CA . ALA A 1 741 ? -26.541 -3.271 -26.951 1.00 88.38 741 ALA A CA 1
ATOM 5536 C C . ALA A 1 741 ? -25.697 -3.489 -25.676 1.00 88.38 741 ALA A C 1
ATOM 5538 O O . ALA A 1 741 ? -26.265 -3.490 -24.591 1.00 88.38 741 ALA A O 1
ATOM 5539 N N . LEU A 1 742 ? -24.373 -3.662 -25.788 1.00 91.31 742 LEU A N 1
ATOM 5540 C CA . LEU A 1 742 ? -23.452 -3.739 -24.647 1.00 91.31 742 LEU A CA 1
ATOM 5541 C C . LEU A 1 742 ? -23.374 -2.405 -23.889 1.00 91.31 742 LEU A C 1
ATOM 5543 O O . LEU A 1 742 ? -23.315 -2.391 -22.667 1.00 91.31 742 LEU A O 1
ATOM 5547 N N . PHE A 1 743 ? -23.397 -1.293 -24.626 1.00 93.31 743 PHE A N 1
ATOM 5548 C CA . PHE A 1 743 ? -23.248 0.062 -24.087 1.00 93.31 743 PHE A CA 1
ATOM 5549 C C . PHE A 1 743 ? -24.582 0.686 -23.657 1.00 93.31 743 PHE A C 1
ATOM 5551 O O . PHE A 1 743 ? -24.601 1.633 -22.876 1.00 93.31 743 PHE A O 1
ATOM 5558 N N . ALA A 1 744 ? -25.700 0.177 -24.179 1.00 90.75 744 ALA A N 1
ATOM 5559 C CA . ALA A 1 744 ? -27.035 0.695 -23.905 1.00 90.75 744 ALA A CA 1
ATOM 5560 C C . ALA A 1 744 ? -27.535 0.299 -22.505 1.00 90.75 744 ALA A C 1
ATOM 5562 O O . ALA A 1 744 ? -27.224 -0.783 -22.011 1.00 90.75 744 ALA A O 1
ATOM 5563 N N . LEU A 1 745 ? -28.374 1.152 -21.906 1.00 89.12 745 LEU A N 1
ATOM 5564 C CA . LEU A 1 745 ? -29.028 0.902 -20.617 1.00 89.12 745 LEU A CA 1
ATOM 5565 C C . LEU A 1 745 ? -29.743 -0.471 -20.613 1.00 89.12 745 LEU A C 1
ATOM 5567 O O . LEU A 1 745 ? -30.696 -0.656 -21.380 1.00 89.12 745 LEU A O 1
ATOM 5571 N N . PRO A 1 746 ? -29.337 -1.438 -19.765 1.00 87.38 746 PRO A N 1
ATOM 5572 C CA . PRO A 1 746 ? -29.961 -2.753 -19.738 1.00 87.38 746 PRO A CA 1
ATOM 5573 C C . PRO A 1 746 ? -31.358 -2.712 -19.107 1.00 87.38 746 PRO A C 1
ATOM 5575 O O . PRO A 1 746 ? -31.677 -1.867 -18.269 1.00 87.38 746 PRO A O 1
ATOM 5578 N N . ALA A 1 747 ? -32.202 -3.676 -19.481 1.00 78.88 747 ALA A N 1
ATOM 5579 C CA . ALA A 1 747 ? -33.529 -3.824 -18.894 1.00 78.88 747 ALA A CA 1
ATOM 5580 C C . ALA A 1 747 ? -33.450 -4.182 -17.396 1.00 78.88 747 ALA A C 1
ATOM 5582 O O . ALA A 1 747 ? -32.718 -5.093 -16.998 1.00 78.88 747 ALA A O 1
ATOM 5583 N N . VAL A 1 748 ? -34.258 -3.500 -16.577 1.00 73.88 748 VAL A N 1
ATOM 5584 C CA . VAL A 1 748 ? -34.337 -3.727 -15.126 1.00 73.88 748 VAL A CA 1
ATOM 5585 C C . VAL A 1 748 ? -34.854 -5.137 -14.829 1.00 73.88 748 VAL A C 1
ATOM 5587 O O . VAL A 1 748 ? -35.920 -5.542 -15.296 1.00 73.88 748 VAL A O 1
ATOM 5590 N N . SER A 1 749 ? -34.117 -5.882 -14.005 1.00 73.69 749 SER A N 1
ATOM 5591 C CA . SER A 1 749 ? -34.483 -7.238 -13.594 1.00 73.69 749 SER A CA 1
ATOM 5592 C C . SER A 1 749 ? -35.344 -7.219 -12.329 1.00 73.69 749 SER A C 1
ATOM 5594 O O . SER A 1 749 ? -34.862 -6.850 -11.260 1.00 73.69 749 SER A O 1
ATOM 5596 N N . LYS A 1 750 ? -36.598 -7.686 -12.401 1.00 81.88 750 LYS A N 1
ATOM 5597 C CA . LYS A 1 750 ? -37.423 -7.902 -11.197 1.00 81.88 750 LYS A CA 1
ATOM 5598 C C . LYS A 1 750 ? -36.990 -9.180 -10.468 1.00 81.88 750 LYS A C 1
ATOM 5600 O O . LYS A 1 750 ? -37.243 -10.281 -10.946 1.00 81.88 750 LYS A O 1
ATOM 5605 N N . ASN A 1 751 ? -36.392 -9.032 -9.287 1.00 89.12 751 ASN A N 1
ATOM 5606 C CA . ASN A 1 751 ? -36.060 -10.122 -8.356 1.00 89.12 751 ASN A CA 1
ATOM 5607 C C . ASN A 1 751 ? -36.954 -10.140 -7.095 1.00 89.12 751 ASN A C 1
ATOM 5609 O O . ASN A 1 751 ? -36.593 -10.745 -6.082 1.00 89.12 751 ASN A O 1
ATOM 5613 N N . TYR A 1 752 ? -38.121 -9.490 -7.154 1.00 93.19 752 TYR A N 1
ATOM 5614 C CA . TYR A 1 752 ? -39.099 -9.424 -6.069 1.00 93.19 752 TYR A CA 1
ATOM 5615 C C . TYR A 1 752 ? -40.494 -9.904 -6.489 1.00 93.19 752 TYR A C 1
ATOM 5617 O O . TYR A 1 752 ? -40.853 -9.883 -7.666 1.00 93.19 752 TYR A O 1
ATOM 5625 N N . THR A 1 753 ? -41.312 -10.268 -5.502 1.00 95.12 753 THR A N 1
ATOM 5626 C CA . THR A 1 753 ? -42.753 -10.522 -5.644 1.00 95.12 753 THR A CA 1
ATOM 5627 C C . THR A 1 753 ? -43.535 -9.870 -4.504 1.00 95.12 753 THR A C 1
ATOM 5629 O O . THR A 1 753 ? -43.070 -9.832 -3.365 1.00 95.12 753 THR A O 1
ATOM 5632 N N . PHE A 1 754 ? -44.743 -9.366 -4.777 1.00 96.56 754 PHE A N 1
ATOM 5633 C CA . PHE A 1 754 ? -45.691 -9.027 -3.712 1.00 96.56 754 PHE A CA 1
ATOM 5634 C C . PHE A 1 754 ? -46.297 -10.310 -3.133 1.00 96.56 754 PHE A C 1
ATOM 5636 O O . PHE A 1 754 ? -46.678 -11.219 -3.870 1.00 96.56 754 PHE A O 1
ATOM 5643 N N . LEU A 1 755 ? -46.412 -10.376 -1.805 1.00 95.56 755 LEU A N 1
ATOM 5644 C CA . LEU A 1 755 ? -46.931 -11.550 -1.093 1.00 95.56 755 LEU A CA 1
ATOM 5645 C C . LEU A 1 755 ? -48.434 -11.770 -1.328 1.00 95.56 755 LEU A C 1
ATOM 5647 O O . LEU A 1 755 ? -48.922 -12.893 -1.213 1.00 95.56 755 LEU A O 1
ATOM 5651 N N . LYS A 1 756 ? -49.169 -10.707 -1.677 1.00 95.06 756 LYS A N 1
ATOM 5652 C CA . LYS A 1 756 ? -50.549 -10.786 -2.161 1.00 95.06 756 LYS A CA 1
ATOM 5653 C C . LYS A 1 756 ? -50.536 -10.895 -3.696 1.00 95.06 756 LYS A C 1
ATOM 5655 O O . LYS A 1 756 ? -50.081 -9.950 -4.343 1.00 95.06 756 LYS A O 1
ATOM 5660 N N . PRO A 1 757 ? -51.062 -11.981 -4.297 1.00 91.75 757 PRO A N 1
ATOM 5661 C CA . PRO A 1 757 ? -51.129 -12.120 -5.751 1.00 91.75 757 PRO A CA 1
ATOM 5662 C C . PRO A 1 757 ? -51.854 -10.943 -6.418 1.00 91.75 757 PRO A C 1
ATOM 5664 O O . PRO A 1 757 ? -52.910 -10.514 -5.950 1.00 91.75 757 PRO A O 1
ATOM 5667 N N . GLY A 1 758 ? -51.278 -10.419 -7.504 1.00 90.88 758 GLY A N 1
ATOM 5668 C CA . GLY A 1 758 ? -51.827 -9.285 -8.259 1.00 90.88 758 GLY A CA 1
ATOM 5669 C C . GLY A 1 758 ? -51.763 -7.923 -7.552 1.00 90.88 758 GLY A C 1
ATOM 5670 O O . GLY A 1 758 ? -52.350 -6.964 -8.045 1.00 90.88 758 GLY A O 1
ATOM 5671 N N . ALA A 1 759 ? -51.091 -7.807 -6.402 1.00 94.50 759 ALA A N 1
ATOM 5672 C CA . ALA A 1 759 ? -50.862 -6.513 -5.765 1.00 94.50 759 ALA A CA 1
ATOM 5673 C C . ALA A 1 759 ? -49.652 -5.791 -6.381 1.00 94.50 759 ALA A C 1
ATOM 5675 O O . ALA A 1 759 ? -48.605 -6.398 -6.588 1.00 94.50 759 ALA A O 1
ATOM 5676 N N . HIS A 1 760 ? -49.798 -4.482 -6.598 1.00 95.56 760 HIS A N 1
ATOM 5677 C CA . HIS A 1 760 ? -48.721 -3.561 -7.004 1.00 95.56 760 HIS A CA 1
ATOM 5678 C C . HIS A 1 760 ? -48.358 -2.557 -5.894 1.00 95.56 760 HIS A C 1
ATOM 5680 O O . HIS A 1 760 ? -47.509 -1.687 -6.083 1.00 95.56 760 HIS A O 1
ATOM 5686 N N . SER A 1 761 ? -49.032 -2.649 -4.744 1.00 97.31 761 SER A N 1
ATOM 5687 C CA . SER A 1 761 ? -48.780 -1.837 -3.558 1.00 97.31 761 SER A CA 1
ATOM 5688 C C . SER A 1 761 ? -49.138 -2.616 -2.292 1.00 97.31 761 SER A C 1
ATOM 5690 O O . SER A 1 761 ? -50.079 -3.418 -2.302 1.00 97.31 761 SER A O 1
ATOM 5692 N N . ALA A 1 762 ? -48.394 -2.395 -1.208 1.00 97.75 762 ALA A N 1
ATOM 5693 C CA . ALA A 1 762 ? -48.659 -2.982 0.102 1.00 97.75 762 ALA A CA 1
ATOM 5694 C C . ALA A 1 762 ? -48.139 -2.097 1.243 1.00 97.75 762 ALA A C 1
ATOM 5696 O O . ALA A 1 762 ? -47.082 -1.477 1.131 1.00 97.75 762 ALA A O 1
ATOM 5697 N N . THR A 1 763 ? -48.863 -2.090 2.364 1.00 97.94 763 THR A N 1
ATOM 5698 C CA . THR A 1 763 ? -48.566 -1.272 3.547 1.00 97.94 763 THR A CA 1
ATOM 5699 C C . THR A 1 763 ? -48.267 -2.154 4.757 1.00 97.94 763 THR A C 1
ATOM 5701 O O . THR A 1 763 ? -49.024 -3.078 5.051 1.00 97.94 763 THR A O 1
ATOM 5704 N N . ILE A 1 764 ? -47.199 -1.834 5.490 1.00 97.56 764 ILE A N 1
ATOM 5705 C CA . ILE A 1 764 ? -46.828 -2.464 6.765 1.00 97.56 764 ILE A CA 1
ATOM 5706 C C . ILE A 1 764 ? -46.830 -1.437 7.907 1.00 97.56 764 ILE A C 1
ATOM 5708 O O . ILE A 1 764 ? -46.623 -0.247 7.654 1.00 97.56 764 ILE A O 1
ATOM 5712 N N . PRO A 1 765 ? -47.006 -1.862 9.169 1.00 96.31 765 PRO A N 1
ATOM 5713 C CA . PRO A 1 765 ? -46.648 -1.044 10.322 1.00 96.31 765 PRO A CA 1
ATOM 5714 C C . PRO A 1 765 ? -45.123 -1.002 10.518 1.00 96.31 765 PRO A C 1
ATOM 5716 O O . PRO A 1 765 ? -44.431 -1.987 10.254 1.00 96.31 765 PRO A O 1
ATOM 5719 N N . PHE A 1 766 ? -44.613 0.103 11.060 1.00 93.44 766 PHE A N 1
ATOM 5720 C CA . PHE A 1 766 ? -43.232 0.226 11.537 1.00 93.44 766 PHE A CA 1
ATOM 5721 C C . PHE A 1 766 ? -43.178 0.762 12.976 1.00 93.44 766 PHE A C 1
ATOM 5723 O O . PHE A 1 766 ? -44.148 1.312 13.503 1.00 93.44 766 PHE A O 1
ATOM 5730 N N . VAL A 1 767 ? -42.035 0.586 13.634 1.00 87.94 767 VAL A N 1
ATOM 5731 C CA . VAL A 1 767 ? -41.730 1.173 14.941 1.00 87.94 767 VAL A CA 1
ATOM 5732 C C . VAL A 1 767 ? -40.873 2.411 14.711 1.00 87.94 767 VAL A C 1
ATOM 5734 O O . VAL A 1 767 ? -39.810 2.323 14.104 1.00 87.94 767 VAL A O 1
ATOM 5737 N N . PHE A 1 768 ? -41.345 3.559 15.194 1.00 84.94 768 PHE A N 1
ATOM 5738 C CA . PHE A 1 768 ? -40.549 4.779 15.280 1.00 84.94 768 PHE A CA 1
ATOM 5739 C C . PHE A 1 768 ? -40.138 4.972 16.735 1.00 84.94 768 PHE A C 1
ATOM 5741 O O . PHE A 1 768 ? -40.992 5.316 17.563 1.00 84.94 768 PHE A O 1
ATOM 5748 N N . ASP A 1 769 ? -38.869 4.714 17.035 1.00 73.44 769 ASP A N 1
ATOM 5749 C CA . ASP A 1 769 ? -38.294 4.940 18.358 1.00 73.44 769 ASP A CA 1
ATOM 5750 C C . ASP A 1 769 ? -36.916 5.597 18.237 1.00 73.44 769 ASP A C 1
ATOM 5752 O O . ASP A 1 769 ? -36.165 5.333 17.305 1.00 73.44 769 ASP A O 1
ATOM 5756 N N . ASP A 1 770 ? -36.677 6.567 19.113 1.00 69.88 770 ASP A N 1
ATOM 5757 C CA . ASP A 1 770 ? -35.604 7.571 19.117 1.00 69.88 770 ASP A CA 1
ATOM 5758 C C . ASP A 1 770 ? -35.261 8.310 17.801 1.00 69.88 770 ASP A C 1
ATOM 5760 O O . ASP A 1 770 ? -34.496 9.265 17.813 1.00 69.88 770 ASP A O 1
ATOM 5764 N N . GLY A 1 771 ? -35.916 8.002 16.684 1.00 77.06 771 GLY A N 1
ATOM 5765 C CA . GLY A 1 771 ? -35.589 8.515 15.347 1.00 77.06 771 GLY A CA 1
ATOM 5766 C C . GLY A 1 771 ? -35.372 7.384 14.339 1.00 77.06 771 GLY A C 1
ATOM 5767 O O . GLY A 1 771 ? -35.662 7.546 13.160 1.00 77.06 771 GLY A O 1
ATOM 5768 N N . ALA A 1 772 ? -34.986 6.196 14.801 1.00 83.25 772 ALA A N 1
ATOM 5769 C CA . ALA A 1 772 ? -34.842 5.034 13.941 1.00 83.25 772 ALA A CA 1
ATOM 5770 C C . ALA A 1 772 ? -36.209 4.475 13.488 1.00 83.25 772 ALA A C 1
ATOM 5772 O O . ALA A 1 772 ? -37.202 4.468 14.226 1.00 83.25 772 ALA A O 1
ATOM 5773 N N . ILE A 1 773 ? -36.245 3.990 12.244 1.00 90.62 773 ILE A N 1
ATOM 5774 C CA . ILE A 1 773 ? -37.423 3.428 11.569 1.00 90.62 773 ILE A CA 1
ATOM 5775 C C . ILE A 1 773 ? -37.250 1.906 11.483 1.00 90.62 773 ILE A C 1
ATOM 5777 O O . ILE A 1 773 ? -36.715 1.386 10.506 1.00 90.62 773 ILE A O 1
ATOM 5781 N N . GLY A 1 774 ? -37.683 1.183 12.517 1.00 90.94 774 GLY A N 1
ATOM 5782 C CA . GLY A 1 774 ? -37.543 -0.274 12.606 1.00 90.94 774 GLY A CA 1
ATOM 5783 C C . GLY A 1 774 ? -38.752 -1.037 12.059 1.00 90.94 774 GLY A C 1
ATOM 5784 O O . GLY A 1 774 ? -39.899 -0.711 12.370 1.00 90.94 774 GLY A O 1
ATOM 5785 N N . PHE A 1 775 ? -38.525 -2.103 11.291 1.00 93.31 775 PHE A N 1
ATOM 5786 C CA . PHE A 1 775 ? -39.581 -2.993 10.799 1.00 93.31 775 PHE A CA 1
ATOM 5787 C C . PHE A 1 775 ? -39.193 -4.475 10.899 1.00 93.31 775 PHE A C 1
ATOM 5789 O O . PHE A 1 775 ? -38.022 -4.845 10.994 1.00 93.31 775 PHE A O 1
ATOM 5796 N N . LYS A 1 776 ? -40.207 -5.350 10.918 1.00 93.94 776 LYS A N 1
ATOM 5797 C CA . LYS A 1 776 ? -40.018 -6.807 10.980 1.00 93.94 776 LYS A CA 1
ATOM 5798 C C . LYS A 1 776 ? -39.785 -7.364 9.581 1.00 93.94 776 LYS A C 1
ATOM 5800 O O . LYS A 1 776 ? -40.561 -7.077 8.672 1.00 93.94 776 LYS A O 1
ATOM 5805 N N . ALA A 1 777 ? -38.786 -8.224 9.441 1.00 96.12 777 ALA A N 1
ATOM 5806 C CA . ALA A 1 777 ? -38.486 -8.937 8.206 1.00 96.12 777 ALA A CA 1
ATOM 5807 C C . ALA A 1 777 ? -38.126 -10.406 8.488 1.00 96.12 777 ALA A C 1
ATOM 5809 O O . ALA A 1 777 ? -38.100 -10.854 9.640 1.00 96.12 777 ALA A O 1
ATOM 5810 N N . ARG A 1 778 ? -37.862 -11.177 7.433 1.00 97.31 778 ARG A N 1
ATOM 5811 C CA . ARG A 1 778 ? -37.276 -12.516 7.513 1.00 97.31 778 ARG A CA 1
ATOM 5812 C C . ARG A 1 778 ? -36.135 -12.653 6.514 1.00 97.31 778 ARG A C 1
ATOM 5814 O O . ARG A 1 778 ? -36.347 -12.432 5.325 1.00 97.31 778 ARG A O 1
ATOM 5821 N N . ILE A 1 779 ? -34.966 -13.081 6.981 1.00 96.94 779 ILE A N 1
ATOM 5822 C CA . ILE A 1 779 ? -33.824 -13.439 6.128 1.00 96.94 779 ILE A CA 1
ATOM 5823 C C . ILE A 1 779 ? -33.752 -14.963 6.078 1.00 96.94 779 ILE A C 1
ATOM 5825 O O . ILE A 1 779 ? -33.693 -15.617 7.120 1.00 96.94 779 ILE A O 1
ATOM 5829 N N . ASN A 1 780 ? -33.831 -15.537 4.876 1.00 95.62 780 ASN A N 1
ATOM 5830 C CA . ASN A 1 780 ? -33.889 -16.989 4.646 1.00 95.62 780 ASN A CA 1
ATOM 5831 C C . ASN A 1 780 ? -34.918 -17.698 5.564 1.00 95.62 780 ASN A C 1
ATOM 5833 O O . ASN A 1 780 ? -34.670 -18.764 6.123 1.00 95.62 780 ASN A O 1
ATOM 5837 N N . GLY A 1 781 ? -36.076 -17.058 5.773 1.00 95.00 781 GLY A N 1
ATOM 5838 C CA . GLY A 1 781 ? -37.166 -17.539 6.633 1.00 95.00 781 GLY A CA 1
ATOM 5839 C C . GLY A 1 781 ? -37.016 -17.263 8.138 1.00 95.00 781 GLY A C 1
ATOM 5840 O O . GLY A 1 781 ? -38.023 -17.303 8.848 1.00 95.00 781 GLY A O 1
ATOM 5841 N N . LYS A 1 782 ? -35.819 -16.922 8.635 1.00 95.50 782 LYS A N 1
ATOM 5842 C CA . LYS A 1 782 ? -35.571 -16.589 10.051 1.00 95.50 782 LYS A CA 1
ATOM 5843 C C . LYS A 1 782 ? -36.022 -15.150 10.360 1.00 95.50 782 LYS A C 1
ATOM 5845 O O . LYS A 1 782 ? -35.675 -14.254 9.592 1.00 95.50 782 LYS A O 1
ATOM 5850 N N . PRO A 1 783 ? -36.780 -14.894 11.444 1.00 94.31 783 PRO A N 1
ATOM 5851 C CA . PRO A 1 783 ? -37.274 -13.556 11.773 1.00 94.31 783 PRO A CA 1
ATOM 5852 C C . PRO A 1 783 ? -36.148 -12.624 12.235 1.00 94.31 783 PRO A C 1
ATOM 5854 O O . PRO A 1 783 ? -35.287 -13.028 13.012 1.00 94.31 783 PRO A O 1
ATOM 5857 N N . VAL A 1 784 ? -36.197 -11.369 11.789 1.00 92.62 784 VAL A N 1
ATOM 5858 C CA . VAL A 1 784 ? -35.252 -10.301 12.149 1.00 92.62 784 VAL A CA 1
ATOM 5859 C C . VAL A 1 784 ? -35.963 -8.948 12.276 1.00 92.62 784 VAL A C 1
ATOM 5861 O O . VAL A 1 784 ? -37.073 -8.765 11.765 1.00 92.62 784 VAL A O 1
ATOM 5864 N N . VAL A 1 785 ? -35.306 -7.987 12.927 1.00 90.31 785 VAL A N 1
ATOM 5865 C CA . VAL A 1 785 ? -35.648 -6.558 12.864 1.00 90.31 785 VAL A CA 1
ATOM 5866 C C . VAL A 1 785 ? -34.584 -5.850 12.031 1.00 90.31 785 VAL A C 1
ATOM 5868 O O . VAL A 1 785 ? -33.392 -6.077 12.241 1.00 90.31 785 VAL A O 1
ATOM 5871 N N . LEU A 1 786 ? -35.022 -5.021 11.086 1.00 92.38 786 LEU A N 1
ATOM 5872 C CA . LEU A 1 786 ? -34.166 -4.209 10.221 1.00 92.38 786 LEU A CA 1
ATOM 5873 C C . LEU A 1 786 ? -34.586 -2.741 10.305 1.00 92.38 786 LEU A C 1
ATOM 5875 O O . LEU A 1 786 ? -35.756 -2.445 10.565 1.00 92.38 786 LEU A O 1
ATOM 5879 N N . LEU A 1 787 ? -33.637 -1.835 10.077 1.00 91.62 787 LEU A N 1
ATOM 5880 C CA . LEU A 1 787 ? -33.898 -0.396 9.989 1.00 91.62 787 LEU A CA 1
ATOM 5881 C C . LEU A 1 787 ? -34.024 0.041 8.528 1.00 91.62 787 LEU A C 1
ATOM 5883 O O . LEU A 1 787 ? -33.328 -0.489 7.662 1.00 91.62 787 LEU A O 1
ATOM 5887 N N . LEU A 1 788 ? -34.901 1.007 8.250 1.00 94.81 788 LEU A N 1
ATOM 5888 C CA . LEU A 1 788 ? -34.884 1.727 6.978 1.00 94.81 788 LEU A CA 1
ATOM 5889 C C . LEU A 1 788 ? -33.813 2.816 7.049 1.00 94.81 788 LEU A C 1
ATOM 5891 O O . LEU A 1 788 ? -33.934 3.739 7.856 1.00 94.81 788 LEU A O 1
ATOM 5895 N N . ASP A 1 789 ? -32.819 2.736 6.175 1.00 93.38 789 ASP A N 1
ATOM 5896 C CA . ASP A 1 789 ? -31.697 3.668 6.131 1.00 93.38 789 ASP A CA 1
ATOM 5897 C C . ASP A 1 789 ? -31.457 4.149 4.696 1.00 93.38 789 ASP A C 1
ATOM 5899 O O . ASP A 1 789 ? -30.785 3.489 3.909 1.00 93.38 789 ASP A O 1
ATOM 5903 N N . SER A 1 790 ? -32.019 5.304 4.332 1.00 94.94 790 SER A N 1
ATOM 5904 C CA . SER A 1 790 ? -31.774 5.906 3.020 1.00 94.94 790 SER A CA 1
ATOM 5905 C C . SER A 1 790 ? -30.329 6.373 2.817 1.00 94.94 790 SER A C 1
ATOM 5907 O O . SER A 1 790 ? -29.957 6.590 1.668 1.00 94.94 790 SER A O 1
ATOM 5909 N N . GLY A 1 791 ? -29.520 6.484 3.877 1.00 90.00 791 GLY A N 1
ATOM 5910 C CA . GLY A 1 791 ? -28.085 6.753 3.800 1.00 90.00 791 GLY A CA 1
ATOM 5911 C C . GLY A 1 791 ? -27.226 5.527 3.477 1.00 90.00 791 GLY A C 1
ATOM 5912 O O . GLY A 1 791 ? -26.027 5.675 3.254 1.00 90.00 791 GLY A O 1
ATOM 5913 N N . ALA A 1 792 ? -27.815 4.329 3.393 1.00 89.12 792 ALA A N 1
ATOM 5914 C CA . ALA A 1 792 ? -27.114 3.113 3.000 1.00 89.12 792 ALA A CA 1
ATOM 5915 C C . ALA A 1 792 ? -27.234 2.818 1.492 1.00 89.12 792 ALA A C 1
ATOM 5917 O O . ALA A 1 792 ? -28.334 2.681 0.946 1.00 89.12 792 ALA A O 1
ATOM 5918 N N . SER A 1 793 ? -26.094 2.587 0.837 1.00 86.56 793 SER A N 1
ATOM 5919 C CA . SER A 1 793 ? -25.980 2.191 -0.580 1.00 86.56 793 SER A CA 1
ATOM 5920 C C . SER A 1 793 ? -26.484 0.769 -0.896 1.00 86.56 793 SER A C 1
ATOM 5922 O O . SER A 1 793 ? -26.469 0.335 -2.043 1.00 86.56 793 SER A O 1
ATOM 5924 N N . GLY A 1 794 ? -26.984 0.027 0.097 1.00 90.56 794 GLY A N 1
ATOM 5925 C CA . GLY A 1 794 ? -27.501 -1.333 -0.075 1.00 90.56 794 GLY A CA 1
ATOM 5926 C C . GLY A 1 794 ? -28.115 -1.900 1.206 1.00 90.56 794 GLY A C 1
ATOM 5927 O O . GLY A 1 794 ? -28.574 -1.158 2.078 1.00 90.56 794 GLY A O 1
ATOM 5928 N N . ILE A 1 795 ? -28.134 -3.228 1.329 1.00 92.56 795 ILE A N 1
ATOM 5929 C CA . ILE A 1 795 ? -28.447 -3.922 2.589 1.00 92.56 795 ILE A CA 1
ATOM 5930 C C . ILE A 1 795 ? -27.154 -4.238 3.341 1.00 92.56 795 ILE A C 1
ATOM 5932 O O . ILE A 1 795 ? -26.264 -4.896 2.799 1.00 92.56 795 ILE A O 1
ATOM 5936 N N . ALA A 1 796 ? -27.096 -3.862 4.619 1.00 91.25 796 ALA A N 1
ATOM 5937 C CA . ALA A 1 796 ? -26.004 -4.233 5.509 1.00 91.25 796 ALA A CA 1
ATOM 5938 C C . ALA A 1 796 ? -26.528 -4.966 6.749 1.00 91.25 796 ALA A C 1
ATOM 5940 O O . ALA A 1 796 ? -27.473 -4.527 7.403 1.00 91.25 796 ALA A O 1
ATOM 5941 N N . ILE A 1 797 ? -25.897 -6.087 7.082 1.00 92.25 797 ILE A N 1
ATOM 5942 C CA . ILE A 1 797 ? -26.241 -6.976 8.192 1.00 92.25 797 ILE A CA 1
ATOM 5943 C C . ILE A 1 797 ? -25.106 -6.931 9.220 1.00 92.25 797 ILE A C 1
ATOM 5945 O O . ILE A 1 797 ? -23.930 -6.927 8.858 1.00 92.25 797 ILE A O 1
ATOM 5949 N N . SER A 1 798 ? -25.421 -6.915 10.515 1.00 88.62 798 SER A N 1
ATOM 5950 C CA . SER A 1 798 ? -24.382 -6.941 11.548 1.00 88.62 798 SER A CA 1
ATOM 5951 C C . SER A 1 798 ? -23.609 -8.261 11.498 1.00 88.62 798 SER A C 1
ATOM 5953 O O . SER A 1 798 ? -24.183 -9.332 11.288 1.00 88.62 798 SER A O 1
ATOM 5955 N N . GLN A 1 799 ? -22.299 -8.228 11.740 1.00 87.25 799 GLN A N 1
ATOM 5956 C CA . GLN A 1 799 ? -21.464 -9.434 11.712 1.00 87.25 799 GLN A CA 1
ATOM 5957 C C . GLN A 1 799 ? -21.915 -10.494 12.745 1.00 87.25 799 GLN A C 1
ATOM 5959 O O . GLN A 1 799 ? -21.736 -11.697 12.536 1.00 87.25 799 GLN A O 1
ATOM 5964 N N . LYS A 1 800 ? -22.571 -10.055 13.830 1.00 86.31 800 LYS A N 1
ATOM 5965 C CA . LYS A 1 800 ? -23.283 -10.873 14.831 1.00 86.31 800 LYS A CA 1
ATOM 5966 C C . LYS A 1 800 ? -24.503 -11.579 14.217 1.00 86.31 800 LYS A C 1
ATOM 5968 O O . LYS A 1 800 ? -24.625 -12.800 14.338 1.00 86.31 800 LYS A O 1
ATOM 5973 N N . ALA A 1 801 ? -25.362 -10.846 13.504 1.00 89.50 801 ALA A N 1
ATOM 5974 C CA . ALA A 1 801 ? -26.540 -11.397 12.833 1.00 89.50 801 ALA A CA 1
ATOM 5975 C C . ALA A 1 801 ? -26.182 -12.296 11.639 1.00 89.50 801 ALA A C 1
ATOM 5977 O O . ALA A 1 801 ? -26.746 -13.377 11.502 1.00 89.50 801 ALA A O 1
ATOM 5978 N N . ALA A 1 802 ? -25.203 -11.925 10.810 1.00 92.25 802 ALA A N 1
ATOM 5979 C CA . ALA A 1 802 ? -24.773 -12.745 9.675 1.00 92.25 802 ALA A CA 1
ATOM 5980 C C . ALA A 1 802 ? -24.292 -14.140 10.127 1.00 92.25 802 ALA A C 1
ATOM 5982 O O . ALA A 1 802 ? -24.647 -15.150 9.512 1.00 92.25 802 ALA A O 1
ATOM 5983 N N . LYS A 1 803 ? -23.562 -14.209 11.252 1.00 90.50 803 LYS A N 1
ATOM 5984 C CA . LYS A 1 803 ? -23.142 -15.468 11.889 1.00 90.50 803 LYS A CA 1
ATOM 5985 C C . LYS A 1 803 ? -24.320 -16.279 12.443 1.00 90.50 803 LYS A C 1
ATOM 5987 O O . LYS A 1 803 ? -24.399 -17.470 12.160 1.00 90.50 803 LYS A O 1
ATOM 5992 N N . SER A 1 804 ? -25.250 -15.673 13.191 1.00 88.81 804 SER A N 1
ATOM 5993 C CA . SER A 1 804 ? -26.396 -16.402 13.779 1.00 88.81 804 SER A CA 1
ATOM 5994 C C . SER A 1 804 ? -27.422 -16.868 12.731 1.00 88.81 804 SER A C 1
ATOM 5996 O O . SER A 1 804 ? -28.056 -17.923 12.860 1.00 88.81 804 SER A O 1
ATOM 5998 N N . LEU A 1 805 ? -27.552 -16.119 11.636 1.00 92.06 805 LEU A N 1
ATOM 5999 C CA . LEU A 1 805 ? -28.345 -16.500 10.472 1.00 92.06 805 LEU A CA 1
ATOM 6000 C C . LEU A 1 805 ? -27.670 -17.611 9.650 1.00 92.06 805 LEU A C 1
ATOM 6002 O O . LEU A 1 805 ? -28.389 -18.382 9.012 1.00 92.06 805 LEU A O 1
ATOM 6006 N N . GLY A 1 806 ? -26.346 -17.771 9.742 1.00 92.06 806 GLY A N 1
ATOM 6007 C CA . GLY A 1 806 ? -25.576 -18.771 8.994 1.00 92.06 806 GLY A CA 1
ATOM 6008 C C . GLY A 1 806 ? -25.344 -18.374 7.535 1.00 92.06 806 GLY A C 1
ATOM 6009 O O . GLY A 1 806 ? -25.340 -19.237 6.660 1.00 92.06 806 GLY A O 1
ATOM 6010 N N . LEU A 1 807 ? -25.218 -17.072 7.263 1.00 93.06 807 LEU A N 1
ATOM 6011 C CA . LEU A 1 807 ? -25.027 -16.544 5.912 1.00 93.06 807 LEU A CA 1
ATOM 6012 C C . LEU A 1 807 ? -23.590 -16.787 5.440 1.00 93.06 807 LEU A C 1
ATOM 6014 O O . LEU A 1 807 ? -22.635 -16.602 6.199 1.00 93.06 807 LEU A O 1
ATOM 6018 N N . LYS A 1 808 ? -23.436 -17.183 4.173 1.00 87.81 808 LYS A N 1
ATOM 6019 C CA . LYS A 1 808 ? -22.121 -17.308 3.533 1.00 87.81 808 LYS A CA 1
ATOM 6020 C C . LYS A 1 808 ? -21.492 -15.923 3.412 1.00 87.81 808 LYS A C 1
ATOM 6022 O O . LYS A 1 808 ? -22.183 -14.984 3.028 1.00 87.81 808 LYS A O 1
ATOM 6027 N N . GLN A 1 809 ? -20.200 -15.816 3.715 1.00 86.38 809 GLN A N 1
ATOM 6028 C CA . GLN A 1 809 ? -19.440 -14.566 3.644 1.00 86.38 809 GLN A CA 1
ATOM 6029 C C . GLN A 1 809 ? -18.261 -14.715 2.681 1.00 86.38 809 GLN A C 1
ATOM 6031 O O . GLN A 1 809 ? -17.581 -15.741 2.706 1.00 86.38 809 GLN A O 1
ATOM 6036 N N . GLY A 1 810 ? -18.024 -13.691 1.863 1.00 79.25 810 GLY A N 1
ATOM 6037 C CA . GLY A 1 810 ? -16.834 -13.549 1.030 1.00 79.25 810 GLY A CA 1
ATOM 6038 C C . GLY A 1 810 ? -15.630 -12.979 1.790 1.00 79.25 810 GLY A C 1
ATOM 6039 O O . GLY A 1 810 ? -15.581 -12.987 3.024 1.00 79.25 810 GLY A O 1
ATOM 6040 N N . GLY A 1 811 ? -14.655 -12.482 1.023 1.00 73.38 811 GLY A N 1
ATOM 6041 C CA . GLY A 1 811 ? -13.502 -11.742 1.542 1.00 73.38 811 GLY A CA 1
ATOM 6042 C C . GLY A 1 811 ? -13.857 -10.338 2.047 1.00 73.38 811 GLY A C 1
ATOM 6043 O O . GLY A 1 811 ? -15.033 -10.002 2.185 1.00 73.38 811 GLY A O 1
ATOM 6044 N N . PHE A 1 812 ? -12.839 -9.539 2.360 1.00 75.81 812 PHE A N 1
ATOM 6045 C CA . PHE A 1 812 ? -12.997 -8.205 2.946 1.00 75.81 812 PHE A CA 1
ATOM 6046 C C . PHE A 1 812 ? -12.911 -7.103 1.882 1.00 75.81 812 PHE A C 1
ATOM 6048 O O . PHE A 1 812 ? -12.107 -7.210 0.967 1.00 75.81 812 PHE A O 1
ATOM 6055 N N . LEU A 1 813 ? -13.705 -6.042 2.024 1.00 73.88 813 LEU A N 1
ATOM 6056 C CA . LEU A 1 813 ? -13.659 -4.825 1.198 1.00 73.88 813 LEU A CA 1
ATOM 6057 C C . LEU A 1 813 ? -13.796 -3.588 2.106 1.00 73.88 813 LEU A C 1
ATOM 6059 O O . LEU A 1 813 ? -14.230 -3.720 3.254 1.00 73.88 813 LEU A O 1
ATOM 6063 N N . GLU A 1 814 ? -13.474 -2.389 1.613 1.00 72.25 814 GLU A N 1
ATOM 6064 C CA . GLU A 1 814 ? -13.712 -1.148 2.367 1.00 72.25 814 GLU A CA 1
ATOM 6065 C C . GLU A 1 814 ? -15.215 -0.812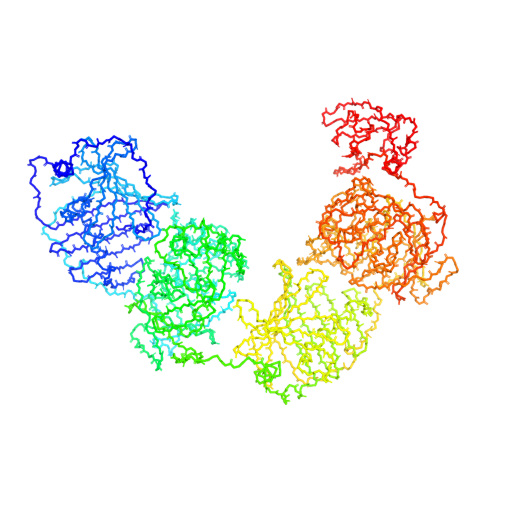 2.427 1.00 72.25 814 GLU A C 1
ATOM 6067 O O . GLU A 1 814 ? -15.880 -0.693 1.400 1.00 72.25 814 GLU A O 1
ATOM 6072 N N . ALA A 1 815 ? -15.746 -0.593 3.631 1.00 65.12 815 ALA A N 1
ATOM 6073 C CA . ALA A 1 815 ? -16.935 0.227 3.861 1.00 65.12 815 ALA A CA 1
ATOM 6074 C C . ALA A 1 815 ? -16.510 1.593 4.398 1.00 65.12 815 ALA A C 1
ATOM 6076 O O . ALA A 1 815 ? -15.707 1.662 5.328 1.00 65.12 815 ALA A O 1
ATOM 6077 N N . ARG A 1 816 ? -17.119 2.668 3.891 1.00 64.06 816 ARG A N 1
ATOM 6078 C CA . ARG A 1 816 ? -17.024 4.018 4.465 1.00 64.06 816 ARG A CA 1
ATOM 6079 C C . ARG A 1 816 ? -18.360 4.433 5.063 1.00 64.06 816 ARG A C 1
ATOM 6081 O O . ARG A 1 816 ? -19.417 4.038 4.578 1.00 64.06 816 ARG A O 1
ATOM 6088 N N . GLY A 1 817 ? -18.313 5.241 6.113 1.00 57.47 817 GLY A N 1
ATOM 6089 C CA . GLY A 1 817 ? -19.492 5.857 6.702 1.00 57.47 817 GLY A CA 1
ATOM 6090 C C . GLY A 1 817 ? -19.133 6.940 7.710 1.00 57.47 817 GLY A C 1
ATOM 6091 O O . GLY A 1 817 ? -18.003 7.420 7.755 1.00 57.47 817 GLY A O 1
ATOM 6092 N N . TYR A 1 818 ? -20.118 7.340 8.514 1.00 55.28 818 TYR A N 1
ATOM 6093 C CA . TYR A 1 818 ? -20.024 8.511 9.391 1.00 55.28 818 TYR A CA 1
ATOM 6094 C C . TYR A 1 818 ? -18.851 8.479 10.392 1.00 55.28 818 TYR A C 1
ATOM 6096 O O . TYR A 1 818 ? -18.269 9.522 10.666 1.00 55.28 818 TYR A O 1
ATOM 6104 N N . GLY A 1 819 ? -18.475 7.306 10.909 1.00 50.22 819 GLY A N 1
ATOM 6105 C CA . GLY A 1 819 ? -17.341 7.145 11.826 1.00 50.22 819 GLY A CA 1
ATOM 6106 C C . GLY A 1 819 ? -15.996 6.867 11.141 1.00 50.22 819 GLY A C 1
ATOM 6107 O O . GLY A 1 819 ? -15.013 6.622 11.833 1.00 50.22 819 GLY A O 1
ATOM 6108 N N . GLY A 1 820 ? -15.936 6.854 9.804 1.00 59.72 820 GLY A N 1
ATOM 6109 C CA . GLY A 1 820 ? -14.747 6.505 9.018 1.00 59.72 820 GLY A CA 1
ATOM 6110 C C . GLY A 1 820 ? -14.877 5.177 8.263 1.00 59.72 820 GLY A C 1
ATOM 6111 O O . GLY A 1 820 ? -15.976 4.765 7.888 1.00 59.72 820 GLY A O 1
ATOM 6112 N N . SER A 1 821 ? -13.743 4.513 8.021 1.00 64.38 821 SER A N 1
ATOM 6113 C CA . SER A 1 821 ? -13.675 3.266 7.245 1.00 64.38 821 SER A CA 1
ATOM 6114 C C . SER A 1 821 ? -13.655 2.014 8.128 1.00 64.38 821 SER A C 1
ATOM 6116 O O . SER A 1 821 ? -13.027 1.997 9.185 1.00 64.38 821 SER A O 1
ATOM 6118 N N . THR A 1 822 ? -14.275 0.928 7.672 1.00 69.50 822 THR A N 1
ATOM 6119 C CA . THR A 1 822 ? -14.226 -0.398 8.312 1.00 69.50 822 THR A CA 1
ATOM 6120 C C . THR A 1 822 ? -14.258 -1.512 7.265 1.00 69.50 822 THR A C 1
ATOM 6122 O O . THR A 1 822 ? -14.540 -1.253 6.098 1.00 69.50 822 THR A O 1
ATOM 6125 N N . ASP A 1 823 ? -14.000 -2.757 7.666 1.00 79.31 823 ASP A N 1
ATOM 6126 C CA . ASP A 1 823 ? -14.158 -3.892 6.756 1.00 79.31 823 ASP A CA 1
ATOM 6127 C C . ASP A 1 823 ? -15.640 -4.256 6.584 1.00 79.31 823 ASP A C 1
ATOM 6129 O O . ASP A 1 823 ? -16.358 -4.490 7.566 1.00 79.31 823 ASP A O 1
ATOM 6133 N N . LEU A 1 824 ? -16.068 -4.419 5.334 1.00 82.00 824 LEU A N 1
ATOM 6134 C CA . LEU A 1 824 ? -17.280 -5.152 4.979 1.00 82.00 824 LEU A CA 1
ATOM 6135 C C . LEU A 1 824 ? -16.931 -6.523 4.400 1.00 82.00 824 LEU A C 1
ATOM 6137 O O . LEU A 1 824 ? -15.827 -6.750 3.909 1.00 82.00 824 LEU A O 1
ATOM 6141 N N . ARG A 1 825 ? -17.894 -7.443 4.424 1.00 87.25 825 ARG A N 1
ATOM 6142 C CA . ARG A 1 825 ? -17.817 -8.738 3.740 1.00 87.25 825 ARG A CA 1
ATOM 6143 C C . ARG A 1 825 ? -19.058 -8.956 2.885 1.00 87.25 825 ARG A C 1
ATOM 6145 O O . ARG A 1 825 ? -20.146 -8.954 3.455 1.00 87.25 825 ARG A O 1
ATOM 6152 N N . PRO A 1 826 ? -18.956 -9.204 1.572 1.00 89.19 826 PRO A N 1
ATOM 6153 C CA . PRO A 1 826 ? -20.114 -9.593 0.774 1.00 89.19 826 PRO A CA 1
ATOM 6154 C C . PRO A 1 826 ? -20.789 -10.855 1.339 1.00 89.19 826 PRO A C 1
ATOM 6156 O O . PRO A 1 826 ? -20.099 -11.799 1.731 1.00 89.19 826 PRO A O 1
ATOM 6159 N N . ILE A 1 827 ? -22.122 -10.890 1.374 1.00 92.25 827 ILE A N 1
ATOM 6160 C CA . ILE A 1 827 ? -22.924 -12.044 1.809 1.00 92.25 827 ILE A CA 1
ATOM 6161 C C . ILE A 1 827 ? -24.043 -12.377 0.818 1.00 92.25 827 ILE A C 1
ATOM 6163 O O . ILE A 1 827 ? -24.646 -11.483 0.231 1.00 92.25 827 ILE A O 1
ATOM 6167 N N . GLU A 1 828 ? -24.362 -13.665 0.676 1.00 91.19 828 GLU A N 1
ATOM 6168 C CA . GLU A 1 828 ? -25.507 -14.139 -0.118 1.00 91.19 828 GLU A CA 1
ATOM 6169 C C . GLU A 1 828 ? -26.729 -14.414 0.775 1.00 91.19 828 GLU A C 1
ATOM 6171 O O . GLU A 1 828 ? -26.626 -15.083 1.809 1.00 91.19 828 GLU A O 1
ATOM 6176 N N . MET A 1 829 ? -27.909 -13.966 0.340 1.00 93.75 829 MET A N 1
ATOM 6177 C CA . MET A 1 829 ? -29.208 -14.289 0.934 1.00 93.75 829 MET A CA 1
ATOM 6178 C C . MET A 1 829 ? -30.157 -14.849 -0.134 1.00 93.75 829 MET A C 1
ATOM 6180 O O . MET A 1 829 ? -30.426 -14.205 -1.150 1.00 93.75 829 MET A O 1
ATOM 6184 N N . ASP A 1 830 ? -30.739 -16.024 0.116 1.00 93.56 830 ASP A N 1
ATOM 6185 C CA . ASP A 1 830 ? -31.733 -16.634 -0.774 1.00 93.56 830 ASP A CA 1
ATOM 6186 C C . ASP A 1 830 ? -32.987 -15.758 -0.875 1.00 93.56 830 ASP A C 1
ATOM 6188 O O . ASP A 1 830 ? -33.566 -15.600 -1.955 1.00 93.56 830 ASP A O 1
ATOM 6192 N N . SER A 1 831 ? -33.403 -15.165 0.252 1.00 95.75 831 SER A N 1
ATOM 6193 C CA . SER A 1 831 ? -34.501 -14.200 0.277 1.00 95.75 831 SER A CA 1
ATOM 6194 C C . SER A 1 831 ? -34.489 -13.255 1.477 1.00 95.75 831 SER A C 1
ATOM 6196 O O . SER A 1 831 ? -34.203 -13.676 2.602 1.00 95.75 831 SER A O 1
ATOM 6198 N N . LEU A 1 832 ? -34.940 -12.022 1.231 1.00 97.19 832 LEU A N 1
ATOM 6199 C CA . LEU A 1 832 ? -35.388 -11.064 2.239 1.00 97.19 832 LEU A CA 1
ATOM 6200 C C . LEU A 1 832 ? -36.902 -10.867 2.078 1.00 97.19 832 LEU A C 1
ATOM 6202 O O . LEU A 1 832 ? -37.375 -10.390 1.050 1.00 97.19 832 LEU A O 1
ATOM 6206 N N . GLU A 1 833 ? -37.677 -11.244 3.087 1.00 97.94 833 GLU A N 1
ATOM 6207 C CA . GLU A 1 833 ? -39.138 -11.151 3.089 1.00 97.94 833 GLU A CA 1
ATOM 6208 C C . GLU A 1 833 ? -39.604 -10.093 4.093 1.00 97.94 833 GLU A C 1
ATOM 6210 O O . GLU A 1 833 ? -39.207 -10.115 5.256 1.00 97.94 833 GLU A O 1
ATOM 6215 N N . ILE A 1 834 ? -40.473 -9.188 3.650 1.00 97.56 834 ILE A N 1
ATOM 6216 C CA . ILE A 1 834 ? -41.163 -8.187 4.464 1.00 97.56 834 ILE A CA 1
ATOM 6217 C C . ILE A 1 834 ? -42.617 -8.669 4.620 1.00 97.56 834 ILE A C 1
ATOM 6219 O O . ILE A 1 834 ? -43.409 -8.526 3.680 1.00 97.56 834 ILE A O 1
ATOM 6223 N N . PRO A 1 835 ? -42.992 -9.287 5.761 1.00 96.00 835 PRO A N 1
ATOM 6224 C CA . PRO A 1 835 ? -44.292 -9.930 5.924 1.00 96.00 835 PRO A CA 1
ATOM 6225 C C . PRO A 1 835 ? -45.465 -8.978 5.670 1.00 96.00 835 PRO A C 1
ATOM 6227 O O . PRO A 1 835 ? -45.502 -7.862 6.181 1.00 96.00 835 PRO A O 1
ATOM 6230 N N . GLY A 1 836 ? -46.437 -9.437 4.880 1.00 93.56 836 GLY A N 1
ATOM 6231 C CA . GLY A 1 836 ? -47.586 -8.635 4.446 1.00 93.56 836 GLY A CA 1
ATOM 6232 C C . GLY A 1 836 ? -47.336 -7.739 3.225 1.00 93.56 836 GLY A C 1
ATOM 6233 O O . GLY A 1 836 ? -48.310 -7.268 2.645 1.00 93.56 836 GLY A O 1
ATOM 6234 N N . ALA A 1 837 ? -46.082 -7.551 2.792 1.00 96.12 837 ALA A N 1
ATOM 6235 C CA . ALA A 1 837 ? -45.738 -6.742 1.623 1.00 96.12 837 ALA A CA 1
ATOM 6236 C C . ALA A 1 837 ? -45.052 -7.537 0.506 1.00 96.12 837 ALA A C 1
ATOM 6238 O O . ALA A 1 837 ? -45.719 -7.959 -0.441 1.00 96.12 837 ALA A O 1
ATOM 6239 N N . VAL A 1 838 ? -43.735 -7.727 0.593 1.00 96.94 838 VAL A N 1
ATOM 6240 C CA . VAL A 1 838 ? -42.889 -8.148 -0.536 1.00 96.94 838 VAL A CA 1
ATOM 6241 C C . VAL A 1 838 ? -41.857 -9.191 -0.127 1.00 96.94 838 VAL A C 1
ATOM 6243 O O . VAL A 1 838 ? -41.416 -9.234 1.019 1.00 96.94 838 VAL A O 1
ATOM 6246 N N . LYS A 1 839 ? -41.438 -10.019 -1.083 1.00 96.75 839 LYS A N 1
ATOM 6247 C CA . LYS A 1 839 ? -40.312 -10.940 -0.955 1.00 96.75 839 LYS A CA 1
ATOM 6248 C C . LYS A 1 839 ? -39.302 -10.672 -2.057 1.00 96.75 839 LYS A C 1
ATOM 6250 O O . LYS A 1 839 ? -39.614 -10.834 -3.231 1.00 96.75 839 LYS A O 1
ATOM 6255 N N . LEU A 1 840 ? -38.103 -10.275 -1.661 1.00 95.06 840 LEU A N 1
ATOM 6256 C CA . LEU A 1 840 ? -36.927 -10.150 -2.507 1.00 95.06 840 LEU A CA 1
ATOM 6257 C C . LEU A 1 840 ? -36.195 -11.501 -2.516 1.00 95.06 840 LEU A C 1
ATOM 6259 O O . LEU A 1 840 ? -36.189 -12.213 -1.509 1.00 95.06 840 LEU A O 1
ATOM 6263 N N . THR A 1 841 ? -35.593 -11.870 -3.644 1.00 94.56 841 THR A N 1
ATOM 6264 C CA . THR A 1 841 ? -34.927 -13.169 -3.851 1.00 94.56 841 THR A CA 1
ATOM 6265 C C . THR A 1 841 ? -33.565 -12.991 -4.504 1.00 94.56 841 THR A C 1
ATOM 6267 O O . THR A 1 841 ? -33.407 -12.083 -5.318 1.00 94.56 841 THR A O 1
ATOM 6270 N N . LYS A 1 842 ? -32.607 -13.868 -4.165 1.00 90.25 842 LYS A N 1
ATOM 6271 C CA . LYS A 1 842 ? -31.205 -13.804 -4.624 1.00 90.25 842 LYS A CA 1
ATOM 6272 C C . LYS A 1 842 ? -30.605 -12.413 -4.393 1.00 90.25 842 LYS A C 1
ATOM 6274 O O . LYS A 1 842 ? -30.444 -11.633 -5.328 1.00 90.25 842 LYS A O 1
ATOM 6279 N N . ILE A 1 843 ? -30.360 -12.106 -3.124 1.00 92.12 843 ILE A N 1
ATOM 6280 C CA . ILE A 1 843 ? -29.886 -10.800 -2.676 1.00 92.12 843 ILE A CA 1
ATOM 6281 C C . ILE A 1 843 ? -28.469 -10.937 -2.135 1.00 92.12 843 ILE A C 1
ATOM 6283 O O . ILE A 1 843 ? -28.240 -11.575 -1.109 1.00 92.12 843 ILE A O 1
ATOM 6287 N N . THR A 1 844 ? -27.537 -10.303 -2.827 1.00 91.69 844 THR A N 1
ATOM 6288 C CA . THR A 1 844 ? -26.214 -9.957 -2.334 1.00 91.69 844 THR A CA 1
ATOM 6289 C C . THR A 1 844 ? -26.348 -8.759 -1.396 1.00 91.69 844 THR A C 1
ATOM 6291 O O . THR A 1 844 ? -26.959 -7.749 -1.730 1.00 91.69 844 THR A O 1
ATOM 6294 N N . ALA A 1 845 ? -25.801 -8.873 -0.197 1.00 92.81 845 ALA A N 1
ATOM 6295 C CA . ALA A 1 845 ? -25.737 -7.803 0.794 1.00 92.81 845 ALA A CA 1
ATOM 6296 C C . ALA A 1 845 ? -24.311 -7.726 1.349 1.00 92.81 845 ALA A C 1
ATOM 6298 O O . ALA A 1 845 ? -23.422 -8.446 0.886 1.00 92.81 845 ALA A O 1
ATOM 6299 N N . VAL A 1 846 ? -24.082 -6.900 2.368 1.00 91.06 846 VAL A N 1
ATOM 6300 C CA . VAL A 1 846 ? -22.808 -6.882 3.099 1.00 91.06 846 VAL A CA 1
ATOM 6301 C C . VAL A 1 846 ? -22.999 -7.230 4.572 1.00 91.06 846 VAL A C 1
ATOM 6303 O O . VAL A 1 846 ? -24.002 -6.876 5.185 1.00 91.06 846 VAL A O 1
ATOM 6306 N N . ALA A 1 847 ? -22.035 -7.931 5.160 1.00 90.88 847 ALA A N 1
ATOM 6307 C CA . ALA A 1 847 ? -21.880 -8.064 6.598 1.00 90.88 847 ALA A CA 1
ATOM 6308 C C . ALA A 1 847 ? -20.832 -7.061 7.087 1.00 90.88 847 ALA A C 1
ATOM 6310 O O . ALA A 1 847 ? -19.741 -6.981 6.525 1.00 90.88 847 ALA A O 1
ATOM 6311 N N . VAL A 1 848 ? -21.161 -6.308 8.132 1.00 86.12 848 VAL A N 1
ATOM 6312 C CA . VAL A 1 848 ? -20.343 -5.209 8.664 1.00 86.12 848 VAL A CA 1
ATOM 6313 C C . VAL A 1 848 ? -20.260 -5.282 10.185 1.00 86.12 848 VAL A C 1
ATOM 6315 O O . VAL A 1 848 ? -21.177 -5.763 10.860 1.00 86.12 848 VAL A O 1
ATOM 6318 N N . ASN A 1 849 ? -19.154 -4.799 10.749 1.00 77.50 849 ASN A N 1
ATOM 6319 C CA . ASN A 1 849 ? -19.040 -4.621 12.193 1.00 77.50 849 ASN A CA 1
ATOM 6320 C C . ASN A 1 849 ? -19.829 -3.368 12.592 1.00 77.50 849 ASN A C 1
ATOM 6322 O O . ASN A 1 849 ? -19.403 -2.247 12.327 1.00 77.50 849 ASN A O 1
ATOM 6326 N N . LEU A 1 850 ? -21.001 -3.577 13.192 1.00 72.94 850 LEU A N 1
ATOM 6327 C CA . LEU A 1 850 ? -21.836 -2.506 13.728 1.00 72.94 850 LEU A CA 1
ATOM 6328 C C . LEU A 1 850 ? -21.547 -2.318 15.227 1.00 72.94 850 LEU A C 1
ATOM 6330 O O . LEU A 1 850 ? -21.375 -3.333 15.909 1.00 72.94 850 LEU A O 1
ATOM 6334 N N . PRO A 1 851 ? -21.505 -1.071 15.738 1.00 65.75 851 PRO A N 1
ATOM 6335 C CA . PRO A 1 851 ? -21.378 -0.801 17.172 1.00 65.75 851 PRO A CA 1
ATOM 6336 C C . PRO A 1 851 ? -22.486 -1.497 17.982 1.00 65.75 851 PRO A C 1
ATOM 6338 O O . PRO A 1 851 ? -23.642 -1.528 17.546 1.00 65.75 851 PRO A O 1
ATOM 6341 N N . GLU A 1 852 ? -22.161 -2.050 19.156 1.00 62.03 852 GLU A N 1
ATOM 6342 C CA . GLU A 1 852 ? -23.151 -2.727 20.019 1.00 62.03 852 GLU A CA 1
ATOM 6343 C C . GLU A 1 852 ? -24.212 -1.747 20.544 1.00 62.03 852 GLU A C 1
ATOM 6345 O O . GLU A 1 852 ? -25.351 -2.127 20.811 1.00 62.03 852 GLU A O 1
ATOM 6350 N N . GLU A 1 853 ? -23.869 -0.460 20.589 1.00 57.56 853 GLU A N 1
ATOM 6351 C CA . GLU A 1 853 ? -24.730 0.663 20.937 1.00 57.56 853 GLU A CA 1
ATOM 6352 C C . GLU A 1 853 ? -25.991 0.753 20.055 1.00 57.56 853 GLU A C 1
ATOM 6354 O O . GLU A 1 853 ? -26.996 1.309 20.489 1.00 57.56 853 GLU A O 1
ATOM 6359 N N . LEU A 1 854 ? -26.005 0.172 18.849 1.00 61.50 854 LEU A N 1
ATOM 6360 C CA . LEU A 1 854 ? -27.213 0.118 18.012 1.00 61.50 854 LEU A CA 1
ATOM 6361 C C . LEU A 1 854 ? -28.318 -0.777 18.602 1.00 61.50 854 LEU A C 1
ATOM 6363 O O . LEU A 1 854 ? -29.494 -0.425 18.488 1.00 61.50 854 LEU A O 1
ATOM 6367 N N . ASP A 1 855 ? -27.966 -1.873 19.290 1.00 62.09 855 ASP A N 1
ATOM 6368 C CA . ASP A 1 855 ? -28.936 -2.678 20.056 1.00 62.09 855 ASP A CA 1
ATOM 6369 C C . ASP A 1 855 ? -29.488 -1.844 21.245 1.00 62.09 855 ASP A C 1
ATOM 6371 O O . ASP A 1 855 ? -30.666 -1.943 21.609 1.00 62.09 855 ASP A O 1
ATOM 6375 N N . SER A 1 856 ? -28.655 -0.958 21.809 1.00 54.38 856 SER A N 1
ATOM 6376 C CA . SER A 1 856 ? -28.966 -0.084 22.952 1.00 54.38 856 SER A CA 1
ATOM 6377 C C . SER A 1 856 ? -29.976 1.031 22.650 1.00 54.38 856 SER A C 1
ATOM 6379 O O . SER A 1 856 ? -30.719 1.440 23.545 1.00 54.38 856 SER A O 1
ATOM 6381 N N . PHE A 1 857 ? -30.043 1.525 21.407 1.00 53.16 857 PHE A N 1
ATOM 6382 C CA . PHE A 1 857 ? -30.973 2.599 21.014 1.00 53.16 857 PHE A CA 1
ATOM 6383 C C . PHE A 1 857 ? -32.431 2.140 20.873 1.00 53.16 857 PHE A C 1
ATOM 6385 O O . PHE A 1 857 ? -33.340 2.938 21.099 1.00 53.16 857 PHE A O 1
ATOM 6392 N N . LEU A 1 858 ? -32.667 0.871 20.520 1.00 56.50 858 LEU A N 1
ATOM 6393 C CA . LEU A 1 858 ? -34.008 0.331 20.246 1.00 56.50 858 LEU A CA 1
ATOM 6394 C C . LEU A 1 858 ? -34.503 -0.689 21.282 1.00 56.50 858 LEU A C 1
ATOM 6396 O O . LEU A 1 858 ? -35.635 -1.165 21.184 1.00 56.50 858 LEU A O 1
ATOM 6400 N N . GLY A 1 859 ? -33.675 -1.035 22.273 1.00 55.75 859 GLY A N 1
ATOM 6401 C CA . GLY A 1 859 ? -34.020 -1.963 23.358 1.00 55.75 859 GLY A CA 1
ATOM 6402 C C . GLY A 1 859 ? -34.227 -3.420 22.921 1.00 55.75 859 GLY A C 1
ATOM 6403 O O . GLY A 1 859 ? -34.642 -4.248 23.732 1.00 55.75 859 GLY A O 1
ATOM 6404 N N . HIS A 1 860 ? -33.957 -3.737 21.653 1.00 64.19 860 HIS A N 1
ATOM 6405 C CA . HIS A 1 860 ? -34.104 -5.053 21.036 1.00 64.19 860 HIS A CA 1
ATOM 6406 C C . HIS A 1 860 ? -32.986 -5.263 19.999 1.00 64.19 860 HIS A C 1
ATOM 6408 O O . HIS A 1 860 ? -32.631 -4.297 19.322 1.00 64.19 860 HIS A O 1
ATOM 6414 N N . PRO A 1 861 ? -32.480 -6.498 19.800 1.00 71.12 861 PRO A N 1
ATOM 6415 C CA . PRO A 1 861 ? -31.408 -6.757 18.842 1.00 71.12 861 PRO A CA 1
ATOM 6416 C C . PRO A 1 861 ? -31.758 -6.370 17.397 1.00 71.12 861 PRO A C 1
ATOM 6418 O O . PRO A 1 861 ? -32.765 -6.830 16.844 1.00 71.12 861 PRO A O 1
ATOM 6421 N N . VAL A 1 862 ? -30.891 -5.579 16.767 1.00 81.62 862 VAL A N 1
ATOM 6422 C CA . VAL A 1 862 ? -31.021 -5.119 15.379 1.00 81.62 862 VAL A CA 1
ATOM 6423 C C . VAL A 1 862 ? -30.153 -5.992 14.473 1.00 81.62 862 VAL A C 1
ATOM 6425 O O . VAL A 1 862 ? -28.947 -6.140 14.673 1.00 81.62 862 VAL A O 1
ATOM 6428 N N . ALA A 1 863 ? -30.749 -6.588 13.438 1.00 88.12 863 ALA A N 1
ATOM 6429 C CA . ALA A 1 863 ? -29.994 -7.441 12.519 1.00 88.12 863 ALA A CA 1
ATOM 6430 C C . ALA A 1 863 ? -29.184 -6.642 11.487 1.00 88.12 863 ALA A C 1
ATOM 6432 O O . ALA A 1 863 ? -28.217 -7.169 10.945 1.00 88.12 863 ALA A O 1
ATOM 6433 N N . GLY A 1 864 ? -29.570 -5.395 11.210 1.00 90.25 864 GLY A N 1
ATOM 6434 C CA . GLY A 1 864 ? -28.953 -4.546 10.197 1.00 90.25 864 GLY A CA 1
ATOM 6435 C C . GLY A 1 864 ? -29.902 -3.470 9.670 1.00 90.25 864 GLY A C 1
ATOM 6436 O O . GLY A 1 864 ? -30.955 -3.208 10.258 1.00 90.25 864 GLY A O 1
ATOM 6437 N N . PHE A 1 865 ? -29.543 -2.881 8.535 1.00 90.44 865 PHE A N 1
ATOM 6438 C CA . PHE A 1 865 ? -30.298 -1.829 7.859 1.00 90.44 865 PHE A CA 1
ATOM 6439 C C . PHE A 1 865 ? -30.433 -2.085 6.355 1.00 90.44 865 PHE A C 1
ATOM 6441 O O . PHE A 1 865 ? -29.714 -2.890 5.757 1.00 90.44 865 PHE A O 1
ATOM 6448 N N . VAL A 1 866 ? -31.423 -1.426 5.759 1.00 93.81 866 VAL A N 1
ATOM 6449 C CA . VAL A 1 866 ? -31.842 -1.593 4.369 1.00 93.81 866 VAL A CA 1
ATOM 6450 C C . VAL A 1 866 ? -32.031 -0.217 3.738 1.00 93.81 866 VAL A C 1
ATOM 6452 O O . VAL A 1 866 ? -32.929 0.521 4.149 1.00 93.81 866 VAL A O 1
ATOM 6455 N N . GLY A 1 867 ? -31.216 0.094 2.730 1.00 94.25 867 GLY A N 1
ATOM 6456 C CA . GLY A 1 867 ? -31.278 1.349 1.983 1.00 94.25 867 GLY A CA 1
ATOM 6457 C C . GLY A 1 867 ? -31.629 1.172 0.512 1.00 94.25 867 GLY A C 1
ATOM 6458 O O . GLY A 1 867 ? -32.722 0.694 0.180 1.00 94.25 867 GLY A O 1
ATOM 6459 N N . TYR A 1 868 ? -30.713 1.578 -0.371 1.00 93.50 868 TYR A N 1
ATOM 6460 C CA . TYR A 1 868 ? -30.918 1.657 -1.823 1.00 93.50 868 TYR A CA 1
ATOM 6461 C C . TYR A 1 868 ? -31.559 0.412 -2.442 1.00 93.50 868 TYR A C 1
ATOM 6463 O O . TYR A 1 868 ? -32.461 0.537 -3.265 1.00 93.50 868 TYR A O 1
ATOM 6471 N N . ASP A 1 869 ? -31.180 -0.792 -2.015 1.00 90.69 869 ASP A N 1
ATOM 6472 C CA . ASP A 1 869 ? -31.771 -2.045 -2.496 1.00 90.69 869 ASP A CA 1
ATOM 6473 C C . ASP A 1 869 ? -33.306 -2.089 -2.401 1.00 90.69 869 ASP A C 1
ATOM 6475 O O . ASP A 1 869 ? -33.970 -2.676 -3.254 1.00 90.69 869 ASP A O 1
ATOM 6479 N N . LEU A 1 870 ? -33.901 -1.489 -1.372 1.00 92.62 870 LEU A N 1
ATOM 6480 C CA . LEU A 1 870 ? -35.356 -1.441 -1.226 1.00 92.62 870 LEU A CA 1
ATOM 6481 C C . LEU A 1 870 ? -35.942 -0.192 -1.896 1.00 92.62 870 LEU A C 1
ATOM 6483 O O . LEU A 1 870 ? -36.988 -0.275 -2.539 1.00 92.62 870 LEU A O 1
ATOM 6487 N N . LEU A 1 871 ? -35.247 0.942 -1.777 1.00 94.94 871 LEU A N 1
ATOM 6488 C CA . LEU A 1 871 ? -35.690 2.256 -2.257 1.00 94.94 871 LEU A CA 1
ATOM 6489 C C . LEU A 1 871 ? -35.596 2.423 -3.787 1.00 94.94 871 LEU A C 1
ATOM 6491 O O . LEU A 1 871 ? -36.369 3.175 -4.370 1.00 94.94 871 LEU A O 1
ATOM 6495 N N . SER A 1 872 ? -34.708 1.685 -4.457 1.00 92.00 872 SER A N 1
ATOM 6496 C CA . SER A 1 872 ? -34.609 1.617 -5.926 1.00 92.00 872 SER A CA 1
ATOM 6497 C C . SER A 1 872 ? -35.711 0.763 -6.565 1.00 92.00 872 SER A C 1
ATOM 6499 O O . SER A 1 872 ? -36.110 1.008 -7.705 1.00 92.00 872 SER A O 1
ATOM 6501 N N . ARG A 1 873 ? -36.232 -0.234 -5.835 1.00 92.44 873 ARG A N 1
ATOM 6502 C CA . ARG A 1 873 ? -37.234 -1.195 -6.330 1.00 92.44 873 ARG A CA 1
ATOM 6503 C C . ARG A 1 873 ? -38.673 -0.691 -6.224 1.00 92.44 873 ARG A C 1
ATOM 6505 O O . ARG A 1 873 ? -39.522 -1.114 -7.014 1.00 92.44 873 ARG A O 1
ATOM 6512 N N . PHE A 1 874 ? -38.951 0.184 -5.259 1.00 95.56 874 PHE A N 1
ATOM 6513 C CA . PHE A 1 874 ? -40.296 0.644 -4.918 1.00 95.56 874 PHE A CA 1
ATOM 6514 C C . PHE A 1 874 ? -40.326 2.144 -4.644 1.00 95.56 874 PHE A C 1
ATOM 6516 O O . PHE A 1 874 ? -39.404 2.691 -4.050 1.00 95.56 874 PHE A O 1
ATOM 6523 N N . VAL A 1 875 ? -41.451 2.783 -4.955 1.00 97.50 875 VAL A N 1
ATOM 6524 C CA . VAL A 1 875 ? -41.796 4.058 -4.329 1.00 97.50 875 VAL A CA 1
ATOM 6525 C C . VAL A 1 875 ? -42.208 3.771 -2.886 1.00 97.50 875 VAL A C 1
ATOM 6527 O O . VAL A 1 875 ? -43.174 3.034 -2.654 1.00 97.50 875 VAL A O 1
ATOM 6530 N N . VAL A 1 876 ? -41.462 4.315 -1.920 1.00 97.94 876 VAL A N 1
ATOM 6531 C CA . VAL A 1 876 ? -41.634 4.030 -0.486 1.00 97.94 876 VAL A CA 1
ATOM 6532 C C . VAL A 1 876 ? -42.172 5.255 0.244 1.00 97.94 876 VAL A C 1
ATOM 6534 O O . VAL A 1 876 ? -41.463 6.243 0.419 1.00 97.94 876 VAL A O 1
ATOM 6537 N N . ARG A 1 877 ? -43.427 5.184 0.700 1.00 97.62 877 ARG A N 1
ATOM 6538 C CA . ARG A 1 877 ? -44.101 6.235 1.483 1.00 97.62 877 ARG A CA 1
ATOM 6539 C C . ARG A 1 877 ? -44.055 5.913 2.975 1.00 97.62 877 ARG A C 1
ATOM 6541 O O . ARG A 1 877 ? -44.658 4.929 3.404 1.00 97.62 877 ARG A O 1
ATOM 6548 N N . VAL A 1 878 ? -43.391 6.762 3.757 1.00 97.31 878 VAL A N 1
ATOM 6549 C CA . VAL A 1 878 ? -43.257 6.687 5.219 1.00 97.31 878 VAL A CA 1
ATOM 6550 C C . VAL A 1 878 ? -44.207 7.691 5.879 1.00 97.31 878 VAL A C 1
ATOM 6552 O O . VAL A 1 878 ? -44.010 8.906 5.825 1.00 97.31 878 VAL A O 1
ATOM 6555 N N . ASP A 1 879 ? -45.250 7.174 6.522 1.00 95.38 879 ASP A N 1
ATOM 6556 C CA . ASP A 1 879 ? -46.284 7.939 7.216 1.00 95.38 879 ASP A CA 1
ATOM 6557 C C . ASP A 1 879 ? -46.034 7.891 8.731 1.00 95.38 879 ASP A C 1
ATOM 6559 O O . ASP A 1 879 ? -46.483 6.985 9.437 1.00 95.38 879 ASP A O 1
ATOM 6563 N N . PHE A 1 880 ? -45.258 8.855 9.238 1.00 91.75 880 PHE A N 1
ATOM 6564 C CA . PHE A 1 880 ? -44.856 8.904 10.649 1.00 91.75 880 PHE A CA 1
ATOM 6565 C C . PHE A 1 880 ? -46.031 9.018 11.643 1.00 91.75 880 PHE A C 1
ATOM 6567 O O . PHE A 1 880 ? -45.985 8.319 12.659 1.00 91.75 880 PHE A O 1
ATOM 6574 N N . PRO A 1 881 ? -47.093 9.824 11.405 1.00 89.38 881 PRO A N 1
ATOM 6575 C CA . PRO A 1 881 ? -48.246 9.868 12.306 1.00 89.38 881 PRO A CA 1
ATOM 6576 C C . PRO A 1 881 ? -48.980 8.531 12.419 1.00 89.38 881 PRO A C 1
ATOM 6578 O O . PRO A 1 881 ? -49.333 8.133 13.527 1.00 89.38 881 PRO A O 1
ATOM 6581 N N . ASN A 1 882 ? -49.189 7.835 11.295 1.00 92.56 882 ASN A N 1
ATOM 6582 C CA . ASN A 1 882 ? -49.892 6.550 11.277 1.00 92.56 882 ASN A CA 1
ATOM 6583 C C . ASN A 1 882 ? -48.970 5.349 11.557 1.00 92.56 882 ASN A C 1
ATOM 6585 O O . ASN A 1 882 ? -49.461 4.235 11.731 1.00 92.56 882 ASN A O 1
ATOM 6589 N N . ARG A 1 883 ? -47.647 5.569 11.622 1.00 93.31 883 ARG A N 1
ATOM 6590 C CA . ARG A 1 883 ? -46.603 4.541 11.774 1.00 93.31 883 ARG A CA 1
ATOM 6591 C C . ARG A 1 883 ? -46.691 3.445 10.708 1.00 93.31 883 ARG A C 1
ATOM 6593 O O . ARG A 1 883 ? -46.536 2.260 11.007 1.00 93.31 883 ARG A O 1
ATOM 6600 N N . THR A 1 884 ? -46.943 3.836 9.459 1.00 97.19 884 THR A N 1
ATOM 6601 C CA . THR A 1 884 ? -47.039 2.910 8.323 1.00 97.19 884 THR A CA 1
ATOM 6602 C C . THR A 1 884 ? -46.058 3.232 7.202 1.00 97.19 884 THR A C 1
ATOM 6604 O O . THR A 1 884 ? -45.768 4.388 6.903 1.00 97.19 884 THR A O 1
ATOM 6607 N N . MET A 1 885 ? -45.542 2.180 6.570 1.00 97.44 885 MET A N 1
ATOM 6608 C CA . MET A 1 885 ? -44.658 2.247 5.410 1.00 97.44 885 MET A CA 1
ATOM 6609 C C . MET A 1 885 ? -45.341 1.537 4.244 1.00 97.44 885 MET A C 1
ATOM 6611 O O . MET A 1 885 ? -45.810 0.411 4.403 1.00 97.44 885 MET A O 1
ATOM 6615 N N . THR A 1 886 ? -45.448 2.197 3.093 1.00 97.75 886 THR A N 1
ATOM 6616 C CA . THR A 1 886 ? -46.120 1.656 1.901 1.00 97.75 886 THR A CA 1
ATOM 6617 C C . THR A 1 886 ? -45.137 1.526 0.750 1.00 97.75 886 THR A C 1
ATOM 6619 O O . THR A 1 886 ? -44.535 2.520 0.355 1.00 97.75 886 THR A O 1
ATOM 6622 N N . PHE A 1 887 ? -45.017 0.319 0.204 1.00 97.94 887 PHE A N 1
ATOM 6623 C CA . PHE A 1 887 ? -44.211 -0.005 -0.971 1.00 97.94 887 PHE A CA 1
ATOM 6624 C C . PHE A 1 887 ? -45.125 -0.063 -2.188 1.00 97.94 887 PHE A C 1
ATOM 6626 O O . PHE A 1 887 ? -46.109 -0.798 -2.157 1.00 97.94 887 PHE A O 1
ATOM 6633 N N . THR A 1 888 ? -44.812 0.677 -3.249 1.00 97.50 888 THR A N 1
ATOM 6634 C CA . THR A 1 888 ? -45.581 0.684 -4.506 1.00 97.50 888 THR A CA 1
ATOM 6635 C C . THR A 1 888 ? -44.636 0.493 -5.688 1.00 97.50 888 THR A C 1
ATOM 6637 O O . THR A 1 888 ? -43.546 1.059 -5.693 1.00 97.50 888 THR A O 1
ATOM 6640 N N . GLU A 1 889 ? -45.011 -0.300 -6.694 1.00 95.25 889 GLU A N 1
ATOM 6641 C CA . GLU A 1 889 ? -44.216 -0.378 -7.929 1.00 95.25 889 GLU A CA 1
ATOM 6642 C C . GLU A 1 889 ? -44.149 1.008 -8.601 1.00 95.25 889 GLU A C 1
ATOM 6644 O O . GLU A 1 889 ? -45.194 1.651 -8.719 1.00 95.25 889 GLU A O 1
ATOM 6649 N N . PRO A 1 890 ? -42.988 1.475 -9.105 1.00 93.50 890 PRO A N 1
ATOM 6650 C CA . PRO A 1 890 ? -42.873 2.819 -9.681 1.00 93.50 890 PRO A CA 1
ATOM 6651 C C . PRO A 1 890 ? -43.881 3.124 -10.799 1.00 93.50 890 PRO A C 1
ATOM 6653 O O . PRO A 1 890 ? -44.433 4.217 -10.851 1.00 93.50 890 PRO A O 1
ATOM 6656 N N . ALA A 1 891 ? -44.197 2.136 -11.644 1.00 92.88 891 ALA A N 1
ATOM 6657 C CA . ALA A 1 891 ? -45.189 2.271 -12.715 1.00 92.88 891 ALA A CA 1
ATOM 6658 C C . ALA A 1 891 ? -46.652 2.363 -12.223 1.00 92.88 891 ALA A C 1
ATOM 6660 O O . ALA A 1 891 ? -47.522 2.773 -12.986 1.00 92.88 891 ALA A O 1
ATOM 6661 N N . ALA A 1 892 ? -46.926 1.977 -10.973 1.00 95.00 892 ALA A N 1
ATOM 6662 C CA . ALA A 1 892 ? -48.245 2.042 -10.340 1.00 95.00 892 ALA A CA 1
ATOM 6663 C C . ALA A 1 892 ? -48.392 3.241 -9.382 1.00 95.00 892 ALA A C 1
ATOM 6665 O O . ALA A 1 892 ? -49.462 3.439 -8.804 1.00 95.00 892 ALA A O 1
ATOM 6666 N N . PHE A 1 893 ? -47.332 4.031 -9.181 1.00 96.00 893 PHE A N 1
ATOM 6667 C CA . PHE A 1 893 ? -47.371 5.201 -8.313 1.00 96.00 893 PHE A CA 1
ATOM 6668 C C . PHE A 1 893 ? -47.888 6.439 -9.057 1.00 96.00 893 PHE A C 1
ATOM 6670 O O . PHE A 1 893 ? -47.372 6.839 -10.102 1.00 96.00 893 PHE A O 1
ATOM 6677 N N . HIS A 1 894 ? -48.887 7.091 -8.467 1.00 94.19 894 HIS A N 1
ATOM 6678 C CA . HIS A 1 894 ? -49.404 8.377 -8.917 1.00 94.19 894 HIS A CA 1
ATOM 6679 C C . HIS A 1 894 ? -49.383 9.346 -7.727 1.00 94.19 894 HIS A C 1
ATOM 6681 O O . HIS A 1 894 ? -50.109 9.105 -6.759 1.00 94.19 894 HIS A O 1
ATOM 6687 N N . PRO A 1 895 ? -48.556 10.410 -7.754 1.00 92.44 895 PRO A N 1
ATOM 6688 C CA . PRO A 1 895 ? -48.441 11.326 -6.627 1.00 92.44 895 PRO A CA 1
ATOM 6689 C C . PRO A 1 895 ? -49.751 12.082 -6.399 1.00 92.44 895 PRO A C 1
ATOM 6691 O O . PRO A 1 895 ? -50.388 12.571 -7.335 1.00 92.44 895 PRO A O 1
ATOM 6694 N N . SER A 1 896 ? -50.141 12.192 -5.133 1.00 89.62 896 SER A N 1
ATOM 6695 C CA . SER A 1 896 ? -51.339 12.900 -4.690 1.00 89.62 896 SER A CA 1
ATOM 6696 C C . SER A 1 896 ? -50.997 14.306 -4.174 1.00 89.62 896 SER A C 1
ATOM 6698 O O . SER A 1 896 ? -49.865 14.545 -3.748 1.00 89.62 896 SER A O 1
ATOM 6700 N N . PRO A 1 897 ? -51.965 15.239 -4.082 1.00 86.38 897 PRO A N 1
ATOM 6701 C CA . PRO A 1 897 ? -51.742 16.527 -3.416 1.00 86.38 897 PRO A CA 1
ATOM 6702 C C . PRO A 1 897 ? -51.259 16.402 -1.958 1.00 86.38 897 PRO A C 1
ATOM 6704 O O . PRO A 1 897 ? -50.596 17.304 -1.452 1.00 86.38 897 PRO A O 1
ATOM 6707 N N . SER A 1 898 ? -51.566 15.286 -1.284 1.00 84.81 898 SER A N 1
ATOM 6708 C CA . SER A 1 898 ? -51.093 14.978 0.074 1.00 84.81 898 SER A CA 1
ATOM 6709 C C . SER A 1 898 ? -49.626 14.545 0.160 1.00 84.81 898 SER A C 1
ATOM 6711 O O . SER A 1 898 ? -49.053 14.642 1.244 1.00 84.81 898 SER A O 1
ATOM 6713 N N . ASP A 1 899 ? -49.004 14.111 -0.940 1.00 86.38 899 ASP A N 1
ATOM 6714 C CA . ASP A 1 899 ? -47.558 13.853 -0.980 1.00 86.38 899 ASP A CA 1
ATOM 6715 C C . ASP A 1 899 ? -46.755 15.168 -1.028 1.00 86.38 899 ASP A C 1
ATOM 6717 O O . ASP A 1 899 ? -45.602 15.203 -0.616 1.00 86.38 899 ASP A O 1
ATOM 6721 N N . GLY A 1 900 ? -47.375 16.281 -1.434 1.00 87.81 900 GLY A N 1
ATOM 6722 C CA . GLY A 1 900 ? -46.731 17.593 -1.517 1.00 87.81 900 GLY A CA 1
ATOM 6723 C C . GLY A 1 900 ? -45.941 17.802 -2.813 1.00 87.81 900 GLY A C 1
ATOM 6724 O O . GLY A 1 900 ? -46.083 17.056 -3.781 1.00 87.81 900 GLY A O 1
ATOM 6725 N N . SER A 1 901 ? -45.128 18.858 -2.856 1.00 87.88 901 SER A N 1
ATOM 6726 C CA . SER A 1 901 ? -44.291 19.155 -4.026 1.00 87.88 901 SER A CA 1
ATOM 6727 C C . SER A 1 901 ? -43.102 18.188 -4.120 1.00 87.88 901 SER A C 1
ATOM 6729 O O . SER A 1 901 ? -42.523 17.849 -3.082 1.00 87.88 901 SER A O 1
ATOM 6731 N N . PRO A 1 902 ? -42.690 17.779 -5.334 1.00 94.75 902 PRO A N 1
ATOM 6732 C CA . PRO A 1 902 ? -41.480 16.989 -5.516 1.00 94.75 902 PRO A CA 1
ATOM 6733 C C . PRO A 1 902 ? -40.235 17.822 -5.191 1.00 94.75 902 PRO A C 1
ATOM 6735 O O . PRO A 1 902 ? -40.103 18.971 -5.616 1.00 94.75 902 PRO A O 1
ATOM 6738 N N . VAL A 1 903 ? -39.301 17.207 -4.476 1.00 96.25 903 VAL A N 1
ATOM 6739 C CA . VAL A 1 903 ? -37.952 17.704 -4.209 1.00 96.25 903 VAL A CA 1
ATOM 6740 C C . VAL A 1 903 ? -36.988 16.844 -5.031 1.00 96.25 903 VAL A C 1
ATOM 6742 O O . VAL A 1 903 ? -36.945 15.631 -4.808 1.00 96.25 903 VAL A O 1
ATOM 6745 N N . PRO A 1 904 ? -36.254 17.415 -6.004 1.00 95.44 904 PRO A N 1
ATOM 6746 C CA . PRO A 1 904 ? -35.274 16.663 -6.784 1.00 95.44 904 PRO A CA 1
ATOM 6747 C C . PRO A 1 904 ? -34.170 16.090 -5.893 1.00 95.44 904 PRO A C 1
ATOM 6749 O O . PRO A 1 904 ? -33.708 16.773 -4.980 1.00 95.44 904 PRO A O 1
ATOM 6752 N N . ILE A 1 905 ? -33.721 14.873 -6.197 1.00 93.44 905 ILE A N 1
ATOM 6753 C CA . ILE A 1 905 ? -32.514 14.281 -5.610 1.00 93.44 905 ILE A CA 1
ATOM 6754 C C . ILE A 1 905 ? -31.534 13.861 -6.708 1.00 93.44 905 ILE A C 1
ATOM 6756 O O . ILE A 1 905 ? -31.943 13.500 -7.809 1.00 93.44 905 ILE A O 1
ATOM 6760 N N . ALA A 1 906 ? -30.244 13.876 -6.393 1.00 89.56 906 ALA A N 1
ATOM 6761 C CA . ALA A 1 906 ? -29.223 13.130 -7.118 1.00 89.56 906 ALA A CA 1
ATOM 6762 C C . ALA A 1 906 ? -28.902 11.859 -6.324 1.00 89.56 906 ALA A C 1
ATOM 6764 O O . ALA A 1 906 ? -28.741 11.924 -5.104 1.00 89.56 906 ALA A O 1
ATOM 6765 N N . LEU A 1 907 ? -28.832 10.715 -7.000 1.00 88.12 907 LEU A N 1
ATOM 6766 C CA . LEU A 1 907 ? -28.259 9.498 -6.429 1.00 88.12 907 LEU A CA 1
ATOM 6767 C C . LEU A 1 907 ? -26.774 9.491 -6.780 1.00 88.12 907 LEU A C 1
ATOM 6769 O O . LEU A 1 907 ? -26.441 9.573 -7.960 1.00 88.12 907 LEU A O 1
ATOM 6773 N N . GLU A 1 908 ? -25.924 9.419 -5.763 1.00 82.00 908 GLU A N 1
ATOM 6774 C CA . GLU A 1 908 ? -24.468 9.307 -5.890 1.00 82.00 908 GLU A CA 1
ATOM 6775 C C . GLU A 1 908 ? -23.995 8.261 -4.882 1.00 82.00 908 GLU A C 1
ATOM 6777 O O . GLU A 1 908 ? -24.438 8.295 -3.732 1.00 82.00 908 GLU A O 1
ATOM 6782 N N . ASP A 1 909 ? -23.213 7.279 -5.340 1.00 81.00 909 ASP A N 1
ATOM 6783 C CA . ASP A 1 909 ? -22.944 6.028 -4.612 1.00 81.00 909 ASP A CA 1
ATOM 6784 C C . ASP A 1 909 ? -24.222 5.390 -4.051 1.00 81.00 909 ASP A C 1
ATOM 6786 O O . ASP A 1 909 ? -24.283 4.908 -2.922 1.00 81.00 909 ASP A O 1
ATOM 6790 N N . ASP A 1 910 ? -25.278 5.423 -4.870 1.00 87.44 910 ASP A N 1
ATOM 6791 C CA . ASP A 1 910 ? -26.608 4.883 -4.573 1.00 87.44 910 ASP A CA 1
ATOM 6792 C C . ASP A 1 910 ? -27.370 5.603 -3.426 1.00 87.44 910 ASP A C 1
ATOM 6794 O O . ASP A 1 910 ? -28.499 5.235 -3.085 1.00 87.44 910 ASP A O 1
ATOM 6798 N N . ILE A 1 911 ? -26.811 6.695 -2.890 1.00 89.69 911 ILE A N 1
ATOM 6799 C CA . ILE A 1 911 ? -27.322 7.472 -1.749 1.00 89.69 911 ILE A CA 1
ATOM 6800 C C . ILE A 1 911 ? -27.998 8.783 -2.225 1.00 89.69 911 ILE A C 1
ATOM 6802 O O . ILE A 1 911 ? -27.481 9.464 -3.117 1.00 89.69 911 ILE A O 1
ATOM 6806 N N . PRO A 1 912 ? -29.152 9.193 -1.653 1.00 93.12 912 PRO A N 1
ATOM 6807 C CA . PRO A 1 912 ? -29.911 10.362 -2.087 1.00 93.12 912 PRO A CA 1
ATOM 6808 C C . PRO A 1 912 ? -29.341 11.670 -1.526 1.00 93.12 912 PRO A C 1
ATOM 6810 O O . PRO A 1 912 ? -29.210 11.871 -0.318 1.00 93.12 912 PRO A O 1
ATOM 6813 N N . ASN A 1 913 ? -29.092 12.617 -2.420 1.00 92.62 913 ASN A N 1
ATOM 6814 C CA . ASN A 1 913 ? -28.569 13.940 -2.113 1.00 92.62 913 ASN A CA 1
ATOM 6815 C C . ASN A 1 913 ? -29.527 15.019 -2.640 1.00 92.62 913 ASN A C 1
ATOM 6817 O O . ASN A 1 913 ? -30.020 14.919 -3.760 1.00 92.62 913 ASN A O 1
ATOM 6821 N N . THR A 1 914 ? -29.779 16.077 -1.868 1.00 94.12 914 THR A N 1
ATOM 6822 C CA . THR A 1 914 ? -30.600 17.236 -2.272 1.00 94.12 914 THR A CA 1
ATOM 6823 C C . THR A 1 914 ? -29.927 18.545 -1.886 1.00 94.12 914 THR A C 1
ATOM 6825 O O . THR A 1 914 ? -29.073 18.594 -1.004 1.00 94.12 914 THR A O 1
ATOM 6828 N N . THR A 1 915 ? -30.370 19.646 -2.484 1.00 95.06 915 THR A N 1
ATOM 6829 C CA . THR A 1 915 ? -30.046 20.987 -1.998 1.00 95.06 915 THR A CA 1
ATOM 6830 C C . THR A 1 915 ? -30.926 21.359 -0.799 1.00 95.06 915 THR A C 1
ATOM 6832 O O . THR A 1 915 ? -32.150 21.202 -0.847 1.00 95.06 915 THR A O 1
ATOM 6835 N N . ALA A 1 916 ? -30.318 21.913 0.250 1.00 95.62 916 ALA A N 1
ATOM 6836 C CA . ALA A 1 916 ? -31.001 22.565 1.367 1.00 95.62 916 ALA A CA 1
ATOM 6837 C C . ALA A 1 916 ? -30.205 23.789 1.857 1.00 95.62 916 ALA A C 1
ATOM 6839 O O . ALA A 1 916 ? -29.052 23.997 1.482 1.00 95.62 916 ALA A O 1
ATOM 6840 N N . GLN A 1 917 ? -30.823 24.637 2.678 1.00 96.50 917 GLN A N 1
ATOM 6841 C CA . GLN A 1 917 ? -30.224 25.883 3.165 1.00 96.50 917 GLN A CA 1
ATOM 6842 C C . GLN A 1 917 ? -30.264 25.953 4.691 1.00 96.50 917 GLN A C 1
ATOM 6844 O O . GLN A 1 917 ? -31.313 25.705 5.278 1.00 96.50 917 GLN A O 1
ATOM 6849 N N . VAL A 1 918 ? -29.157 26.355 5.324 1.00 95.44 918 VAL A N 1
ATOM 6850 C CA . VAL A 1 918 ? -29.076 26.610 6.773 1.00 95.44 918 VAL A CA 1
ATOM 6851 C C . VAL A 1 918 ? -28.941 28.111 7.032 1.00 95.44 918 VAL A C 1
ATOM 6853 O O . VAL A 1 918 ? -28.064 28.783 6.487 1.00 95.44 918 VAL A O 1
ATOM 6856 N N . ASP A 1 919 ? -29.811 28.642 7.889 1.00 93.88 919 ASP A N 1
ATOM 6857 C CA . ASP A 1 919 ? -29.995 30.070 8.145 1.00 93.88 919 ASP A CA 1
ATOM 6858 C C . ASP A 1 919 ? -30.095 30.890 6.838 1.00 93.88 919 ASP A C 1
ATOM 6860 O O . ASP A 1 919 ? -31.023 30.723 6.054 1.00 93.88 919 ASP A O 1
ATOM 6864 N N . THR A 1 920 ? -29.139 31.795 6.619 1.00 90.88 920 THR A N 1
ATOM 6865 C CA . THR A 1 920 ? -29.009 32.678 5.452 1.00 90.88 920 THR A CA 1
ATOM 6866 C C . THR A 1 920 ? -27.745 32.366 4.646 1.00 90.88 920 THR A C 1
ATOM 6868 O O . THR A 1 920 ? -27.272 33.217 3.894 1.00 90.88 920 THR A O 1
ATOM 6871 N N . LEU A 1 921 ? -27.131 31.196 4.855 1.00 94.00 921 LEU A N 1
ATOM 6872 C CA . LEU A 1 921 ? -25.992 30.749 4.050 1.00 94.00 921 LEU A CA 1
ATOM 6873 C C . LEU A 1 921 ? -26.456 30.427 2.618 1.00 94.00 921 LEU A C 1
ATOM 6875 O O . LEU A 1 921 ? -27.653 30.223 2.399 1.00 94.00 921 LEU A O 1
ATOM 6879 N N . PRO A 1 922 ? -25.551 30.359 1.626 1.00 93.88 922 PRO A N 1
ATOM 6880 C CA . PRO A 1 922 ? -25.887 29.792 0.325 1.00 93.88 922 PRO A CA 1
ATOM 6881 C C . PRO A 1 922 ? -26.456 28.369 0.481 1.00 93.88 922 PRO A C 1
ATOM 6883 O O . PRO A 1 922 ? -25.975 27.631 1.348 1.00 93.88 922 PRO A O 1
ATOM 6886 N N . PRO A 1 923 ? -27.451 27.966 -0.330 1.00 94.94 923 PRO A N 1
ATOM 6887 C CA . PRO A 1 923 ? -27.895 26.579 -0.373 1.00 94.94 923 PRO A CA 1
ATOM 6888 C C . PRO A 1 923 ? -26.719 25.647 -0.685 1.00 94.94 923 PRO A C 1
ATOM 6890 O O . PRO A 1 923 ? -25.876 25.965 -1.522 1.00 94.94 923 PRO A O 1
ATOM 6893 N N . ALA A 1 924 ? -26.667 24.513 0.001 1.00 93.94 924 ALA A N 1
ATOM 6894 C CA . ALA A 1 924 ? -25.610 23.517 -0.109 1.00 93.94 924 ALA A CA 1
ATOM 6895 C C . ALA A 1 924 ? -26.215 22.116 -0.268 1.00 93.94 924 ALA A C 1
ATOM 6897 O O . ALA A 1 924 ? -27.429 21.938 -0.133 1.00 93.94 924 ALA A O 1
ATOM 6898 N N . ARG A 1 925 ? -25.373 21.132 -0.581 1.00 91.94 925 ARG A N 1
ATOM 6899 C CA . ARG A 1 925 ? -25.782 19.742 -0.779 1.00 91.94 925 ARG A CA 1
ATOM 6900 C C . ARG A 1 925 ? -25.852 18.995 0.554 1.00 91.94 925 ARG A C 1
ATOM 6902 O O . ARG A 1 925 ? -24.983 19.173 1.408 1.00 91.94 925 ARG A O 1
ATOM 6909 N N . PHE A 1 926 ? -26.896 18.194 0.721 1.00 93.56 926 PHE A N 1
ATOM 6910 C CA . PHE A 1 926 ? -27.179 17.401 1.909 1.00 93.56 926 PHE A CA 1
ATOM 6911 C C . PHE A 1 926 ? -27.606 15.987 1.531 1.00 93.56 926 PHE A C 1
ATOM 6913 O O . PHE A 1 926 ? -28.432 15.804 0.635 1.00 93.56 926 PHE A O 1
ATOM 6920 N N . LEU A 1 927 ? -27.112 15.015 2.289 1.00 92.94 927 LEU A N 1
ATOM 6921 C CA . LEU A 1 927 ? -27.576 13.631 2.274 1.00 92.94 927 LEU A CA 1
ATOM 6922 C C . LEU A 1 927 ? -28.983 13.558 2.904 1.00 92.94 927 LEU A C 1
ATOM 6924 O O . LEU A 1 927 ? -29.229 14.206 3.923 1.00 92.94 927 LEU A O 1
ATOM 6928 N N . ILE A 1 928 ? -29.915 12.799 2.319 1.00 95.31 928 ILE A N 1
ATOM 6929 C CA . ILE A 1 928 ? -31.227 12.507 2.930 1.00 95.31 928 ILE A CA 1
ATOM 6930 C C . ILE A 1 928 ? -31.158 11.158 3.638 1.00 95.31 928 ILE A C 1
ATOM 6932 O O . ILE A 1 928 ? -31.046 10.115 2.996 1.00 95.31 928 ILE A O 1
ATOM 6936 N N . ASP A 1 929 ? -31.235 11.182 4.963 1.00 93.50 929 ASP A N 1
ATOM 6937 C CA . ASP A 1 929 ? -30.793 10.075 5.804 1.00 93.50 929 ASP A CA 1
ATOM 6938 C C . ASP A 1 929 ? -31.892 9.640 6.787 1.00 93.50 929 ASP A C 1
ATOM 6940 O O . ASP A 1 929 ? -32.299 10.399 7.667 1.00 93.50 929 ASP A O 1
ATOM 6944 N N . THR A 1 930 ? -32.416 8.421 6.651 1.00 93.19 930 THR A N 1
ATOM 6945 C CA . THR A 1 930 ? -33.330 7.853 7.657 1.00 93.19 930 THR A CA 1
ATOM 6946 C C . THR A 1 930 ? -32.624 7.025 8.729 1.00 93.19 930 THR A C 1
ATOM 6948 O O . THR A 1 930 ? -33.269 6.714 9.732 1.00 93.19 930 THR A O 1
ATOM 6951 N N . GLY A 1 931 ? -31.339 6.696 8.551 1.00 87.06 931 GLY A N 1
ATOM 6952 C CA . GLY A 1 931 ? -30.478 6.120 9.585 1.00 87.06 931 GLY A CA 1
ATOM 6953 C C . GLY A 1 931 ? -29.997 7.173 10.589 1.00 87.06 931 GLY A C 1
ATOM 6954 O O . GLY A 1 931 ? -29.893 6.892 11.783 1.00 87.06 931 GLY A O 1
ATOM 6955 N N . ASP A 1 932 ? -29.793 8.415 10.144 1.00 85.19 932 ASP A N 1
ATOM 6956 C CA . ASP A 1 932 ? -29.460 9.540 11.016 1.00 85.19 932 ASP A CA 1
ATOM 6957 C C . ASP A 1 932 ? -30.644 9.920 11.923 1.00 85.19 932 ASP A C 1
ATOM 6959 O O . ASP A 1 932 ? -31.704 10.373 11.477 1.00 85.19 932 ASP A O 1
ATOM 6963 N N . VAL A 1 933 ? -30.454 9.764 13.235 1.00 80.50 933 VAL A N 1
ATOM 6964 C CA . VAL A 1 933 ? -31.427 10.137 14.276 1.00 80.50 933 VAL A CA 1
ATOM 6965 C C . VAL A 1 933 ? -31.505 11.649 14.536 1.00 80.50 933 VAL A C 1
ATOM 6967 O O . VAL A 1 933 ? -32.477 12.122 15.135 1.00 80.50 933 VAL A O 1
ATOM 6970 N N . ALA A 1 934 ? -30.520 12.434 14.085 1.00 82.88 934 ALA A N 1
ATOM 6971 C CA . ALA A 1 934 ? -30.543 13.889 14.217 1.00 82.88 934 ALA A CA 1
ATOM 6972 C C . ALA A 1 934 ? -31.631 14.527 13.336 1.00 82.88 934 ALA A C 1
ATOM 6974 O O . ALA A 1 934 ? -32.231 13.900 12.465 1.00 82.88 934 ALA A O 1
ATOM 6975 N N . ALA A 1 935 ? -31.910 15.814 13.560 1.00 88.88 935 ALA A N 1
ATOM 6976 C CA . ALA A 1 935 ? -32.751 16.579 12.639 1.00 88.88 935 ALA A CA 1
ATOM 6977 C C . ALA A 1 935 ? -31.935 17.073 11.435 1.00 88.88 935 ALA A C 1
ATOM 6979 O O . ALA A 1 935 ? -32.308 16.847 10.287 1.00 88.88 935 ALA A O 1
ATOM 6980 N N . VAL A 1 936 ? -30.788 17.691 11.703 1.00 92.69 936 VAL A N 1
ATOM 6981 C CA . VAL A 1 936 ? -29.733 17.955 10.721 1.00 92.69 936 VAL A CA 1
ATOM 6982 C C . VAL A 1 936 ? -28.406 17.678 11.413 1.00 92.69 936 VAL A C 1
ATOM 6984 O O . VAL A 1 936 ? -28.246 18.041 12.579 1.00 92.69 936 VAL A O 1
ATOM 6987 N N . ARG A 1 937 ? -27.443 17.097 10.706 1.00 90.62 937 ARG A N 1
ATOM 6988 C CA . ARG A 1 937 ? -26.041 17.092 11.120 1.00 90.62 937 ARG A CA 1
ATOM 6989 C C . ARG A 1 937 ? -25.218 17.822 10.075 1.00 90.62 937 ARG A C 1
ATOM 6991 O O . ARG A 1 937 ? -25.431 17.607 8.893 1.00 90.62 937 ARG A O 1
ATOM 6998 N N . LEU A 1 938 ? -24.303 18.687 10.499 1.00 92.12 938 LEU A N 1
ATOM 6999 C CA . LEU A 1 938 ? -23.332 19.361 9.638 1.00 92.12 938 LEU A CA 1
ATOM 7000 C C . LEU A 1 938 ? -21.950 18.763 9.862 1.00 92.12 938 LEU A C 1
ATOM 7002 O O . LEU A 1 938 ? -21.550 18.543 11.007 1.00 92.12 938 LEU A O 1
ATOM 7006 N N . TYR A 1 939 ? -21.226 18.521 8.776 1.00 88.75 939 TYR A N 1
ATOM 7007 C CA . TYR A 1 939 ? -19.890 17.933 8.831 1.00 88.75 939 TYR A CA 1
ATOM 7008 C C . TYR A 1 939 ? -18.826 18.986 9.175 1.00 88.75 939 TYR A C 1
ATOM 7010 O O . TYR A 1 939 ? -18.963 20.163 8.821 1.00 88.75 939 TYR A O 1
ATOM 7018 N N . GLY A 1 940 ? -17.765 18.560 9.869 1.00 85.50 940 GLY A N 1
ATOM 7019 C CA . GLY A 1 940 ? -16.707 19.430 10.397 1.00 85.50 940 GLY A CA 1
ATOM 7020 C C . GLY A 1 940 ? -16.148 20.451 9.394 1.00 85.50 940 GLY A C 1
ATOM 7021 O O . GLY A 1 940 ? -16.156 21.647 9.711 1.00 85.50 940 GLY A O 1
ATOM 7022 N N . PRO A 1 941 ? -15.765 20.050 8.161 1.00 84.81 941 PRO A N 1
ATOM 7023 C CA . PRO A 1 941 ? -15.274 20.975 7.137 1.00 84.81 941 PRO A CA 1
ATOM 7024 C C . PRO A 1 941 ? -16.250 22.122 6.821 1.00 84.81 941 PRO A C 1
ATOM 7026 O O . PRO A 1 941 ? -15.851 23.288 6.802 1.00 84.81 941 PRO A O 1
ATOM 7029 N N . TYR A 1 942 ? -17.548 21.833 6.671 1.00 89.31 942 TYR A N 1
ATOM 7030 C CA . TYR A 1 942 ? -18.572 22.852 6.407 1.00 89.31 942 TYR A CA 1
ATOM 7031 C C . TYR A 1 942 ? -18.825 23.756 7.626 1.00 89.31 942 TYR A C 1
ATOM 7033 O O . TYR A 1 942 ? -18.982 24.974 7.489 1.00 89.31 942 TYR A O 1
ATOM 7041 N N . VAL A 1 943 ? -18.821 23.186 8.837 1.00 90.38 943 VAL A N 1
ATOM 7042 C CA . VAL A 1 943 ? -18.930 23.944 10.098 1.00 90.38 943 VAL A CA 1
ATOM 7043 C C . VAL A 1 943 ? -17.759 24.920 10.257 1.00 90.38 943 VAL A C 1
ATOM 7045 O O . VAL A 1 943 ? -17.965 26.055 10.708 1.00 90.38 943 VAL A O 1
ATOM 7048 N N . GLN A 1 944 ? -16.549 24.502 9.875 1.00 88.38 944 GLN A N 1
ATOM 7049 C CA . GLN A 1 944 ? -15.333 25.309 9.926 1.00 88.38 944 GLN A CA 1
ATOM 7050 C C . GLN A 1 944 ? -15.332 26.413 8.861 1.00 88.38 944 GLN A C 1
ATOM 7052 O O . GLN A 1 944 ? -15.202 27.586 9.222 1.00 88.38 944 GLN A O 1
ATOM 7057 N N . ASP A 1 945 ? -15.531 26.065 7.587 1.00 89.50 945 ASP A N 1
ATOM 7058 C CA . ASP A 1 945 ? -15.542 26.998 6.450 1.00 89.50 945 ASP A CA 1
ATOM 7059 C C . ASP A 1 945 ? -16.597 28.105 6.623 1.00 89.50 945 ASP A C 1
ATOM 7061 O O . ASP A 1 945 ? -16.303 29.296 6.500 1.00 89.50 945 ASP A O 1
ATOM 7065 N N . LYS A 1 946 ? -17.823 27.746 7.029 1.00 92.94 946 LYS A N 1
ATOM 7066 C CA . LYS A 1 946 ? -18.898 28.725 7.273 1.00 92.94 946 LYS A CA 1
ATOM 7067 C C . LYS A 1 946 ? -18.831 29.390 8.656 1.00 92.94 946 LYS A C 1
ATOM 7069 O O . LYS A 1 946 ? -19.718 30.172 9.004 1.00 92.94 946 LYS A O 1
ATOM 7074 N N . GLY A 1 947 ? -17.804 29.097 9.462 1.00 91.31 947 GLY A N 1
ATOM 7075 C CA . GLY A 1 947 ? -17.583 29.693 10.785 1.00 91.31 947 GLY A CA 1
ATOM 7076 C C . GLY A 1 947 ? -18.691 29.411 11.809 1.00 91.31 947 GLY A C 1
ATOM 7077 O O . GLY A 1 947 ? -18.862 30.170 12.770 1.00 91.31 947 GLY A O 1
ATOM 7078 N N . LEU A 1 948 ? -19.466 28.341 11.622 1.00 91.44 948 LEU A N 1
ATOM 7079 C CA . LEU A 1 948 ? -20.711 28.094 12.354 1.00 91.44 948 LEU A CA 1
ATOM 7080 C C . LEU A 1 948 ? -20.487 27.837 13.848 1.00 91.44 948 LEU A C 1
ATOM 7082 O O . LEU A 1 948 ? -21.266 28.327 14.665 1.00 91.44 948 LEU A O 1
ATOM 7086 N N . ALA A 1 949 ? -19.380 27.194 14.226 1.00 86.69 949 ALA A N 1
ATOM 7087 C CA . ALA A 1 949 ? -19.004 27.000 15.629 1.00 86.69 949 ALA A CA 1
ATOM 7088 C C . ALA A 1 949 ? -18.761 28.322 16.396 1.00 86.69 949 ALA A C 1
ATOM 7090 O O . ALA A 1 949 ? -18.937 28.367 17.613 1.00 86.69 949 ALA A O 1
ATOM 7091 N N . LYS A 1 950 ? -18.394 29.416 15.703 1.00 88.38 950 LYS A N 1
ATOM 7092 C CA . LYS A 1 950 ? -18.283 30.764 16.301 1.00 88.38 950 LYS A CA 1
ATOM 7093 C C . LYS A 1 950 ? -19.647 31.446 16.424 1.00 88.38 950 LYS A C 1
ATOM 7095 O O . LYS A 1 950 ? -19.877 32.186 17.376 1.00 88.38 950 LYS A O 1
ATOM 7100 N N . LYS A 1 951 ? -20.548 31.195 15.467 1.00 90.25 951 LYS A N 1
ATOM 7101 C CA . LYS A 1 951 ? -21.923 31.721 15.441 1.00 90.25 951 LYS A CA 1
ATOM 7102 C C . LYS A 1 951 ? -22.812 31.074 16.510 1.00 90.25 951 LYS A C 1
ATOM 7104 O O . LYS A 1 951 ? -23.642 31.760 17.100 1.00 90.25 951 LYS A O 1
ATOM 7109 N N . TYR A 1 952 ? -22.601 29.786 16.781 1.00 87.50 952 TYR A N 1
ATOM 7110 C CA . TYR A 1 952 ? -23.292 29.007 17.810 1.00 87.50 952 TYR A CA 1
ATOM 7111 C C . TYR A 1 952 ? -22.277 28.427 18.819 1.00 87.50 952 TYR A C 1
ATOM 7113 O O . TYR A 1 952 ? -21.962 27.236 18.786 1.00 87.50 952 TYR A O 1
ATOM 7121 N N . PRO A 1 953 ? -21.722 29.263 19.721 1.00 79.56 953 PRO A N 1
ATOM 7122 C CA . PRO A 1 953 ? -20.664 28.843 20.643 1.00 79.56 953 PRO A CA 1
ATOM 7123 C C . PRO A 1 953 ? -21.175 27.960 21.792 1.00 79.56 953 PRO A C 1
ATOM 7125 O O . PRO A 1 953 ? -20.383 27.250 22.407 1.00 79.56 953 PRO A O 1
ATOM 7128 N N . LYS A 1 954 ? -22.482 27.994 22.083 1.00 77.69 954 LYS A N 1
ATOM 7129 C CA . LYS A 1 954 ? -23.152 27.162 23.092 1.00 77.69 954 LYS A CA 1
ATOM 7130 C C . LYS A 1 954 ? -23.882 26.004 22.413 1.00 77.69 954 LYS A C 1
ATOM 7132 O O . LYS A 1 954 ? -24.574 26.226 21.423 1.00 77.69 954 LYS A O 1
ATOM 7137 N N . GLY A 1 955 ? -23.759 24.807 22.974 1.00 71.44 955 GLY A N 1
ATOM 7138 C CA . GLY A 1 955 ? -24.448 23.601 22.524 1.00 71.44 955 GLY A CA 1
ATOM 7139 C C . GLY A 1 955 ? -24.098 22.399 23.396 1.00 71.44 955 GLY A C 1
ATOM 7140 O O . GLY A 1 955 ? -23.190 22.475 24.226 1.00 71.44 955 GLY A O 1
ATOM 7141 N N . MET A 1 956 ? -24.820 21.300 23.208 1.00 69.56 956 MET A N 1
ATOM 7142 C CA . MET A 1 956 ? -24.599 20.037 23.911 1.00 69.56 956 MET A CA 1
ATOM 7143 C C . MET A 1 956 ? -23.585 19.175 23.173 1.00 69.56 956 MET A C 1
ATOM 7145 O O . MET A 1 956 ? -23.699 19.048 21.962 1.00 69.56 956 MET A O 1
ATOM 7149 N N . ILE A 1 957 ? -22.642 18.549 23.879 1.00 72.69 957 ILE A N 1
ATOM 7150 C CA . ILE A 1 957 ? -21.867 17.456 23.282 1.00 72.69 957 ILE A CA 1
ATOM 7151 C C . ILE A 1 957 ? -22.765 16.219 23.221 1.00 72.69 957 ILE A C 1
ATOM 7153 O O . ILE A 1 957 ? -23.334 15.812 24.234 1.00 72.69 957 ILE A O 1
ATOM 7157 N N . THR A 1 958 ? -22.921 15.678 22.022 1.00 68.56 958 THR A N 1
ATOM 7158 C CA . THR A 1 958 ? -23.620 14.437 21.703 1.00 68.56 958 THR A CA 1
ATOM 7159 C C . THR A 1 958 ? -22.630 13.472 21.066 1.00 68.56 958 THR A C 1
ATOM 7161 O O . THR A 1 958 ? -21.701 13.896 20.382 1.00 68.56 958 THR A O 1
ATOM 7164 N N . SER A 1 959 ? -22.841 12.175 21.261 1.00 63.72 959 SER A N 1
ATOM 7165 C CA . SER A 1 959 ? -22.061 11.12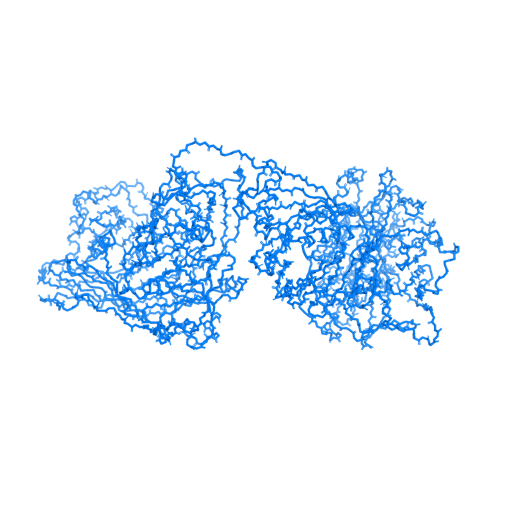6 20.602 1.00 63.72 959 SER A CA 1
ATOM 7166 C C . SER A 1 959 ? -23.009 10.225 19.819 1.00 63.72 959 SER A C 1
ATOM 7168 O O . SER A 1 959 ? -24.094 9.901 20.304 1.00 63.72 959 SER A O 1
ATOM 7170 N N . GLY A 1 960 ? -22.618 9.840 18.606 1.00 62.69 960 GLY A N 1
ATOM 7171 C CA . GLY A 1 960 ? -23.394 8.962 17.731 1.00 62.69 960 GLY A CA 1
ATOM 7172 C C . GLY A 1 960 ? -22.515 7.864 17.142 1.00 62.69 960 GLY A C 1
ATOM 7173 O O . GLY A 1 960 ? -21.405 8.140 16.693 1.00 62.69 960 GLY A O 1
ATOM 7174 N N . GLY A 1 961 ? -23.005 6.624 17.161 1.00 60.16 961 GLY A N 1
ATOM 7175 C CA . GLY A 1 961 ? -22.343 5.475 16.540 1.00 60.16 961 GLY A CA 1
ATOM 7176 C C . GLY A 1 961 ? -22.835 5.236 15.112 1.00 60.16 961 GLY A C 1
ATOM 7177 O O . GLY A 1 961 ? -24.026 5.369 14.838 1.00 60.16 961 GLY A O 1
ATOM 7178 N N . GLY A 1 962 ? -21.931 4.844 14.218 1.00 63.62 962 GLY A N 1
ATOM 7179 C CA . GLY A 1 962 ? -22.243 4.444 12.845 1.00 63.62 962 GLY A CA 1
ATOM 7180 C C . GLY A 1 962 ? -21.180 3.512 12.261 1.00 63.62 962 GLY A C 1
ATOM 7181 O O . GLY A 1 962 ? -20.291 3.036 12.971 1.00 63.62 962 GLY A O 1
ATOM 7182 N N . ILE A 1 963 ? -21.248 3.255 10.951 1.00 63.16 963 ILE A N 1
ATOM 7183 C CA . ILE A 1 963 ? -20.167 2.562 10.229 1.00 63.16 963 ILE A CA 1
ATOM 7184 C C . ILE A 1 963 ? -18.870 3.367 10.414 1.00 63.16 963 ILE A C 1
ATOM 7186 O O . ILE A 1 963 ? -18.859 4.574 10.171 1.00 63.16 963 ILE A O 1
ATOM 7190 N N . GLY A 1 964 ? -17.804 2.699 10.859 1.00 59.62 964 GLY A N 1
ATOM 7191 C CA . GLY A 1 964 ? -16.493 3.297 11.138 1.00 59.62 964 GLY A CA 1
ATOM 7192 C C . GLY A 1 964 ? -16.226 3.617 12.616 1.00 59.62 964 GLY A C 1
ATOM 7193 O O . GLY A 1 964 ? -15.068 3.600 13.021 1.00 59.62 964 GLY A O 1
ATOM 7194 N N . GLY A 1 965 ? -17.258 3.813 13.451 1.00 63.38 965 GLY A N 1
ATOM 7195 C CA . GLY A 1 965 ? -17.083 4.040 14.892 1.00 63.38 965 GLY A CA 1
ATOM 7196 C C . GLY A 1 965 ? -18.071 5.028 15.520 1.00 63.38 965 GLY A C 1
ATOM 7197 O O . GLY A 1 965 ? -19.152 5.280 14.987 1.00 63.38 965 GLY A O 1
ATOM 7198 N N . ILE A 1 966 ? -17.685 5.569 16.679 1.00 66.06 966 ILE A N 1
ATOM 7199 C CA . ILE A 1 966 ? -18.403 6.626 17.404 1.00 66.06 966 ILE A CA 1
ATOM 7200 C C . ILE A 1 966 ? -17.769 7.975 17.057 1.00 66.06 966 ILE A C 1
ATOM 7202 O O . ILE A 1 966 ? -16.547 8.100 17.080 1.00 66.06 966 ILE A O 1
ATOM 7206 N N . SER A 1 967 ? -18.598 8.981 16.790 1.00 69.25 967 SER A N 1
ATOM 7207 C CA . SER A 1 967 ? -18.181 10.368 16.562 1.00 69.25 967 SER A CA 1
ATOM 7208 C C . SER A 1 967 ? -18.897 11.321 17.525 1.00 69.25 967 SER A C 1
ATOM 7210 O O . SER A 1 967 ? -20.021 11.055 17.968 1.00 69.25 967 SER A O 1
ATOM 7212 N N . GLU A 1 968 ? -18.236 12.432 17.859 1.00 77.75 968 GLU A N 1
ATOM 7213 C CA . GLU A 1 968 ? -18.794 13.507 18.680 1.00 77.75 968 GLU A CA 1
ATOM 7214 C C . GLU A 1 968 ? -19.311 14.672 17.827 1.00 77.75 968 GLU A C 1
ATOM 7216 O O . GLU A 1 968 ? -18.693 15.105 16.852 1.00 77.75 968 GLU A O 1
ATOM 7221 N N . ALA A 1 969 ? -20.429 15.254 18.251 1.00 80.50 969 ALA A N 1
ATOM 7222 C CA . ALA A 1 969 ? -20.990 16.463 17.676 1.00 80.50 969 ALA A CA 1
ATOM 7223 C C . ALA A 1 969 ? -21.406 17.454 18.769 1.00 80.50 969 ALA A C 1
ATOM 7225 O O . ALA A 1 969 ? -21.746 17.087 19.890 1.00 80.50 969 ALA A O 1
ATOM 7226 N N . ARG A 1 970 ? -21.417 18.747 18.439 1.00 84.56 970 ARG A N 1
ATOM 7227 C CA . ARG A 1 970 ? -22.057 19.783 19.249 1.00 84.56 970 ARG A CA 1
ATOM 7228 C C . ARG A 1 970 ? -23.454 20.064 18.710 1.00 84.56 970 ARG A C 1
ATOM 7230 O O . ARG A 1 970 ? -23.599 20.789 17.729 1.00 84.56 970 ARG A O 1
ATOM 7237 N N . GLN A 1 971 ? -24.481 19.553 19.374 1.00 84.94 971 GLN A N 1
ATOM 7238 C CA . GLN A 1 971 ? -25.866 19.901 19.084 1.00 84.94 971 GLN A CA 1
ATOM 7239 C C . GLN A 1 971 ? -26.169 21.349 19.492 1.00 84.94 971 GLN A C 1
ATOM 7241 O O . GLN A 1 971 ? -26.038 21.734 20.656 1.00 84.94 971 GLN A O 1
ATOM 7246 N N . VAL A 1 972 ? -26.608 22.148 18.524 1.00 87.19 972 VAL A N 1
ATOM 7247 C CA . VAL A 1 972 ? -27.066 23.536 18.676 1.00 87.19 972 VAL A CA 1
ATOM 7248 C C . VAL A 1 972 ? -28.501 23.674 18.152 1.00 87.19 972 VAL A C 1
ATOM 7250 O O . VAL A 1 972 ? -29.096 22.701 17.691 1.00 87.19 972 VAL A O 1
ATOM 7253 N N . ARG A 1 973 ? -29.074 24.883 18.183 1.00 86.88 973 ARG A N 1
ATOM 7254 C CA . ARG A 1 973 ? -30.339 25.190 17.497 1.00 86.88 973 ARG A CA 1
ATOM 7255 C C . ARG A 1 973 ? -30.128 26.307 16.473 1.00 86.88 973 ARG A C 1
ATOM 7257 O O . ARG A 1 973 ? -29.948 27.463 16.855 1.00 86.88 973 ARG A O 1
ATOM 7264 N N . VAL A 1 974 ? -30.147 25.969 15.182 1.00 91.94 974 VAL A N 1
ATOM 7265 C CA . VAL A 1 974 ? -30.054 26.959 14.091 1.00 91.94 974 VAL A CA 1
ATOM 7266 C C . VAL A 1 974 ? -31.393 27.677 13.901 1.00 91.94 974 VAL A C 1
ATOM 7268 O O . VAL A 1 974 ? -32.451 27.156 14.272 1.00 91.94 974 VAL A O 1
ATOM 7271 N N . LYS A 1 975 ? -31.378 28.893 13.343 1.00 91.50 975 LYS A N 1
ATOM 7272 C CA . LYS A 1 975 ? -32.593 29.712 13.209 1.00 91.50 975 LYS A CA 1
ATOM 7273 C C . LYS A 1 975 ? -33.555 29.116 12.195 1.00 91.50 975 LYS A C 1
ATOM 7275 O O . LYS A 1 975 ? -34.745 29.037 12.494 1.00 91.50 975 LYS A O 1
ATOM 7280 N N . THR A 1 976 ? -33.043 28.684 11.043 1.00 94.00 976 THR A N 1
ATOM 7281 C CA . THR A 1 976 ? -33.864 28.154 9.948 1.00 94.00 976 THR A CA 1
ATOM 7282 C C . THR A 1 976 ? -33.136 27.046 9.194 1.00 94.00 976 THR A C 1
ATOM 7284 O O . THR A 1 976 ? -31.934 27.152 8.961 1.00 94.00 976 THR A O 1
ATOM 7287 N N . VAL A 1 977 ? -33.867 26.022 8.754 1.00 95.19 977 VAL A N 1
ATOM 7288 C CA . VAL A 1 977 ? -33.443 25.116 7.678 1.00 95.19 977 VAL A CA 1
ATOM 7289 C C . VAL A 1 977 ? -34.520 25.117 6.599 1.00 95.19 977 VAL A C 1
ATOM 7291 O O . VAL A 1 977 ? -35.691 24.898 6.907 1.00 95.19 977 VAL A O 1
ATOM 7294 N N . THR A 1 978 ? -34.142 25.369 5.347 1.00 94.88 978 THR A N 1
ATOM 7295 C CA . THR A 1 978 ? -35.057 25.336 4.198 1.00 94.88 978 THR A CA 1
ATOM 7296 C C . THR A 1 978 ? -34.771 24.108 3.344 1.00 94.88 978 THR A C 1
ATOM 7298 O O . THR A 1 978 ? -33.673 23.974 2.806 1.00 94.88 978 THR A O 1
ATOM 7301 N N . LEU A 1 979 ? -35.769 23.238 3.188 1.00 93.44 979 LEU A N 1
ATOM 7302 C CA . LEU A 1 979 ? -35.712 22.014 2.383 1.00 93.44 979 LEU A CA 1
ATOM 7303 C C . LEU A 1 979 ? -36.938 21.964 1.465 1.00 93.44 979 LEU A C 1
ATOM 7305 O O . LEU A 1 979 ? -38.056 22.178 1.926 1.00 93.44 979 LEU A O 1
ATOM 7309 N N . GLY A 1 980 ? -36.754 21.719 0.163 1.00 88.44 980 GLY A N 1
ATOM 7310 C CA . GLY A 1 980 ? -37.877 21.654 -0.787 1.00 88.44 980 GLY A CA 1
ATOM 7311 C C . GLY A 1 980 ? -38.723 22.938 -0.865 1.00 88.44 980 GLY A C 1
ATOM 7312 O O . GLY A 1 980 ? -39.918 22.875 -1.133 1.00 88.44 980 GLY A O 1
ATOM 7313 N N . GLY A 1 981 ? -38.133 24.099 -0.552 1.00 87.69 981 GLY A N 1
ATOM 7314 C CA . GLY A 1 981 ? -38.845 25.379 -0.422 1.00 87.69 981 GLY A CA 1
ATOM 7315 C C . GLY A 1 981 ? -39.624 25.565 0.891 1.00 87.69 981 GLY A C 1
ATOM 7316 O O . GLY A 1 981 ? -40.243 26.608 1.088 1.00 87.69 981 GLY A O 1
ATOM 7317 N N . ILE A 1 982 ? -39.588 24.593 1.808 1.00 88.88 982 ILE A N 1
ATOM 7318 C CA . ILE A 1 982 ? -40.248 24.650 3.116 1.00 88.88 982 ILE A CA 1
ATOM 7319 C C . ILE A 1 982 ? -39.227 25.090 4.168 1.00 88.88 982 ILE A C 1
ATOM 7321 O O . ILE A 1 982 ? -38.259 24.380 4.434 1.00 88.88 982 ILE A O 1
ATOM 7325 N N . ALA A 1 983 ? -39.451 26.255 4.778 1.00 90.94 983 ALA A N 1
ATOM 7326 C CA . ALA A 1 983 ? -38.631 26.767 5.873 1.00 90.94 983 ALA A CA 1
ATOM 7327 C C . ALA A 1 983 ? -39.118 26.229 7.231 1.00 90.94 983 ALA A C 1
ATOM 7329 O O . ALA A 1 983 ? -40.269 26.435 7.617 1.00 90.94 983 ALA A O 1
ATOM 7330 N N . LEU A 1 984 ? -38.224 25.571 7.966 1.00 90.38 984 LEU A N 1
ATOM 7331 C CA . LEU A 1 984 ? -38.425 25.072 9.326 1.00 90.38 984 LEU A CA 1
ATOM 7332 C C . LEU A 1 984 ? -37.599 25.917 10.297 1.00 90.38 984 LEU A C 1
ATOM 7334 O O . LEU A 1 984 ? -36.410 26.122 10.074 1.00 90.38 984 LEU A O 1
ATOM 7338 N N . THR A 1 985 ? -38.208 26.408 11.376 1.00 90.25 985 THR A N 1
ATOM 7339 C CA . THR A 1 985 ? -37.558 27.334 12.321 1.00 90.25 985 THR A CA 1
ATOM 7340 C C . THR A 1 985 ? -37.106 26.651 13.607 1.00 90.25 985 THR A C 1
ATOM 7342 O O . THR A 1 985 ? -37.825 25.810 14.149 1.00 90.25 985 THR A O 1
ATOM 7345 N N . GLY A 1 986 ? -35.969 27.082 14.157 1.00 87.31 986 GLY A N 1
ATOM 7346 C CA . GLY A 1 986 ? -35.454 26.600 15.438 1.00 87.31 986 GLY A CA 1
ATOM 7347 C C . GLY A 1 986 ? -35.095 25.117 15.390 1.00 87.31 986 GLY A C 1
ATOM 7348 O O . GLY A 1 986 ? -35.549 24.354 16.242 1.00 87.31 986 GLY A O 1
ATOM 7349 N N . VAL A 1 987 ? -34.332 24.704 14.382 1.00 89.69 987 VAL A N 1
ATOM 7350 C CA . VAL A 1 987 ? -34.027 23.294 14.102 1.00 89.69 987 VAL A CA 1
ATOM 7351 C C . VAL A 1 987 ? -32.832 22.844 14.955 1.00 89.69 987 VAL A C 1
ATOM 7353 O O . VAL A 1 987 ? -31.812 23.536 14.954 1.00 89.69 987 VAL A O 1
ATOM 7356 N N . PRO A 1 988 ? -32.917 21.723 15.699 1.00 87.50 988 PRO A N 1
ATOM 7357 C CA . PRO A 1 988 ? -31.759 21.101 16.331 1.00 87.50 988 PRO A CA 1
ATOM 7358 C C . PRO A 1 988 ? -30.751 20.686 15.261 1.00 87.50 988 PRO A C 1
ATOM 7360 O O . PRO A 1 988 ? -31.129 20.121 14.234 1.00 87.50 988 PRO A O 1
ATOM 7363 N N . THR A 1 989 ? -29.476 20.988 15.459 1.00 90.31 989 THR A N 1
ATOM 7364 C CA . THR A 1 989 ? -28.445 20.688 14.466 1.00 90.31 989 THR A CA 1
ATOM 7365 C C . THR A 1 989 ? -27.160 20.261 15.141 1.00 90.31 989 THR A C 1
ATOM 7367 O O . THR A 1 989 ? -26.595 21.012 15.931 1.00 90.31 989 THR A O 1
ATOM 7370 N N . ASP A 1 990 ? -26.703 19.064 14.807 1.00 88.44 990 ASP A N 1
ATOM 7371 C CA . ASP A 1 990 ? -25.471 18.476 15.312 1.00 88.44 990 ASP A CA 1
ATOM 7372 C C . ASP A 1 990 ? -24.299 18.992 14.471 1.00 88.44 990 ASP A C 1
ATOM 7374 O O . ASP A 1 990 ? -24.227 18.729 13.277 1.00 88.44 990 ASP A O 1
ATOM 7378 N N . PHE A 1 991 ? -23.377 19.755 15.052 1.00 90.50 991 PHE A N 1
ATOM 7379 C CA . PHE A 1 991 ? -22.132 20.135 14.379 1.00 90.50 991 PHE A CA 1
ATOM 7380 C C . PHE A 1 991 ? -21.067 19.087 14.706 1.00 90.50 991 PHE A C 1
ATOM 7382 O O . PHE A 1 991 ? -20.575 19.088 15.833 1.00 90.50 991 PHE A O 1
ATOM 7389 N N . SER A 1 992 ? -20.727 18.196 13.768 1.00 86.31 992 SER A N 1
ATOM 7390 C CA . SER A 1 992 ? -19.643 17.216 13.965 1.00 86.31 992 SER A CA 1
ATOM 7391 C C . SER A 1 992 ? -18.346 17.928 14.372 1.00 86.31 992 SER A C 1
ATOM 7393 O O . SER A 1 992 ? -18.038 19.023 13.887 1.00 86.31 992 SER A O 1
ATOM 7395 N N . LEU A 1 993 ? -17.625 17.320 15.315 1.00 81.50 993 LEU A N 1
ATOM 7396 C CA . LEU A 1 993 ? -16.327 17.786 15.802 1.00 81.50 993 LEU A CA 1
ATOM 7397 C C . LEU A 1 993 ? -15.152 17.117 15.073 1.00 81.50 993 LEU A C 1
ATOM 7399 O O . LEU A 1 993 ? -13.998 17.448 15.348 1.00 81.50 993 LEU A O 1
ATOM 7403 N N . ASP A 1 994 ? -15.438 16.202 14.147 1.00 72.75 994 ASP A N 1
ATOM 7404 C CA . ASP A 1 994 ? -14.431 15.456 13.405 1.00 72.75 994 ASP A CA 1
ATOM 7405 C C . ASP A 1 994 ? -13.737 16.344 12.367 1.00 72.75 994 ASP A C 1
ATOM 7407 O O . ASP A 1 994 ? -14.341 17.208 11.730 1.00 72.75 994 ASP A O 1
ATOM 7411 N N . ALA A 1 995 ? -12.443 16.104 12.157 1.00 60.75 995 ALA A N 1
ATOM 7412 C CA . ALA A 1 995 ? -11.644 16.841 11.175 1.00 60.75 995 ALA A CA 1
ATOM 7413 C C . ALA A 1 995 ? -11.890 16.402 9.715 1.00 60.75 995 ALA A C 1
ATOM 7415 O O . ALA A 1 995 ? -11.303 16.978 8.802 1.00 60.75 995 ALA A O 1
ATOM 7416 N N . LYS A 1 996 ? -12.720 15.375 9.496 1.00 62.41 996 LYS A N 1
ATOM 7417 C CA . LYS A 1 996 ? -13.086 14.820 8.186 1.00 62.41 996 LYS A CA 1
ATOM 7418 C C . LYS A 1 996 ? -14.597 14.951 7.976 1.00 62.41 996 LYS A C 1
ATOM 7420 O O . LYS A 1 996 ? -15.354 15.030 8.943 1.00 62.41 996 LYS A O 1
ATOM 7425 N N . GLY A 1 997 ? -15.039 14.977 6.721 1.00 54.03 997 GLY A N 1
ATOM 7426 C CA . GLY A 1 997 ? -16.448 14.782 6.378 1.00 54.03 997 GLY A CA 1
ATOM 7427 C C . GLY A 1 997 ? -16.949 13.374 6.732 1.00 54.03 997 GLY A C 1
ATOM 7428 O O . GLY A 1 997 ? -16.162 12.508 7.110 1.00 54.03 997 GLY A O 1
ATOM 7429 N N . GLY A 1 998 ? -18.266 13.166 6.622 1.00 57.97 998 GLY A N 1
ATOM 7430 C CA . GLY A 1 998 ? -18.899 11.859 6.829 1.00 57.97 998 GLY A CA 1
ATOM 7431 C C . GLY A 1 998 ? -18.666 10.905 5.650 1.00 57.97 998 GLY A C 1
ATOM 7432 O O . GLY A 1 998 ? -17.563 10.804 5.127 1.00 57.97 998 GLY A O 1
ATOM 7433 N N . ALA A 1 999 ? -19.722 10.228 5.185 1.00 50.88 999 ALA A N 1
ATOM 7434 C CA . ALA A 1 999 ? -19.625 9.298 4.049 1.00 50.88 999 ALA A CA 1
ATOM 7435 C C . ALA A 1 999 ? -19.141 9.957 2.733 1.00 50.88 999 ALA A C 1
ATOM 7437 O O . ALA A 1 999 ? -18.564 9.276 1.894 1.00 50.88 999 ALA A O 1
ATOM 7438 N N . SER A 1 1000 ? -19.338 11.272 2.582 1.00 56.28 1000 SER A N 1
ATOM 7439 C CA . SER A 1 1000 ? -18.736 12.124 1.546 1.00 56.28 1000 SER A CA 1
ATOM 7440 C C . SER A 1 1000 ? -18.415 13.497 2.150 1.00 56.28 1000 SER A C 1
ATOM 7442 O O . SER A 1 1000 ? -19.141 13.976 3.031 1.00 56.28 1000 SER A O 1
ATOM 7444 N N . GLN A 1 1001 ? -17.339 14.136 1.685 1.00 57.75 1001 GLN A N 1
ATOM 7445 C CA . GLN A 1 1001 ? -16.904 15.464 2.141 1.00 57.75 1001 GLN A CA 1
ATOM 7446 C C . GLN A 1 1001 ? -17.495 16.612 1.299 1.00 57.75 1001 GLN A C 1
ATOM 7448 O O . GLN A 1 1001 ? -17.536 17.750 1.766 1.00 57.75 1001 GLN A O 1
ATOM 7453 N N . LEU A 1 1002 ? -18.058 16.320 0.116 1.00 65.12 1002 LEU A N 1
ATOM 7454 C CA . LEU A 1 1002 ? -18.789 17.296 -0.715 1.00 65.12 1002 LEU A CA 1
ATOM 7455 C C . LEU A 1 1002 ? -20.101 17.776 -0.072 1.00 65.12 1002 LEU A C 1
ATOM 7457 O O . LEU A 1 1002 ? -20.612 18.856 -0.389 1.00 65.12 1002 LEU A O 1
ATOM 7461 N N . ASN A 1 1003 ? -20.667 16.970 0.825 1.00 81.12 1003 ASN A N 1
ATOM 7462 C CA . ASN A 1 1003 ? -21.897 17.290 1.532 1.00 81.12 1003 ASN A CA 1
ATOM 7463 C C . ASN A 1 1003 ? -21.643 18.261 2.693 1.00 81.12 1003 ASN A C 1
ATOM 7465 O O . ASN A 1 1003 ? -20.780 18.049 3.541 1.00 81.12 1003 ASN A O 1
ATOM 7469 N N . ALA A 1 1004 ? -22.492 19.285 2.806 1.00 89.94 1004 ALA A N 1
ATOM 7470 C CA . ALA A 1 1004 ? -22.539 20.143 3.990 1.00 89.94 1004 ALA A CA 1
ATOM 7471 C C . ALA A 1 1004 ? -22.968 19.369 5.250 1.00 89.94 1004 ALA A C 1
ATOM 7473 O O . ALA A 1 1004 ? -22.688 19.799 6.374 1.00 89.94 1004 ALA A O 1
ATOM 7474 N N . GLY A 1 1005 ? -23.654 18.238 5.058 1.00 91.56 1005 GLY A N 1
ATOM 7475 C CA . GLY A 1 1005 ? -24.132 17.372 6.120 1.00 91.56 1005 GLY A CA 1
ATOM 7476 C C . GLY A 1 1005 ? -25.235 16.402 5.687 1.00 91.56 1005 GLY A C 1
ATOM 7477 O O . GLY A 1 1005 ? -25.478 16.206 4.494 1.00 91.56 1005 GLY A O 1
ATOM 7478 N N . SER A 1 1006 ? -25.937 15.842 6.670 1.00 92.56 1006 SER A N 1
ATOM 7479 C CA . SER A 1 1006 ? -27.112 14.976 6.518 1.00 92.56 1006 SER A CA 1
ATOM 7480 C C . SER A 1 1006 ? -28.376 15.640 7.079 1.00 92.56 1006 SER A C 1
ATOM 7482 O O . SER A 1 1006 ? -28.341 16.407 8.045 1.00 92.56 1006 SER A O 1
ATOM 7484 N N . ILE A 1 1007 ? -29.520 15.349 6.463 1.00 95.31 1007 ILE A N 1
ATOM 7485 C CA . ILE A 1 1007 ? -30.856 15.691 6.954 1.00 95.31 1007 ILE A CA 1
ATOM 7486 C C . ILE A 1 1007 ? -31.499 14.401 7.441 1.00 95.31 1007 ILE A C 1
ATOM 7488 O O . ILE A 1 1007 ? -31.868 13.544 6.637 1.00 95.31 1007 ILE A O 1
ATOM 7492 N N . GLY A 1 1008 ? -31.611 14.293 8.761 1.00 93.12 1008 GLY A N 1
ATOM 7493 C CA . GLY A 1 1008 ? -31.976 13.059 9.435 1.00 93.12 1008 GLY A CA 1
ATOM 7494 C C . GLY A 1 1008 ? -33.476 12.875 9.674 1.00 93.12 1008 GLY A C 1
ATOM 7495 O O . GLY A 1 1008 ? -34.304 13.789 9.534 1.00 93.12 1008 GLY A O 1
ATOM 7496 N N . SER A 1 1009 ? -33.825 11.680 10.143 1.00 90.56 1009 SER A N 1
ATOM 7497 C CA . SER A 1 1009 ? -35.158 11.272 10.605 1.00 90.56 1009 SER A CA 1
ATOM 7498 C C . SER A 1 1009 ? -35.815 12.261 11.589 1.00 90.56 1009 SER A C 1
ATOM 7500 O O . SER A 1 1009 ? -37.042 12.436 11.575 1.00 90.56 1009 SER A O 1
ATOM 7502 N N . GLY A 1 1010 ? -35.033 12.979 12.405 1.00 87.12 1010 GLY A N 1
ATOM 7503 C CA . GLY A 1 1010 ? -35.519 13.998 13.341 1.00 87.12 1010 GLY A CA 1
ATOM 7504 C C . GLY A 1 1010 ? -36.181 15.208 12.664 1.00 87.12 1010 GLY A C 1
ATOM 7505 O O . GLY A 1 1010 ? -37.059 15.843 13.260 1.00 87.12 1010 GLY A O 1
ATOM 7506 N N . LEU A 1 1011 ? -35.810 15.503 11.411 1.00 92.06 1011 LEU A N 1
ATOM 7507 C CA . LEU A 1 1011 ? -36.441 16.509 10.552 1.00 92.06 1011 LEU A CA 1
ATOM 7508 C C . LEU A 1 1011 ? -37.422 15.849 9.586 1.00 92.06 1011 LEU A C 1
ATOM 7510 O O . LEU A 1 1011 ? -38.547 16.327 9.463 1.00 92.06 1011 LEU A O 1
ATOM 7514 N N . LEU A 1 1012 ? -37.048 14.734 8.953 1.00 94.12 1012 LEU A N 1
ATOM 7515 C CA . LEU A 1 1012 ? -37.899 14.030 7.985 1.00 94.12 1012 LEU A CA 1
ATOM 7516 C C . LEU A 1 1012 ? -39.250 13.602 8.587 1.00 94.12 1012 LEU A C 1
ATOM 7518 O O . LEU A 1 1012 ? -40.277 13.715 7.923 1.00 94.12 1012 LEU A O 1
ATOM 7522 N N . SER A 1 1013 ? -39.293 13.239 9.875 1.00 91.75 1013 SER A N 1
ATOM 7523 C CA . SER A 1 1013 ? -40.537 12.920 10.605 1.00 91.75 1013 SER A CA 1
ATOM 7524 C C . SER A 1 1013 ? -41.537 14.083 10.735 1.00 91.75 1013 SER A C 1
ATOM 7526 O O . SER A 1 1013 ? -42.710 13.869 11.066 1.00 91.75 1013 SER A O 1
ATOM 7528 N N . ARG A 1 1014 ? -41.124 15.319 10.415 1.00 90.56 1014 ARG A N 1
ATOM 7529 C CA . ARG A 1 1014 ? -42.013 16.484 10.252 1.00 90.56 1014 ARG A CA 1
ATOM 7530 C C . ARG A 1 1014 ? -42.840 16.420 8.967 1.00 90.56 1014 ARG A C 1
ATOM 7532 O O . ARG A 1 1014 ? -43.689 17.285 8.778 1.00 90.56 1014 ARG A O 1
ATOM 7539 N N . PHE A 1 1015 ? -42.633 15.423 8.113 1.00 92.75 1015 PHE A N 1
ATOM 7540 C CA . PHE A 1 1015 ? -43.362 15.205 6.868 1.00 92.75 1015 PHE A CA 1
ATOM 7541 C C . PHE A 1 1015 ? -43.840 13.755 6.759 1.00 92.75 1015 PHE A C 1
ATOM 7543 O O . PHE A 1 1015 ? -43.384 12.868 7.476 1.00 92.75 1015 PHE A O 1
ATOM 7550 N N . THR A 1 1016 ? -44.788 13.503 5.867 1.00 94.75 1016 THR A N 1
ATOM 7551 C CA . THR A 1 1016 ? -44.930 12.186 5.244 1.00 94.75 1016 THR A CA 1
ATOM 7552 C C . THR A 1 1016 ? -43.946 12.171 4.083 1.00 94.75 1016 THR A C 1
ATOM 7554 O O . THR A 1 1016 ? -44.066 13.001 3.184 1.00 94.75 1016 THR A O 1
ATOM 7557 N N . VAL A 1 1017 ? -42.958 11.280 4.120 1.00 96.50 1017 VAL A N 1
ATOM 7558 C CA . VAL A 1 1017 ? -41.873 11.263 3.129 1.00 96.50 1017 VAL A CA 1
ATOM 7559 C C . VAL A 1 1017 ? -42.118 10.142 2.133 1.00 96.50 1017 VAL A C 1
ATOM 7561 O O . VAL A 1 1017 ? -42.264 8.992 2.540 1.00 96.50 1017 VAL A O 1
ATOM 7564 N N . THR A 1 1018 ? -42.149 10.466 0.843 1.00 97.88 1018 THR A N 1
ATOM 7565 C CA . THR A 1 1018 ? -42.272 9.469 -0.231 1.00 97.88 1018 THR A CA 1
ATOM 7566 C C . THR A 1 1018 ? -41.001 9.472 -1.074 1.00 97.88 1018 THR A C 1
ATOM 7568 O O . THR A 1 1018 ? -40.716 10.459 -1.749 1.00 97.88 1018 THR A O 1
ATOM 7571 N N . PHE A 1 1019 ? -40.236 8.383 -1.029 1.00 97.94 1019 PHE A N 1
ATOM 7572 C CA . PHE A 1 1019 ? -39.022 8.180 -1.823 1.00 97.94 1019 PHE A CA 1
ATOM 7573 C C . PHE A 1 1019 ? -39.379 7.609 -3.198 1.00 97.94 1019 PHE A C 1
ATOM 7575 O O . PHE A 1 1019 ? -40.022 6.566 -3.266 1.00 97.94 1019 PHE A O 1
ATOM 7582 N N . ASP A 1 1020 ? -38.966 8.274 -4.279 1.00 96.50 1020 ASP A N 1
ATOM 7583 C CA . ASP A 1 1020 ? -39.237 7.887 -5.671 1.00 96.50 1020 ASP A CA 1
ATOM 7584 C C . ASP A 1 1020 ? -37.930 7.947 -6.486 1.00 96.50 1020 ASP A C 1
ATOM 7586 O O . ASP A 1 1020 ? -37.715 8.819 -7.334 1.00 96.50 1020 ASP A O 1
ATOM 7590 N N . TYR A 1 1021 ? -37.018 7.016 -6.175 1.00 93.69 1021 TYR A N 1
ATOM 7591 C CA . TYR A 1 1021 ? -35.682 6.935 -6.784 1.00 93.69 1021 TYR A CA 1
ATOM 7592 C C . TYR A 1 1021 ? -35.753 6.691 -8.295 1.00 93.69 1021 TYR A C 1
ATOM 7594 O O . TYR A 1 1021 ? -34.959 7.249 -9.043 1.00 93.69 1021 TYR A O 1
ATOM 7602 N N . ALA A 1 1022 ? -36.755 5.940 -8.763 1.00 90.44 1022 ALA A N 1
ATOM 7603 C CA . ALA A 1 1022 ? -36.996 5.707 -10.188 1.00 90.44 1022 ALA A CA 1
ATOM 7604 C C . ALA A 1 1022 ? -37.234 7.003 -10.992 1.00 90.44 1022 ALA A C 1
ATOM 7606 O O . ALA A 1 1022 ? -37.058 7.007 -12.208 1.00 90.44 1022 ALA A O 1
ATOM 7607 N N . ASN A 1 1023 ? -37.618 8.099 -10.324 1.00 92.06 1023 ASN A N 1
ATOM 7608 C CA . ASN A 1 1023 ? -37.809 9.422 -10.919 1.00 92.06 1023 ASN A CA 1
ATOM 7609 C C . ASN A 1 1023 ? -36.897 10.498 -10.290 1.00 92.06 1023 ASN A C 1
ATOM 7611 O O . ASN A 1 1023 ? -37.206 11.686 -10.407 1.00 92.06 1023 ASN A O 1
ATOM 7615 N N . ASN A 1 1024 ? -35.805 10.106 -9.614 1.00 92.94 1024 ASN A N 1
ATOM 7616 C CA . ASN A 1 1024 ? -34.825 11.004 -8.983 1.00 92.94 1024 ASN A CA 1
ATOM 7617 C C . ASN A 1 1024 ? -35.462 12.121 -8.128 1.00 92.94 1024 ASN A C 1
ATOM 7619 O O . ASN A 1 1024 ? -35.104 13.299 -8.220 1.00 92.94 1024 ASN A O 1
ATOM 7623 N N . ARG A 1 1025 ? -36.447 11.765 -7.293 1.00 95.69 1025 ARG A N 1
ATOM 7624 C CA . ARG A 1 1025 ? -37.136 12.720 -6.409 1.00 95.69 1025 ARG A CA 1
ATOM 7625 C C . ARG A 1 1025 ? -37.590 12.098 -5.092 1.00 95.69 1025 ARG A C 1
ATOM 7627 O O . ARG A 1 1025 ? -37.783 10.889 -4.977 1.00 95.69 1025 ARG A O 1
ATOM 7634 N N . ILE A 1 1026 ? -37.840 12.961 -4.116 1.00 97.38 1026 ILE A N 1
ATOM 7635 C CA . ILE A 1 1026 ? -38.656 12.653 -2.938 1.00 97.38 1026 ILE A CA 1
ATOM 7636 C C . ILE A 1 1026 ? -39.854 13.605 -2.883 1.00 97.38 1026 ILE A C 1
ATOM 7638 O O . ILE A 1 1026 ? -39.851 14.654 -3.524 1.00 97.38 1026 ILE A O 1
ATOM 7642 N N . PHE A 1 1027 ? -40.872 13.273 -2.100 1.00 96.88 1027 PHE A N 1
ATOM 7643 C CA . PHE A 1 1027 ? -41.990 14.167 -1.800 1.00 96.88 1027 PHE A CA 1
ATOM 7644 C C . PHE A 1 1027 ? -42.078 14.410 -0.290 1.00 96.88 1027 PHE A C 1
ATOM 7646 O O . PHE A 1 1027 ? -41.858 13.488 0.499 1.00 96.88 1027 PHE A O 1
ATOM 7653 N N . LEU A 1 1028 ? -42.385 15.651 0.103 1.00 94.25 1028 LEU A N 1
ATOM 7654 C CA . LEU A 1 1028 ? -42.469 16.094 1.500 1.00 94.25 1028 LEU A CA 1
ATOM 7655 C C . LEU A 1 1028 ? -43.898 16.542 1.835 1.00 94.25 1028 LEU A C 1
ATOM 7657 O O . LEU A 1 1028 ? -44.230 17.733 1.841 1.00 94.25 1028 LEU A O 1
ATOM 7661 N N . GLY A 1 1029 ? -44.753 15.564 2.121 1.00 92.12 1029 GLY A N 1
ATOM 7662 C CA . GLY A 1 1029 ? -46.162 15.776 2.431 1.00 92.12 1029 GLY A CA 1
ATOM 7663 C C . GLY A 1 1029 ? -46.331 16.378 3.820 1.00 92.12 1029 GLY A C 1
ATOM 7664 O O . GLY A 1 1029 ? -45.709 15.928 4.784 1.00 92.12 1029 GLY A O 1
ATOM 7665 N N . ARG A 1 1030 ? -47.185 17.395 3.968 1.00 88.50 1030 ARG A N 1
ATOM 7666 C CA . ARG A 1 1030 ? -47.465 17.968 5.295 1.00 88.50 1030 ARG A CA 1
ATOM 7667 C C . ARG A 1 1030 ? -48.193 16.949 6.172 1.00 88.50 1030 ARG A C 1
ATOM 7669 O O . ARG A 1 1030 ? -49.170 16.339 5.749 1.00 88.50 1030 ARG A O 1
ATOM 7676 N N . ASN A 1 1031 ? -47.744 16.818 7.415 1.00 85.38 1031 ASN A N 1
ATOM 7677 C CA . ASN A 1 1031 ? -48.304 15.923 8.420 1.00 85.38 1031 ASN A CA 1
ATOM 7678 C C . ASN A 1 1031 ? -48.585 16.689 9.736 1.00 85.38 1031 ASN A C 1
ATOM 7680 O O . ASN A 1 1031 ? -48.323 17.888 9.851 1.00 85.38 1031 ASN A O 1
ATOM 7684 N N . THR A 1 1032 ? -49.118 16.018 10.763 1.00 77.06 1032 THR A N 1
ATOM 7685 C CA . THR A 1 1032 ? -49.441 16.657 12.060 1.00 77.06 1032 THR A CA 1
ATOM 7686 C C . THR A 1 1032 ? -48.213 17.084 12.883 1.00 77.06 1032 THR A C 1
ATOM 7688 O O . THR A 1 1032 ? -48.356 17.777 13.892 1.00 77.06 1032 THR A O 1
ATOM 7691 N N . GLY A 1 1033 ? -47.008 16.684 12.474 1.00 69.81 1033 GLY A N 1
ATOM 7692 C CA . GLY A 1 1033 ? -45.715 17.120 13.000 1.00 69.81 1033 GLY A CA 1
ATOM 7693 C C . GLY A 1 1033 ? -45.123 18.348 12.297 1.00 69.81 1033 GLY A C 1
ATOM 7694 O O . GLY A 1 1033 ? -44.340 19.051 12.934 1.00 69.81 1033 GLY A O 1
ATOM 7695 N N . SER A 1 1034 ? -45.527 18.668 11.056 1.00 72.56 1034 SER A N 1
ATOM 7696 C CA . SER A 1 1034 ? -44.982 19.797 10.266 1.00 72.56 1034 SER A CA 1
ATOM 7697 C C . SER A 1 1034 ? -45.126 21.166 10.937 1.00 72.56 1034 SER A C 1
ATOM 7699 O O . SER A 1 1034 ? -44.378 22.086 10.626 1.00 72.56 1034 SER A O 1
ATOM 7701 N N . LEU A 1 1035 ? -46.112 21.312 11.827 1.00 66.31 1035 LEU A N 1
ATOM 7702 C CA . LEU A 1 1035 ? -46.439 22.563 12.523 1.00 66.31 1035 LEU A CA 1
ATOM 7703 C C . LEU A 1 1035 ? -46.001 22.569 13.996 1.00 66.31 1035 LEU A C 1
ATOM 7705 O O . LEU A 1 1035 ? -46.219 23.554 14.698 1.00 66.31 1035 LEU A O 1
ATOM 7709 N N . LYS A 1 1036 ? -45.417 21.472 14.492 1.00 71.88 1036 LYS A N 1
ATOM 7710 C CA . LYS A 1 1036 ? -44.953 21.381 15.879 1.00 71.88 1036 LYS A CA 1
ATOM 7711 C C . LYS A 1 1036 ? -43.530 21.931 15.988 1.00 71.88 1036 LYS A C 1
ATOM 7713 O O . LYS A 1 1036 ? -42.698 21.552 15.159 1.00 71.88 1036 LYS A O 1
ATOM 7718 N N . PRO A 1 1037 ? -43.206 22.718 17.030 1.00 71.38 1037 PRO A N 1
ATOM 7719 C CA . PRO A 1 1037 ? -41.823 23.019 17.381 1.00 71.38 1037 PRO A CA 1
ATOM 7720 C C . PRO A 1 1037 ? -40.973 21.749 17.521 1.00 71.38 1037 PRO A C 1
ATOM 7722 O O . PRO A 1 1037 ? -41.477 20.645 17.762 1.00 71.38 1037 PRO A O 1
ATOM 7725 N N . PHE A 1 1038 ? -39.659 21.895 17.381 1.00 74.25 1038 PHE A N 1
ATOM 7726 C CA . PHE A 1 1038 ? -38.734 20.830 17.747 1.00 74.25 1038 PHE A CA 1
ATOM 7727 C C . PHE A 1 1038 ? -38.598 20.772 19.269 1.00 74.25 1038 PHE A C 1
ATOM 7729 O O . PHE A 1 1038 ? -37.903 21.611 19.851 1.00 74.25 1038 PHE A O 1
ATOM 7736 N N . ASP A 1 1039 ? -39.262 19.791 19.885 1.00 61.47 1039 ASP A N 1
ATOM 7737 C CA . ASP A 1 1039 ? -39.090 19.442 21.296 1.00 61.47 1039 ASP A CA 1
ATOM 7738 C C . ASP A 1 1039 ? -37.628 19.082 21.582 1.00 61.47 1039 ASP A C 1
ATOM 7740 O O . ASP A 1 1039 ? -37.008 18.297 20.857 1.00 61.47 1039 ASP A O 1
ATOM 7744 N N . THR A 1 1040 ? -37.083 19.619 22.667 1.00 52.38 1040 THR A N 1
ATOM 7745 C CA . THR A 1 1040 ? -35.793 19.204 23.211 1.00 52.38 1040 THR A CA 1
ATOM 7746 C C . THR A 1 1040 ? -35.978 17.887 23.958 1.00 52.38 1040 THR A C 1
ATOM 7748 O O . THR A 1 1040 ? -36.310 17.848 25.137 1.00 52.38 1040 THR A O 1
ATOM 7751 N N . ARG A 1 1041 ? -35.760 16.757 23.268 1.00 50.53 1041 ARG A N 1
ATOM 7752 C CA . ARG A 1 1041 ? -35.785 15.409 23.886 1.00 50.53 1041 ARG A CA 1
ATOM 7753 C C . ARG A 1 1041 ? -34.722 15.214 24.982 1.00 50.53 1041 ARG A C 1
ATOM 7755 O O . ARG A 1 1041 ? -34.699 14.183 25.645 1.00 50.53 1041 ARG A O 1
ATOM 7762 N N . THR A 1 1042 ? -33.834 16.185 25.139 1.00 54.84 1042 THR A N 1
ATOM 7763 C CA . THR A 1 1042 ? -32.591 16.126 25.891 1.00 54.84 1042 THR A CA 1
ATOM 7764 C C . THR A 1 1042 ? -32.802 16.763 27.260 1.00 54.84 1042 THR A C 1
ATOM 7766 O O . THR A 1 1042 ? -33.072 17.951 27.396 1.00 54.84 1042 THR A O 1
ATOM 7769 N N . THR A 1 1043 ? -32.713 15.962 28.316 1.00 57.56 1043 THR A N 1
ATOM 7770 C CA . THR A 1 1043 ? -33.011 16.397 29.694 1.00 57.56 1043 THR A CA 1
ATOM 7771 C C . THR A 1 1043 ? -31.814 17.067 30.388 1.00 57.56 1043 THR A C 1
ATOM 7773 O O . THR A 1 1043 ? -31.848 17.346 31.588 1.00 57.56 1043 THR A O 1
ATOM 7776 N N . GLY A 1 1044 ? -30.726 17.281 29.641 1.00 57.72 1044 GLY A N 1
ATOM 7777 C CA . GLY A 1 1044 ? -29.386 17.542 30.166 1.00 57.72 1044 GLY A CA 1
ATOM 7778 C C . GLY A 1 1044 ? -28.613 16.269 30.542 1.00 57.72 1044 GLY A C 1
ATOM 7779 O O . GLY A 1 1044 ? -27.461 16.387 30.958 1.00 57.72 1044 GLY A O 1
ATOM 7780 N N . ALA A 1 1045 ? -29.212 15.080 30.384 1.00 65.25 1045 ALA A N 1
ATOM 7781 C CA . ALA A 1 1045 ? -28.572 13.779 30.580 1.00 65.25 1045 ALA A CA 1
ATOM 7782 C C . ALA A 1 1045 ? -29.005 12.742 29.531 1.00 65.25 1045 ALA A C 1
ATOM 7784 O O . ALA A 1 1045 ? -30.151 12.752 29.070 1.00 65.25 1045 ALA A O 1
ATOM 7785 N N . GLY A 1 1046 ? -28.083 11.849 29.175 1.00 68.00 1046 GLY A N 1
ATOM 7786 C CA . GLY A 1 1046 ? -28.352 10.658 28.380 1.00 68.00 1046 GLY A CA 1
ATOM 7787 C C . GLY A 1 1046 ? -28.936 9.542 29.242 1.00 68.00 1046 GLY A C 1
ATOM 7788 O O . GLY A 1 1046 ? -28.614 9.395 30.420 1.00 68.00 1046 GLY A O 1
ATOM 7789 N N . LEU A 1 1047 ? -29.847 8.775 28.651 1.00 73.50 1047 LEU A N 1
ATOM 7790 C CA . LEU A 1 1047 ? -30.394 7.545 29.216 1.00 73.50 1047 LEU A CA 1
ATOM 7791 C C . LEU A 1 1047 ? -30.275 6.490 28.124 1.00 73.50 1047 LEU A C 1
ATOM 7793 O O . LEU A 1 1047 ? -30.903 6.660 27.078 1.00 73.50 1047 LEU A O 1
ATOM 7797 N N . SER A 1 1048 ? -29.521 5.425 28.354 1.00 66.94 1048 SER A N 1
ATOM 7798 C CA . SER A 1 1048 ? -29.373 4.277 27.453 1.00 66.94 1048 SER A CA 1
ATOM 7799 C C . SER A 1 1048 ? -29.946 3.009 28.081 1.00 66.94 1048 SER A C 1
ATOM 7801 O O . SER A 1 1048 ? -30.355 2.993 29.248 1.00 66.94 1048 SER A O 1
ATOM 7803 N N . ALA A 1 1049 ? -30.004 1.944 27.286 1.00 69.88 1049 ALA A N 1
ATOM 7804 C CA . ALA A 1 1049 ? -30.244 0.597 27.769 1.00 69.88 1049 ALA A CA 1
ATOM 7805 C C . ALA A 1 1049 ? -29.185 -0.356 27.208 1.00 69.88 1049 ALA A C 1
ATOM 7807 O O . ALA A 1 1049 ? -28.792 -0.182 26.068 1.00 69.88 1049 ALA A O 1
ATOM 7808 N N . SER A 1 1050 ? -28.753 -1.371 27.949 1.00 63.31 1050 SER A N 1
ATOM 7809 C CA . SER A 1 1050 ? -28.017 -2.516 27.392 1.00 63.31 1050 SER A CA 1
ATOM 7810 C C . SER A 1 1050 ? -28.855 -3.782 27.548 1.00 63.31 1050 SER A C 1
ATOM 7812 O O . SER A 1 1050 ? -29.787 -3.810 28.351 1.00 63.31 1050 SER A O 1
ATOM 7814 N N . THR A 1 1051 ? -28.565 -4.825 26.771 1.00 62.19 1051 THR A N 1
ATOM 7815 C CA . THR A 1 1051 ? -29.274 -6.110 26.870 1.00 62.19 1051 THR A CA 1
ATOM 7816 C C . THR A 1 1051 ? -28.296 -7.199 27.294 1.00 62.19 1051 THR A C 1
ATOM 7818 O O . THR A 1 1051 ? -27.227 -7.315 26.696 1.00 62.19 1051 THR A O 1
ATOM 7821 N N . ASP A 1 1052 ? -28.635 -7.973 28.327 1.00 66.94 1052 ASP A N 1
ATOM 7822 C CA . ASP A 1 1052 ? -27.811 -9.102 28.769 1.00 66.94 1052 ASP A CA 1
ATOM 7823 C C . ASP A 1 1052 ? -27.890 -10.309 27.809 1.00 66.94 1052 ASP A C 1
ATOM 7825 O O . ASP A 1 1052 ? -28.622 -10.317 26.815 1.00 66.94 1052 ASP A O 1
ATOM 7829 N N . VAL A 1 1053 ? -27.109 -11.351 28.107 1.00 48.81 1053 VAL A N 1
ATOM 7830 C CA . VAL A 1 1053 ? -27.067 -12.594 27.314 1.00 48.81 1053 VAL A CA 1
ATOM 7831 C C . VAL A 1 1053 ? -28.388 -13.374 27.312 1.00 48.81 1053 VAL A C 1
ATOM 7833 O O . VAL A 1 1053 ? -28.602 -14.180 26.407 1.00 48.81 1053 VAL A O 1
ATOM 7836 N N . ASP A 1 1054 ? -29.270 -13.113 28.280 1.00 59.53 1054 ASP A N 1
ATOM 7837 C CA . ASP A 1 1054 ? -30.581 -13.749 28.434 1.00 59.53 1054 ASP A CA 1
ATOM 7838 C C . ASP A 1 1054 ? -31.717 -12.915 27.796 1.00 59.53 1054 ASP A C 1
ATOM 7840 O O . ASP A 1 1054 ? -32.866 -13.360 27.738 1.00 59.53 1054 ASP A O 1
ATOM 7844 N N . GLY A 1 1055 ? -31.406 -11.725 27.264 1.00 56.22 1055 GLY A N 1
ATOM 7845 C CA . GLY A 1 1055 ? -32.350 -10.836 26.585 1.00 56.22 1055 GLY A CA 1
ATOM 7846 C C . GLY A 1 1055 ? -33.027 -9.791 27.482 1.00 56.22 1055 GLY A C 1
ATOM 7847 O O . GLY A 1 1055 ? -33.983 -9.152 27.038 1.00 56.22 1055 GLY A O 1
ATOM 7848 N N . ASN A 1 1056 ? -32.569 -9.595 28.722 1.00 74.00 1056 ASN A N 1
ATOM 7849 C CA . ASN A 1 1056 ? -33.121 -8.596 29.639 1.00 74.00 1056 ASN A CA 1
ATOM 7850 C C . ASN A 1 1056 ? -32.495 -7.216 29.403 1.00 74.00 1056 ASN A C 1
ATOM 7852 O O . ASN A 1 1056 ? -31.275 -7.079 29.345 1.00 74.00 1056 ASN A O 1
ATOM 7856 N N . SER A 1 1057 ? -33.328 -6.174 29.330 1.00 75.75 1057 SER A N 1
ATOM 7857 C CA . SER A 1 1057 ? -32.858 -4.789 29.218 1.00 75.75 1057 SER A CA 1
ATOM 7858 C C . SER A 1 1057 ? -32.525 -4.177 30.585 1.00 75.75 1057 SER A C 1
ATOM 7860 O O . SER A 1 1057 ? -33.388 -4.079 31.463 1.00 75.75 1057 SER A O 1
ATOM 7862 N N . HIS A 1 1058 ? -31.296 -3.690 30.721 1.00 82.25 1058 HIS A N 1
ATOM 7863 C CA . HIS A 1 1058 ? -30.785 -2.869 31.820 1.00 82.25 1058 HIS A CA 1
ATOM 7864 C C . HIS A 1 1058 ? -30.714 -1.409 31.368 1.00 82.25 1058 HIS A C 1
ATOM 7866 O O . HIS A 1 1058 ? -30.476 -1.168 30.193 1.00 82.25 1058 HIS A O 1
ATOM 7872 N N . TYR A 1 1059 ? -30.902 -0.429 32.255 1.00 86.19 1059 TYR A N 1
ATOM 7873 C CA . TYR A 1 1059 ? -30.990 0.994 31.880 1.00 86.19 1059 TYR A CA 1
ATOM 7874 C C . TYR A 1 1059 ? -29.959 1.829 32.639 1.00 86.19 1059 TYR A C 1
ATOM 7876 O O . TYR A 1 1059 ? -29.759 1.587 33.824 1.00 86.19 1059 TYR A O 1
ATOM 7884 N N . PHE A 1 1060 ? -29.338 2.826 32.005 1.00 84.50 1060 PHE A N 1
ATOM 7885 C CA . PHE A 1 1060 ? -28.221 3.589 32.587 1.00 84.50 1060 PHE A CA 1
ATOM 7886 C C . PHE A 1 1060 ? -28.307 5.075 32.253 1.00 84.50 1060 PHE A C 1
ATOM 7888 O O . PHE A 1 1060 ? -28.671 5.438 31.137 1.00 84.50 1060 PHE A O 1
ATOM 7895 N N . ILE A 1 1061 ? -27.932 5.938 33.201 1.00 82.00 1061 ILE A N 1
ATOM 7896 C CA . ILE A 1 1061 ? -27.662 7.352 32.904 1.00 82.00 1061 ILE A CA 1
ATOM 7897 C C . ILE A 1 1061 ? -26.172 7.467 32.586 1.00 82.00 1061 ILE A C 1
ATOM 7899 O O . ILE A 1 1061 ? -25.344 7.567 33.487 1.00 82.00 1061 ILE A O 1
ATOM 7903 N N . ASP A 1 1062 ? -25.849 7.367 31.298 1.00 66.88 1062 ASP A N 1
ATOM 7904 C CA . ASP A 1 1062 ? -24.478 7.262 30.777 1.00 66.88 1062 ASP A CA 1
ATOM 7905 C C . ASP A 1 1062 ? -23.718 8.596 30.744 1.00 66.88 1062 ASP A C 1
ATOM 7907 O O . ASP A 1 1062 ? -22.490 8.624 30.822 1.00 66.88 1062 ASP A O 1
ATOM 7911 N N . SER A 1 1063 ? -24.446 9.704 30.637 1.00 64.69 1063 SER A N 1
ATOM 7912 C CA . SER A 1 1063 ? -23.899 11.024 30.359 1.00 64.69 1063 SER A CA 1
ATOM 7913 C C . SER A 1 1063 ? -24.760 12.116 30.985 1.00 64.69 1063 SER A C 1
ATOM 7915 O O . SER A 1 1063 ? -25.980 12.001 31.100 1.00 64.69 1063 SER A O 1
ATOM 7917 N N . ALA A 1 1064 ? -24.125 13.215 31.386 1.00 68.50 1064 ALA A N 1
ATOM 7918 C CA . ALA A 1 1064 ? -24.798 14.419 31.852 1.00 68.50 1064 ALA A CA 1
ATOM 7919 C C . ALA A 1 1064 ? -23.956 15.645 31.496 1.00 68.50 1064 ALA A C 1
ATOM 7921 O O . ALA A 1 1064 ? -22.727 15.597 31.562 1.00 68.50 1064 ALA A O 1
ATOM 7922 N N . MET A 1 1065 ? -24.596 16.762 31.140 1.00 62.56 1065 MET A N 1
ATOM 7923 C CA . MET A 1 1065 ? -23.851 18.005 30.943 1.00 62.56 1065 MET A CA 1
ATOM 7924 C C . MET A 1 1065 ? -23.183 18.438 32.253 1.00 62.56 1065 MET A C 1
ATOM 7926 O O . MET A 1 1065 ? -23.872 18.473 33.270 1.00 62.56 1065 MET A O 1
ATOM 7930 N N . PRO A 1 1066 ? -21.933 18.934 32.244 1.00 65.25 1066 PRO A N 1
ATOM 7931 C CA . PRO A 1 1066 ? -21.297 19.492 33.443 1.00 65.25 1066 PRO A CA 1
ATOM 7932 C C . PRO A 1 1066 ? -22.081 20.641 34.110 1.00 65.25 1066 PRO A C 1
ATOM 7934 O O . PRO A 1 1066 ? -21.930 20.896 35.302 1.00 65.25 1066 PRO A O 1
ATOM 7937 N N . SER A 1 1067 ? -22.928 21.343 33.349 1.00 63.19 1067 SER A N 1
ATOM 7938 C CA . SER A 1 1067 ? -23.835 22.390 33.837 1.00 63.19 1067 SER A CA 1
ATOM 7939 C C . SER A 1 1067 ? -25.170 21.869 34.389 1.00 63.19 1067 SER A C 1
ATOM 7941 O O . SER A 1 1067 ? -25.879 22.634 35.045 1.00 63.19 1067 SER A O 1
ATOM 7943 N N . ALA A 1 1068 ? -25.532 20.606 34.145 1.00 68.19 1068 ALA A N 1
ATOM 7944 C CA . ALA A 1 1068 ? -26.819 20.049 34.548 1.00 68.19 1068 ALA A CA 1
ATOM 7945 C C . ALA A 1 1068 ? -26.914 19.858 36.070 1.00 68.19 1068 ALA A C 1
ATOM 7947 O O . ALA A 1 1068 ? -25.945 19.418 36.695 1.00 68.19 1068 ALA A O 1
ATOM 7948 N N . PRO A 1 1069 ? -28.095 20.066 36.685 1.00 74.44 1069 PRO A N 1
ATOM 7949 C CA . PRO A 1 1069 ? -28.311 19.697 38.082 1.00 74.44 1069 PRO A CA 1
ATOM 7950 C C . PRO A 1 1069 ? -28.046 18.206 38.342 1.00 74.44 1069 PRO A C 1
ATOM 7952 O O . PRO A 1 1069 ? -27.419 17.863 39.341 1.00 74.44 1069 PRO A O 1
ATOM 7955 N N . ILE A 1 1070 ? -28.441 17.325 37.415 1.00 76.81 1070 ILE A N 1
ATOM 7956 C CA . ILE A 1 1070 ? -28.194 15.879 37.512 1.00 76.81 1070 ILE A CA 1
ATOM 7957 C C . ILE A 1 1070 ? -26.702 15.493 37.481 1.00 76.81 1070 ILE A C 1
ATOM 7959 O O . ILE A 1 1070 ? -26.337 14.518 38.126 1.00 76.81 1070 ILE A O 1
ATOM 7963 N N . ALA A 1 1071 ? -25.813 16.279 36.862 1.00 74.44 1071 ALA A N 1
ATOM 7964 C CA . ALA A 1 1071 ? -24.365 16.023 36.924 1.00 74.44 1071 ALA A CA 1
ATOM 7965 C C . ALA A 1 1071 ? -23.748 16.298 38.310 1.00 74.44 1071 ALA A C 1
ATOM 7967 O O . ALA A 1 1071 ? -22.606 15.929 38.567 1.00 74.44 1071 ALA A O 1
ATOM 7968 N N . LYS A 1 1072 ? -24.498 16.944 39.214 1.00 78.12 1072 LYS A N 1
ATOM 7969 C CA . LYS A 1 1072 ? -24.133 17.128 40.630 1.00 78.12 1072 LYS A CA 1
ATOM 7970 C C . LYS A 1 1072 ? -24.759 16.070 41.542 1.00 78.12 1072 LYS A C 1
ATOM 7972 O O . LYS A 1 1072 ? -24.555 16.118 42.754 1.00 78.12 1072 LYS A O 1
ATOM 7977 N N . ALA A 1 1073 ? -25.568 15.169 40.990 1.00 80.38 1073 ALA A N 1
ATOM 7978 C CA . ALA A 1 1073 ? -26.189 14.095 41.741 1.00 80.38 1073 ALA A CA 1
ATOM 7979 C C . ALA A 1 1073 ? -25.218 12.914 41.903 1.00 80.38 1073 ALA A C 1
ATOM 7981 O O . ALA A 1 1073 ? -24.325 12.716 41.085 1.00 80.38 1073 ALA A O 1
ATOM 7982 N N . ASP A 1 1074 ? -25.407 12.110 42.952 1.00 84.00 1074 ASP A N 1
ATOM 7983 C CA . ASP A 1 1074 ? -24.585 10.926 43.236 1.00 84.00 1074 ASP A CA 1
ATOM 7984 C C . ASP A 1 1074 ? -24.918 9.781 42.256 1.00 84.00 1074 ASP A C 1
ATOM 7986 O O . ASP A 1 1074 ? -25.666 8.849 42.574 1.00 84.00 1074 ASP A O 1
ATOM 7990 N N . ILE A 1 1075 ? -24.448 9.906 41.009 1.00 85.06 1075 ILE A N 1
ATOM 7991 C CA . ILE A 1 1075 ? -24.707 9.003 39.880 1.00 85.06 1075 ILE A CA 1
ATOM 7992 C C . ILE A 1 1075 ? -23.396 8.669 39.157 1.00 85.06 1075 ILE A C 1
ATOM 7994 O O . ILE A 1 1075 ? -22.751 9.555 38.606 1.00 85.06 1075 ILE A O 1
ATOM 7998 N N . SER A 1 1076 ? -23.023 7.385 39.130 1.00 84.44 1076 SER A N 1
ATOM 7999 C CA . SER A 1 1076 ? -22.003 6.849 38.227 1.00 84.44 1076 SER A CA 1
ATOM 8000 C C . SER A 1 1076 ? -22.675 6.275 36.971 1.00 84.44 1076 SER A C 1
ATOM 8002 O O . SER A 1 1076 ? -23.736 5.659 37.103 1.00 84.44 1076 SER A O 1
ATOM 8004 N N . PRO A 1 1077 ? -22.058 6.373 35.778 1.00 77.25 1077 PRO A N 1
ATOM 8005 C CA . PRO A 1 1077 ? -22.546 5.713 34.561 1.00 77.25 1077 PRO A CA 1
ATOM 8006 C C . PRO A 1 1077 ? -22.723 4.191 34.687 1.00 77.25 1077 PRO A C 1
ATOM 8008 O O . PRO A 1 1077 ? -23.504 3.596 33.954 1.00 77.25 1077 PRO A O 1
ATOM 8011 N N . ALA A 1 1078 ? -22.026 3.555 35.637 1.00 81.12 1078 ALA A N 1
ATOM 8012 C CA . ALA A 1 1078 ? -22.143 2.122 35.919 1.00 81.12 1078 ALA A CA 1
ATOM 8013 C C . ALA A 1 1078 ? -23.346 1.748 36.815 1.00 81.12 1078 ALA A C 1
ATOM 8015 O O . ALA A 1 1078 ? -23.532 0.571 37.127 1.00 81.12 1078 ALA A O 1
ATOM 8016 N N . ASP A 1 1079 ? -24.139 2.720 37.278 1.00 90.12 1079 ASP A N 1
AT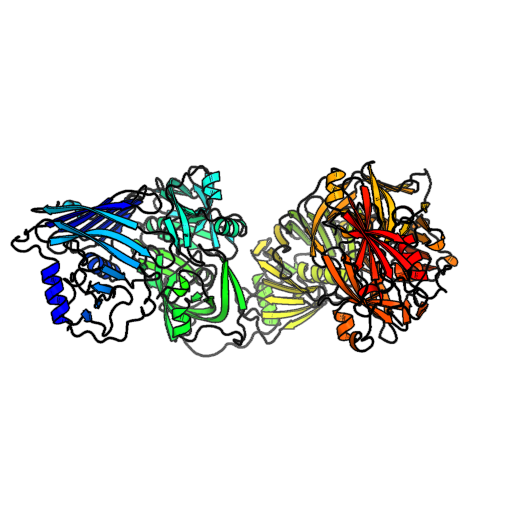OM 8017 C CA . ASP A 1 1079 ? -25.305 2.469 38.123 1.00 90.12 1079 ASP A CA 1
ATOM 8018 C C . ASP A 1 1079 ? -26.569 2.248 37.280 1.00 90.12 1079 ASP A C 1
ATOM 8020 O O . ASP A 1 1079 ? -27.009 3.116 36.525 1.00 90.12 1079 ASP A O 1
ATOM 8024 N N . GLU A 1 1080 ? -27.201 1.093 37.461 1.00 93.00 1080 GLU A N 1
ATOM 8025 C CA . GLU A 1 1080 ? -28.383 0.678 36.710 1.00 93.00 1080 GLU A CA 1
ATOM 8026 C C . GLU A 1 1080 ? -29.650 1.343 37.265 1.00 93.00 1080 GLU A C 1
ATOM 8028 O O . GLU A 1 1080 ? -30.010 1.152 38.430 1.00 93.00 1080 GLU A O 1
ATOM 8033 N N . LEU A 1 1081 ? -30.364 2.097 36.433 1.00 93.12 1081 LEU A N 1
ATOM 8034 C CA . LEU A 1 1081 ? -31.630 2.745 36.748 1.00 93.12 1081 LEU A CA 1
ATOM 8035 C C . LEU A 1 1081 ? -32.784 1.729 36.755 1.00 93.12 1081 LEU A C 1
ATOM 8037 O O . LEU A 1 1081 ? -33.233 1.243 35.720 1.00 93.12 1081 LEU A O 1
ATOM 8041 N N . LEU A 1 1082 ? -33.333 1.470 37.939 1.00 93.81 1082 LEU A N 1
ATOM 8042 C CA . LEU A 1 1082 ? -34.426 0.519 38.141 1.00 93.81 1082 LEU A CA 1
ATOM 8043 C C . LEU A 1 1082 ? -35.810 1.171 38.127 1.00 93.81 1082 LEU A C 1
ATOM 8045 O O . LEU A 1 1082 ? -36.773 0.538 37.686 1.00 93.81 1082 LEU A O 1
ATOM 8049 N N . LYS A 1 1083 ? -35.951 2.399 38.649 1.00 94.62 1083 LYS A N 1
ATOM 8050 C CA . LYS A 1 1083 ? -37.251 3.091 38.744 1.00 94.62 1083 LYS A CA 1
ATOM 8051 C C . LYS A 1 1083 ? -37.156 4.594 38.508 1.00 94.62 1083 LYS A C 1
ATOM 8053 O O . LYS A 1 1083 ? -36.202 5.224 38.957 1.00 94.62 1083 LYS A O 1
ATOM 8058 N N . ILE A 1 1084 ? -38.215 5.150 37.922 1.00 91.75 1084 ILE A N 1
ATOM 8059 C CA . ILE A 1 1084 ? -38.504 6.589 37.860 1.00 91.75 1084 ILE A CA 1
ATOM 8060 C C . ILE A 1 1084 ? -39.841 6.809 38.579 1.00 91.75 1084 ILE A C 1
ATOM 8062 O O . ILE A 1 1084 ? -40.839 6.179 38.234 1.00 91.75 1084 ILE A O 1
ATOM 8066 N N . ASP A 1 1085 ? -39.846 7.631 39.629 1.00 89.44 1085 ASP A N 1
ATOM 8067 C CA . ASP A 1 1085 ? -41.010 7.952 40.473 1.00 89.44 1085 ASP A CA 1
ATOM 8068 C C . ASP A 1 1085 ? -41.796 6.714 40.944 1.00 89.44 1085 ASP A C 1
ATOM 8070 O O . ASP A 1 1085 ? -43.025 6.656 40.946 1.00 89.44 1085 ASP A O 1
ATOM 8074 N N . GLY A 1 1086 ? -41.053 5.671 41.325 1.00 86.69 1086 GLY A N 1
ATOM 8075 C CA . GLY A 1 1086 ? -41.594 4.390 41.787 1.00 86.69 1086 GLY A CA 1
ATOM 8076 C C . GLY A 1 1086 ? -42.021 3.420 40.676 1.00 86.69 1086 GLY A C 1
ATOM 8077 O O . GLY A 1 1086 ? -42.184 2.231 40.965 1.00 86.69 1086 GLY A O 1
ATOM 8078 N N . GLN A 1 1087 ? -42.133 3.865 39.420 1.00 92.25 1087 GLN A N 1
ATOM 8079 C CA . GLN A 1 1087 ? -42.447 3.000 38.280 1.00 92.25 1087 GLN A CA 1
ATOM 8080 C C . GLN A 1 1087 ? -41.187 2.275 37.772 1.00 92.25 1087 GLN A C 1
ATOM 8082 O O . GLN A 1 1087 ? -40.178 2.938 37.525 1.00 92.25 1087 GLN A O 1
ATOM 8087 N N . PRO A 1 1088 ? -41.201 0.935 37.606 1.00 91.50 1088 PRO A N 1
ATOM 8088 C CA . PRO A 1 1088 ? -40.063 0.195 37.056 1.00 91.50 1088 PRO A CA 1
ATOM 8089 C C . PRO A 1 1088 ? -39.743 0.602 35.616 1.00 91.50 1088 PRO A C 1
ATOM 8091 O O . PRO A 1 1088 ? -40.623 0.549 34.756 1.00 91.50 1088 PRO A O 1
ATOM 8094 N N . VAL A 1 1089 ? -38.482 0.938 35.331 1.00 87.44 1089 VAL A N 1
ATOM 8095 C CA . VAL A 1 1089 ? -38.059 1.364 33.982 1.00 87.44 1089 VAL A CA 1
ATOM 8096 C C . VAL A 1 1089 ? -38.208 0.235 32.962 1.00 87.44 1089 VAL A C 1
ATOM 8098 O O . VAL A 1 1089 ? -38.666 0.483 31.852 1.00 87.44 1089 VAL A O 1
ATOM 8101 N N . SER A 1 1090 ? -38.004 -1.019 33.373 1.00 81.88 1090 SER A N 1
ATOM 8102 C CA . SER A 1 1090 ? -38.276 -2.211 32.554 1.00 81.88 1090 SER A CA 1
ATOM 8103 C C . SER A 1 1090 ? -39.744 -2.394 32.139 1.00 81.88 1090 SER A C 1
ATOM 8105 O O . SER A 1 1090 ? -40.020 -3.143 31.209 1.00 81.88 1090 SER A O 1
ATOM 8107 N N . LYS A 1 1091 ? -40.701 -1.711 32.789 1.00 82.50 1091 LYS A N 1
ATOM 8108 C CA . LYS A 1 1091 ? -42.110 -1.655 32.346 1.00 82.50 1091 LYS A CA 1
ATOM 8109 C C . LYS A 1 1091 ? -42.426 -0.444 31.470 1.00 82.50 1091 LYS A C 1
ATOM 8111 O O . LYS A 1 1091 ? -43.445 -0.455 30.786 1.00 82.50 1091 LYS A O 1
ATOM 8116 N N . LEU A 1 1092 ? -41.596 0.595 31.525 1.00 80.19 1092 LEU A N 1
ATOM 8117 C CA . LEU A 1 1092 ? -41.709 1.774 30.668 1.00 80.19 1092 LEU A CA 1
ATOM 8118 C C . LEU A 1 1092 ? -41.072 1.497 29.298 1.00 80.19 1092 LEU A C 1
ATOM 8120 O O . LEU A 1 1092 ? -41.653 1.829 28.269 1.00 80.19 1092 LEU A O 1
ATOM 8124 N N . GLY A 1 1093 ? -39.891 0.878 29.283 1.00 72.12 1093 GLY A N 1
ATOM 8125 C CA . GLY A 1 1093 ? -39.019 0.866 28.112 1.00 72.12 1093 GLY A CA 1
ATOM 8126 C C . GLY A 1 1093 ? -38.309 2.212 27.920 1.00 72.12 1093 GLY A C 1
ATOM 8127 O O . GLY A 1 1093 ? -38.685 3.232 28.510 1.00 72.12 1093 GLY A O 1
ATOM 8128 N N . LEU A 1 1094 ? -37.265 2.218 27.087 1.00 71.19 1094 LEU A N 1
ATOM 8129 C CA . LEU A 1 1094 ? -36.348 3.353 26.941 1.00 71.19 1094 LEU A CA 1
ATOM 8130 C C . LEU A 1 1094 ? -37.070 4.634 26.482 1.00 71.19 1094 LEU A C 1
ATOM 8132 O O . LEU A 1 1094 ? -36.963 5.677 27.131 1.00 71.19 1094 LEU A O 1
ATOM 8136 N N . ALA A 1 1095 ? -37.882 4.528 25.427 1.00 63.69 1095 ALA A N 1
ATOM 8137 C CA . ALA A 1 1095 ? -38.680 5.619 24.868 1.00 63.69 1095 ALA A CA 1
ATOM 8138 C C . ALA A 1 1095 ? -39.566 6.315 25.910 1.00 63.69 1095 ALA A C 1
ATOM 8140 O O . ALA A 1 1095 ? -39.554 7.539 26.070 1.00 63.69 1095 ALA A O 1
ATOM 8141 N N . GLN A 1 1096 ? -40.346 5.515 26.641 1.00 74.19 1096 GLN A N 1
ATOM 8142 C CA . GLN A 1 1096 ? -41.325 6.017 27.593 1.00 74.19 1096 GLN A CA 1
ATOM 8143 C C . GLN A 1 1096 ? -40.637 6.592 28.831 1.00 74.19 1096 GLN A C 1
ATOM 8145 O O . GLN A 1 1096 ? -41.112 7.595 29.361 1.00 74.19 1096 GLN A O 1
ATOM 8150 N N . ALA A 1 1097 ? -39.512 6.006 29.256 1.00 79.44 1097 ALA A N 1
ATOM 8151 C CA . ALA A 1 1097 ? -38.678 6.525 30.332 1.00 79.44 1097 ALA A CA 1
ATOM 8152 C C . ALA A 1 1097 ? -38.104 7.907 29.981 1.00 79.44 1097 ALA A C 1
ATOM 8154 O O . ALA A 1 1097 ? -38.305 8.854 30.743 1.00 79.44 1097 ALA A O 1
ATOM 8155 N N . ARG A 1 1098 ? -37.510 8.076 28.788 1.00 75.38 1098 ARG A N 1
ATOM 8156 C CA . ARG A 1 1098 ? -37.054 9.388 28.287 1.00 75.38 1098 ARG A CA 1
ATOM 8157 C C . ARG A 1 1098 ? -38.203 10.408 28.234 1.00 75.38 1098 ARG A C 1
ATOM 8159 O O . ARG A 1 1098 ? -38.042 11.536 28.697 1.00 75.38 1098 ARG A O 1
ATOM 8166 N N . GLN A 1 1099 ? -39.392 10.003 27.771 1.00 73.69 1099 GLN A N 1
ATOM 8167 C CA . GLN A 1 1099 ? -40.588 10.862 27.747 1.00 73.69 1099 GLN A CA 1
ATOM 8168 C C . GLN A 1 1099 ? -41.154 11.190 29.146 1.00 73.69 1099 GLN A C 1
ATOM 8170 O O . GLN A 1 1099 ? -41.870 12.178 29.310 1.00 73.69 1099 GLN A O 1
ATOM 8175 N N . VAL A 1 1100 ? -40.896 10.366 30.167 1.00 80.12 1100 VAL A N 1
ATOM 8176 C CA . VAL A 1 1100 ? -41.224 10.706 31.560 1.00 80.12 1100 VAL A CA 1
ATOM 8177 C C . VAL A 1 1100 ? -40.225 11.732 32.088 1.00 80.12 1100 VAL A C 1
ATOM 8179 O O . VAL A 1 1100 ? -40.657 12.754 32.616 1.00 80.12 1100 VAL A O 1
ATOM 8182 N N . LEU A 1 1101 ? -38.920 11.523 31.882 1.00 78.38 1101 LEU A N 1
ATOM 8183 C CA . LEU A 1 1101 ? -37.880 12.445 32.352 1.00 78.38 1101 LEU A CA 1
ATOM 8184 C C . LEU A 1 1101 ? -37.978 13.838 31.704 1.00 78.38 1101 LEU A C 1
ATOM 8186 O O . LEU A 1 1101 ? -37.810 14.838 32.400 1.00 78.38 1101 LEU A O 1
ATOM 8190 N N . SER A 1 1102 ? -38.336 13.947 30.418 1.00 72.19 1102 SER A N 1
ATOM 8191 C CA . SER A 1 1102 ? -38.493 15.260 29.766 1.00 72.19 1102 SER A CA 1
ATOM 8192 C C . SER A 1 1102 ? -39.604 16.124 30.375 1.00 72.19 1102 SER A C 1
ATOM 8194 O O . SER A 1 1102 ? -39.496 17.346 30.389 1.00 72.19 1102 SER A O 1
ATOM 8196 N N . LYS A 1 1103 ? -40.635 15.532 30.998 1.00 76.19 1103 LYS A N 1
ATOM 8197 C CA . LYS A 1 1103 ? -41.712 16.297 31.665 1.00 76.19 1103 LYS A CA 1
ATOM 8198 C C . LYS A 1 1103 ? -41.226 17.129 32.857 1.00 76.19 1103 LYS A C 1
ATOM 8200 O O . LYS A 1 1103 ? -41.937 18.069 33.238 1.00 76.19 1103 LYS A O 1
ATOM 8205 N N . TYR A 1 1104 ? -40.059 16.788 33.409 1.00 74.69 1104 TYR A N 1
ATOM 8206 C CA . TYR A 1 1104 ? -39.413 17.446 34.545 1.00 74.69 1104 TYR A CA 1
ATOM 8207 C C . TYR A 1 1104 ? -38.494 18.614 34.156 1.00 74.69 1104 TYR A C 1
ATOM 8209 O O . TYR A 1 1104 ? -38.090 19.364 35.046 1.00 74.69 1104 TYR A O 1
ATOM 8217 N N . GLN A 1 1105 ? -38.220 18.821 32.858 1.00 70.50 1105 GLN A N 1
ATOM 8218 C CA . GLN A 1 1105 ? -37.459 19.973 32.356 1.00 70.50 1105 GLN A CA 1
ATOM 8219 C C . GLN A 1 1105 ? -38.028 21.290 32.908 1.00 70.50 1105 GLN A C 1
ATOM 8221 O O . GLN A 1 1105 ? -39.188 21.631 32.661 1.00 70.50 1105 GLN A O 1
ATOM 8226 N N . GLY A 1 1106 ? -37.210 22.018 33.674 1.00 61.75 1106 GLY A N 1
ATOM 8227 C CA . GLY A 1 1106 ? -37.560 23.337 34.213 1.00 61.75 1106 GLY A CA 1
ATOM 8228 C C . GLY A 1 1106 ? -38.677 23.340 35.267 1.00 61.75 1106 GLY A C 1
ATOM 8229 O O . GLY A 1 1106 ? -39.335 24.367 35.428 1.00 61.75 1106 GLY A O 1
ATOM 8230 N N . LYS A 1 1107 ? -38.934 22.213 35.956 1.00 69.06 1107 LYS A N 1
ATOM 8231 C CA . LYS A 1 1107 ? -40.013 22.106 36.962 1.00 69.06 1107 LYS A CA 1
ATOM 8232 C C . LYS A 1 1107 ? -39.578 21.569 38.324 1.00 69.06 1107 LYS A C 1
ATOM 8234 O O . LYS A 1 1107 ? -39.530 22.316 39.293 1.00 69.06 1107 LYS A O 1
ATOM 8239 N N . SER A 1 1108 ? -39.396 20.257 38.442 1.00 66.94 1108 SER A N 1
ATOM 8240 C CA . SER A 1 1108 ? -39.281 19.547 39.724 1.00 66.94 1108 SER A CA 1
ATOM 8241 C C . SER A 1 1108 ? -38.308 18.382 39.583 1.00 66.94 1108 SER A C 1
ATOM 8243 O O . SER A 1 1108 ? -38.107 17.887 38.478 1.00 66.94 1108 SER A O 1
ATOM 8245 N N . ALA A 1 1109 ? -37.725 17.915 40.685 1.00 79.88 1109 ALA A N 1
ATOM 8246 C CA . ALA A 1 1109 ? -36.851 16.746 40.654 1.00 79.88 1109 ALA A CA 1
ATOM 8247 C C . ALA A 1 1109 ? -37.646 15.437 40.493 1.00 79.88 1109 ALA A C 1
ATOM 8249 O O . ALA A 1 1109 ? -38.595 15.206 41.246 1.00 79.88 1109 ALA A O 1
ATOM 8250 N N . ALA A 1 1110 ? -37.214 14.555 39.588 1.00 85.19 1110 ALA A N 1
ATOM 8251 C CA . ALA A 1 1110 ? -37.704 13.176 39.526 1.00 85.19 1110 ALA A CA 1
ATOM 8252 C C . ALA A 1 1110 ? -37.005 12.312 40.589 1.00 85.19 1110 ALA A C 1
ATOM 8254 O O . ALA A 1 1110 ? -35.832 12.537 40.911 1.00 85.19 1110 ALA A O 1
ATOM 8255 N N . VAL A 1 1111 ? -37.695 11.301 41.118 1.00 89.81 1111 VAL A N 1
ATOM 8256 C CA . VAL A 1 1111 ? -37.130 10.322 42.057 1.00 89.81 1111 VAL A CA 1
ATOM 8257 C C . VAL A 1 1111 ? -36.620 9.106 41.286 1.00 89.81 1111 VAL A C 1
ATOM 8259 O O . VAL A 1 1111 ? -37.394 8.260 40.839 1.00 89.81 1111 VAL A O 1
ATOM 8262 N N . LEU A 1 1112 ? -35.303 8.999 41.159 1.00 92.00 1112 LEU A N 1
ATOM 8263 C CA . LEU A 1 1112 ? -34.611 7.909 40.479 1.00 92.00 1112 LEU A CA 1
ATOM 8264 C C . LEU A 1 1112 ? -34.143 6.865 41.498 1.00 92.00 1112 LEU A C 1
ATOM 8266 O O . LEU A 1 1112 ? -33.555 7.220 42.519 1.00 92.00 1112 LEU A O 1
ATOM 8270 N N . VAL A 1 1113 ? -34.365 5.578 41.229 1.00 94.00 1113 VAL A N 1
ATOM 8271 C CA . VAL A 1 1113 ? -33.830 4.475 42.049 1.00 94.00 1113 VAL A CA 1
ATOM 8272 C C . VAL A 1 1113 ? -32.865 3.658 41.211 1.00 94.00 1113 VAL A C 1
ATOM 8274 O O . VAL A 1 1113 ? -33.265 3.143 40.168 1.00 94.00 1113 VAL A O 1
ATOM 8277 N N . PHE A 1 1114 ? -31.634 3.494 41.691 1.00 94.38 1114 PHE A N 1
ATOM 8278 C CA . PHE A 1 1114 ? -30.584 2.738 41.011 1.00 94.38 1114 PHE A CA 1
ATOM 8279 C C . PHE A 1 1114 ? -30.088 1.542 41.833 1.00 94.38 1114 PHE A C 1
ATOM 8281 O O . PHE A 1 1114 ? -30.207 1.532 43.064 1.00 94.38 1114 PHE A O 1
ATOM 8288 N N . ARG A 1 1115 ? -29.459 0.584 41.147 1.00 94.56 1115 ARG A N 1
ATOM 8289 C CA . ARG A 1 1115 ? -28.621 -0.488 41.699 1.00 94.56 1115 ARG A CA 1
ATOM 8290 C C . ARG A 1 1115 ? -27.169 -0.271 41.263 1.00 94.56 1115 ARG A C 1
ATOM 8292 O O . ARG A 1 1115 ? -26.902 -0.114 40.079 1.00 94.56 1115 ARG A O 1
ATOM 8299 N N . THR A 1 1116 ? -26.241 -0.264 42.216 1.00 90.44 1116 THR A N 1
ATOM 8300 C CA . THR A 1 1116 ? -24.805 -0.114 41.934 1.00 90.44 1116 THR A CA 1
ATOM 8301 C C . THR A 1 1116 ? -24.167 -1.446 41.517 1.00 90.44 1116 THR A C 1
ATOM 8303 O O . THR A 1 1116 ? -24.721 -2.502 41.844 1.00 90.44 1116 THR A O 1
ATOM 8306 N N . PRO A 1 1117 ? -22.966 -1.449 40.898 1.00 85.94 1117 PRO A N 1
ATOM 8307 C CA . PRO A 1 1117 ? -22.237 -2.678 40.550 1.00 85.94 1117 PRO A CA 1
ATOM 8308 C C . PRO A 1 1117 ? -21.964 -3.628 41.729 1.00 85.94 1117 PRO A C 1
ATOM 8310 O O . PRO A 1 1117 ? -21.759 -4.822 41.539 1.00 85.94 1117 PRO A O 1
ATOM 8313 N N . HIS A 1 1118 ? -21.992 -3.121 42.967 1.00 86.56 1118 HIS A N 1
ATOM 8314 C CA . HIS A 1 1118 ? -21.853 -3.917 44.194 1.00 86.56 1118 HIS A CA 1
ATOM 8315 C C . HIS A 1 1118 ? -23.205 -4.329 44.812 1.00 86.56 1118 HIS A C 1
ATOM 8317 O O . HIS A 1 1118 ? -23.269 -4.669 45.994 1.00 86.56 1118 HIS A O 1
ATOM 8323 N N . GLY A 1 1119 ? -24.301 -4.251 44.051 1.00 86.50 1119 GLY A N 1
ATOM 8324 C CA . GLY A 1 1119 ? -25.639 -4.678 44.467 1.00 86.50 1119 GLY A CA 1
ATOM 8325 C C . GLY A 1 1119 ? -26.329 -3.775 45.496 1.00 86.50 1119 GLY A C 1
ATOM 8326 O O . GLY A 1 1119 ? -27.359 -4.162 46.047 1.00 86.50 1119 GLY A O 1
ATOM 8327 N N . ARG A 1 1120 ? -25.794 -2.578 45.781 1.00 89.81 1120 ARG A N 1
ATOM 8328 C CA . ARG A 1 1120 ? -26.429 -1.623 46.706 1.00 89.81 1120 ARG A CA 1
ATOM 8329 C C . ARG A 1 1120 ? -27.506 -0.821 45.984 1.00 89.81 1120 ARG A C 1
ATOM 8331 O O . ARG A 1 1120 ? -27.334 -0.465 44.825 1.00 89.81 1120 ARG A O 1
ATOM 8338 N N . PHE A 1 1121 ? -28.586 -0.487 46.682 1.00 92.62 1121 PHE A N 1
ATOM 8339 C CA . PHE A 1 1121 ? -29.619 0.405 46.157 1.00 92.62 1121 PHE A CA 1
ATOM 8340 C C . PHE A 1 1121 ? -29.372 1.840 46.607 1.00 92.62 1121 PHE A C 1
ATOM 8342 O O . PHE A 1 1121 ? -29.028 2.079 47.765 1.00 92.62 1121 PHE A O 1
ATOM 8349 N N . LYS A 1 1122 ? -29.613 2.796 45.712 1.00 91.75 1122 LYS A N 1
ATOM 8350 C CA . LYS A 1 1122 ? -29.590 4.230 46.017 1.00 91.75 1122 LYS A CA 1
ATOM 8351 C C . LYS A 1 1122 ? -30.812 4.921 45.424 1.00 91.75 1122 LYS A C 1
ATOM 8353 O O . LYS A 1 1122 ? -31.330 4.502 44.391 1.00 91.75 1122 LYS A O 1
ATOM 8358 N N . THR A 1 1123 ? -31.276 5.973 46.089 1.00 92.62 1123 THR A N 1
ATOM 8359 C CA . THR A 1 1123 ? -32.389 6.808 45.621 1.00 92.62 1123 THR A CA 1
ATOM 8360 C C . THR A 1 1123 ? -31.898 8.238 45.492 1.00 92.62 1123 THR A C 1
ATOM 8362 O O . THR A 1 1123 ? -31.365 8.794 46.448 1.00 92.62 1123 THR A O 1
ATOM 8365 N N . VAL A 1 1124 ? -32.076 8.821 44.314 1.00 89.50 1124 VAL A N 1
ATOM 8366 C CA . VAL A 1 1124 ? -31.541 10.127 43.935 1.00 89.50 1124 VAL A CA 1
ATOM 8367 C C . VAL A 1 1124 ? -32.697 11.008 43.474 1.00 89.50 1124 VAL A C 1
ATOM 8369 O O . VAL A 1 1124 ? -33.530 10.576 42.682 1.00 89.50 1124 VAL A O 1
ATOM 8372 N N . ARG A 1 1125 ? -32.756 12.252 43.957 1.00 88.38 1125 ARG A N 1
ATOM 8373 C CA . ARG A 1 1125 ? -33.624 13.283 43.373 1.00 88.38 1125 ARG A CA 1
ATOM 8374 C C . ARG A 1 1125 ? -32.808 14.079 42.367 1.00 88.38 1125 ARG A C 1
ATOM 8376 O O . ARG A 1 1125 ? -31.833 14.710 42.758 1.00 88.38 1125 ARG A O 1
ATOM 8383 N N . ALA A 1 1126 ? -33.199 14.026 41.099 1.00 82.44 1126 ALA A N 1
ATOM 8384 C CA . ALA A 1 1126 ? -32.492 14.689 40.010 1.00 82.44 1126 ALA A CA 1
ATOM 8385 C C . ALA A 1 1126 ? -33.404 15.698 39.308 1.00 82.44 1126 ALA A C 1
ATOM 8387 O O . ALA A 1 1126 ? -34.509 15.356 38.884 1.00 82.44 1126 ALA A O 1
ATOM 8388 N N . GLU A 1 1127 ? -32.936 16.938 39.186 1.00 80.62 1127 GLU A N 1
ATOM 8389 C CA . GLU A 1 1127 ? -33.574 17.962 38.359 1.00 80.62 1127 GLU A CA 1
ATOM 8390 C C . GLU A 1 1127 ? -33.018 17.916 36.934 1.00 80.62 1127 GLU A C 1
ATOM 8392 O O . GLU A 1 1127 ? -31.831 17.667 36.709 1.00 80.62 1127 GLU A O 1
ATOM 8397 N N . PHE A 1 1128 ? -33.898 18.198 35.979 1.00 73.75 1128 PHE A N 1
ATOM 8398 C CA . PHE A 1 1128 ? -33.604 18.216 34.554 1.00 73.75 1128 PHE A CA 1
ATOM 8399 C C . PHE A 1 1128 ? -33.929 19.600 33.988 1.00 73.75 1128 PHE A C 1
ATOM 8401 O O . PHE A 1 1128 ? -34.839 20.286 34.462 1.00 73.75 1128 PHE A O 1
ATOM 8408 N N . PHE A 1 1129 ? -33.203 20.017 32.957 1.00 67.25 1129 PHE A N 1
ATOM 8409 C CA . PHE A 1 1129 ? -33.384 21.321 32.317 1.00 67.25 1129 PHE A CA 1
ATOM 8410 C C . PHE A 1 1129 ? -33.253 21.188 30.798 1.00 67.25 1129 PHE A C 1
ATOM 8412 O O . PHE A 1 1129 ? -32.801 20.155 30.307 1.00 67.25 1129 PHE A O 1
ATOM 8419 N N . ASP A 1 1130 ? -33.689 22.208 30.061 1.00 63.53 1130 ASP A N 1
ATOM 8420 C CA . ASP A 1 1130 ? -33.466 22.273 28.618 1.00 63.53 1130 ASP A CA 1
ATOM 8421 C C . ASP A 1 1130 ? -32.046 22.812 28.348 1.00 63.53 1130 ASP A C 1
ATOM 8423 O O . ASP A 1 1130 ? -31.769 23.966 28.687 1.00 63.53 1130 ASP A O 1
ATOM 8427 N N . PRO A 1 1131 ? -31.138 22.015 27.755 1.00 55.12 1131 PRO A N 1
ATOM 8428 C CA . PRO A 1 1131 ? -29.764 22.431 27.484 1.00 55.12 1131 PRO A CA 1
ATOM 8429 C C . PRO A 1 1131 ? -29.613 23.437 26.331 1.00 55.12 1131 PRO A C 1
ATOM 8431 O O . PRO A 1 1131 ? -28.503 23.914 26.090 1.00 55.12 1131 PRO A O 1
ATOM 8434 N N . LEU A 1 1132 ? -30.687 23.723 25.584 1.00 55.84 1132 LEU A N 1
ATOM 8435 C CA . LEU A 1 1132 ? -30.691 24.598 24.407 1.00 55.84 1132 LEU A CA 1
ATOM 8436 C C . LEU A 1 1132 ? -31.436 25.932 24.641 1.00 55.84 1132 LEU A C 1
ATOM 8438 O O . LEU A 1 1132 ? -31.746 26.618 23.662 1.00 55.84 1132 LEU A O 1
ATOM 8442 N N . GLN A 1 1133 ? -31.707 26.298 25.904 1.00 52.91 1133 GLN A N 1
ATOM 8443 C CA . GLN A 1 1133 ? -32.217 27.619 26.324 1.00 52.91 1133 GLN A CA 1
ATOM 8444 C C . GLN A 1 1133 ? -31.108 28.549 26.848 1.00 52.91 1133 GLN A C 1
ATOM 8446 O O . GLN A 1 1133 ? -30.156 28.059 27.496 1.00 52.91 1133 GLN A O 1
#

Secondary structure (DSSP, 8-state):
----B--------EES---SS-HHHHHHHHHHHHBPTTPPPP-SEEEEEEEEEETTEEEEEEEEEETTTEEEEEEEETTEEEEEEE-SS-EEEE-TT--EEEE-HHHHHHHHHHHTS-SSS--TTTTSPTTSEEEEEEEETTT-PEEEEE--SSS--EEEEE-TTT-SEEEEEE--SSSBEEEEEEEEEEETTEEEEEEEEEEETT-S-EEEEEEEEEEEES---GGGGSPPPPP--EEE-STT-SSEEEEE-EEETTEEEEEEEETTEEEEEEE-TT-SS-EEEHHHHHHTT---EEEEEEEETTEEEEEEEEEEEEEEETTTEEEEEEEEEEE--HHHHHHHHHTT---EEE-HHHHHHEEEEEETTTTEEEEEETTSPPP--TT-EEEEEEEETTEEEEEEEETTTEEEEEEE-SS--SSEEE-HHHHHHHT----TT-TT-EEEEEEETTEEEEEEEEEEEEEEETTEEEEEEEEEEE-S-THHHH-SS-EEE-HHHHTTEEEEEETTTTEEEEEEPSS----S---PPPPPPHHHHHHHHHHHHT-HHHHHT--EEEEEEEEEETTEEEEEEEEEETTTEEEEEEEETTEEEEEEE-SS-EEEE-TT--EEE--TTHHHHHHHHHHHHTTTTT-TTTS-EEEEEEEEEPTTT-PEEEEEEETTS--EEEEE-TTT--EEEEEEEETTEEEEEEEEEEEEETTEEEEEEEEEESS-GGG-EEEEEEEEEET----GGGTSPPPPP--EEESSTT-SEEEEE-EEETTEEEEEEEETTEEEEEEE-TT-SSEEEEHHHHHHHT--B---EEEEETTEEEEEEEEEEEEEEETTTEEEEEEEEEEE---THHHHHHSS---EEE-HHHHTTSEEEEETTTTEEEEE-GGG----TTT-SEEE-EEETTEEEEEEEETTSPPEEEEEESS--SSEEE-HHHHHHTTHHHHS---EEEEEEETTEEEEEEEEEEEEEEETTEEEEEEEEEEE--SS-SS-SSSSEEEEHHHHTTEEEEEEGGGTEEEEEE-TTTTS-------SEEEEEEE-TTSPEEEEEEEE-TTSGGGGSS--TTSEEEEETTEEHHHHHHHHHHHHHHTTTTT--EEEEEE-TTS-EEEEEE----TT-